Protein AF-0000000080247618 (afdb_homodimer)

Sequence (1074 aa):
MTSATQLSESRRTISHMIGTVIYETLLRSTESRSMDLCKKSHCYRQLSYLQNKFSLHCNLNENREISAQKNTPHRDFYNIRKVDTHVHASSCMNQKHLLRFIKKTMKTSPGDLVHIDPFTSQPMTLDQVFKSLNLTTYELSVDTLDVHADRNAFHRFDKFNAKYNPIGQSLLRDIFVRSDNYIHGRYFAQILKEVMFDLEESKYQNAELRLSIFGCNMEEWDRLAEWATKYKVYSDNVRWLIQLPRLYDIYKAKGKLDNFGEILENFFRPLFEVTKAPPTHPELHGFLQHVVGFDSVDDESKPEHIGFYVDAPPPQNWTMTENPSYSYYLYYMYANMVTLNAFRKERGLNTFVLRPHCGEAGHVQHLIAGFLLADSIAHGLLLRKVPALQYLYYLSQIGISMSPLSNNSLFLSYHRQPLPDYFARGLNVSLSTDDPLHFHFTKEPLVEEYSIAAPIWKLSSTDLCELAKNSVLQSGFSHELKCSWLGPNYLEEGVPGNDISRNNVPDIRVAYRHETLLDELTTLLAALPSWRRTSANMTSATQLSESRRTISHMIGTVIYETLLRSTESRSMDLCKKSHCYRQLSYLQNKFSLHCNLNENREISAQKNTPHRDFYNIRKVDTHVHASSCMNQKHLLRFIKKTMKTSPGDLVHIDPFTSQPMTLDQVFKSLNLTTYELSVDTLDVHADRNAFHRFDKFNAKYNPIGQSLLRDIFVRSDNYIHGRYFAQILKEVMFDLEESKYQNAELRLSIFGCNMEEWDRLAEWATKYKVYSDNVRWLIQLPRLYDIYKAKGKLDNFGEILENFFRPLFEVTKAPPTHPELHGFLQHVVGFDSVDDESKPEHIGFYVDAPPPQNWTMTENPSYSYYLYYMYANMVTLNAFRKERGLNTFVLRPHCGEAGHVQHLIAGFLLADSIAHGLLLRKVPALQYLYYLSQIGISMSPLSNNSLFLSYHRQPLPDYFARGLNVSLSTDDPLHFHFTKEPLVEEYSIAAPIWKLSSTDLCELAKNSVLQSGFSHELKCSWLGPNYLEEGVPGNDISRNNVPDIRVAYRHETLLDELTTLLAALPSWRRTSAN

Nearest PDB structures (foldseek):
  8hu6-assembly1_B  TM=9.946E-01  e=3.160E-61  Homo sapiens
  8hu6-assembly1_A  TM=9.931E-01  e=6.459E-61  Homo sapiens
  8hu6-assembly1_C  TM=9.924E-01  e=1.091E-60  Homo sapiens
  8hu6-assembly1_D  TM=9.936E-01  e=2.028E-60  Homo sapiens
  8hub-assembly1_C  TM=9.433E-01  e=2.272E-48  Homo sapiens

Structure (mmCIF, N/CA/C/O backbone):
data_AF-0000000080247618-model_v1
#
loop_
_entity.id
_entity.type
_entity.pdbx_description
1 polymer 'AMP deaminase 2'
#
loop_
_atom_site.group_PDB
_atom_site.id
_atom_site.type_symbol
_atom_site.label_atom_id
_atom_site.label_alt_id
_atom_site.label_comp_id
_atom_site.label_asym_id
_atom_site.label_entity_id
_atom_site.label_seq_id
_atom_site.pdbx_PDB_ins_code
_atom_site.Cartn_x
_atom_site.Cartn_y
_atom_site.Cartn_z
_atom_site.occupancy
_atom_site.B_iso_or_equiv
_atom_site.auth_seq_id
_atom_site.auth_comp_id
_atom_site.auth_asym_id
_atom_site.auth_atom_id
_atom_site.pdbx_PDB_model_num
ATOM 1 N N . MET A 1 1 ? 26.016 33.062 1.984 1 23.61 1 MET A N 1
ATOM 2 C CA . MET A 1 1 ? 25.703 32.094 3.033 1 23.61 1 MET A CA 1
ATOM 3 C C . MET A 1 1 ? 24.672 32.656 4.004 1 23.61 1 MET A C 1
ATOM 5 O O . MET A 1 1 ? 23.891 31.922 4.586 1 23.61 1 MET A O 1
ATOM 9 N N . THR A 1 2 ? 24.797 33.969 4.25 1 28.12 2 THR A N 1
ATOM 10 C CA . THR A 1 2 ? 24.078 34.75 5.246 1 28.12 2 THR A CA 1
ATOM 11 C C . THR A 1 2 ? 22.656 35.031 4.797 1 28.12 2 THR A C 1
ATOM 13 O O . THR A 1 2 ? 21.75 35.125 5.629 1 28.12 2 THR A O 1
ATOM 16 N N . SER A 1 3 ? 22.5 35.125 3.475 1 27.25 3 SER A N 1
ATOM 17 C CA . SER A 1 3 ? 21.219 35.656 3.033 1 27.25 3 SER A CA 1
ATOM 18 C C . SER A 1 3 ? 20.141 34.594 3.006 1 27.25 3 SER A C 1
ATOM 20 O O . SER A 1 3 ? 18.953 34.875 3.184 1 27.25 3 SER A O 1
ATOM 22 N N . ALA A 1 4 ? 20.391 33.312 2.672 1 32.56 4 ALA A N 1
ATOM 23 C CA . ALA A 1 4 ? 19.359 32.281 2.623 1 32.56 4 ALA A CA 1
ATOM 24 C C . ALA A 1 4 ? 18.859 31.938 4.023 1 32.56 4 ALA A C 1
ATOM 26 O O . ALA A 1 4 ? 17.703 31.578 4.207 1 32.56 4 ALA A O 1
ATOM 27 N N . THR A 1 5 ? 19.875 31.875 4.926 1 31.25 5 THR A N 1
ATOM 28 C CA . THR A 1 5 ? 19.562 31.672 6.336 1 31.25 5 THR A CA 1
ATOM 29 C C . THR A 1 5 ? 18.688 32.781 6.871 1 31.25 5 THR A C 1
ATOM 31 O O . THR A 1 5 ? 17.812 32.562 7.715 1 31.25 5 THR A O 1
ATOM 34 N N . GLN A 1 6 ? 18.953 33.969 6.387 1 31.44 6 GLN A N 1
ATOM 35 C CA . GLN A 1 6 ? 18.188 35.125 6.84 1 31.44 6 GLN A CA 1
ATOM 36 C C . GLN A 1 6 ? 16.75 35.062 6.344 1 31.44 6 GLN A C 1
ATOM 38 O O . GLN A 1 6 ? 15.828 35.469 7.035 1 31.44 6 GLN A O 1
ATOM 43 N N . LEU A 1 7 ? 16.516 34.5 5.203 1 32.06 7 LEU A N 1
ATOM 44 C CA . LEU A 1 7 ? 15.148 34.406 4.703 1 32.06 7 LEU A CA 1
ATOM 45 C C . LEU A 1 7 ? 14.367 33.312 5.43 1 32.06 7 LEU A C 1
ATOM 47 O O . LEU A 1 7 ? 13.172 33.469 5.672 1 32.06 7 LEU A O 1
ATOM 51 N N . SER A 1 8 ? 14.969 32.156 5.652 1 33.97 8 SER A N 1
ATOM 52 C CA . SER A 1 8 ? 14.305 31.094 6.406 1 33.97 8 SER A CA 1
ATOM 53 C C . SER A 1 8 ? 14.055 31.516 7.848 1 33.97 8 SER A C 1
ATOM 55 O O . SER A 1 8 ? 12.992 31.234 8.406 1 33.97 8 SER A O 1
ATOM 57 N N . GLU A 1 9 ? 15.07 32.094 8.469 1 34.56 9 GLU A N 1
ATOM 58 C CA . GLU A 1 9 ? 14.883 32.688 9.797 1 34.56 9 GLU A CA 1
ATOM 59 C C . GLU A 1 9 ? 13.961 33.906 9.742 1 34.56 9 GLU A C 1
ATOM 61 O O . GLU A 1 9 ? 13.242 34.188 10.703 1 34.56 9 GLU A O 1
ATOM 66 N N . SER A 1 10 ? 14.039 34.688 8.617 1 32.88 10 SER A N 1
ATOM 67 C CA . SER A 1 10 ? 13.133 35.844 8.469 1 32.88 10 SER A CA 1
ATOM 68 C C . SER A 1 10 ? 11.703 35.375 8.242 1 32.88 10 SER A C 1
ATOM 70 O O . SER A 1 10 ? 10.758 36.125 8.461 1 32.88 10 SER A O 1
ATOM 72 N N . ARG A 1 11 ? 11.523 34.344 7.523 1 38.78 11 ARG A N 1
ATOM 73 C CA . ARG A 1 11 ? 10.148 33.875 7.422 1 38.78 11 ARG A CA 1
ATOM 74 C C . ARG A 1 11 ? 9.633 33.406 8.781 1 38.78 11 ARG A C 1
ATOM 76 O O . ARG A 1 11 ? 8.445 33.094 8.922 1 38.78 11 ARG A O 1
ATOM 83 N N . ARG A 1 12 ? 10.523 32.75 9.375 1 43.59 12 ARG A N 1
ATOM 84 C CA . ARG A 1 12 ? 10.102 32.125 10.633 1 43.59 12 ARG A CA 1
ATOM 85 C C . ARG A 1 12 ? 9.398 33.125 11.531 1 43.59 12 ARG A C 1
ATOM 87 O O . ARG A 1 12 ? 8.508 32.75 12.305 1 43.59 12 ARG A O 1
ATOM 94 N N . THR A 1 13 ? 10.219 34.125 11.805 1 39.28 13 THR A N 1
ATOM 95 C CA . THR A 1 13 ? 9.695 35.031 12.805 1 39.28 13 THR A CA 1
ATOM 96 C C . THR A 1 13 ? 8.961 36.219 12.141 1 39.28 13 THR A C 1
ATOM 98 O O . THR A 1 13 ? 9.578 37.219 11.789 1 39.28 13 THR A O 1
ATOM 101 N N . ILE A 1 14 ? 8.328 36.094 11.219 1 44.72 14 ILE A N 1
ATOM 102 C CA . ILE A 1 14 ? 7.57 37.281 10.836 1 44.72 14 ILE A CA 1
ATOM 103 C C . ILE A 1 14 ? 7.07 38 12.086 1 44.72 14 ILE A C 1
ATOM 105 O O . ILE A 1 14 ? 6.121 37.562 12.734 1 44.72 14 ILE A O 1
ATOM 109 N N . SER A 1 15 ? 7.914 38.375 12.82 1 48.72 15 SER A N 1
ATOM 110 C CA . SER A 1 15 ? 7.684 39.125 14.062 1 48.72 15 SER A CA 1
ATOM 111 C C . SER A 1 15 ? 6.734 40.281 13.852 1 48.72 15 SER A C 1
ATOM 113 O O . SER A 1 15 ? 6.176 40.812 14.812 1 48.72 15 SER A O 1
ATOM 115 N N . HIS A 1 16 ? 6.66 40.781 12.562 1 62.47 16 HIS A N 1
ATOM 116 C CA . HIS A 1 16 ? 5.832 42 12.562 1 62.47 16 HIS A CA 1
ATOM 117 C C . HIS A 1 16 ? 4.445 41.719 12.008 1 62.47 16 HIS A C 1
ATOM 119 O O . HIS A 1 16 ? 4.309 41.031 10.977 1 62.47 16 HIS A O 1
ATOM 125 N N . MET A 1 17 ? 3.406 41.875 12.781 1 75.94 17 MET A N 1
ATOM 126 C CA . MET A 1 17 ? 1.993 41.688 12.461 1 75.94 17 MET A CA 1
ATOM 127 C C . MET A 1 17 ? 1.638 42.406 11.164 1 75.94 17 MET A C 1
ATOM 129 O O . MET A 1 17 ? 1.992 43.562 10.969 1 75.94 17 MET A O 1
ATOM 133 N N . ILE A 1 18 ? 1.211 41.625 10.211 1 83.5 18 ILE A N 1
ATOM 134 C CA . ILE A 1 18 ? 0.675 42.219 8.984 1 83.5 18 ILE A CA 1
ATOM 135 C C . ILE A 1 18 ? -0.681 42.875 9.273 1 83.5 18 ILE A C 1
ATOM 137 O O . ILE A 1 18 ? -1.632 42.188 9.656 1 83.5 18 ILE A O 1
ATOM 141 N N . GLY A 1 19 ? -0.737 44.125 9.133 1 87.56 19 GLY A N 1
ATOM 142 C CA . GLY A 1 19 ? -2.01 44.781 9.336 1 87.56 19 GLY A CA 1
ATOM 143 C C . GLY A 1 19 ? -3.057 44.406 8.305 1 87.56 19 GLY A C 1
ATOM 144 O O . GLY A 1 19 ? -2.729 43.875 7.246 1 87.56 19 GLY A O 1
ATOM 145 N N . THR A 1 20 ? -4.305 44.688 8.555 1 88.75 20 THR A N 1
ATOM 146 C CA . THR A 1 20 ? -5.422 44.281 7.703 1 88.75 20 THR A CA 1
ATOM 147 C C . THR A 1 20 ? -5.312 44.938 6.328 1 88.75 20 THR A C 1
ATOM 149 O O . THR A 1 20 ? -5.582 44.281 5.309 1 88.75 20 THR A O 1
ATOM 152 N N . VAL A 1 21 ? -4.938 46.188 6.266 1 88.56 21 VAL A N 1
ATOM 153 C CA . VAL A 1 21 ? -4.855 46.906 5.012 1 88.56 21 VAL A CA 1
ATOM 154 C C . VAL A 1 21 ? -3.736 46.344 4.145 1 88.56 21 VAL A C 1
ATOM 156 O O . VAL A 1 21 ? -3.916 46.125 2.941 1 88.56 21 VAL A O 1
ATOM 159 N N . ILE A 1 22 ? -2.664 46.156 4.793 1 90.94 22 ILE A N 1
ATOM 160 C CA . ILE A 1 22 ? -1.524 45.594 4.074 1 90.94 22 ILE A CA 1
ATOM 161 C C . ILE A 1 22 ? -1.87 44.188 3.562 1 90.94 22 ILE A C 1
ATOM 163 O O . ILE A 1 22 ? -1.538 43.844 2.43 1 90.94 22 ILE A O 1
ATOM 167 N N . TYR A 1 23 ? -2.484 43.438 4.383 1 93.06 23 TYR A N 1
ATOM 168 C CA . TYR A 1 23 ? -2.877 42.094 4.004 1 93.06 23 TYR A CA 1
ATOM 169 C C . TYR A 1 23 ? -3.816 42.125 2.803 1 93.06 23 TYR A C 1
ATOM 171 O O . TYR A 1 23 ? -3.637 41.344 1.851 1 93.06 23 TYR A O 1
ATOM 179 N N . GLU A 1 24 ? -4.805 42.938 2.881 1 90.81 24 GLU A N 1
ATOM 180 C CA . GLU A 1 24 ? -5.754 43.031 1.776 1 90.81 24 GLU A CA 1
ATOM 181 C C . GLU A 1 24 ? -5.047 43.438 0.482 1 90.81 24 GLU A C 1
ATOM 183 O O . GLU A 1 24 ? -5.387 42.938 -0.593 1 90.81 24 GLU A O 1
ATOM 188 N N . THR A 1 25 ? -4.176 44.375 0.607 1 91.69 25 THR A N 1
ATOM 189 C CA . THR A 1 25 ? -3.428 44.812 -0.559 1 91.69 25 THR A CA 1
ATOM 190 C C . THR A 1 25 ? -2.6 43.688 -1.148 1 91.69 25 THR A C 1
ATOM 192 O O . THR A 1 25 ? -2.561 43.5 -2.367 1 91.69 25 THR A O 1
ATOM 195 N N . LEU A 1 26 ? -1.982 43 -0.257 1 93.19 26 LEU A N 1
ATOM 196 C CA . LEU A 1 26 ? -1.161 41.875 -0.707 1 93.19 26 LEU A CA 1
ATOM 197 C C . LEU A 1 26 ? -2.023 40.812 -1.351 1 93.19 26 LEU A C 1
ATOM 199 O O . LEU A 1 26 ? -1.623 40.188 -2.348 1 93.19 26 LEU A O 1
ATOM 203 N N . LEU A 1 27 ? -3.143 40.5 -0.754 1 93.06 27 LEU A N 1
ATOM 204 C CA . LEU A 1 27 ? -4.066 39.5 -1.291 1 93.06 27 LEU A CA 1
ATOM 205 C C . LEU A 1 27 ? -4.488 39.875 -2.711 1 93.06 27 LEU A C 1
ATOM 207 O O . LEU A 1 27 ? -4.414 39.031 -3.615 1 93.06 27 LEU A O 1
ATOM 211 N N . ARG A 1 28 ? -4.891 41.094 -2.879 1 90.88 28 ARG A N 1
ATOM 212 C CA . ARG A 1 28 ? -5.375 41.562 -4.176 1 90.88 28 ARG A CA 1
ATOM 213 C C . ARG A 1 28 ? -4.242 41.594 -5.195 1 90.88 28 ARG A C 1
ATOM 215 O O . ARG A 1 28 ? -4.43 41.219 -6.355 1 90.88 28 ARG A O 1
ATOM 222 N N . SER A 1 29 ? -3.158 42.094 -4.734 1 93.25 29 SER A N 1
ATOM 223 C CA . SER A 1 29 ? -2.02 42.219 -5.641 1 93.25 29 SER A CA 1
ATOM 224 C C . SER A 1 29 ? -1.558 40.844 -6.121 1 93.25 29 SER A C 1
ATOM 226 O O . SER A 1 29 ? -1.304 40.656 -7.312 1 93.25 29 SER A O 1
ATOM 228 N N . THR A 1 30 ? -1.436 39.906 -5.207 1 94 30 THR A N 1
ATOM 229 C CA . THR A 1 30 ? -0.99 38.562 -5.559 1 94 30 THR A CA 1
ATOM 230 C C . THR A 1 30 ? -2.006 37.875 -6.465 1 94 30 THR A C 1
ATOM 232 O O . THR A 1 30 ? -1.633 37.156 -7.383 1 94 30 THR A O 1
ATOM 235 N N . GLU A 1 31 ? -3.242 38.094 -6.184 1 91.88 31 GLU A N 1
ATOM 236 C CA . GLU A 1 31 ? -4.293 37.531 -7.023 1 91.88 31 GLU A CA 1
ATOM 237 C C . GLU A 1 31 ? -4.215 38.062 -8.453 1 91.88 31 GLU A C 1
ATOM 239 O O . GLU A 1 31 ? -4.273 37.312 -9.414 1 91.88 31 GLU A O 1
ATOM 244 N N . SER A 1 32 ? -4.09 39.406 -8.523 1 91.94 32 SER A N 1
ATOM 245 C CA . SER A 1 32 ? -4.012 40.031 -9.828 1 91.94 32 SER A CA 1
ATOM 246 C C . SER A 1 32 ? -2.791 39.562 -10.609 1 91.94 32 SER A C 1
ATOM 248 O O . SER A 1 32 ? -2.885 39.281 -11.805 1 91.94 32 SER A O 1
ATOM 250 N N . ARG A 1 33 ? -1.739 39.438 -9.945 1 91.06 33 ARG A N 1
ATOM 251 C CA . ARG A 1 33 ? -0.5 39 -10.594 1 91.06 33 ARG A CA 1
ATOM 252 C C . ARG A 1 33 ? -0.565 37.531 -11 1 91.06 33 ARG A C 1
ATOM 254 O O . ARG A 1 33 ? 0.008 37.156 -12.023 1 91.06 33 ARG A O 1
ATOM 261 N N . SER A 1 34 ? -1.18 36.719 -10.211 1 91.12 34 SER A N 1
ATOM 262 C CA . SER A 1 34 ? -1.268 35.281 -10.508 1 91.12 34 SER A CA 1
ATOM 263 C C . SER A 1 34 ? -2.184 35.031 -11.703 1 91.12 34 SER A C 1
ATOM 265 O O . SER A 1 34 ? -2.074 34 -12.352 1 91.12 34 SER A O 1
ATOM 267 N N . MET A 1 35 ? -3.033 35.969 -11.961 1 87.94 35 MET A N 1
ATOM 268 C CA . MET A 1 35 ? -3.986 35.812 -13.055 1 87.94 35 MET A CA 1
ATOM 269 C C . MET A 1 35 ? -3.48 36.5 -14.328 1 87.94 35 MET A C 1
ATOM 271 O O . MET A 1 35 ? -4.062 36.312 -15.398 1 87.94 35 MET A O 1
ATOM 275 N N . ASP A 1 36 ? -2.414 37.219 -14.156 1 90.44 36 ASP A N 1
ATOM 276 C CA . ASP A 1 36 ? -1.818 37.844 -15.32 1 90.44 36 ASP A CA 1
ATOM 277 C C . ASP A 1 36 ? -1.321 36.812 -16.328 1 90.44 36 ASP A C 1
ATOM 279 O O . ASP A 1 36 ? -0.535 35.938 -15.977 1 90.44 36 ASP A O 1
ATOM 283 N N . LEU A 1 37 ? -1.673 36.969 -17.547 1 87.12 37 LEU A N 1
ATOM 284 C CA . LEU A 1 37 ? -1.427 35.969 -18.562 1 87.12 37 LEU A CA 1
ATOM 285 C C . LEU A 1 37 ? 0.067 35.812 -18.844 1 87.12 37 LEU A C 1
ATOM 287 O O . LEU A 1 37 ? 0.558 34.719 -19.047 1 87.12 37 LEU A O 1
ATOM 291 N N . CYS A 1 38 ? 0.75 36.938 -18.906 1 88.75 38 CYS A N 1
ATOM 292 C CA . CYS A 1 38 ? 2.184 36.906 -19.172 1 88.75 38 CYS A CA 1
ATOM 293 C C . CYS A 1 38 ? 2.936 36.219 -18.031 1 88.75 38 CYS A C 1
ATOM 295 O O . CYS A 1 38 ? 3.838 35.406 -18.281 1 88.75 38 CYS A O 1
ATOM 297 N N . LYS A 1 39 ? 2.6 36.531 -16.859 1 92.12 39 LYS A N 1
ATOM 298 C CA . LYS A 1 39 ? 3.24 35.938 -15.695 1 92.12 39 LYS A CA 1
ATOM 299 C C . LYS A 1 39 ? 2.91 34.438 -15.602 1 92.12 39 LYS A C 1
ATOM 301 O O . LYS A 1 39 ? 3.766 33.625 -15.242 1 92.12 39 LYS A O 1
ATOM 306 N N . LYS A 1 40 ? 1.682 34.156 -15.891 1 92.88 40 LYS A N 1
ATOM 307 C CA . LYS A 1 40 ? 1.263 32.75 -15.891 1 92.88 40 LYS A CA 1
ATOM 308 C C . LYS A 1 40 ? 2.08 31.938 -16.891 1 92.88 40 LYS A C 1
ATOM 310 O O . LYS A 1 40 ? 2.547 30.844 -16.562 1 92.88 40 LYS A O 1
ATOM 315 N N . SER A 1 41 ? 2.246 32.5 -18.031 1 90.56 41 SER A N 1
ATOM 316 C CA . SER A 1 41 ? 3.004 31.812 -19.078 1 90.56 41 SER A CA 1
ATOM 317 C C . SER A 1 41 ? 4.473 31.672 -18.688 1 90.56 41 SER A C 1
ATOM 319 O O . SER A 1 41 ? 5.082 30.625 -18.938 1 90.56 41 SER A O 1
ATOM 321 N N . HIS A 1 42 ? 4.996 32.719 -18.141 1 92.62 42 HIS A N 1
ATOM 322 C CA . HIS A 1 42 ? 6.391 32.688 -17.719 1 92.62 42 HIS A CA 1
ATOM 323 C C . HIS A 1 42 ? 6.605 31.625 -16.625 1 92.62 42 HIS A C 1
ATOM 325 O O . HIS A 1 42 ? 7.547 30.828 -16.703 1 92.62 42 HIS A O 1
ATOM 331 N N . CYS A 1 43 ? 5.762 31.672 -15.648 1 95.75 43 CYS A N 1
ATOM 332 C CA . CYS A 1 43 ? 5.891 30.734 -14.539 1 95.75 43 CYS A CA 1
ATOM 333 C C . CYS A 1 43 ? 5.695 29.297 -15 1 95.75 43 CYS A C 1
ATOM 335 O O . CYS A 1 43 ? 6.367 28.391 -14.516 1 95.75 43 CYS A O 1
ATOM 337 N N . TYR A 1 44 ? 4.785 29.141 -15.906 1 94.31 44 TYR A N 1
ATOM 338 C CA . TYR A 1 44 ? 4.578 27.812 -16.469 1 94.31 44 TYR A CA 1
ATOM 339 C C . TYR A 1 44 ? 5.844 27.312 -17.156 1 94.31 44 TYR A C 1
ATOM 341 O O . TYR A 1 44 ? 6.23 26.141 -16.969 1 94.31 44 TYR A O 1
ATOM 349 N N . ARG A 1 45 ? 6.449 28.156 -17.891 1 92.12 45 ARG A N 1
ATOM 350 C CA . ARG A 1 45 ? 7.68 27.797 -18.594 1 92.12 45 ARG A CA 1
ATOM 351 C C . ARG A 1 45 ? 8.797 27.469 -17.594 1 92.12 45 ARG A C 1
ATOM 353 O O . ARG A 1 45 ? 9.555 26.516 -17.797 1 92.12 45 ARG A O 1
ATOM 360 N N . GLN A 1 46 ? 8.883 28.312 -16.578 1 94.5 46 GLN A N 1
ATOM 361 C CA . GLN A 1 46 ? 9.914 28.078 -15.57 1 94.5 46 GLN A CA 1
ATOM 362 C C . GLN A 1 46 ? 9.688 26.75 -14.844 1 94.5 46 GLN A C 1
ATOM 364 O O . GLN A 1 46 ? 10.641 26.031 -14.562 1 94.5 46 GLN A O 1
ATOM 369 N N . LEU A 1 47 ? 8.477 26.5 -14.523 1 97.38 47 LEU A N 1
ATOM 370 C CA . LEU A 1 47 ? 8.148 25.234 -13.859 1 97.38 47 LEU A CA 1
ATOM 371 C C . LEU A 1 47 ? 8.469 24.047 -14.766 1 97.38 47 LEU A C 1
ATOM 373 O O . LEU A 1 47 ? 8.961 23.031 -14.297 1 97.38 47 LEU A O 1
ATOM 377 N N . SER A 1 48 ? 8.148 24.188 -16.016 1 95.38 48 SER A N 1
ATOM 378 C CA . SER A 1 48 ? 8.477 23.141 -16.984 1 95.38 48 SER A CA 1
ATOM 379 C C . SER A 1 48 ? 9.984 22.938 -17.094 1 95.38 48 SER A C 1
ATOM 381 O O . SER A 1 48 ? 10.453 21.797 -17.188 1 95.38 48 SER A O 1
ATOM 383 N N . TYR A 1 49 ? 10.664 24.078 -17.094 1 94.88 49 TYR A N 1
ATOM 384 C CA . TYR A 1 49 ? 12.117 24.047 -17.109 1 94.88 49 TYR A CA 1
ATOM 385 C C . TYR A 1 49 ? 12.656 23.281 -15.906 1 94.88 49 TYR A C 1
ATOM 387 O O . TYR A 1 49 ? 13.531 22.422 -16.047 1 94.88 49 TYR A O 1
ATOM 395 N N . LEU A 1 50 ? 12.148 23.578 -14.773 1 97.56 50 LEU A N 1
ATOM 396 C CA . LEU A 1 50 ? 12.586 22.922 -13.547 1 97.56 50 LEU A CA 1
ATOM 397 C C . LEU A 1 50 ? 12.32 21.422 -13.602 1 97.56 50 LEU A C 1
ATOM 399 O O . LEU A 1 50 ? 13.148 20.625 -13.148 1 97.56 50 LEU A O 1
ATOM 403 N N . GLN A 1 51 ? 11.164 21.031 -14.078 1 97.12 51 GLN A N 1
ATOM 404 C CA . GLN A 1 51 ? 10.797 19.625 -14.219 1 97.12 51 GLN A CA 1
ATOM 405 C C . GLN A 1 51 ? 11.766 18.891 -15.141 1 97.12 51 GLN A C 1
ATOM 407 O O . GLN A 1 51 ? 12.219 17.781 -14.82 1 97.12 51 GLN A O 1
ATOM 412 N N . ASN A 1 52 ? 12.062 19.484 -16.297 1 93.81 52 ASN A N 1
ATOM 413 C CA . ASN A 1 52 ? 12.992 18.891 -17.25 1 93.81 52 ASN A CA 1
ATOM 414 C C . ASN A 1 52 ? 14.406 18.828 -16.703 1 93.81 52 ASN A C 1
ATOM 416 O O . ASN A 1 52 ? 15.133 17.859 -16.938 1 93.81 52 ASN A O 1
ATOM 420 N N . LYS A 1 53 ? 14.75 19.891 -16.031 1 95.94 53 LYS A N 1
ATOM 421 C CA . LYS A 1 53 ? 16.078 19.906 -15.414 1 95.94 53 LYS A CA 1
ATOM 422 C C . LYS A 1 53 ? 16.25 18.766 -14.422 1 95.94 53 LYS A C 1
ATOM 424 O O . LYS A 1 53 ? 17.328 18.172 -14.336 1 95.94 53 LYS A O 1
ATOM 429 N N . PHE A 1 54 ? 15.25 18.516 -13.695 1 97.88 54 PHE A N 1
ATOM 430 C CA . PHE A 1 54 ? 15.297 17.406 -12.734 1 97.88 54 PHE A CA 1
ATOM 431 C C . PHE A 1 54 ? 15.414 16.078 -13.461 1 97.88 54 PHE A C 1
ATOM 433 O O . PHE A 1 54 ? 16.156 15.188 -13.023 1 97.88 54 PHE A O 1
ATOM 440 N N . SER A 1 55 ? 14.617 15.891 -14.477 1 93.81 55 SER A N 1
ATOM 441 C CA . SER A 1 55 ? 14.695 14.664 -15.273 1 93.81 55 SER A CA 1
ATOM 442 C C . SER A 1 55 ? 16.109 14.43 -15.781 1 93.81 55 SER A C 1
ATOM 444 O O . SER A 1 55 ? 16.609 13.297 -15.766 1 93.81 55 SER A O 1
ATOM 446 N N . LEU A 1 56 ? 16.719 15.531 -16.219 1 91.94 56 LEU A N 1
ATOM 447 C CA . LEU A 1 56 ? 18.094 15.445 -16.703 1 91.94 56 LEU A CA 1
ATOM 448 C C . LEU A 1 56 ? 19.047 15.078 -15.562 1 91.94 56 LEU A C 1
ATOM 450 O O . LEU A 1 56 ? 19.938 14.258 -15.75 1 91.94 56 LEU A O 1
ATOM 454 N N . HIS A 1 57 ? 18.828 15.695 -14.414 1 96.06 57 HIS A N 1
ATOM 455 C CA . HIS A 1 57 ? 19.656 15.367 -13.258 1 96.06 57 HIS A CA 1
ATOM 456 C C . HIS A 1 57 ? 19.578 13.883 -12.922 1 96.06 57 HIS A C 1
ATOM 458 O O . HIS A 1 57 ? 20.594 13.242 -12.672 1 96.06 57 HIS A O 1
ATOM 464 N N . CYS A 1 58 ? 18.375 13.328 -12.875 1 93.88 58 CYS A N 1
ATOM 465 C CA . CYS A 1 58 ? 18.172 11.922 -12.539 1 93.88 58 CYS A CA 1
ATOM 466 C C . CYS A 1 58 ? 18.844 11.016 -13.555 1 93.88 58 CYS A C 1
ATOM 468 O O . CYS A 1 58 ? 19.484 10.031 -13.188 1 93.88 58 CYS A O 1
ATOM 470 N N . ASN A 1 59 ? 18.734 11.352 -14.812 1 87.5 59 ASN A N 1
ATOM 471 C CA . ASN A 1 59 ? 19.328 10.547 -15.875 1 87.5 59 ASN A CA 1
ATOM 472 C C . ASN A 1 59 ? 20.859 10.516 -15.766 1 87.5 59 ASN A C 1
ATOM 474 O O . ASN A 1 59 ? 21.484 9.484 -16.047 1 87.5 59 ASN A O 1
ATOM 478 N N . LEU A 1 60 ? 21.375 11.602 -15.273 1 90.75 60 LEU A N 1
ATOM 479 C CA . LEU A 1 60 ? 22.828 11.742 -15.273 1 90.75 60 LEU A CA 1
ATOM 480 C C . LEU A 1 60 ? 23.422 11.25 -13.953 1 90.75 60 LEU A C 1
ATOM 482 O O . LEU A 1 60 ? 24.562 10.773 -13.922 1 90.75 60 LEU A O 1
ATOM 486 N N . ASN A 1 61 ? 22.625 11.375 -12.891 1 93.81 61 ASN A N 1
ATOM 487 C CA . ASN A 1 61 ? 23.25 11.227 -11.586 1 93.81 61 ASN A CA 1
ATOM 488 C C . ASN A 1 61 ? 22.594 10.117 -10.773 1 93.81 61 ASN A C 1
ATOM 490 O O . ASN A 1 61 ? 23 9.859 -9.633 1 93.81 61 ASN A O 1
ATOM 494 N N . GLU A 1 62 ? 21.672 9.438 -11.266 1 90.56 62 GLU A N 1
ATOM 495 C CA . GLU A 1 62 ? 20.953 8.422 -10.508 1 90.56 62 GLU A CA 1
ATOM 496 C C . GLU A 1 62 ? 21.891 7.352 -9.977 1 90.56 62 GLU A C 1
ATOM 498 O O . GLU A 1 62 ? 21.781 6.93 -8.82 1 90.56 62 GLU A O 1
ATOM 503 N N . ASN A 1 63 ? 22.797 6.91 -10.797 1 89.12 63 ASN A N 1
ATOM 504 C CA . ASN A 1 63 ? 23.75 5.879 -10.383 1 89.12 63 ASN A CA 1
ATOM 505 C C . ASN A 1 63 ? 24.672 6.379 -9.273 1 89.12 63 ASN A C 1
ATOM 507 O O . ASN A 1 63 ? 25.031 5.621 -8.367 1 89.12 63 ASN A O 1
ATOM 511 N N . ARG A 1 64 ? 25.047 7.57 -9.422 1 93.56 64 ARG A N 1
ATOM 512 C CA . ARG A 1 64 ? 25.891 8.164 -8.391 1 93.56 64 ARG A CA 1
ATOM 513 C C . ARG A 1 64 ? 25.125 8.297 -7.074 1 93.56 64 ARG A C 1
ATOM 515 O O . ARG A 1 64 ? 25.703 8.086 -6.004 1 93.56 64 ARG A O 1
ATOM 522 N N . GLU A 1 65 ? 23.891 8.68 -7.16 1 94.88 65 GLU A N 1
ATOM 523 C CA . GLU A 1 65 ? 23.047 8.773 -5.965 1 94.88 65 GLU A CA 1
ATOM 524 C C . GLU A 1 65 ? 22.906 7.414 -5.289 1 94.88 65 GLU A C 1
ATOM 526 O O . GLU A 1 65 ? 23.047 7.301 -4.07 1 94.88 65 GLU A O 1
ATOM 531 N N . ILE A 1 66 ? 22.672 6.43 -6.094 1 90.12 66 ILE A N 1
ATOM 532 C CA . ILE A 1 66 ? 22.484 5.074 -5.582 1 90.12 66 ILE A CA 1
ATOM 533 C C . ILE A 1 66 ? 23.781 4.594 -4.938 1 90.12 66 ILE A C 1
ATOM 535 O O . ILE A 1 66 ? 23.766 3.984 -3.865 1 90.12 66 ILE A O 1
ATOM 539 N N . SER A 1 67 ? 24.875 4.895 -5.602 1 91.56 67 SER A N 1
ATOM 540 C CA . SER A 1 67 ? 26.172 4.508 -5.07 1 91.56 67 SER A CA 1
ATOM 541 C C . SER A 1 67 ? 26.438 5.172 -3.729 1 91.56 67 SER A C 1
ATOM 543 O O . SER A 1 67 ? 26.969 4.539 -2.811 1 91.56 67 SER A O 1
ATOM 545 N N . ALA A 1 68 ? 26.078 6.406 -3.615 1 94.56 68 ALA A N 1
ATOM 546 C CA . ALA A 1 68 ? 26.266 7.121 -2.357 1 94.56 68 ALA A CA 1
ATOM 547 C C . ALA A 1 68 ? 25.453 6.48 -1.236 1 94.56 68 ALA A C 1
ATOM 549 O O . ALA A 1 68 ? 25.922 6.367 -0.103 1 94.56 68 ALA A O 1
ATOM 550 N N . GLN A 1 69 ? 24.25 6.098 -1.524 1 92.81 69 GLN A N 1
ATOM 551 C CA . GLN A 1 69 ? 23.391 5.461 -0.534 1 92.81 69 GLN A CA 1
ATOM 552 C C . GLN A 1 69 ? 23.938 4.09 -0.139 1 92.81 69 GLN A C 1
ATOM 554 O O . GLN A 1 69 ? 23.891 3.711 1.034 1 92.81 69 GLN A O 1
ATOM 559 N N . LYS A 1 70 ? 24.438 3.359 -1.133 1 88.12 70 LYS A N 1
ATOM 560 C CA . LYS A 1 70 ? 25 2.033 -0.881 1 88.12 70 LYS A CA 1
ATOM 561 C C . LYS A 1 70 ? 26.234 2.115 0.015 1 88.12 70 LYS A C 1
ATOM 563 O O . LYS A 1 70 ? 26.516 1.191 0.781 1 88.12 70 LYS A O 1
ATOM 568 N N . ASN A 1 71 ? 26.891 3.273 -0.085 1 88.62 71 ASN A N 1
ATOM 569 C CA . ASN A 1 71 ? 28.125 3.455 0.669 1 88.62 71 ASN A CA 1
ATOM 570 C C . ASN A 1 71 ? 27.859 4.059 2.045 1 88.62 71 ASN A C 1
ATOM 572 O O . ASN A 1 71 ? 28.797 4.305 2.811 1 88.62 71 ASN A O 1
ATOM 576 N N . THR A 1 72 ? 26.609 4.371 2.33 1 89.69 72 THR A N 1
ATOM 577 C CA . THR A 1 72 ? 26.219 4.859 3.65 1 89.69 72 THR A CA 1
ATOM 578 C C . THR A 1 72 ? 25.828 3.701 4.562 1 89.69 72 THR A C 1
ATOM 580 O O . THR A 1 72 ? 24.812 3.039 4.332 1 89.69 72 THR A O 1
ATOM 583 N N . PRO A 1 73 ? 26.578 3.561 5.539 1 85.06 73 PRO A N 1
ATOM 584 C CA . PRO A 1 73 ? 26.312 2.393 6.383 1 85.06 73 PRO A CA 1
ATOM 585 C C . PRO A 1 73 ? 25.031 2.52 7.195 1 85.06 73 PRO A C 1
ATOM 587 O O . PRO A 1 73 ? 24.688 3.613 7.66 1 85.06 73 PRO A O 1
ATOM 590 N N . HIS A 1 74 ? 24.312 1.507 7.258 1 83.44 74 HIS A N 1
ATOM 591 C CA . HIS A 1 74 ? 23.266 1.255 8.242 1 83.44 74 HIS A CA 1
ATOM 592 C C . HIS A 1 74 ? 21.984 2.006 7.883 1 83.44 74 HIS A C 1
ATOM 594 O O . HIS A 1 74 ? 20.906 1.669 8.375 1 83.44 74 HIS A O 1
ATOM 600 N N . ARG A 1 75 ? 22.125 2.971 7.008 1 86.62 75 ARG A N 1
ATOM 601 C CA . ARG A 1 75 ? 20.953 3.822 6.812 1 86.62 75 ARG A CA 1
ATOM 602 C C . ARG A 1 75 ? 20.219 3.471 5.52 1 86.62 75 ARG A C 1
ATOM 604 O O . ARG A 1 75 ? 20.859 3.221 4.492 1 86.62 75 ARG A O 1
ATOM 611 N N . ASP A 1 76 ? 18.984 3.342 5.648 1 91.19 76 ASP A N 1
ATOM 612 C CA . ASP A 1 76 ? 18.094 3.119 4.512 1 91.19 76 ASP A CA 1
ATOM 613 C C . ASP A 1 76 ? 16.719 3.736 4.758 1 91.19 76 ASP A C 1
ATOM 615 O O . ASP A 1 76 ? 16.531 4.457 5.738 1 91.19 76 ASP A O 1
ATOM 619 N N . PHE A 1 77 ? 15.836 3.592 3.889 1 92.88 77 PHE A N 1
ATOM 620 C CA . PHE A 1 77 ? 14.516 4.211 3.955 1 92.88 77 PHE A CA 1
ATOM 621 C C . PHE A 1 77 ? 13.812 3.855 5.262 1 92.88 77 PHE A C 1
ATOM 623 O O . PHE A 1 77 ? 13.117 4.688 5.844 1 92.88 77 PHE A O 1
ATOM 630 N N . TYR A 1 78 ? 13.992 2.631 5.75 1 90.31 78 TYR A N 1
ATOM 631 C CA . TYR A 1 78 ? 13.266 2.164 6.922 1 90.31 78 TYR A CA 1
ATOM 632 C C . TYR A 1 78 ? 13.82 2.785 8.195 1 90.31 78 TYR A C 1
ATOM 634 O O . TYR A 1 78 ? 13.078 3.037 9.148 1 90.31 78 TYR A O 1
ATOM 642 N N . ASN A 1 79 ? 15.094 3.074 8.203 1 92.56 79 ASN A N 1
ATOM 643 C CA . ASN A 1 79 ? 15.711 3.516 9.453 1 92.56 79 ASN A CA 1
ATOM 644 C C . ASN A 1 79 ? 16.062 4.996 9.406 1 92.56 79 ASN A C 1
ATOM 646 O O . ASN A 1 79 ? 17.031 5.43 10.047 1 92.56 79 ASN A O 1
ATOM 650 N N . ILE A 1 80 ? 15.469 5.719 8.562 1 95.62 80 ILE A N 1
ATOM 651 C CA . ILE A 1 80 ? 15.539 7.176 8.633 1 95.62 80 ILE A CA 1
ATOM 652 C C . ILE A 1 80 ? 14.234 7.734 9.188 1 95.62 80 ILE A C 1
ATOM 654 O O . ILE A 1 80 ? 13.172 7.113 9.047 1 95.62 80 ILE A O 1
ATOM 658 N N . ARG A 1 81 ? 14.391 8.891 9.789 1 97.56 81 ARG A N 1
ATOM 659 C CA . ARG A 1 81 ? 13.227 9.477 10.445 1 97.56 81 ARG A CA 1
ATOM 660 C C . ARG A 1 81 ? 12.25 10.055 9.422 1 97.56 81 ARG A C 1
ATOM 662 O O . ARG A 1 81 ? 12.672 10.656 8.43 1 97.56 81 ARG A O 1
ATOM 669 N N . LYS A 1 82 ? 11.047 9.805 9.609 1 97.94 82 LYS A N 1
ATOM 670 C CA . LYS A 1 82 ? 9.945 10.359 8.828 1 97.94 82 LYS A CA 1
ATOM 671 C C . LYS A 1 82 ? 8.797 10.797 9.734 1 97.94 82 LYS A C 1
ATOM 673 O O . LYS A 1 82 ? 8.555 10.188 10.773 1 97.94 82 LYS A O 1
ATOM 678 N N . VAL A 1 83 ? 8.102 11.859 9.367 1 98.69 83 VAL A N 1
ATOM 679 C CA . VAL A 1 83 ? 7.043 12.414 10.203 1 98.69 83 VAL A CA 1
ATOM 680 C C . VAL A 1 83 ? 5.75 12.508 9.391 1 98.69 83 VAL A C 1
ATOM 682 O O . VAL A 1 83 ? 5.742 13.062 8.289 1 98.69 83 VAL A O 1
ATOM 685 N N . ASP A 1 84 ? 4.715 11.883 9.859 1 98.44 84 ASP A N 1
ATOM 686 C CA . ASP A 1 84 ? 3.381 12.18 9.352 1 98.44 84 ASP A CA 1
ATOM 687 C C . ASP A 1 84 ? 2.893 13.539 9.859 1 98.44 84 ASP A C 1
ATOM 689 O O . ASP A 1 84 ? 2.34 13.633 10.953 1 98.44 84 ASP A O 1
ATOM 693 N N . THR A 1 85 ? 3.006 14.57 9.086 1 98.06 85 THR A N 1
ATOM 694 C CA . THR A 1 85 ? 2.801 15.938 9.539 1 98.06 85 THR A CA 1
ATOM 695 C C . THR A 1 85 ? 1.324 16.312 9.469 1 98.06 85 THR A C 1
ATOM 697 O O . THR A 1 85 ? 0.936 17.406 9.898 1 98.06 85 THR A O 1
ATOM 700 N N . HIS A 1 86 ? 0.474 15.477 8.938 1 97.88 86 HIS A N 1
ATOM 701 C CA . HIS A 1 86 ? -0.939 15.789 8.758 1 97.88 86 HIS A CA 1
ATOM 702 C C . HIS A 1 86 ? -1.806 14.547 8.945 1 97.88 86 HIS A C 1
ATOM 704 O O . HIS A 1 86 ? -2.117 13.852 7.98 1 97.88 86 HIS A O 1
ATOM 710 N N . VAL A 1 87 ? -2.232 14.328 10.117 1 97.94 87 VAL A N 1
ATOM 711 C CA . VAL A 1 87 ? -3.049 13.156 10.438 1 97.94 87 VAL A CA 1
ATOM 712 C C . VAL A 1 87 ? -3.994 13.5 11.594 1 97.94 87 VAL A C 1
ATOM 714 O O . VAL A 1 87 ? -3.576 14.07 12.602 1 97.94 87 VAL A O 1
ATOM 717 N N . HIS A 1 88 ? -5.238 13.156 11.43 1 97.31 88 HIS A N 1
ATOM 718 C CA . HIS A 1 88 ? -6.258 13.422 12.438 1 97.31 88 HIS A CA 1
ATOM 719 C C . HIS A 1 88 ? -6.215 12.391 13.555 1 97.31 88 HIS A C 1
ATOM 721 O O . HIS A 1 88 ? -6.301 11.188 13.297 1 97.31 88 HIS A O 1
ATOM 727 N N . ALA A 1 89 ? -6.16 12.836 14.758 1 97.69 89 ALA A N 1
ATOM 728 C CA . ALA A 1 89 ? -6 11.938 15.898 1 97.69 89 ALA A CA 1
ATOM 729 C C . ALA A 1 89 ? -7.172 10.969 15.992 1 97.69 89 ALA A C 1
ATOM 731 O O . ALA A 1 89 ? -6.977 9.781 16.266 1 97.69 89 ALA A O 1
ATOM 732 N N . SER A 1 90 ? -8.375 11.422 15.75 1 95.44 90 SER A N 1
ATOM 733 C CA . SER A 1 90 ? -9.57 10.594 15.891 1 95.44 90 SER A CA 1
ATOM 734 C C . SER A 1 90 ? -9.656 9.547 14.781 1 95.44 90 SER A C 1
ATOM 736 O O . SER A 1 90 ? -10.484 8.641 14.844 1 95.44 90 SER A O 1
ATOM 738 N N . SER A 1 91 ? -8.82 9.656 13.82 1 95.19 91 SER A N 1
ATOM 739 C CA . SER A 1 91 ? -8.836 8.727 12.695 1 95.19 91 SER A CA 1
ATOM 740 C C . SER A 1 91 ? -7.426 8.258 12.352 1 95.19 91 SER A C 1
ATOM 742 O O . SER A 1 91 ? -7.129 7.98 11.188 1 95.19 91 SER A O 1
ATOM 744 N N . CYS A 1 92 ? -6.574 8.164 13.32 1 96 92 CYS A N 1
ATOM 745 C CA . CYS A 1 92 ? -5.172 7.883 13.039 1 96 92 CYS A CA 1
ATOM 746 C C . CYS A 1 92 ? -4.914 6.383 13.023 1 96 92 CYS A C 1
ATOM 748 O O . CYS A 1 92 ? -3.854 5.934 12.578 1 96 92 CYS A O 1
ATOM 750 N N . MET A 1 93 ? -5.895 5.586 13.5 1 93.12 93 MET A N 1
ATOM 751 C CA . MET A 1 93 ? -5.77 4.129 13.445 1 93.12 93 MET A CA 1
ATOM 752 C C . MET A 1 93 ? -6.48 3.568 12.219 1 93.12 93 MET A C 1
ATOM 754 O O . MET A 1 93 ? -7.324 4.242 11.625 1 93.12 93 MET A O 1
ATOM 758 N N . ASN A 1 94 ? -6.105 2.387 11.805 1 89.44 94 ASN A N 1
ATOM 759 C CA . ASN A 1 94 ? -6.867 1.785 10.711 1 89.44 94 ASN A CA 1
ATOM 760 C C . ASN A 1 94 ? -8.133 1.106 11.219 1 89.44 94 ASN A C 1
ATOM 762 O O . ASN A 1 94 ? -8.375 1.062 12.43 1 89.44 94 ASN A O 1
ATOM 766 N N . GLN A 1 95 ? -8.93 0.558 10.398 1 90.5 95 GLN A N 1
ATOM 767 C CA . GLN A 1 95 ? -10.25 0.02 10.727 1 90.5 95 GLN A CA 1
ATOM 768 C C . GLN A 1 95 ? -10.133 -1.229 11.594 1 90.5 95 GLN A C 1
ATOM 770 O O . GLN A 1 95 ? -10.883 -1.391 12.562 1 90.5 95 GLN A O 1
ATOM 775 N N . LYS A 1 96 ? -9.234 -2.027 11.219 1 90.5 96 LYS A N 1
ATOM 776 C CA . LYS A 1 96 ? -9.039 -3.258 11.977 1 90.5 96 LYS A CA 1
ATOM 777 C C . LYS A 1 96 ? -8.656 -2.957 13.43 1 90.5 96 LYS A C 1
ATOM 779 O O . LYS A 1 96 ? -9.117 -3.631 14.352 1 90.5 96 LYS A O 1
ATOM 784 N N . HIS A 1 97 ? -7.816 -1.96 13.609 1 92.62 97 HIS A N 1
ATOM 785 C CA . HIS A 1 97 ? -7.375 -1.569 14.945 1 92.62 97 HIS A CA 1
ATOM 786 C C . HIS A 1 97 ? -8.539 -1.052 15.781 1 92.62 97 HIS A C 1
ATOM 788 O O . HIS A 1 97 ? -8.703 -1.443 16.938 1 92.62 97 HIS A O 1
ATOM 794 N N . LEU A 1 98 ? -9.352 -0.173 15.234 1 93.88 98 LEU A N 1
ATOM 795 C CA . LEU A 1 98 ? -10.5 0.361 15.953 1 93.88 98 LEU A CA 1
ATOM 796 C C . LEU A 1 98 ? -11.477 -0.754 16.328 1 93.88 98 LEU A C 1
ATOM 798 O O . LEU A 1 98 ? -11.969 -0.801 17.453 1 93.88 98 LEU A O 1
ATOM 802 N N . LEU A 1 99 ? -11.695 -1.647 15.375 1 92.62 99 LEU A N 1
ATOM 803 C CA . LEU A 1 99 ? -12.602 -2.766 15.617 1 92.62 99 LEU A CA 1
ATOM 804 C C . LEU A 1 99 ? -12.094 -3.641 16.766 1 92.62 99 LEU A C 1
ATOM 806 O O . LEU A 1 99 ? -12.859 -3.998 17.656 1 92.62 99 LEU A O 1
ATOM 810 N N . ARG A 1 100 ? -10.859 -3.992 16.641 1 93.44 100 ARG A N 1
ATOM 811 C CA . ARG A 1 100 ? -10.258 -4.824 17.688 1 93.44 100 ARG A CA 1
ATOM 812 C C . ARG A 1 100 ? -10.352 -4.148 19.047 1 93.44 100 ARG A C 1
ATOM 814 O O . ARG A 1 100 ? -10.594 -4.809 20.062 1 93.44 100 ARG A O 1
ATOM 821 N N . PHE A 1 101 ? -10.172 -2.834 19.109 1 96.12 101 PHE A N 1
ATOM 822 C CA . PHE A 1 101 ? -10.234 -2.084 20.359 1 96.12 101 PHE A CA 1
ATOM 823 C C . PHE A 1 101 ? -11.648 -2.119 20.938 1 96.12 101 PHE A C 1
ATOM 825 O O . PHE A 1 101 ? -11.828 -2.348 22.141 1 96.12 101 PHE A O 1
ATOM 832 N N . ILE A 1 102 ? -12.578 -1.901 20.109 1 94.44 102 ILE A N 1
ATOM 833 C CA . ILE A 1 102 ? -13.969 -1.9 20.531 1 94.44 102 ILE A CA 1
ATOM 834 C C . ILE A 1 102 ? -14.336 -3.277 21.078 1 94.44 102 ILE A C 1
ATOM 836 O O . ILE A 1 102 ? -14.93 -3.385 22.156 1 94.44 102 ILE A O 1
ATOM 840 N N . LYS A 1 103 ? -13.977 -4.332 20.359 1 93.56 103 LYS A N 1
ATOM 841 C CA . LYS A 1 103 ? -14.273 -5.695 20.797 1 93.56 103 LYS A CA 1
ATOM 842 C C . LYS A 1 103 ? -13.578 -6.027 22.109 1 93.56 103 LYS A C 1
ATOM 844 O O . LYS A 1 103 ? -14.172 -6.641 23 1 93.56 103 LYS A O 1
ATOM 849 N N . LYS A 1 104 ? -12.383 -5.621 22.203 1 95.88 104 LYS A N 1
ATOM 850 C CA . LYS A 1 104 ? -11.625 -5.844 23.438 1 95.88 104 LYS A CA 1
ATOM 851 C C . LYS A 1 104 ? -12.258 -5.113 24.609 1 95.88 104 LYS A C 1
ATOM 853 O O . LYS A 1 104 ? -12.367 -5.668 25.703 1 95.88 104 LYS A O 1
ATOM 858 N N . THR A 1 105 ? -12.648 -3.859 24.391 1 96.12 105 THR A N 1
ATOM 859 C CA . THR A 1 105 ? -13.25 -3.053 25.438 1 96.12 105 THR A CA 1
ATOM 860 C C . THR A 1 105 ? -14.57 -3.664 25.906 1 96.12 105 THR A C 1
ATOM 862 O O . THR A 1 105 ? -14.875 -3.682 27.094 1 96.12 105 THR A O 1
ATOM 865 N N . MET A 1 106 ? -15.336 -4.199 24.984 1 94.38 106 MET A N 1
ATOM 866 C CA . MET A 1 106 ? -16.609 -4.844 25.297 1 94.38 106 MET A CA 1
ATOM 867 C C . MET A 1 106 ? -16.391 -6.105 26.125 1 94.38 106 MET A C 1
ATOM 869 O O . MET A 1 106 ? -17.219 -6.457 26.953 1 94.38 106 MET A O 1
ATOM 873 N N . LYS A 1 107 ? -15.336 -6.738 25.891 1 94.38 107 LYS A N 1
ATOM 874 C CA . LYS A 1 107 ? -15.016 -7.965 26.609 1 94.38 107 LYS A CA 1
ATOM 875 C C . LYS A 1 107 ? -14.477 -7.66 28 1 94.38 107 LYS A C 1
ATOM 877 O O . LYS A 1 107 ? -14.82 -8.344 28.969 1 94.38 107 LYS A O 1
ATOM 882 N N . THR A 1 108 ? -13.688 -6.641 28.109 1 95.75 108 THR A N 1
ATOM 883 C CA . THR A 1 108 ? -12.969 -6.391 29.344 1 95.75 108 THR A CA 1
ATOM 884 C C . THR A 1 108 ? -13.758 -5.449 30.25 1 95.75 108 THR A C 1
ATOM 886 O O . THR A 1 108 ? -13.633 -5.512 31.484 1 95.75 108 THR A O 1
ATOM 889 N N . SER A 1 109 ? -14.516 -4.504 29.641 1 96.06 109 SER A N 1
ATOM 890 C CA . SER A 1 109 ? -15.172 -3.477 30.438 1 96.06 109 SER A CA 1
ATOM 891 C C . SER A 1 109 ? -16.609 -3.246 29.984 1 96.06 109 SER A C 1
ATOM 893 O O . SER A 1 109 ? -17.016 -2.107 29.734 1 96.06 109 SER A O 1
ATOM 895 N N . PRO A 1 110 ? -17.375 -4.277 29.953 1 94.62 110 PRO A N 1
ATOM 896 C CA . PRO A 1 110 ? -18.766 -4.102 29.516 1 94.62 110 PRO A CA 1
ATOM 897 C C . PRO A 1 110 ? -19.594 -3.285 30.5 1 94.62 110 PRO A C 1
ATOM 899 O O . PRO A 1 110 ? -20.594 -2.656 30.094 1 94.62 110 PRO A O 1
ATOM 902 N N . GLY A 1 111 ? -19.203 -3.203 31.766 1 96.19 111 GLY A N 1
ATOM 903 C CA . GLY A 1 111 ? -19.969 -2.545 32.812 1 96.19 111 GLY A CA 1
ATOM 904 C C . GLY A 1 111 ? -19.609 -1.081 32.969 1 96.19 111 GLY A C 1
ATOM 905 O O . GLY A 1 111 ? -20.219 -0.378 33.781 1 96.19 111 GLY A O 1
ATOM 906 N N . ASP A 1 112 ? -18.688 -0.536 32.219 1 97.06 112 ASP A N 1
ATOM 907 C CA . ASP A 1 112 ? -18.328 0.874 32.312 1 97.06 112 ASP A CA 1
ATOM 908 C C . ASP A 1 112 ? -19.516 1.772 32 1 97.06 112 ASP A C 1
ATOM 910 O O . ASP A 1 112 ? -20.25 1.513 31.047 1 97.06 112 ASP A O 1
ATOM 914 N N . LEU A 1 113 ? -19.75 2.746 32.812 1 96.81 113 LEU A N 1
ATOM 915 C CA . LEU A 1 113 ? -20.734 3.773 32.469 1 96.81 113 LEU A CA 1
ATOM 916 C C . LEU A 1 113 ? -20.172 4.758 31.453 1 96.81 113 LEU A C 1
ATOM 918 O O . LEU A 1 113 ? -19.203 5.469 31.734 1 96.81 113 LEU A O 1
ATOM 922 N N . VAL A 1 114 ? -20.844 4.828 30.281 1 96.62 114 VAL A N 1
ATOM 923 C CA . VAL A 1 114 ? -20.156 5.523 29.203 1 96.62 114 VAL A CA 1
ATOM 924 C C . VAL A 1 114 ? -21.047 6.629 28.641 1 96.62 114 VAL A C 1
ATOM 926 O O . VAL A 1 114 ? -20.578 7.508 27.922 1 96.62 114 VAL A O 1
ATOM 929 N N . HIS A 1 115 ? -22.328 6.672 28.984 1 94.88 115 HIS A N 1
ATOM 930 C CA . HIS A 1 115 ? -23.266 7.609 28.391 1 94.88 115 HIS A CA 1
ATOM 931 C C . HIS A 1 115 ? -24.484 7.816 29.281 1 94.88 115 HIS A C 1
ATOM 933 O O . HIS A 1 115 ? -24.797 6.969 30.125 1 94.88 115 HIS A O 1
ATOM 939 N N . ILE A 1 116 ? -25.094 8.977 29.078 1 94.38 116 ILE A N 1
ATOM 940 C CA . ILE A 1 116 ? -26.359 9.25 29.766 1 94.38 116 ILE A CA 1
ATOM 941 C C . ILE A 1 116 ? -27.516 9.102 28.797 1 94.38 116 ILE A C 1
ATOM 943 O O . ILE A 1 116 ? -27.547 9.75 27.75 1 94.38 116 ILE A O 1
ATOM 947 N N . ASP A 1 117 ? -28.422 8.266 29.109 1 91.69 117 ASP A N 1
ATOM 948 C CA . ASP A 1 117 ? -29.609 8.102 28.281 1 91.69 117 ASP A CA 1
ATOM 949 C C . ASP A 1 117 ? -30.406 9.406 28.203 1 91.69 117 ASP A C 1
ATOM 951 O O . ASP A 1 117 ? -30.812 9.953 29.219 1 91.69 117 ASP A O 1
ATOM 955 N N . PRO A 1 118 ? -30.625 9.875 27.078 1 87.25 118 PRO A N 1
ATOM 956 C CA . PRO A 1 118 ? -31.297 11.164 26.938 1 87.25 118 PRO A CA 1
ATOM 957 C C . PRO A 1 118 ? -32.75 11.109 27.406 1 87.25 118 PRO A C 1
ATOM 959 O O . PRO A 1 118 ? -33.312 12.141 27.797 1 87.25 118 PRO A O 1
ATOM 962 N N . PHE A 1 119 ? -33.375 9.945 27.438 1 89.25 119 PHE A N 1
ATOM 963 C CA . PHE A 1 119 ? -34.781 9.805 27.781 1 89.25 119 PHE A CA 1
ATOM 964 C C . PHE A 1 119 ? -34.938 9.594 29.281 1 89.25 119 PHE A C 1
ATOM 966 O O . PHE A 1 119 ? -35.812 10.211 29.906 1 89.25 119 PHE A O 1
ATOM 973 N N . THR A 1 120 ? -34.156 8.789 29.859 1 91.31 120 THR A N 1
ATOM 974 C CA . THR A 1 120 ? -34.312 8.422 31.266 1 91.31 120 THR A CA 1
ATOM 975 C C . THR A 1 120 ? -33.344 9.195 32.156 1 91.31 120 THR A C 1
ATOM 977 O O . THR A 1 120 ? -33.469 9.211 33.375 1 91.31 120 THR A O 1
ATOM 980 N N . SER A 1 121 ? -32.375 9.844 31.562 1 91.81 121 SER A N 1
ATOM 981 C CA . SER A 1 121 ? -31.344 10.594 32.25 1 91.81 121 SER A CA 1
ATOM 982 C C . SER A 1 121 ? -30.562 9.688 33.188 1 91.81 121 SER A C 1
ATOM 984 O O . SER A 1 121 ? -30.047 10.141 34.219 1 91.81 121 SER A O 1
ATOM 986 N N . GLN A 1 122 ? -30.578 8.469 32.906 1 93.5 122 GLN A N 1
ATOM 987 C CA . GLN A 1 122 ? -29.797 7.504 33.688 1 93.5 122 GLN A CA 1
ATOM 988 C C . GLN A 1 122 ? -28.531 7.105 32.938 1 93.5 122 GLN A C 1
ATOM 990 O O . GLN A 1 122 ? -28.516 7.051 31.719 1 93.5 122 GLN A O 1
ATOM 995 N N . PRO A 1 123 ? -27.516 6.871 33.75 1 95.25 123 PRO A N 1
ATOM 996 C CA . PRO A 1 123 ? -26.281 6.41 33.125 1 95.25 123 PRO A CA 1
ATOM 997 C C . PRO A 1 123 ? -26.422 5.031 32.469 1 95.25 123 PRO A C 1
ATOM 999 O O . PRO A 1 123 ? -27.109 4.16 33.031 1 95.25 123 PRO A O 1
ATOM 1002 N N . MET A 1 124 ? -25.812 4.859 31.359 1 96.19 124 MET A N 1
ATOM 1003 C CA . MET A 1 124 ? -25.828 3.594 30.625 1 96.19 124 MET A CA 1
ATOM 1004 C C . MET A 1 124 ? -24.438 2.961 30.594 1 96.19 124 MET A C 1
ATOM 1006 O O . MET A 1 124 ? -23.438 3.66 30.422 1 96.19 124 MET A O 1
ATOM 1010 N N . THR A 1 125 ? -24.422 1.681 30.812 1 96.94 125 THR A N 1
ATOM 1011 C CA . THR A 1 125 ? -23.188 0.938 30.656 1 96.94 125 THR A CA 1
ATOM 1012 C C . THR A 1 125 ? -22.875 0.703 29.172 1 96.94 125 THR A C 1
ATOM 1014 O O . THR A 1 125 ? -23.75 0.886 28.328 1 96.94 125 THR A O 1
ATOM 1017 N N . LEU A 1 126 ? -21.609 0.382 28.906 1 96.31 126 LEU A N 1
ATOM 1018 C CA . LEU A 1 126 ? -21.234 0.074 27.531 1 96.31 126 LEU A CA 1
ATOM 1019 C C . LEU A 1 126 ? -22.094 -1.045 26.969 1 96.31 126 LEU A C 1
ATOM 1021 O O . LEU A 1 126 ? -22.531 -0.972 25.812 1 96.31 126 LEU A O 1
ATOM 1025 N N . ASP A 1 127 ? -22.344 -2.055 27.734 1 95.69 127 ASP A N 1
ATOM 1026 C CA . ASP A 1 127 ? -23.188 -3.18 27.328 1 95.69 127 ASP A CA 1
ATOM 1027 C C . ASP A 1 127 ? -24.609 -2.715 27 1 95.69 127 ASP A C 1
ATOM 1029 O O . ASP A 1 127 ? -25.203 -3.162 26.016 1 95.69 127 ASP A O 1
ATOM 1033 N N . GLN A 1 128 ? -25.156 -1.867 27.797 1 94.69 128 GLN A N 1
ATOM 1034 C CA . GLN A 1 128 ? -26.5 -1.342 27.578 1 94.69 128 GLN A CA 1
ATOM 1035 C C . GLN A 1 128 ? -26.578 -0.508 26.297 1 94.69 128 GLN A C 1
ATOM 1037 O O . GLN A 1 128 ? -27.578 -0.534 25.578 1 94.69 128 GLN A O 1
ATOM 1042 N N . VAL A 1 129 ? -25.531 0.261 26.078 1 94.25 129 VAL A N 1
ATOM 1043 C CA . VAL A 1 129 ? -25.469 1.058 24.859 1 94.25 129 VAL A CA 1
ATOM 1044 C C . VAL A 1 129 ? -25.531 0.141 23.641 1 94.25 129 VAL A C 1
ATOM 1046 O O . VAL A 1 129 ? -26.312 0.374 22.719 1 94.25 129 VAL A O 1
ATOM 1049 N N . PHE A 1 130 ? -24.719 -0.914 23.641 1 93.5 130 PHE A N 1
ATOM 1050 C CA . PHE A 1 130 ? -24.688 -1.834 22.516 1 93.5 130 PHE A CA 1
ATOM 1051 C C . PHE A 1 130 ? -26.016 -2.553 22.344 1 93.5 130 PHE A C 1
ATOM 1053 O O . PHE A 1 130 ? -26.5 -2.752 21.234 1 93.5 130 PHE A O 1
ATOM 1060 N N . LYS A 1 131 ? -26.656 -2.916 23.391 1 92.19 131 LYS A N 1
ATOM 1061 C CA . LYS A 1 131 ? -27.969 -3.549 23.344 1 92.19 131 LYS A CA 1
ATOM 1062 C C . LYS A 1 131 ? -29.016 -2.6 22.766 1 92.19 131 LYS A C 1
ATOM 1064 O O . LYS A 1 131 ? -29.875 -3.014 21.984 1 92.19 131 LYS A O 1
ATOM 1069 N N . SER A 1 132 ? -28.922 -1.342 23.219 1 90.75 132 SER A N 1
ATOM 1070 C CA . SER A 1 132 ? -29.859 -0.343 22.734 1 90.75 132 SER A CA 1
ATOM 1071 C C . SER A 1 132 ? -29.734 -0.143 21.234 1 90.75 132 SER A C 1
ATOM 1073 O O . SER A 1 132 ? -30.688 0.247 20.562 1 90.75 132 SER A O 1
ATOM 1075 N N . LEU A 1 133 ? -28.562 -0.384 20.766 1 88.62 133 LEU A N 1
ATOM 1076 C CA . LEU A 1 133 ? -28.297 -0.249 19.344 1 88.62 133 LEU A CA 1
ATOM 1077 C C . LEU A 1 133 ? -28.516 -1.578 18.625 1 88.62 133 LEU A C 1
ATOM 1079 O O . LEU A 1 133 ? -28.281 -1.684 17.422 1 88.62 133 LEU A O 1
ATOM 1083 N N . ASN A 1 134 ? -28.906 -2.654 19.266 1 87.94 134 ASN A N 1
ATOM 1084 C CA . ASN A 1 134 ? -29.109 -3.998 18.75 1 87.94 134 ASN A CA 1
ATOM 1085 C C . ASN A 1 134 ? -27.859 -4.551 18.094 1 87.94 134 ASN A C 1
ATOM 1087 O O . ASN A 1 134 ? -27.906 -5.086 16.984 1 87.94 134 ASN A O 1
ATOM 1091 N N . LEU A 1 135 ? -26.766 -4.285 18.812 1 87.31 135 LEU A N 1
ATOM 1092 C CA . LEU A 1 135 ? -25.469 -4.734 18.312 1 87.31 135 LEU A CA 1
ATOM 1093 C C . LEU A 1 135 ? -24.828 -5.715 19.281 1 87.31 135 LEU A C 1
ATOM 1095 O O . LEU A 1 135 ? -24.922 -5.547 20.5 1 87.31 135 LEU A O 1
ATOM 1099 N N . THR A 1 136 ? -24.281 -6.754 18.75 1 85.44 136 THR A N 1
ATOM 1100 C CA . THR A 1 136 ? -23.469 -7.676 19.547 1 85.44 136 THR A CA 1
ATOM 1101 C C . THR A 1 136 ? -22.016 -7.656 19.062 1 85.44 136 THR A C 1
ATOM 1103 O O . THR A 1 136 ? -21.734 -7.273 17.922 1 85.44 136 THR A O 1
ATOM 1106 N N . THR A 1 137 ? -21.141 -8 19.938 1 84.62 137 THR A N 1
ATOM 1107 C CA . THR A 1 137 ? -19.719 -8.047 19.594 1 84.62 137 THR A CA 1
ATOM 1108 C C . THR A 1 137 ? -19.469 -9.008 18.438 1 84.62 137 THR A C 1
ATOM 1110 O O . THR A 1 137 ? -18.562 -8.805 17.641 1 84.62 137 THR A O 1
ATOM 1113 N N . TYR A 1 138 ? -20.203 -9.984 18.391 1 83.31 138 TYR A N 1
ATOM 1114 C CA . TYR A 1 138 ? -20.047 -10.977 17.344 1 83.31 138 TYR A CA 1
ATOM 1115 C C . TYR A 1 138 ? -20.406 -10.398 15.977 1 83.31 138 TYR A C 1
ATOM 1117 O O . TYR A 1 138 ? -19.812 -10.758 14.961 1 83.31 138 TYR A O 1
ATOM 1125 N N . GLU A 1 139 ? -21.281 -9.5 15.992 1 83.12 139 GLU A N 1
ATOM 1126 C CA . GLU A 1 139 ? -21.797 -8.945 14.75 1 83.12 139 GLU A CA 1
ATOM 1127 C C . GLU A 1 139 ? -20.875 -7.848 14.211 1 83.12 139 GLU A C 1
ATOM 1129 O O . GLU A 1 139 ? -20.969 -7.473 13.039 1 83.12 139 GLU A O 1
ATOM 1134 N N . LEU A 1 140 ? -20 -7.473 15.055 1 86.44 140 LEU A N 1
ATOM 1135 C CA . LEU A 1 140 ? -19.172 -6.332 14.664 1 86.44 140 LEU A CA 1
ATOM 1136 C C . LEU A 1 140 ? -18.078 -6.758 13.688 1 86.44 140 LEU A C 1
ATOM 1138 O O . LEU A 1 140 ? -17.391 -7.754 13.914 1 86.44 140 LEU A O 1
ATOM 1142 N N . SER A 1 141 ? -18.016 -6.066 12.555 1 88.94 141 SER A N 1
ATOM 1143 C CA . SER A 1 141 ? -16.984 -6.223 11.523 1 88.94 141 SER A CA 1
ATOM 1144 C C . SER A 1 141 ? -16.625 -4.879 10.906 1 88.94 141 SER A C 1
ATOM 1146 O O . SER A 1 141 ? -17.219 -3.852 11.234 1 88.94 141 SER A O 1
ATOM 1148 N N . VAL A 1 142 ? -15.602 -4.879 10.148 1 87.88 142 VAL A N 1
ATOM 1149 C CA . VAL A 1 142 ? -15.188 -3.65 9.477 1 87.88 142 VAL A CA 1
ATOM 1150 C C . VAL A 1 142 ? -16.312 -3.146 8.57 1 87.88 142 VAL A C 1
ATOM 1152 O O . VAL A 1 142 ? -16.516 -1.938 8.438 1 87.88 142 VAL A O 1
ATOM 1155 N N . ASP A 1 143 ? -17.031 -4.07 8.047 1 86.31 143 ASP A N 1
ATOM 1156 C CA . ASP A 1 143 ? -18.141 -3.695 7.172 1 86.31 143 ASP A CA 1
ATOM 1157 C C . ASP A 1 143 ? -19.281 -3.076 7.973 1 86.31 143 ASP A C 1
ATOM 1159 O O . ASP A 1 143 ? -19.922 -2.123 7.52 1 86.31 143 ASP A O 1
ATOM 1163 N N . THR A 1 144 ? -19.484 -3.646 9.102 1 85.19 144 THR A N 1
ATOM 1164 C CA . THR A 1 144 ? -20.516 -3.105 9.969 1 85.19 144 THR A CA 1
ATOM 1165 C C . THR A 1 144 ? -20.141 -1.706 10.445 1 85.19 144 THR A C 1
ATOM 1167 O O . THR A 1 144 ? -21.016 -0.835 10.57 1 85.19 144 THR A O 1
ATOM 1170 N N . LEU A 1 145 ? -18.859 -1.546 10.82 1 84.75 145 LEU A N 1
ATOM 1171 C CA . LEU A 1 145 ? -18.391 -0.234 11.25 1 84.75 145 LEU A CA 1
ATOM 1172 C C . LEU A 1 145 ? -18.641 0.812 10.172 1 84.75 145 LEU A C 1
ATOM 1174 O O . LEU A 1 145 ? -19.016 1.946 10.469 1 84.75 145 LEU A O 1
ATOM 1178 N N . ASP A 1 146 ? -18.344 0.432 8.883 1 82.62 146 ASP A N 1
ATOM 1179 C CA . ASP A 1 146 ? -18.641 1.217 7.691 1 82.62 146 ASP A CA 1
ATOM 1180 C C . ASP A 1 146 ? -17.953 2.576 7.742 1 82.62 146 ASP A C 1
ATOM 1182 O O . ASP A 1 146 ? -18.578 3.609 7.496 1 82.62 146 ASP A O 1
ATOM 1186 N N . VAL A 1 147 ? -16.703 2.516 8.086 1 86.25 147 VAL A N 1
ATOM 1187 C CA . VAL A 1 147 ? -15.984 3.775 8.219 1 86.25 147 VAL A CA 1
ATOM 1188 C C . VAL A 1 147 ? -15.086 3.988 7.008 1 86.25 147 VAL A C 1
ATOM 1190 O O . VAL A 1 147 ? -14.555 5.082 6.805 1 86.25 147 VAL A O 1
ATOM 1193 N N . HIS A 1 148 ? -14.922 2.986 6.18 1 84.88 148 HIS A N 1
ATOM 1194 C CA . HIS A 1 148 ? -14.047 3.109 5.016 1 84.88 148 HIS A CA 1
ATOM 1195 C C . HIS A 1 148 ? -14.68 4 3.949 1 84.88 148 HIS A C 1
ATOM 1197 O O . HIS A 1 148 ? -15.883 3.91 3.688 1 84.88 148 HIS A O 1
ATOM 1203 N N . ALA A 1 149 ? -13.812 4.859 3.42 1 82.81 149 ALA A N 1
ATOM 1204 C CA . ALA A 1 149 ? -14.289 5.691 2.316 1 82.81 149 ALA A CA 1
ATOM 1205 C C . ALA A 1 149 ? -14.375 4.887 1.022 1 82.81 149 ALA A C 1
ATOM 1207 O O . ALA A 1 149 ? -13.398 4.254 0.61 1 82.81 149 ALA A O 1
ATOM 1208 N N . ASP A 1 150 ? -15.547 4.84 0.489 1 77.19 150 ASP A N 1
ATOM 1209 C CA . ASP A 1 150 ? -15.727 4.086 -0.747 1 77.19 150 ASP A CA 1
ATOM 1210 C C . ASP A 1 150 ? -15.914 5.02 -1.94 1 77.19 150 ASP A C 1
ATOM 1212 O O . ASP A 1 150 ? -15.688 6.227 -1.834 1 77.19 150 ASP A O 1
ATOM 1216 N N . ARG A 1 151 ? -16.203 4.469 -3 1 76.5 151 ARG A N 1
ATOM 1217 C CA . ARG A 1 151 ? -16.328 5.191 -4.262 1 76.5 151 ARG A CA 1
ATOM 1218 C C . ARG A 1 151 ? -17.375 6.297 -4.168 1 76.5 151 ARG A C 1
ATOM 1220 O O . ARG A 1 151 ? -17.297 7.297 -4.883 1 76.5 151 ARG A O 1
ATOM 1227 N N . ASN A 1 152 ? -18.234 6.16 -3.199 1 75.88 152 ASN A N 1
ATOM 1228 C CA . ASN A 1 152 ? -19.344 7.113 -3.1 1 75.88 152 ASN A CA 1
ATOM 1229 C C . ASN A 1 152 ? -18.906 8.406 -2.416 1 75.88 152 ASN A C 1
ATOM 1231 O O . ASN A 1 152 ? -19.641 9.391 -2.414 1 75.88 152 ASN A O 1
ATOM 1235 N N . ALA A 1 153 ? -17.734 8.391 -1.938 1 79.88 153 ALA A N 1
ATOM 1236 C CA . ALA A 1 153 ? -17.25 9.57 -1.222 1 79.88 153 ALA A CA 1
ATOM 1237 C C . ALA A 1 153 ? -16.625 10.57 -2.18 1 79.88 153 ALA A C 1
ATOM 1239 O O . ALA A 1 153 ? -16.391 11.727 -1.815 1 79.88 153 ALA A O 1
ATOM 1240 N N . PHE A 1 154 ? -16.438 10.18 -3.402 1 77.38 154 PHE A N 1
ATOM 1241 C CA . PHE A 1 154 ? -15.734 11.031 -4.359 1 77.38 154 PHE A CA 1
ATOM 1242 C C . PHE A 1 154 ? -16.547 12.289 -4.656 1 77.38 154 PHE A C 1
ATOM 1244 O O . PHE A 1 154 ? -17.641 12.219 -5.211 1 77.38 154 PHE A O 1
ATOM 1251 N N . HIS A 1 155 ? -16.031 13.398 -4.246 1 72.69 155 HIS A N 1
ATOM 1252 C CA . HIS A 1 155 ? -16.625 14.727 -4.398 1 72.69 155 HIS A CA 1
ATOM 1253 C C . HIS A 1 155 ? -17.875 14.875 -3.535 1 72.69 155 HIS A C 1
ATOM 1255 O O . HIS A 1 155 ? -18.75 15.688 -3.838 1 72.69 155 HIS A O 1
ATOM 1261 N N . ARG A 1 156 ? -17.984 13.969 -2.545 1 76.62 156 ARG A N 1
ATOM 1262 C CA . ARG A 1 156 ? -19.109 14.023 -1.615 1 76.62 156 ARG A CA 1
ATOM 1263 C C . ARG A 1 156 ? -18.625 14.062 -0.17 1 76.62 156 ARG A C 1
ATOM 1265 O O . ARG A 1 156 ? -18.688 13.055 0.541 1 76.62 156 ARG A O 1
ATOM 1272 N N . PHE A 1 157 ? -18.391 15.203 0.176 1 77.25 157 PHE A N 1
ATOM 1273 C CA . PHE A 1 157 ? -17.828 15.422 1.504 1 77.25 157 PHE A CA 1
ATOM 1274 C C . PHE A 1 157 ? -18.844 15.086 2.586 1 77.25 157 PHE A C 1
ATOM 1276 O O . PHE A 1 157 ? -18.484 14.664 3.684 1 77.25 157 PHE A O 1
ATOM 1283 N N . ASP A 1 158 ? -20.094 15.344 2.219 1 78.44 158 ASP A N 1
ATOM 1284 C CA . ASP A 1 158 ? -21.156 15.008 3.17 1 78.44 158 ASP A CA 1
ATOM 1285 C C . ASP A 1 158 ? -21.141 13.508 3.482 1 78.44 158 ASP A C 1
ATOM 1287 O O . ASP A 1 158 ? -21.266 13.117 4.645 1 78.44 158 ASP A O 1
ATOM 1291 N N . LYS A 1 159 ? -20.984 12.742 2.461 1 78.31 159 LYS A N 1
ATOM 1292 C CA . LYS A 1 159 ? -20.922 11.289 2.641 1 78.31 159 LYS A CA 1
ATOM 1293 C C . LYS A 1 159 ? -19.656 10.883 3.379 1 78.31 159 LYS A C 1
ATOM 1295 O O . LYS A 1 159 ? -19.672 9.953 4.188 1 78.31 159 LYS A O 1
ATOM 1300 N N . PHE A 1 160 ? -18.688 11.594 3.066 1 80.94 160 PHE A N 1
ATOM 1301 C CA . PHE A 1 160 ? -17.422 11.312 3.75 1 80.94 160 PHE A CA 1
ATOM 1302 C C . PHE A 1 160 ? -17.547 11.609 5.238 1 80.94 160 PHE A C 1
ATOM 1304 O O . PHE A 1 160 ? -17.109 10.812 6.074 1 80.94 160 PHE A O 1
ATOM 1311 N N . ASN A 1 161 ? -18.109 12.695 5.594 1 79.31 161 ASN A N 1
ATOM 1312 C CA . ASN A 1 161 ? -18.25 13.094 6.992 1 79.31 161 ASN A CA 1
ATOM 1313 C C . ASN A 1 161 ? -19.109 12.102 7.777 1 79.31 161 ASN A C 1
ATOM 1315 O O . ASN A 1 161 ? -18.875 11.875 8.969 1 79.31 161 ASN A O 1
ATOM 1319 N N . ALA A 1 162 ? -20.016 11.523 7.082 1 80.88 162 ALA A N 1
ATOM 1320 C CA . ALA A 1 162 ? -20.875 10.539 7.723 1 80.88 162 ALA A CA 1
ATOM 1321 C C . ALA A 1 162 ? -20.094 9.297 8.125 1 80.88 162 ALA A C 1
ATOM 1323 O O . ALA A 1 162 ? -20.469 8.594 9.07 1 80.88 162 ALA A O 1
ATOM 1324 N N . LYS A 1 163 ? -19.016 9.117 7.527 1 79.94 163 LYS A N 1
ATOM 1325 C CA . LYS A 1 163 ? -18.234 7.914 7.746 1 79.94 163 LYS A CA 1
ATOM 1326 C C . LYS A 1 163 ? -17.453 7.992 9.055 1 79.94 163 LYS A C 1
ATOM 1328 O O . LYS A 1 163 ? -16.938 6.984 9.539 1 79.94 163 LYS A O 1
ATOM 1333 N N . TYR A 1 164 ? -17.453 9.133 9.664 1 81.12 164 TYR A N 1
ATOM 1334 C CA . TYR A 1 164 ? -16.781 9.266 10.953 1 81.12 164 TYR A CA 1
ATOM 1335 C C . TYR A 1 164 ? -17.609 8.633 12.07 1 81.12 164 TYR A C 1
ATOM 1337 O O . TYR A 1 164 ? -17.141 8.492 13.195 1 81.12 164 TYR A O 1
ATOM 1345 N N . ASN A 1 165 ? -18.828 8.148 11.734 1 83.44 165 ASN A N 1
ATOM 1346 C CA . ASN A 1 165 ? -19.719 7.535 12.711 1 83.44 165 ASN A CA 1
ATOM 1347 C C . ASN A 1 165 ? -19.75 6.02 12.555 1 83.44 165 ASN A C 1
ATOM 1349 O O . ASN A 1 165 ? -20.453 5.5 11.68 1 83.44 165 ASN A O 1
ATOM 1353 N N . PRO A 1 166 ? -19.125 5.32 13.492 1 79.12 166 PRO A N 1
ATOM 1354 C CA . PRO A 1 166 ? -19.172 3.861 13.383 1 79.12 166 PRO A CA 1
ATOM 1355 C C . PRO A 1 166 ? -20.609 3.322 13.398 1 79.12 166 PRO A C 1
ATOM 1357 O O . PRO A 1 166 ? -21.422 3.738 14.234 1 79.12 166 PRO A O 1
ATOM 1360 N N . ILE A 1 167 ? -20.875 2.412 12.445 1 75.5 167 ILE A N 1
ATOM 1361 C CA . ILE A 1 167 ? -22.172 1.759 12.266 1 75.5 167 ILE A CA 1
ATOM 1362 C C . ILE A 1 167 ? -23.234 2.809 11.992 1 75.5 167 ILE A C 1
ATOM 1364 O O . ILE A 1 167 ? -24.438 2.549 12.172 1 75.5 167 ILE A O 1
ATOM 1368 N N . GLY A 1 168 ? -22.75 4.09 11.68 1 75.62 168 GLY A N 1
ATOM 1369 C CA . GLY A 1 168 ? -23.672 5.18 11.43 1 75.62 168 GLY A CA 1
ATOM 1370 C C . GLY A 1 168 ? -24.234 5.789 12.703 1 75.62 168 GLY A C 1
ATOM 1371 O O . GLY A 1 168 ? -25.25 6.488 12.664 1 75.62 168 GLY A O 1
ATOM 1372 N N . GLN A 1 169 ? -23.609 5.422 13.695 1 82.31 169 GLN A N 1
ATOM 1373 C CA . GLN A 1 169 ? -24.094 5.887 14.992 1 82.31 169 GLN A CA 1
ATOM 1374 C C . GLN A 1 169 ? -23.141 6.922 15.594 1 82.31 169 GLN A C 1
ATOM 1376 O O . GLN A 1 169 ? -22.031 6.586 16.016 1 82.31 169 GLN A O 1
ATOM 1381 N N . SER A 1 170 ? -23.562 8.047 15.742 1 86 170 SER A N 1
ATOM 1382 C CA . SER A 1 170 ? -22.75 9.133 16.281 1 86 170 SER A CA 1
ATOM 1383 C C . SER A 1 170 ? -22.375 8.859 17.734 1 86 170 SER A C 1
ATOM 1385 O O . SER A 1 170 ? -21.312 9.297 18.203 1 86 170 SER A O 1
ATOM 1387 N N . LEU A 1 171 ? -23.234 8.055 18.328 1 90.25 171 LEU A N 1
ATOM 1388 C CA . LEU A 1 171 ? -23.016 7.75 19.734 1 90.25 171 LEU A CA 1
ATOM 1389 C C . LEU A 1 171 ? -21.719 6.969 19.922 1 90.25 171 LEU A C 1
ATOM 1391 O O . LEU A 1 171 ? -20.984 7.203 20.891 1 90.25 171 LEU A O 1
ATOM 1395 N N . LEU A 1 172 ? -21.453 6.039 19.109 1 90.19 172 LEU A N 1
ATOM 1396 C CA . LEU A 1 172 ? -20.234 5.238 19.219 1 90.19 172 LEU A CA 1
ATOM 1397 C C . LEU A 1 172 ? -19 6.098 18.984 1 90.19 172 LEU A C 1
ATOM 1399 O O . LEU A 1 172 ? -17.969 5.902 19.641 1 90.19 172 LEU A O 1
ATOM 1403 N N . ARG A 1 173 ? -19.094 6.988 18.078 1 90.5 173 ARG A N 1
ATOM 1404 C CA . ARG A 1 173 ? -18 7.934 17.875 1 90.5 173 ARG A CA 1
ATOM 1405 C C . ARG A 1 173 ? -17.734 8.758 19.125 1 90.5 173 ARG A C 1
ATOM 1407 O O . ARG A 1 173 ? -16.594 8.93 19.531 1 90.5 173 ARG A O 1
ATOM 1414 N N . ASP A 1 174 ? -18.797 9.211 19.688 1 93.06 174 ASP A N 1
ATOM 1415 C CA . ASP A 1 174 ? -18.703 10.047 20.891 1 93.06 174 ASP A CA 1
ATOM 1416 C C . ASP A 1 174 ? -18.062 9.289 22.047 1 93.06 174 ASP A C 1
ATOM 1418 O O . ASP A 1 174 ? -17.281 9.859 22.812 1 93.06 174 ASP A O 1
ATOM 1422 N N . ILE A 1 175 ? -18.344 8.039 22.078 1 95 175 ILE A N 1
ATOM 1423 C CA . ILE A 1 175 ? -17.891 7.234 23.203 1 95 175 ILE A CA 1
ATOM 1424 C C . ILE A 1 175 ? -16.422 6.848 23 1 95 175 ILE A C 1
ATOM 1426 O O . ILE A 1 175 ? -15.617 6.938 23.922 1 95 175 ILE A O 1
ATOM 1430 N N . PHE A 1 176 ? -16.047 6.508 21.797 1 94.94 176 PHE A N 1
ATOM 1431 C CA . PHE A 1 176 ? -14.75 5.855 21.594 1 94.94 176 PHE A CA 1
ATOM 1432 C C . PHE A 1 176 ? -13.719 6.848 21.078 1 94.94 176 PHE A C 1
ATOM 1434 O O . PHE A 1 176 ? -12.516 6.652 21.281 1 94.94 176 PHE A O 1
ATOM 1441 N N . VAL A 1 177 ? -14.141 7.973 20.391 1 94.12 177 VAL A N 1
ATOM 1442 C CA . VAL A 1 177 ? -13.125 8.727 19.656 1 94.12 177 VAL A CA 1
ATOM 1443 C C . VAL A 1 177 ? -13.273 10.219 19.969 1 94.12 177 VAL A C 1
ATOM 1445 O O . VAL A 1 177 ? -13.047 11.062 19.109 1 94.12 177 VAL A O 1
ATOM 1448 N N . ARG A 1 178 ? -13.727 10.523 21.125 1 94.38 178 ARG A N 1
ATOM 1449 C CA . ARG A 1 178 ? -13.812 11.914 21.578 1 94.38 178 ARG A CA 1
ATOM 1450 C C . ARG A 1 178 ? -13.109 12.094 22.922 1 94.38 178 ARG A C 1
ATOM 1452 O O . ARG A 1 178 ? -13.195 11.234 23.797 1 94.38 178 ARG A O 1
ATOM 1459 N N . SER A 1 179 ? -12.484 13.18 23.047 1 94.81 179 SER A N 1
ATOM 1460 C CA . SER A 1 179 ? -11.742 13.461 24.266 1 94.81 179 SER A CA 1
ATOM 1461 C C . SER A 1 179 ? -12.656 14.039 25.344 1 94.81 179 SER A C 1
ATOM 1463 O O . SER A 1 179 ? -12.344 13.969 26.531 1 94.81 179 SER A O 1
ATOM 1465 N N . ASP A 1 180 ? -13.703 14.672 24.891 1 94.12 180 ASP A N 1
ATOM 1466 C CA . ASP A 1 180 ? -14.648 15.289 25.812 1 94.12 180 ASP A CA 1
ATOM 1467 C C . ASP A 1 180 ? -16 14.586 25.75 1 94.12 180 ASP A C 1
ATOM 1469 O O . ASP A 1 180 ? -16.844 14.906 24.906 1 94.12 180 ASP A O 1
ATOM 1473 N N . ASN A 1 181 ? -16.203 13.586 26.547 1 94.56 181 ASN A N 1
ATOM 1474 C CA . ASN A 1 181 ? -17.438 12.828 26.641 1 94.56 181 ASN A CA 1
ATOM 1475 C C . ASN A 1 181 ? -17.734 12.398 28.078 1 94.56 181 ASN A C 1
ATOM 1477 O O . ASN A 1 181 ? -17.094 12.883 29.016 1 94.56 181 ASN A O 1
ATOM 1481 N N . TYR A 1 182 ? -18.688 11.547 28.281 1 94.62 182 TYR A N 1
ATOM 1482 C CA . TYR A 1 182 ? -19.156 11.172 29.609 1 94.62 182 TYR A CA 1
ATOM 1483 C C . TYR A 1 182 ? -18.031 10.516 30.406 1 94.62 182 TYR A C 1
ATOM 1485 O O . TYR A 1 182 ? -17.938 10.711 31.625 1 94.62 182 TYR A O 1
ATOM 1493 N N . ILE A 1 183 ? -17.188 9.805 29.766 1 95.94 183 ILE A N 1
ATOM 1494 C CA . ILE A 1 183 ? -16.125 9.102 30.484 1 95.94 183 ILE A CA 1
ATOM 1495 C C . ILE A 1 183 ? -14.82 9.891 30.375 1 95.94 183 ILE A C 1
ATOM 1497 O O . ILE A 1 183 ? -13.734 9.32 30.5 1 95.94 183 ILE A O 1
ATOM 1501 N N . HIS A 1 184 ? -14.922 11.102 29.938 1 95.69 184 HIS A N 1
ATOM 1502 C CA . HIS A 1 184 ? -13.812 12.047 29.891 1 95.69 184 HIS A CA 1
ATOM 1503 C C . HIS A 1 184 ? -12.719 11.555 28.953 1 95.69 184 HIS A C 1
ATOM 1505 O O . HIS A 1 184 ? -11.531 11.648 29.281 1 95.69 184 HIS A O 1
ATOM 1511 N N . GLY A 1 185 ? -13.086 10.898 27.969 1 97.5 185 GLY A N 1
ATOM 1512 C CA . GLY A 1 185 ? -12.188 10.555 26.875 1 97.5 185 GLY A CA 1
ATOM 1513 C C . GLY A 1 185 ? -11.289 9.383 27.188 1 97.5 185 GLY A C 1
ATOM 1514 O O . GLY A 1 185 ? -10.258 9.18 26.531 1 97.5 185 GLY A O 1
ATOM 1515 N N . ARG A 1 186 ? -11.602 8.555 28.109 1 97.81 186 ARG A N 1
ATOM 1516 C CA . ARG A 1 186 ? -10.758 7.453 28.562 1 97.81 186 ARG A CA 1
ATOM 1517 C C . ARG A 1 186 ? -10.453 6.496 27.406 1 97.81 186 ARG A C 1
ATOM 1519 O O . ARG A 1 186 ? -9.297 6.121 27.203 1 97.81 186 ARG A O 1
ATOM 1526 N N . TYR A 1 187 ? -11.484 6.07 26.688 1 98 187 TYR A N 1
ATOM 1527 C CA . TYR A 1 187 ? -11.297 5.121 25.594 1 98 187 TYR A CA 1
ATOM 1528 C C . TYR A 1 187 ? -10.445 5.73 24.484 1 98 187 TYR A C 1
ATOM 1530 O O . TYR A 1 187 ? -9.578 5.059 23.922 1 98 187 TYR A O 1
ATOM 1538 N N . PHE A 1 188 ? -10.68 6.977 24.203 1 97.94 188 PHE A N 1
ATOM 1539 C CA . PHE A 1 188 ? -9.906 7.672 23.172 1 97.94 188 PHE A CA 1
ATOM 1540 C C . PHE A 1 188 ? -8.438 7.75 23.547 1 97.94 188 PHE A C 1
ATOM 1542 O O . PHE A 1 188 ? -7.559 7.527 22.719 1 97.94 188 PHE A O 1
ATOM 1549 N N . ALA A 1 189 ? -8.188 8 24.797 1 98.44 189 ALA A N 1
ATOM 1550 C CA . ALA A 1 189 ? -6.82 8.031 25.297 1 98.44 189 ALA A CA 1
ATOM 1551 C C . ALA A 1 189 ? -6.148 6.672 25.156 1 98.44 189 ALA A C 1
ATOM 1553 O O . ALA A 1 189 ? -4.984 6.586 24.766 1 98.44 189 ALA A O 1
ATOM 1554 N N . GLN A 1 190 ? -6.898 5.652 25.453 1 98 190 GLN A N 1
ATOM 1555 C CA . GLN A 1 190 ? -6.348 4.301 25.422 1 98 190 GLN A CA 1
ATOM 1556 C C . GLN A 1 190 ? -5.965 3.895 24 1 98 190 GLN A C 1
ATOM 1558 O O . GLN A 1 190 ? -4.891 3.336 23.781 1 98 190 GLN A O 1
ATOM 1563 N N . ILE A 1 191 ? -6.828 4.148 23.078 1 97.38 191 ILE A N 1
ATOM 1564 C CA . ILE A 1 191 ? -6.535 3.736 21.703 1 97.38 191 ILE A CA 1
ATOM 1565 C C . ILE A 1 191 ? -5.379 4.57 21.156 1 97.38 191 ILE A C 1
ATOM 1567 O O . ILE A 1 191 ? -4.562 4.07 20.375 1 97.38 191 ILE A O 1
ATOM 1571 N N . LEU A 1 192 ? -5.309 5.848 21.5 1 98.06 192 LEU A N 1
ATOM 1572 C CA . LEU A 1 192 ? -4.199 6.688 21.062 1 98.06 192 LEU A CA 1
ATOM 1573 C C . LEU A 1 192 ? -2.879 6.188 21.641 1 98.06 192 LEU A C 1
ATOM 1575 O O . LEU A 1 192 ? -1.849 6.227 20.969 1 98.06 192 LEU A O 1
ATOM 1579 N N . LYS A 1 193 ? -2.896 5.762 22.844 1 97.81 193 LYS A N 1
ATOM 1580 C CA . LYS A 1 193 ? -1.691 5.219 23.453 1 97.81 193 LYS A CA 1
ATOM 1581 C C . LYS A 1 193 ? -1.229 3.953 22.734 1 97.81 193 LYS A C 1
ATOM 1583 O O . LYS A 1 193 ? -0.028 3.691 22.641 1 97.81 193 LYS A O 1
ATOM 1588 N N . GLU A 1 194 ? -2.24 3.18 22.281 1 96.94 194 GLU A N 1
ATOM 1589 C CA . GLU A 1 194 ? -1.875 2.018 21.469 1 96.94 194 GLU A CA 1
ATOM 1590 C C . GLU A 1 194 ? -1.188 2.436 20.172 1 96.94 194 GLU A C 1
ATOM 1592 O O . GLU A 1 194 ? -0.21 1.814 19.75 1 96.94 194 GLU A O 1
ATOM 1597 N N . VAL A 1 195 ? -1.728 3.439 19.547 1 96.62 195 VAL A N 1
ATOM 1598 C CA . VAL A 1 195 ? -1.129 3.955 18.312 1 96.62 195 VAL A CA 1
ATOM 1599 C C . VAL A 1 195 ? 0.274 4.484 18.609 1 96.62 195 VAL A C 1
ATOM 1601 O O . VAL A 1 195 ? 1.208 4.238 17.844 1 96.62 195 VAL A O 1
ATOM 1604 N N . MET A 1 196 ? 0.443 5.195 19.75 1 97.56 196 MET A N 1
ATOM 1605 C CA . MET A 1 196 ? 1.736 5.738 20.141 1 97.56 196 MET A CA 1
ATOM 1606 C C . MET A 1 196 ? 2.738 4.621 20.406 1 97.56 196 MET A C 1
ATOM 1608 O O . MET A 1 196 ? 3.916 4.742 20.062 1 97.56 196 MET A O 1
ATOM 1612 N N . PHE A 1 197 ? 2.248 3.588 20.984 1 96.81 197 PHE A N 1
ATOM 1613 C CA . PHE A 1 197 ? 3.098 2.432 21.234 1 96.81 197 PHE A CA 1
ATOM 1614 C C . PHE A 1 197 ? 3.625 1.854 19.922 1 96.81 197 PHE A C 1
ATOM 1616 O O . PHE A 1 197 ? 4.801 1.494 19.828 1 96.81 197 PHE A O 1
ATOM 1623 N N . ASP A 1 198 ? 2.771 1.74 19 1 93.81 198 ASP A N 1
ATOM 1624 C CA . ASP A 1 198 ? 3.172 1.237 17.688 1 93.81 198 ASP A CA 1
ATOM 1625 C C . ASP A 1 198 ? 4.238 2.133 17.062 1 93.81 198 ASP A C 1
ATOM 1627 O O . ASP A 1 198 ? 5.188 1.641 16.453 1 93.81 198 ASP A O 1
ATOM 1631 N N . LEU A 1 199 ? 4.105 3.449 17.156 1 95.38 199 LEU A N 1
ATOM 1632 C CA . LEU A 1 199 ? 5.074 4.398 16.625 1 95.38 199 LEU A CA 1
ATOM 1633 C C . LEU A 1 199 ? 6.422 4.254 17.312 1 95.38 199 LEU A C 1
ATOM 1635 O O . LEU A 1 199 ? 7.473 4.309 16.672 1 95.38 199 LEU A O 1
ATOM 1639 N N . GLU A 1 200 ? 6.371 4.062 18.625 1 95.88 200 GLU A N 1
ATOM 1640 C CA . GLU A 1 200 ? 7.594 3.883 19.406 1 95.88 200 GLU A CA 1
ATOM 1641 C C . GLU A 1 200 ? 8.312 2.598 19.016 1 95.88 200 GLU A C 1
ATOM 1643 O O . GLU A 1 200 ? 9.547 2.576 18.906 1 95.88 200 GLU A O 1
ATOM 1648 N N . GLU A 1 201 ? 7.527 1.594 18.75 1 91.38 201 GLU A N 1
ATOM 1649 C CA . GLU A 1 201 ? 8.102 0.311 18.344 1 91.38 201 GLU A CA 1
ATOM 1650 C C . GLU A 1 201 ? 8.75 0.4 16.969 1 91.38 201 GLU A C 1
ATOM 1652 O O . GLU A 1 201 ? 9.758 -0.259 16.703 1 91.38 201 GLU A O 1
ATOM 1657 N N . SER A 1 202 ? 8.172 1.165 16.125 1 88.38 202 SER A N 1
ATOM 1658 C CA . SER A 1 202 ? 8.727 1.342 14.789 1 88.38 202 SER A CA 1
ATOM 1659 C C . SER A 1 202 ? 9.992 2.191 14.82 1 88.38 202 SER A C 1
ATOM 1661 O O . SER A 1 202 ? 10.812 2.133 13.898 1 88.38 202 SER A O 1
ATOM 1663 N N . LYS A 1 203 ? 10.219 3.047 15.836 1 89.31 203 LYS A N 1
ATOM 1664 C CA . LYS A 1 203 ? 11.391 3.846 16.188 1 89.31 203 LYS A CA 1
ATOM 1665 C C . LYS A 1 203 ? 11.547 5.031 15.234 1 89.31 203 LYS A C 1
ATOM 1667 O O . LYS A 1 203 ? 11.789 6.156 15.68 1 89.31 203 LYS A O 1
ATOM 1672 N N . TYR A 1 204 ? 11.406 4.828 13.922 1 95.06 204 TYR A N 1
ATOM 1673 C CA . TYR A 1 204 ? 11.812 5.852 12.969 1 95.06 204 TYR A CA 1
ATOM 1674 C C . TYR A 1 204 ? 10.594 6.535 12.352 1 95.06 204 TYR A C 1
ATOM 1676 O O . TYR A 1 204 ? 10.719 7.254 11.359 1 95.06 204 TYR A O 1
ATOM 1684 N N . GLN A 1 205 ? 9.438 6.258 12.82 1 96.06 205 GLN A N 1
ATOM 1685 C CA . GLN A 1 205 ? 8.211 6.898 12.375 1 96.06 205 GLN A CA 1
ATOM 1686 C C . GLN A 1 205 ? 7.641 7.812 13.4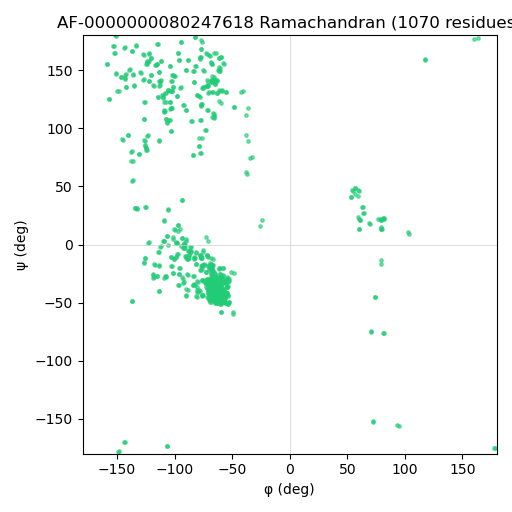61 1 96.06 205 GLN A C 1
ATOM 1688 O O . GLN A 1 205 ? 7.539 7.418 14.625 1 96.06 205 GLN A O 1
ATOM 1693 N N . ASN A 1 206 ? 7.352 9.031 13.133 1 98.25 206 ASN A N 1
ATOM 1694 C CA . ASN A 1 206 ? 6.777 10.031 14.023 1 98.25 206 ASN A CA 1
ATOM 1695 C C . ASN A 1 206 ? 5.512 10.656 13.438 1 98.25 206 ASN A C 1
ATOM 1697 O O . ASN A 1 206 ? 5.227 10.484 12.25 1 98.25 206 ASN A O 1
ATOM 1701 N N . ALA A 1 207 ? 4.738 11.312 14.297 1 98.44 207 ALA A N 1
ATOM 1702 C CA . ALA A 1 207 ? 3.484 11.875 13.805 1 98.44 207 ALA A CA 1
ATOM 1703 C C . ALA A 1 207 ? 3.143 13.172 14.523 1 98.44 207 ALA A C 1
ATOM 1705 O O . ALA A 1 207 ? 3.471 13.336 15.703 1 98.44 207 ALA A O 1
ATOM 1706 N N . GLU A 1 208 ? 2.596 14.07 13.836 1 98.56 208 GLU A N 1
ATOM 1707 C CA . GLU A 1 208 ? 1.898 15.227 14.406 1 98.56 208 GLU A CA 1
ATOM 1708 C C . GLU A 1 208 ? 0.385 15.047 14.32 1 98.56 208 GLU A C 1
ATOM 1710 O O . GLU A 1 208 ? -0.225 15.359 13.297 1 98.56 208 GLU A O 1
ATOM 1715 N N . LEU A 1 209 ? -0.202 14.617 15.383 1 98.38 209 LEU A N 1
ATOM 1716 C CA . LEU A 1 209 ? -1.627 14.305 15.422 1 98.38 209 LEU A CA 1
ATOM 1717 C C . LEU A 1 209 ? -2.451 15.57 15.656 1 98.38 209 LEU A C 1
ATOM 1719 O O . LEU A 1 209 ? -2.076 16.422 16.469 1 98.38 209 LEU A O 1
ATOM 1723 N N . ARG A 1 210 ? -3.541 15.68 14.984 1 98.12 210 ARG A N 1
ATOM 1724 C CA . ARG A 1 210 ? -4.395 16.859 15.094 1 98.12 210 ARG A CA 1
ATOM 1725 C C . ARG A 1 210 ? -5.555 16.609 16.047 1 98.12 210 ARG A C 1
ATOM 1727 O O . ARG A 1 210 ? -6.25 15.594 15.938 1 98.12 210 ARG A O 1
ATOM 1734 N N . LEU A 1 211 ? -5.723 17.469 16.984 1 98 211 LEU A N 1
ATOM 1735 C CA . LEU A 1 211 ? -6.883 17.484 17.875 1 98 211 LEU A CA 1
ATOM 1736 C C . LEU A 1 211 ? -7.746 18.719 17.609 1 98 211 LEU A C 1
ATOM 1738 O O . LEU A 1 211 ? -7.242 19.75 17.172 1 98 211 LEU A O 1
ATOM 1742 N N . SER A 1 212 ? -9.016 18.641 17.984 1 96.12 212 SER A N 1
ATOM 1743 C CA . SER A 1 212 ? -9.93 19.703 17.609 1 96.12 212 SER A CA 1
ATOM 1744 C C . SER A 1 212 ? -10.305 20.562 18.797 1 96.12 212 SER A C 1
ATOM 1746 O O . SER A 1 212 ? -10.586 20.047 19.891 1 96.12 212 SER A O 1
ATOM 1748 N N . ILE A 1 213 ? -10.203 21.812 18.656 1 97.25 213 ILE A N 1
ATOM 1749 C CA . ILE A 1 213 ? -10.859 22.844 19.469 1 97.25 213 ILE A CA 1
ATOM 1750 C C . ILE A 1 213 ? -11.852 23.609 18.609 1 97.25 213 ILE A C 1
ATOM 1752 O O . ILE A 1 213 ? -11.469 24.188 17.578 1 97.25 213 ILE A O 1
ATOM 1756 N N . PHE A 1 214 ? -13.07 23.734 18.984 1 94.88 214 PHE A N 1
ATOM 1757 C CA . PHE A 1 214 ? -14.141 24.203 18.125 1 94.88 214 PHE A CA 1
ATOM 1758 C C . PHE A 1 214 ? -14.375 25.688 18.297 1 94.88 214 PHE A C 1
ATOM 1760 O O . PHE A 1 214 ? -14.969 26.328 17.422 1 94.88 214 PHE A O 1
ATOM 1767 N N . GLY A 1 215 ? -13.938 26.266 19.422 1 94.62 215 GLY A N 1
ATOM 1768 C CA . GLY A 1 215 ? -14.07 27.703 19.641 1 94.62 215 GLY A CA 1
ATOM 1769 C C . GLY A 1 215 ? -15.453 28.109 20.125 1 94.62 215 GLY A C 1
ATOM 1770 O O . GLY A 1 215 ? -15.844 29.266 20 1 94.62 215 GLY A O 1
ATOM 1771 N N . CYS A 1 216 ? -16.188 27.172 20.703 1 93.94 216 CYS A N 1
ATOM 1772 C CA . CYS A 1 216 ? -17.547 27.469 21.172 1 93.94 216 CYS A CA 1
ATOM 1773 C C . CYS A 1 216 ? -17.531 27.812 22.656 1 93.94 216 CYS A C 1
ATOM 1775 O O . CYS A 1 216 ? -18.469 28.453 23.156 1 93.94 216 CYS A O 1
ATOM 1777 N N . ASN A 1 217 ? -16.531 27.297 23.266 1 93.06 217 ASN A N 1
ATOM 1778 C CA . ASN A 1 217 ? -16.422 27.484 24.703 1 93.06 217 ASN A CA 1
ATOM 1779 C C . ASN A 1 217 ? -14.984 27.688 25.141 1 93.06 217 ASN A C 1
ATOM 1781 O O . ASN A 1 217 ? -14.07 27.047 24.609 1 93.06 217 ASN A O 1
ATOM 1785 N N . MET A 1 218 ? -14.805 28.484 26.156 1 92.94 218 MET A N 1
ATOM 1786 C CA . MET A 1 218 ? -13.461 28.812 26.625 1 92.94 218 MET A CA 1
ATOM 1787 C C . MET A 1 218 ? -12.836 27.641 27.375 1 92.94 218 MET A C 1
ATOM 1789 O O . MET A 1 218 ? -11.609 27.578 27.5 1 92.94 218 MET A O 1
ATOM 1793 N N . GLU A 1 219 ? -13.633 26.75 27.766 1 95.94 219 GLU A N 1
ATOM 1794 C CA . GLU A 1 219 ? -13.156 25.656 28.625 1 95.94 219 GLU A CA 1
ATOM 1795 C C . GLU A 1 219 ? -12.586 24.516 27.781 1 95.94 219 GLU A C 1
ATOM 1797 O O . GLU A 1 219 ? -12.016 23.562 28.328 1 95.94 219 GLU A O 1
ATOM 1802 N N . GLU A 1 220 ? -12.727 24.609 26.5 1 97.19 220 GLU A N 1
ATOM 1803 C CA . GLU A 1 220 ? -12.32 23.516 25.641 1 97.19 220 GLU A CA 1
ATOM 1804 C C . GLU A 1 220 ? -10.836 23.203 25.812 1 97.19 220 GLU A C 1
ATOM 1806 O O . GLU A 1 220 ? -10.438 22.031 25.844 1 97.19 220 GLU A O 1
ATOM 1811 N N . TRP A 1 221 ? -9.977 24.219 25.938 1 98.19 221 TRP A N 1
ATOM 1812 C CA . TRP A 1 221 ? -8.539 24.047 26.094 1 98.19 221 TRP A CA 1
ATOM 1813 C C . TRP A 1 221 ? -8.227 23.312 27.406 1 98.19 221 TRP A C 1
ATOM 1815 O O . TRP A 1 221 ? -7.445 22.359 27.406 1 98.19 221 TRP A O 1
ATOM 1825 N N . ASP A 1 222 ? -8.836 23.766 28.438 1 97.75 222 ASP A N 1
ATOM 1826 C CA . ASP A 1 222 ? -8.586 23.172 29.75 1 97.75 222 ASP A CA 1
ATOM 1827 C C . ASP A 1 222 ? -9.055 21.719 29.781 1 97.75 222 ASP A C 1
ATOM 1829 O O . ASP A 1 222 ? -8.383 20.844 30.344 1 97.75 222 ASP A O 1
ATOM 1833 N N . ARG A 1 223 ? -10.203 21.5 29.219 1 97.62 223 ARG A N 1
ATOM 1834 C CA . ARG A 1 223 ? -10.719 20.141 29.156 1 97.62 223 ARG A CA 1
ATOM 1835 C C . ARG A 1 223 ? -9.789 19.219 28.375 1 97.62 223 ARG A C 1
ATOM 1837 O O . ARG A 1 223 ? -9.531 18.094 28.797 1 97.62 223 ARG A O 1
ATOM 1844 N N . LEU A 1 224 ? -9.32 19.688 27.266 1 98.12 224 LEU A N 1
ATOM 1845 C CA . LEU A 1 224 ? -8.406 18.922 26.438 1 98.12 224 LEU A CA 1
ATOM 1846 C C . LEU A 1 224 ? -7.102 18.641 27.188 1 98.12 224 LEU A C 1
ATOM 1848 O O . LEU A 1 224 ? -6.59 17.516 27.156 1 98.12 224 LEU A O 1
ATOM 1852 N N . ALA A 1 225 ? -6.562 19.672 27.844 1 98.19 225 ALA A N 1
ATOM 1853 C CA . ALA A 1 225 ? -5.312 19.547 28.594 1 98.19 225 ALA A CA 1
ATOM 1854 C C . ALA A 1 225 ? -5.477 18.578 29.75 1 98.19 225 ALA A C 1
ATOM 1856 O O . ALA A 1 225 ? -4.578 17.781 30.047 1 98.19 225 ALA A O 1
ATOM 1857 N N . GLU A 1 226 ? -6.57 18.703 30.391 1 97.75 226 GLU A N 1
ATOM 1858 C CA . GLU A 1 226 ? -6.855 17.781 31.5 1 97.75 226 GLU A CA 1
ATOM 1859 C C . GLU A 1 226 ? -6.93 16.344 31.016 1 97.75 226 GLU A C 1
ATOM 1861 O O . GLU A 1 226 ? -6.438 15.43 31.688 1 97.75 226 GLU A O 1
ATOM 1866 N N . TRP A 1 227 ? -7.594 16.125 29.891 1 98 227 TRP A N 1
ATOM 1867 C CA . TRP A 1 227 ? -7.672 14.805 29.281 1 98 227 TRP A CA 1
ATOM 1868 C C . TRP A 1 227 ? -6.281 14.258 29 1 98 227 TRP A C 1
ATOM 1870 O O . TRP A 1 227 ? -5.973 13.117 29.344 1 98 227 TRP A O 1
ATOM 1880 N N . ALA A 1 228 ? -5.418 15.039 28.438 1 97.88 228 ALA A N 1
ATOM 1881 C CA . ALA A 1 228 ? -4.082 14.609 28.031 1 97.88 228 ALA A CA 1
ATOM 1882 C C . ALA A 1 228 ? -3.223 14.289 29.266 1 97.88 228 ALA A C 1
ATOM 1884 O O . ALA A 1 228 ? -2.467 13.312 29.25 1 97.88 228 ALA A O 1
ATOM 1885 N N . THR A 1 229 ? -3.377 15.117 30.297 1 97 229 THR A N 1
ATOM 1886 C CA . THR A 1 229 ? -2.568 14.953 31.5 1 97 229 THR A CA 1
ATOM 1887 C C . THR A 1 229 ? -3.078 13.781 32.344 1 97 229 THR A C 1
ATOM 1889 O O . THR A 1 229 ? -2.289 12.969 32.844 1 97 229 THR A O 1
ATOM 1892 N N . LYS A 1 230 ? -4.348 13.734 32.469 1 96.88 230 LYS A N 1
ATOM 1893 C CA . LYS A 1 230 ? -4.965 12.695 33.281 1 96.88 230 LYS A CA 1
ATOM 1894 C C . LYS A 1 230 ? -4.617 11.305 32.75 1 96.88 230 LYS A C 1
ATOM 1896 O O . LYS A 1 230 ? -4.297 10.406 33.531 1 96.88 230 LYS A O 1
ATOM 1901 N N . TYR A 1 231 ? -4.707 11.148 31.516 1 97.5 231 TYR A N 1
ATOM 1902 C CA . TYR A 1 231 ? -4.504 9.828 30.938 1 97.5 231 TYR A CA 1
ATOM 1903 C C . TYR A 1 231 ? -3.092 9.68 30.375 1 97.5 231 TYR A C 1
ATOM 1905 O O . TYR A 1 231 ? -2.77 8.68 29.75 1 97.5 231 TYR A O 1
ATOM 1913 N N . LYS A 1 232 ? -2.258 10.664 30.5 1 96.69 232 LYS A N 1
ATOM 1914 C CA . LYS A 1 232 ? -0.859 10.648 30.078 1 96.69 232 LYS A CA 1
ATOM 1915 C C . LYS A 1 232 ? -0.731 10.312 28.594 1 96.69 232 LYS A C 1
ATOM 1917 O O . LYS A 1 232 ? 0.009 9.398 28.219 1 96.69 232 LYS A O 1
ATOM 1922 N N . VAL A 1 233 ? -1.518 11.016 27.844 1 96.88 233 VAL A N 1
ATOM 1923 C CA . VAL A 1 233 ? -1.488 10.805 26.406 1 96.88 233 VAL A CA 1
ATOM 1924 C C . VAL A 1 233 ? -0.274 11.508 25.812 1 96.88 233 VAL A C 1
ATOM 1926 O O . VAL A 1 233 ? -0.403 12.578 25.203 1 96.88 233 VAL A O 1
ATOM 1929 N N . TYR A 1 234 ? 0.872 10.867 25.953 1 94.06 234 TYR A N 1
ATOM 1930 C CA . TYR A 1 234 ? 2.148 11.453 25.547 1 94.06 234 TYR A CA 1
ATOM 1931 C C . TYR A 1 234 ? 3.068 10.391 24.953 1 94.06 234 TYR A C 1
ATOM 1933 O O . TYR A 1 234 ? 3.041 9.234 25.375 1 94.06 234 TYR A O 1
ATOM 1941 N N . SER A 1 235 ? 3.781 10.797 23.969 1 96.94 235 SER A N 1
ATOM 1942 C CA . SER A 1 235 ? 4.852 9.992 23.375 1 96.94 235 SER A CA 1
ATOM 1943 C C . SER A 1 235 ? 5.938 10.883 22.781 1 96.94 235 SER A C 1
ATOM 1945 O O . SER A 1 235 ? 5.641 11.945 22.234 1 96.94 235 SER A O 1
ATOM 1947 N N . ASP A 1 236 ? 7.207 10.414 22.828 1 95.81 236 ASP A N 1
ATOM 1948 C CA . ASP A 1 236 ? 8.305 11.133 22.203 1 95.81 236 ASP A CA 1
ATOM 1949 C C . ASP A 1 236 ? 8.156 11.141 20.672 1 95.81 236 ASP A C 1
ATOM 1951 O O . ASP A 1 236 ? 8.766 11.969 20 1 95.81 236 ASP A O 1
ATOM 1955 N N . ASN A 1 237 ? 7.344 10.25 20.188 1 97.75 237 ASN A N 1
ATOM 1956 C CA . ASN A 1 237 ? 7.176 10.125 18.75 1 97.75 237 ASN A CA 1
ATOM 1957 C C . ASN A 1 237 ? 5.992 10.945 18.25 1 97.75 237 ASN A C 1
ATOM 1959 O O . ASN A 1 237 ? 5.676 10.914 17.062 1 97.75 237 ASN A O 1
ATOM 1963 N N . VAL A 1 238 ? 5.371 11.742 19.172 1 98.31 238 VAL A N 1
ATOM 1964 C CA . VAL A 1 238 ? 4.152 12.422 18.75 1 98.31 238 VAL A CA 1
ATOM 1965 C C . VAL A 1 238 ? 4.184 13.875 19.219 1 98.31 238 VAL A C 1
ATOM 1967 O O . VAL A 1 238 ? 4.691 14.172 20.297 1 98.31 238 VAL A O 1
ATOM 1970 N N . ARG A 1 23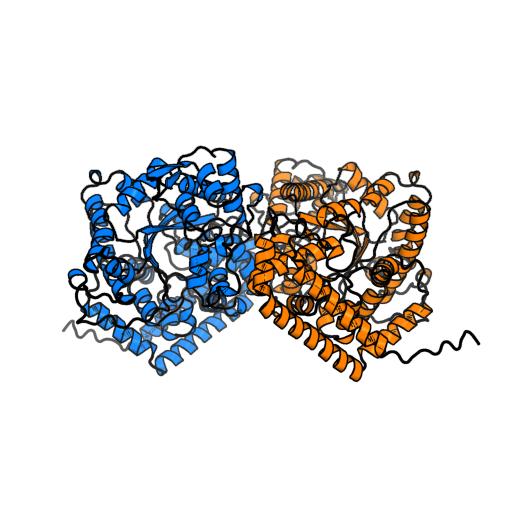9 ? 3.805 14.773 18.422 1 98.5 239 ARG A N 1
ATOM 1971 C CA . ARG A 1 239 ? 3.471 16.156 18.75 1 98.5 239 ARG A CA 1
ATOM 1972 C C . ARG A 1 239 ? 2.045 16.484 18.312 1 98.5 239 ARG A C 1
ATOM 1974 O O . ARG A 1 239 ? 1.427 15.734 17.562 1 98.5 239 ARG A O 1
ATOM 1981 N N . TRP A 1 240 ? 1.526 17.578 18.828 1 98.5 240 TRP A N 1
ATOM 1982 C CA . TRP A 1 240 ? 0.112 17.859 18.609 1 98.5 240 TRP A CA 1
ATOM 1983 C C . TRP A 1 240 ? -0.065 19.109 17.734 1 98.5 240 TRP A C 1
ATOM 1985 O O . TRP A 1 240 ? 0.685 20.078 17.875 1 98.5 240 TRP A O 1
ATOM 1995 N N . LEU A 1 241 ? -1 19.062 16.859 1 98.38 241 LEU A N 1
ATOM 1996 C CA . LEU A 1 241 ? -1.587 20.219 16.188 1 98.38 241 LEU A CA 1
ATOM 1997 C C . LEU A 1 241 ? -3.035 20.422 16.609 1 98.38 241 LEU A C 1
ATOM 1999 O O . LEU A 1 241 ? -3.768 19.453 16.828 1 98.38 241 LEU A O 1
ATOM 2003 N N . ILE A 1 242 ? -3.361 21.625 16.766 1 98.62 242 ILE A N 1
ATOM 2004 C CA . ILE A 1 242 ? -4.738 21.891 17.156 1 98.62 242 ILE A CA 1
ATOM 2005 C C . ILE A 1 242 ? -5.508 22.484 15.977 1 98.62 242 ILE A C 1
ATOM 2007 O O . ILE A 1 242 ? -5.102 23.5 15.406 1 98.62 242 ILE A O 1
ATOM 2011 N N . GLN A 1 243 ? -6.535 21.828 15.648 1 97.88 243 GLN A N 1
ATOM 2012 C CA . GLN A 1 243 ? -7.289 22.281 14.484 1 97.88 243 GLN A CA 1
ATOM 2013 C C . GLN A 1 243 ? -8.539 23.047 14.906 1 97.88 243 GLN A C 1
ATOM 2015 O O . GLN A 1 243 ? -9.195 22.688 15.891 1 97.88 243 GLN A O 1
ATOM 2020 N N . LEU A 1 244 ? -8.828 24.156 14.289 1 97.88 244 LEU A N 1
ATOM 2021 C CA . LEU A 1 244 ? -10.031 24.969 14.422 1 97.88 244 LEU A CA 1
ATOM 2022 C C . LEU A 1 244 ? -10.922 24.812 13.195 1 97.88 244 LEU A C 1
ATOM 2024 O O . LEU A 1 244 ? -10.625 25.375 12.133 1 97.88 244 LEU A O 1
ATOM 2028 N N . PRO A 1 245 ? -12.031 24.062 13.328 1 96.06 245 PRO A N 1
ATOM 2029 C CA . PRO A 1 245 ? -12.938 23.953 12.188 1 96.06 245 PRO A CA 1
ATOM 2030 C C . PRO A 1 245 ? -13.641 25.266 11.867 1 96.06 245 PRO A C 1
ATOM 2032 O O . PRO A 1 245 ? -14.023 26.016 12.773 1 96.06 245 PRO A O 1
ATOM 2035 N N . ARG A 1 246 ? -13.828 25.594 10.648 1 95.62 246 ARG A N 1
ATOM 2036 C CA . ARG A 1 246 ? -14.508 26.812 10.219 1 95.62 246 ARG A CA 1
ATOM 2037 C C . ARG A 1 246 ? -16.016 26.625 10.203 1 95.62 246 ARG A C 1
ATOM 2039 O O . ARG A 1 246 ? -16.641 26.562 9.141 1 95.62 246 ARG A O 1
ATOM 2046 N N . LEU A 1 247 ? -16.562 26.672 11.422 1 94.38 247 LEU A N 1
ATOM 2047 C CA . LEU A 1 247 ? -17.969 26.312 11.578 1 94.38 247 LEU A CA 1
ATOM 2048 C C . LEU A 1 247 ? -18.734 27.438 12.281 1 94.38 247 LEU A C 1
ATOM 2050 O O . LEU A 1 247 ? -19.656 27.172 13.047 1 94.38 247 LEU A O 1
ATOM 2054 N N . TYR A 1 248 ? -18.391 28.656 12.109 1 95.06 248 TYR A N 1
ATOM 2055 C CA . TYR A 1 248 ? -19.078 29.781 12.734 1 95.06 248 TYR A CA 1
ATOM 2056 C C . TYR A 1 248 ? -20.562 29.797 12.398 1 95.06 248 TYR A C 1
ATOM 2058 O O . TYR A 1 248 ? -21.406 29.969 13.281 1 95.06 248 TYR A O 1
ATOM 2066 N N . ASP A 1 249 ? -20.875 29.625 11.172 1 93.31 249 ASP A N 1
ATOM 2067 C CA . ASP A 1 249 ? -22.266 29.703 10.719 1 93.31 249 ASP A CA 1
ATOM 2068 C C . ASP A 1 249 ? -23.125 28.672 11.43 1 93.31 249 ASP A C 1
ATOM 2070 O O . ASP A 1 249 ? -24.266 28.953 11.797 1 93.31 249 ASP A O 1
ATOM 2074 N N . ILE A 1 250 ? -22.594 27.531 11.664 1 92.88 250 ILE A N 1
ATOM 2075 C CA . ILE A 1 250 ? -23.344 26.469 12.32 1 92.88 250 ILE A CA 1
ATOM 2076 C C . ILE A 1 250 ? -23.578 26.828 13.781 1 92.88 250 ILE A C 1
ATOM 2078 O O . ILE A 1 250 ? -24.703 26.672 14.281 1 92.88 250 ILE A O 1
ATOM 2082 N N . TYR A 1 251 ? -22.609 27.344 14.461 1 95 251 TYR A N 1
ATOM 2083 C CA . TYR A 1 251 ? -22.719 27.688 15.875 1 95 251 TYR A CA 1
ATOM 2084 C C . TYR A 1 251 ? -23.609 28.922 16.062 1 95 251 TYR A C 1
ATOM 2086 O O . TYR A 1 251 ? -24.344 29 17.047 1 95 251 TYR A O 1
ATOM 2094 N N . LYS A 1 252 ? -23.453 29.828 15.141 1 94.69 252 LYS A N 1
ATOM 2095 C CA . LYS A 1 252 ? -24.312 31 15.172 1 94.69 252 LYS A CA 1
ATOM 2096 C C . LYS A 1 252 ? -25.781 30.625 15 1 94.69 252 LYS A C 1
ATOM 2098 O O . LYS A 1 252 ? -26.656 31.125 15.719 1 94.69 252 LYS A O 1
ATOM 2103 N N . ALA A 1 253 ? -26.047 29.812 14.062 1 94.75 253 ALA A N 1
ATOM 2104 C CA . ALA A 1 253 ? -27.406 29.344 13.805 1 94.75 253 ALA A CA 1
ATOM 2105 C C . ALA A 1 253 ? -28 28.641 15.023 1 94.75 253 ALA A C 1
ATOM 2107 O O . ALA A 1 253 ? -29.203 28.734 15.281 1 94.75 253 ALA A O 1
ATOM 2108 N N . LYS A 1 254 ? -27.156 28.016 15.82 1 94.5 254 LYS A N 1
ATOM 2109 C CA . LYS A 1 254 ? -27.609 27.281 17 1 94.5 254 LYS A CA 1
ATOM 2110 C C . LYS A 1 254 ? -27.688 28.203 18.219 1 94.5 254 LYS A C 1
ATOM 2112 O O . LYS A 1 254 ? -28.016 27.766 19.312 1 94.5 254 LYS A O 1
ATOM 2117 N N . GLY A 1 255 ? -27.25 29.406 18.062 1 93.19 255 GLY A N 1
ATOM 2118 C CA . GLY A 1 255 ? -27.344 30.406 19.125 1 93.19 255 GLY A CA 1
ATOM 2119 C C . GLY A 1 255 ? -26.234 30.281 20.156 1 93.19 255 GLY A C 1
ATOM 2120 O O . GLY A 1 255 ? -26.344 30.812 21.266 1 93.19 255 GLY A O 1
ATOM 2121 N N . LYS A 1 256 ? -25.188 29.703 19.766 1 93.88 256 LYS A N 1
ATOM 2122 C CA . LYS A 1 256 ? -24.078 29.484 20.688 1 93.88 256 LYS A CA 1
ATOM 2123 C C . LYS A 1 256 ? -23.125 30.672 20.703 1 93.88 256 LYS A C 1
ATOM 2125 O O . LYS A 1 256 ? -22.391 30.875 21.672 1 93.88 256 LYS A O 1
ATOM 2130 N N . LEU A 1 257 ? -23.125 31.391 19.562 1 95.25 257 LEU A N 1
ATOM 2131 C CA . LEU A 1 257 ? -22.219 32.531 19.422 1 95.25 257 LEU A CA 1
ATOM 2132 C C . LEU A 1 257 ? -22.969 33.75 18.953 1 95.25 257 LEU A C 1
ATOM 2134 O O . LEU A 1 257 ? -23.906 33.656 18.156 1 95.25 257 LEU A O 1
ATOM 2138 N N . ASP A 1 258 ? -22.5 34.844 19.375 1 94.69 258 ASP A N 1
ATOM 2139 C CA . ASP A 1 258 ? -23.125 36.094 18.969 1 94.69 258 ASP A CA 1
ATOM 2140 C C . ASP A 1 258 ? -22.391 36.719 17.781 1 94.69 258 ASP A C 1
ATOM 2142 O O . ASP A 1 258 ? -23 37.406 16.969 1 94.69 258 ASP A O 1
ATOM 2146 N N . ASN A 1 259 ? -21.188 36.562 17.766 1 96 259 ASN A N 1
ATOM 2147 C CA . ASN A 1 259 ? -20.344 37.094 16.703 1 96 259 ASN A CA 1
ATOM 2148 C C . ASN A 1 259 ? -19.078 36.25 16.516 1 96 259 ASN A C 1
ATOM 2150 O O . ASN A 1 259 ? -18.797 35.344 17.297 1 96 259 ASN A O 1
ATOM 2154 N N . PHE A 1 260 ? -18.328 36.531 15.453 1 96.56 260 PHE A N 1
ATOM 2155 C CA . PHE A 1 260 ? -17.141 35.75 15.117 1 96.56 260 PHE A CA 1
ATOM 2156 C C . PHE A 1 260 ? -16.031 36 16.141 1 96.56 260 PHE A C 1
ATOM 2158 O O . PHE A 1 260 ? -15.195 35.125 16.375 1 96.56 260 PHE A O 1
ATOM 2165 N N . GLY A 1 261 ? -15.93 37.156 16.703 1 97.06 261 GLY A N 1
ATOM 2166 C CA . GLY A 1 261 ? -14.93 37.469 17.703 1 97.06 261 GLY A CA 1
ATOM 2167 C C . GLY A 1 261 ? -14.922 36.5 18.875 1 97.06 261 GLY A C 1
ATOM 2168 O O . GLY A 1 261 ? -13.883 36.25 19.484 1 97.06 261 GLY A O 1
ATOM 2169 N N . GLU A 1 262 ? -16.047 35.938 19.156 1 97.12 262 GLU A N 1
ATOM 2170 C CA . GLU A 1 262 ? -16.172 35 20.266 1 97.12 262 GLU A CA 1
ATOM 2171 C C . GLU A 1 262 ? -15.406 33.719 20 1 97.12 262 GLU A C 1
ATOM 2173 O O . GLU A 1 262 ? -14.844 33.125 20.922 1 97.12 262 GLU A O 1
ATOM 2178 N N . ILE A 1 263 ? -15.43 33.281 18.781 1 97.06 263 ILE A N 1
ATOM 2179 C CA . ILE A 1 263 ? -14.656 32.094 18.422 1 97.06 263 ILE A CA 1
ATOM 2180 C C . ILE A 1 263 ? -13.18 32.344 18.688 1 97.06 263 ILE A C 1
ATOM 2182 O O . ILE A 1 263 ? -12.492 31.484 19.25 1 97.06 263 ILE A O 1
ATOM 2186 N N . LEU A 1 264 ? -12.68 33.5 18.266 1 97.5 264 LEU A N 1
ATOM 2187 C CA . LEU A 1 264 ? -11.273 33.844 18.438 1 97.5 264 LEU A CA 1
ATOM 2188 C C . LEU A 1 264 ? -10.922 34 19.922 1 97.5 264 LEU A C 1
ATOM 2190 O O . LEU A 1 264 ? -9.859 33.562 20.359 1 97.5 264 LEU A O 1
ATOM 2194 N N . GLU A 1 265 ? -11.82 34.594 20.594 1 97.38 265 GLU A N 1
ATOM 2195 C CA . GLU A 1 265 ? -11.602 34.75 22.031 1 97.38 265 GLU A CA 1
ATOM 2196 C C . GLU A 1 265 ? -11.539 33.406 22.75 1 97.38 265 GLU A C 1
ATOM 2198 O O . GLU A 1 265 ? -10.648 33.188 23.562 1 97.38 265 GLU A O 1
ATOM 2203 N N . ASN A 1 266 ? -12.531 32.625 22.438 1 97.62 266 ASN A N 1
ATOM 2204 C CA . ASN A 1 266 ? -12.57 31.297 23.062 1 97.62 266 ASN A CA 1
ATOM 2205 C C . ASN A 1 266 ? -11.328 30.484 22.719 1 97.62 266 ASN A C 1
ATOM 2207 O O . ASN A 1 266 ? -10.859 29.688 23.531 1 97.62 266 ASN A O 1
ATOM 2211 N N . PHE A 1 267 ? -10.82 30.656 21.547 1 98.06 267 PHE A N 1
ATOM 2212 C CA . PHE A 1 267 ? -9.68 29.891 21.094 1 98.06 267 PHE A CA 1
ATOM 2213 C C . PHE A 1 267 ? -8.375 30.453 21.641 1 98.06 267 PHE A C 1
ATOM 2215 O O . PHE A 1 267 ? -7.504 29.703 22.078 1 98.06 267 PHE A O 1
ATOM 2222 N N . PHE A 1 268 ? -8.188 31.781 21.781 1 98.38 268 PHE A N 1
ATOM 2223 C CA . PHE A 1 268 ? -6.863 32.344 22.031 1 98.38 268 PHE A CA 1
ATOM 2224 C C . PHE A 1 268 ? -6.762 32.875 23.453 1 98.38 268 PHE A C 1
ATOM 2226 O O . PHE A 1 268 ? -5.676 32.906 24.031 1 98.38 268 PHE A O 1
ATOM 2233 N N . ARG A 1 269 ? -7.844 33.312 24.062 1 97.94 269 ARG A N 1
ATOM 2234 C CA . ARG A 1 269 ? -7.785 33.906 25.391 1 97.94 269 ARG A CA 1
ATOM 2235 C C . ARG A 1 269 ? -7.148 32.969 26.406 1 97.94 269 ARG A C 1
ATOM 2237 O O . ARG A 1 269 ? -6.266 33.375 27.156 1 97.94 269 ARG A O 1
ATOM 2244 N N . PRO A 1 270 ? -7.621 31.719 26.453 1 98.19 270 PRO A N 1
ATOM 2245 C CA . PRO A 1 270 ? -6.965 30.812 27.406 1 98.19 270 PRO A CA 1
ATOM 2246 C C . PRO A 1 270 ? -5.457 30.703 27.172 1 98.19 270 PRO A C 1
ATOM 2248 O O . PRO A 1 270 ? -4.695 30.547 28.141 1 98.19 270 PRO A O 1
ATOM 2251 N N . LEU A 1 271 ? -4.992 30.781 25.969 1 98.56 271 LEU A N 1
ATOM 2252 C CA . LEU A 1 271 ? -3.574 30.703 25.641 1 98.56 271 LEU A CA 1
ATOM 2253 C C . LEU A 1 271 ? -2.828 31.938 26.141 1 98.56 271 LEU A C 1
ATOM 2255 O O . LEU A 1 271 ? -1.695 31.844 26.609 1 98.56 271 LEU A O 1
ATOM 2259 N N . PHE A 1 272 ? -3.453 33.094 26 1 98.25 272 PHE A N 1
ATOM 2260 C CA . PHE A 1 272 ? -2.861 34.344 26.531 1 98.25 272 PHE A CA 1
ATOM 2261 C C . PHE A 1 272 ? -2.793 34.281 28.047 1 98.25 272 PHE A C 1
ATOM 2263 O O . PHE A 1 272 ? -1.793 34.688 28.641 1 98.25 272 PHE A O 1
ATOM 2270 N N . GLU A 1 273 ? -3.887 33.781 28.641 1 98.19 273 GLU A N 1
ATOM 2271 C CA . GLU A 1 273 ? -3.953 33.719 30.094 1 98.19 273 GLU A CA 1
ATOM 2272 C C . GLU A 1 273 ? -2.854 32.812 30.656 1 98.19 273 GLU A C 1
ATOM 2274 O O . GLU A 1 273 ? -2.172 33.188 31.609 1 98.19 273 GLU A O 1
ATOM 2279 N N . VAL A 1 274 ? -2.719 31.656 30.047 1 98.19 274 VAL A N 1
ATOM 2280 C CA . VAL A 1 274 ? -1.742 30.703 30.562 1 98.19 274 VAL A CA 1
ATOM 2281 C C . VAL A 1 274 ? -0.329 31.219 30.297 1 98.19 274 VAL A C 1
ATOM 2283 O O . VAL A 1 274 ? 0.595 30.922 31.062 1 98.19 274 VAL A O 1
ATOM 2286 N N . THR A 1 275 ? -0.1 31.938 29.188 1 98.12 275 THR A N 1
ATOM 2287 C CA . THR A 1 275 ? 1.194 32.562 28.891 1 98.12 275 THR A CA 1
ATOM 2288 C C . THR A 1 275 ? 1.543 33.594 29.938 1 98.12 275 THR A C 1
ATOM 2290 O O . THR A 1 275 ? 2.691 33.688 30.375 1 98.12 275 THR A O 1
ATOM 2293 N N . LYS A 1 276 ? 0.519 34.375 30.344 1 97.38 276 LYS A N 1
ATOM 2294 C CA . LYS A 1 276 ? 0.706 35.406 31.359 1 97.38 276 LYS A CA 1
ATOM 2295 C C . LYS A 1 276 ? 0.988 34.812 32.719 1 97.38 276 LYS A C 1
ATOM 2297 O O . LYS A 1 276 ? 1.897 35.25 33.438 1 97.38 276 LYS A O 1
ATOM 2302 N N . ALA A 1 277 ? 0.095 33.844 33.062 1 97.44 277 ALA A N 1
ATOM 2303 C CA . ALA A 1 277 ? 0.192 33.219 34.375 1 97.44 277 ALA A CA 1
ATOM 2304 C C . ALA A 1 277 ? -0.086 31.719 34.281 1 97.44 277 ALA A C 1
ATOM 2306 O O . ALA A 1 277 ? -1.225 31.266 34.469 1 97.44 277 ALA A O 1
ATOM 2307 N N . PRO A 1 278 ? 0.976 30.906 34.156 1 96 278 PRO A N 1
ATOM 2308 C CA . PRO A 1 278 ? 0.844 29.469 33.969 1 96 278 PRO A CA 1
ATOM 2309 C C . PRO A 1 278 ? 0.008 28.797 35.062 1 96 278 PRO A C 1
ATOM 2311 O O . PRO A 1 278 ? -0.738 27.859 34.781 1 96 278 PRO A O 1
ATOM 2314 N N . PRO A 1 279 ? -0.008 29.281 36.312 1 96.25 279 PRO A N 1
ATOM 2315 C CA . PRO A 1 279 ? -0.791 28.625 37.344 1 96.25 279 PRO A CA 1
ATOM 2316 C C . PRO A 1 279 ? -2.297 28.734 37.125 1 96.25 279 PRO A C 1
ATOM 2318 O O . PRO A 1 279 ? -3.076 28.016 37.75 1 96.25 279 PRO A O 1
ATOM 2321 N N . THR A 1 280 ? -2.709 29.672 36.312 1 95.94 280 THR A N 1
ATOM 2322 C CA . THR A 1 280 ? -4.133 29.812 36 1 95.94 280 THR A CA 1
ATOM 2323 C C . THR A 1 280 ? -4.664 28.578 35.281 1 95.94 280 THR A C 1
ATOM 2325 O O . THR A 1 280 ? -5.852 28.266 35.406 1 95.94 280 THR A O 1
ATOM 2328 N N . HIS A 1 281 ? -3.803 27.969 34.469 1 96.94 281 HIS A N 1
ATOM 2329 C CA . HIS A 1 281 ? -4.109 26.75 33.719 1 96.94 281 HIS A CA 1
ATOM 2330 C C . HIS A 1 281 ? -2.943 25.766 33.75 1 96.94 281 HIS A C 1
ATOM 2332 O O . HIS A 1 281 ? -2.311 25.5 32.719 1 96.94 281 HIS A O 1
ATOM 2338 N N . PRO A 1 282 ? -2.664 25.141 34.812 1 96.62 282 PRO A N 1
ATOM 2339 C CA . PRO A 1 282 ? -1.443 24.344 34.969 1 96.62 282 PRO A CA 1
ATOM 2340 C C . PRO A 1 282 ? -1.359 23.203 33.969 1 96.62 282 PRO A C 1
ATOM 2342 O O . PRO A 1 282 ? -0.304 22.969 33.375 1 96.62 282 PRO A O 1
ATOM 2345 N N . GLU A 1 283 ? -2.475 22.438 33.812 1 97.5 283 GLU A N 1
ATOM 2346 C CA . GLU A 1 283 ? -2.467 21.328 32.875 1 97.5 283 GLU A CA 1
ATOM 2347 C C . GLU A 1 283 ? -2.277 21.812 31.438 1 97.5 283 GLU A C 1
ATOM 2349 O O . GLU A 1 283 ? -1.592 21.172 30.641 1 97.5 283 GLU A O 1
ATOM 2354 N N . LEU A 1 284 ? -2.9 22.938 31.141 1 98.06 284 LEU A N 1
ATOM 2355 C CA . LEU A 1 284 ? -2.768 23.516 29.812 1 98.06 284 LEU A CA 1
ATOM 2356 C C . LEU A 1 284 ? -1.328 23.938 29.547 1 98.06 284 LEU A C 1
ATOM 2358 O O . LEU A 1 284 ? -0.826 23.766 28.438 1 98.06 284 LEU A O 1
ATOM 2362 N N . HIS A 1 285 ? -0.702 24.516 30.562 1 97.81 285 HIS A N 1
ATOM 2363 C CA . HIS A 1 285 ? 0.699 24.906 30.422 1 97.81 285 HIS A CA 1
ATOM 2364 C C . HIS A 1 285 ? 1.564 23.703 30.047 1 97.81 285 HIS A C 1
ATOM 2366 O O . HIS A 1 285 ? 2.412 23.812 29.156 1 97.81 285 HIS A O 1
ATOM 2372 N N . GLY A 1 286 ? 1.337 22.609 30.75 1 97.06 286 GLY A N 1
ATOM 2373 C CA . GLY A 1 286 ? 2.076 21.391 30.438 1 97.06 286 GLY A CA 1
ATOM 2374 C C . GLY A 1 286 ? 1.772 20.859 29.047 1 97.06 286 GLY A C 1
ATOM 2375 O O . GLY A 1 286 ? 2.68 20.438 28.328 1 97.06 286 GLY A O 1
ATOM 2376 N N . PHE A 1 287 ? 0.539 20.859 28.688 1 97.94 287 PHE A N 1
ATOM 2377 C CA . PHE A 1 287 ? 0.085 20.312 27.406 1 97.94 287 PHE A CA 1
ATOM 2378 C C . PHE A 1 287 ? 0.665 21.109 26.25 1 97.94 287 PHE A C 1
ATOM 2380 O O . PHE A 1 287 ? 1.077 20.547 25.234 1 97.94 287 PHE A O 1
ATOM 2387 N N . LEU A 1 288 ? 0.769 22.422 26.391 1 97.88 288 LEU A N 1
ATOM 2388 C CA . LEU A 1 288 ? 1.187 23.328 25.312 1 97.88 288 LEU A CA 1
ATOM 2389 C C . LEU A 1 288 ? 2.656 23.109 24.969 1 97.88 288 LEU A C 1
ATOM 2391 O O . LEU A 1 288 ? 3.111 23.516 23.906 1 97.88 288 LEU A O 1
ATOM 2395 N N . GLN A 1 289 ? 3.373 22.484 25.828 1 95.69 289 GLN A N 1
ATOM 2396 C CA . GLN A 1 289 ? 4.77 22.188 25.547 1 95.69 289 GLN A CA 1
ATOM 2397 C C . GLN A 1 289 ? 4.895 21.172 24.422 1 95.69 289 GLN A C 1
ATOM 2399 O O . GLN A 1 289 ? 5.949 21.047 23.781 1 95.69 289 GLN A O 1
ATOM 2404 N N . HIS A 1 290 ? 3.795 20.484 24.156 1 97.19 290 HIS A N 1
ATOM 2405 C CA . HIS A 1 290 ? 3.807 19.438 23.156 1 97.19 290 HIS A CA 1
ATOM 2406 C C . HIS A 1 290 ? 3.008 19.844 21.922 1 97.19 290 HIS A C 1
ATOM 2408 O O . HIS A 1 290 ? 2.84 19.062 20.984 1 97.19 290 HIS A O 1
ATOM 2414 N N . VAL A 1 291 ? 2.506 21.047 21.906 1 98.25 291 VAL A N 1
ATOM 2415 C CA . VAL A 1 291 ? 1.739 21.578 20.781 1 98.25 291 VAL A CA 1
ATOM 2416 C C . VAL A 1 291 ? 2.656 22.375 19.859 1 98.25 291 VAL A C 1
ATOM 2418 O O . VAL A 1 291 ? 3.422 23.219 20.312 1 98.25 291 VAL A O 1
ATOM 2421 N N . VAL A 1 292 ? 2.49 22.125 18.562 1 97.94 292 VAL A N 1
ATOM 2422 C CA . VAL A 1 292 ? 3.477 22.734 17.672 1 97.94 292 VAL A CA 1
ATOM 2423 C C . VAL A 1 292 ? 2.805 23.781 16.797 1 97.94 292 VAL A C 1
ATOM 2425 O O . VAL A 1 292 ? 3.48 24.625 16.203 1 97.94 292 VAL A O 1
ATOM 2428 N N . GLY A 1 293 ? 1.562 23.719 16.703 1 98.19 293 GLY A N 1
ATOM 2429 C CA . GLY A 1 293 ? 0.941 24.703 15.836 1 98.19 293 GLY A CA 1
ATOM 2430 C C . GLY A 1 293 ? -0.563 24.547 15.734 1 98.19 293 GLY A C 1
ATOM 2431 O O . GLY A 1 293 ? -1.169 23.797 16.5 1 98.19 293 GLY A O 1
ATOM 2432 N N . PHE A 1 294 ? -1.176 25.375 14.852 1 98.56 294 PHE A N 1
ATOM 2433 C CA . PHE A 1 294 ? -2.619 25.422 14.656 1 98.56 294 PHE A CA 1
ATOM 2434 C C . PHE A 1 294 ? -2.977 25.094 13.211 1 98.56 294 PHE A C 1
ATOM 2436 O O . PHE A 1 294 ? -2.201 25.375 12.297 1 98.56 294 PHE A O 1
ATOM 2443 N N . ASP A 1 295 ? -4.086 24.453 13.078 1 97.88 295 ASP A N 1
ATOM 2444 C CA . ASP A 1 295 ? -4.648 24.094 11.781 1 97.88 295 ASP A CA 1
ATOM 2445 C C . ASP A 1 295 ? -6.055 24.672 11.617 1 97.88 295 ASP A C 1
ATOM 2447 O O . ASP A 1 295 ? -6.777 24.844 12.594 1 97.88 295 ASP A O 1
ATOM 2451 N N . SER A 1 296 ? -6.387 25.141 10.477 1 97.19 296 SER A N 1
ATOM 2452 C CA . SER A 1 296 ? -7.734 25.547 10.086 1 97.19 296 SER A CA 1
ATOM 2453 C C . SER A 1 296 ? -8.32 24.578 9.055 1 97.19 296 SER A C 1
ATOM 2455 O O . SER A 1 296 ? -7.719 24.344 8.016 1 97.19 296 SER A O 1
ATOM 2457 N N . VAL A 1 297 ? -9.523 24.062 9.375 1 92.94 297 VAL A N 1
ATOM 2458 C CA . VAL A 1 297 ? -10 22.984 8.516 1 92.94 297 VAL A CA 1
ATOM 2459 C C . VAL A 1 297 ? -11.492 23.156 8.242 1 92.94 297 VAL A C 1
ATOM 2461 O O . VAL A 1 297 ? -12.203 23.781 9.031 1 92.94 297 VAL A O 1
ATOM 2464 N N . ASP A 1 298 ? -12.008 22.703 7.121 1 88 298 ASP A N 1
ATOM 2465 C CA . ASP A 1 298 ? -13.391 22.547 6.684 1 88 298 ASP A CA 1
ATOM 2466 C C . ASP A 1 298 ? -13.477 22.438 5.164 1 88 298 ASP A C 1
ATOM 2468 O O . ASP A 1 298 ? -12.453 22.453 4.477 1 88 298 ASP A O 1
ATOM 2472 N N . ASP A 1 299 ? -14.68 22.234 4.738 1 85.31 299 ASP A N 1
ATOM 2473 C CA . ASP A 1 299 ? -14.93 22.062 3.311 1 85.31 299 ASP A CA 1
ATOM 2474 C C . ASP A 1 299 ? -14.633 23.344 2.545 1 85.31 299 ASP A C 1
ATOM 2476 O O . ASP A 1 299 ? -15.359 24.344 2.666 1 85.31 299 ASP A O 1
ATOM 2480 N N . GLU A 1 300 ? -13.609 23.312 1.784 1 89.62 300 GLU A N 1
ATOM 2481 C CA . GLU A 1 300 ? -13.156 24.484 1.043 1 89.62 300 GLU A CA 1
ATOM 2482 C C . GLU A 1 300 ? -14.023 24.734 -0.186 1 89.62 300 GLU A C 1
ATOM 2484 O O . GLU A 1 300 ? -13.938 25.797 -0.811 1 89.62 300 GLU A O 1
ATOM 2489 N N . SER A 1 301 ? -14.836 23.781 -0.463 1 85.88 301 SER A N 1
ATOM 2490 C CA . SER A 1 301 ? -15.641 23.906 -1.671 1 85.88 301 SER A CA 1
ATOM 2491 C C . SER A 1 301 ? -16.875 24.75 -1.425 1 85.88 301 SER A C 1
ATOM 2493 O O . SER A 1 301 ? -17.547 25.188 -2.371 1 85.88 301 SER A O 1
ATOM 2495 N N . LYS A 1 302 ? -17.125 25.016 -0.218 1 86.06 302 LYS A N 1
ATOM 2496 C CA . LYS A 1 302 ? -18.297 25.828 0.114 1 86.06 302 LYS A CA 1
ATOM 2497 C C . LYS A 1 302 ? -18.156 27.25 -0.446 1 86.06 302 LYS A C 1
ATOM 2499 O O . LYS A 1 302 ? -17.062 27.828 -0.422 1 86.06 302 LYS A O 1
ATOM 2504 N N . PRO A 1 303 ? -19.203 27.734 -0.972 1 84.38 303 PRO A N 1
ATOM 2505 C CA . PRO A 1 303 ? -19.125 29.094 -1.523 1 84.38 303 PRO A CA 1
ATOM 2506 C C . PRO A 1 303 ? -18.875 30.141 -0.452 1 84.38 303 PRO A C 1
ATOM 2508 O O . PRO A 1 303 ? -19.406 30.047 0.656 1 84.38 303 PRO A O 1
ATOM 2511 N N . GLU A 1 304 ? -18.047 31.094 -0.817 1 86.62 304 GLU A N 1
ATOM 2512 C CA . GLU A 1 304 ? -17.781 32.25 0.031 1 86.62 304 GLU A CA 1
ATOM 2513 C C . GLU A 1 304 ? -18.391 33.5 -0.549 1 86.62 304 GLU A C 1
ATOM 2515 O O . GLU A 1 304 ? -18.094 33.906 -1.68 1 86.62 304 GLU A O 1
ATOM 2520 N N . HIS A 1 305 ? -19.328 34.062 0.08 1 78.06 305 HIS A N 1
ATOM 2521 C CA . HIS A 1 305 ? -20.062 35.188 -0.467 1 78.06 305 HIS A CA 1
ATOM 2522 C C . HIS A 1 305 ? -19.391 36.531 -0.118 1 78.06 305 HIS A C 1
ATOM 2524 O O . HIS A 1 305 ? -19.422 37.469 -0.912 1 78.06 305 HIS A O 1
ATOM 2530 N N . ILE A 1 306 ? -18.906 36.594 1.053 1 73.44 306 ILE A N 1
ATOM 2531 C CA . ILE A 1 306 ? -18.234 37.812 1.488 1 73.44 306 ILE A CA 1
ATOM 2532 C C . ILE A 1 306 ? -16.734 37.594 1.568 1 73.44 306 ILE A C 1
ATOM 2534 O O . ILE A 1 306 ? -16.266 36.781 2.383 1 73.44 306 ILE A O 1
ATOM 2538 N N . GLY A 1 307 ? -16.016 38.156 0.678 1 75.44 307 GLY A N 1
ATOM 2539 C CA . GLY A 1 307 ? -14.57 38.062 0.698 1 75.44 307 GLY A CA 1
ATOM 2540 C C . GLY A 1 307 ? -13.922 38.969 1.731 1 75.44 307 GLY A C 1
ATOM 2541 O O . GLY A 1 307 ? -14.617 39.656 2.498 1 75.44 307 GLY A O 1
ATOM 2542 N N . PHE A 1 308 ? -12.648 38.844 1.835 1 77.62 308 PHE A N 1
ATOM 2543 C CA . PHE A 1 308 ? -11.914 39.719 2.727 1 77.62 308 PHE A CA 1
ATOM 2544 C C . PHE A 1 308 ? -11.727 41.094 2.084 1 77.62 308 PHE A C 1
ATOM 2546 O O . PHE A 1 308 ? -11.086 41.219 1.037 1 77.62 308 PHE A O 1
ATOM 2553 N N . TYR A 1 309 ? -12.438 42.062 2.578 1 75.25 309 TYR A N 1
ATOM 2554 C CA . TYR A 1 309 ? -12.297 43.438 2.105 1 75.25 309 TYR A CA 1
ATOM 2555 C C . TYR A 1 309 ? -12 44.406 3.26 1 75.25 309 TYR A C 1
ATOM 2557 O O . TYR A 1 309 ? -12.25 44.062 4.422 1 75.25 309 TYR A O 1
ATOM 2565 N N . VAL A 1 310 ? -11.391 45.438 2.82 1 71.69 310 VAL A N 1
ATOM 2566 C CA . VAL A 1 310 ? -10.992 46.469 3.801 1 71.69 310 VAL A CA 1
ATOM 2567 C C . VAL A 1 310 ? -12.195 46.875 4.641 1 71.69 310 VAL A C 1
ATOM 2569 O O . VAL A 1 310 ? -12.07 47.125 5.84 1 71.69 310 VAL A O 1
ATOM 2572 N N . ASP A 1 311 ? -13.258 46.781 4.07 1 77.31 311 ASP A N 1
ATOM 2573 C CA . ASP A 1 311 ? -14.43 47.281 4.797 1 77.31 311 ASP A CA 1
ATOM 2574 C C . ASP A 1 311 ? -15.156 46.156 5.5 1 77.31 311 ASP A C 1
ATOM 2576 O O . ASP A 1 311 ? -16.281 46.344 5.98 1 77.31 311 ASP A O 1
ATOM 2580 N N . ALA A 1 312 ? -14.492 45.094 5.508 1 84.12 312 ALA A N 1
ATOM 2581 C CA . ALA A 1 312 ? -15.109 44 6.27 1 84.12 312 ALA A CA 1
ATOM 2582 C C . ALA A 1 312 ? -15.109 44.312 7.762 1 84.12 312 ALA A C 1
ATOM 2584 O O . ALA A 1 312 ? -14.156 44.875 8.281 1 84.12 312 ALA A O 1
ATOM 2585 N N . PRO A 1 313 ? -16.188 43.938 8.414 1 89.06 313 PRO A N 1
ATOM 2586 C CA . PRO A 1 313 ? -16.25 44.25 9.852 1 89.06 313 PRO A CA 1
ATOM 2587 C C . PRO A 1 313 ? -15.227 43.469 10.656 1 89.06 313 PRO A C 1
ATOM 2589 O O . PRO A 1 313 ? -14.875 42.344 10.297 1 89.06 313 PRO A O 1
ATOM 2592 N N . PRO A 1 314 ? -14.734 44.125 11.656 1 91.94 314 PRO A N 1
ATOM 2593 C CA . PRO A 1 314 ? -13.883 43.344 12.562 1 91.94 314 PRO A CA 1
ATOM 2594 C C . PRO A 1 314 ? -14.609 42.156 13.195 1 91.94 314 PRO A C 1
ATOM 2596 O O . PRO A 1 314 ? -15.844 42.125 13.203 1 91.94 314 PRO A O 1
ATOM 2599 N N . PRO A 1 315 ? -13.891 41.25 13.688 1 95.25 315 PRO A N 1
ATOM 2600 C CA . PRO A 1 315 ? -14.484 40 14.18 1 95.25 315 PRO A CA 1
ATOM 2601 C C . PRO A 1 315 ? -15.578 40.219 15.211 1 95.25 315 PRO A C 1
ATOM 2603 O O . PRO A 1 315 ? -16.594 39.531 15.211 1 95.25 315 PRO A O 1
ATOM 2606 N N . GLN A 1 316 ? -15.453 41.219 16.094 1 95.06 316 GLN A N 1
ATOM 2607 C CA . GLN A 1 316 ? -16.422 41.5 17.141 1 95.06 316 GLN A CA 1
ATOM 2608 C C . GLN A 1 316 ? -17.734 42.031 16.547 1 95.06 316 GLN A C 1
ATOM 2610 O O . GLN A 1 316 ? -18.797 41.906 17.188 1 95.06 316 GLN A O 1
ATOM 2615 N N . ASN A 1 317 ? -17.609 42.469 15.344 1 94.88 317 ASN A N 1
ATOM 2616 C CA . ASN A 1 317 ? -18.797 43.031 14.688 1 94.88 317 ASN A CA 1
ATOM 2617 C C . ASN A 1 317 ? -19.312 42.125 13.594 1 94.88 317 ASN A C 1
ATOM 2619 O O . ASN A 1 317 ? -20.25 42.469 12.867 1 94.88 317 ASN A O 1
ATOM 2623 N N . TRP A 1 318 ? -18.688 40.969 13.414 1 95.44 318 TRP A N 1
ATOM 2624 C CA . TRP A 1 318 ? -19.234 40 12.492 1 95.44 318 TRP A CA 1
ATOM 2625 C C . TRP A 1 318 ? -20.406 39.25 13.133 1 95.44 318 TRP A C 1
ATOM 2627 O O . TRP A 1 318 ? -20.219 38.156 13.672 1 95.44 318 TRP A O 1
ATOM 2637 N N . THR A 1 319 ? -21.562 39.719 12.961 1 94.19 319 THR A N 1
ATOM 2638 C CA . THR A 1 319 ? -22.734 39.156 13.641 1 94.19 319 THR A CA 1
ATOM 2639 C C . THR A 1 319 ? -23.672 38.469 12.648 1 94.19 319 THR A C 1
ATOM 2641 O O . THR A 1 319 ? -24.672 37.875 13.039 1 94.19 319 THR A O 1
ATOM 2644 N N . MET A 1 320 ? -23.297 38.531 11.422 1 91.19 320 MET A N 1
ATOM 2645 C CA . MET A 1 320 ? -24.141 37.906 10.398 1 91.19 320 MET A CA 1
ATOM 2646 C C . MET A 1 320 ? -24.062 36.375 10.484 1 91.19 320 MET A C 1
ATOM 2648 O O . MET A 1 320 ? -23.125 35.844 11.078 1 91.19 320 MET A O 1
ATOM 2652 N N . THR A 1 321 ? -25.031 35.781 9.836 1 91.5 321 THR A N 1
ATOM 2653 C CA . THR A 1 321 ? -25.125 34.312 9.883 1 91.5 321 THR A CA 1
ATOM 2654 C C . THR A 1 321 ? -24.172 33.688 8.883 1 91.5 321 THR A C 1
ATOM 2656 O O . THR A 1 321 ? -23.812 32.5 9.016 1 91.5 321 THR A O 1
ATOM 2659 N N . GLU A 1 322 ? -23.75 34.438 8.031 1 91.44 322 GLU A N 1
ATOM 2660 C CA . GLU A 1 322 ? -22.859 33.906 7 1 91.44 322 GLU A CA 1
ATOM 2661 C C . GLU A 1 322 ? -21.484 33.594 7.582 1 91.44 322 GLU A C 1
ATOM 2663 O O . GLU A 1 322 ? -20.969 34.312 8.422 1 91.44 322 GLU A O 1
ATOM 2668 N N . ASN A 1 323 ? -20.938 32.531 7.129 1 93.88 323 ASN A N 1
ATOM 2669 C CA . ASN A 1 323 ? -19.594 32.125 7.547 1 93.88 323 ASN A CA 1
ATOM 2670 C C . ASN A 1 323 ? -18.531 33.062 6.965 1 93.88 323 ASN A C 1
ATOM 2672 O O . ASN A 1 323 ? -18.578 33.406 5.781 1 93.88 323 ASN A O 1
ATOM 2676 N N . PRO A 1 324 ? -17.625 33.562 7.797 1 94.19 324 PRO A N 1
ATOM 2677 C CA . PRO A 1 324 ? -16.531 34.344 7.219 1 94.19 324 PRO A CA 1
ATOM 2678 C C . PRO A 1 324 ? -15.734 33.531 6.18 1 94.19 324 PRO A C 1
ATOM 2680 O O . PRO A 1 324 ? -15.719 32.312 6.211 1 94.19 324 PRO A O 1
ATOM 2683 N N . SER A 1 325 ? -15.117 34.219 5.32 1 93.38 325 SER A N 1
ATOM 2684 C CA . SER A 1 325 ? -14.352 33.562 4.254 1 93.38 325 SER A CA 1
ATOM 2685 C C . SER A 1 325 ? -13.109 32.875 4.805 1 93.38 325 SER A C 1
ATOM 2687 O O . SER A 1 325 ? -12.68 33.156 5.922 1 93.38 325 SER A O 1
ATOM 2689 N N . TYR A 1 326 ? -12.547 31.984 4.023 1 95.5 326 TYR A N 1
ATOM 2690 C CA . TYR A 1 326 ? -11.32 31.281 4.355 1 95.5 326 TYR A CA 1
ATOM 2691 C C . TYR A 1 326 ? -10.211 32.281 4.73 1 95.5 326 TYR A C 1
ATOM 2693 O O . TYR A 1 326 ? -9.547 32.094 5.758 1 95.5 326 TYR A O 1
ATOM 2701 N N . SER A 1 327 ? -10 33.281 3.916 1 94.38 327 SER A N 1
ATOM 2702 C CA . SER A 1 327 ? -8.938 34.281 4.121 1 94.38 327 SER A CA 1
ATOM 2703 C C . SER A 1 327 ? -9.148 35.062 5.41 1 94.38 327 SER A C 1
ATOM 2705 O O . SER A 1 327 ? -8.188 35.438 6.082 1 94.38 327 SER A O 1
ATOM 2707 N N . TYR A 1 328 ? -10.43 35.312 5.668 1 94.44 328 TYR A N 1
ATOM 2708 C CA . TYR A 1 328 ? -10.781 36.031 6.891 1 94.44 328 TYR A CA 1
ATOM 2709 C C . TYR A 1 328 ? -10.422 35.219 8.125 1 94.44 328 TYR A C 1
ATOM 2711 O O . TYR A 1 328 ? -9.773 35.719 9.047 1 94.44 328 TYR A O 1
ATOM 2719 N N . TYR A 1 329 ? -10.828 33.938 8.148 1 95.62 329 TYR A N 1
ATOM 2720 C CA . TYR A 1 329 ? -10.484 33.031 9.234 1 95.62 329 TYR A CA 1
ATOM 2721 C C . TYR A 1 329 ? -8.977 33 9.453 1 95.62 329 TYR A C 1
ATOM 2723 O O . TYR A 1 329 ? -8.508 33.156 10.586 1 95.62 329 TYR A O 1
ATOM 2731 N N . LEU A 1 330 ? -8.258 32.781 8.398 1 96.81 330 LEU A N 1
ATOM 2732 C CA . LEU A 1 330 ? -6.824 32.562 8.484 1 96.81 330 LEU A CA 1
ATOM 2733 C C . LEU A 1 330 ? -6.105 33.812 8.992 1 96.81 330 LEU A C 1
ATOM 2735 O O . LEU A 1 330 ? -5.148 33.719 9.766 1 96.81 330 LEU A O 1
ATOM 2739 N N . TYR A 1 331 ? -6.52 34.938 8.477 1 95.75 331 TYR A N 1
ATOM 2740 C CA . TYR A 1 331 ? -5.855 36.156 8.883 1 95.75 331 TYR A CA 1
ATOM 2741 C C . TYR A 1 331 ? -5.977 36.406 10.383 1 95.75 331 TYR A C 1
ATOM 2743 O O . TYR A 1 331 ? -4.988 36.688 11.055 1 95.75 331 TYR A O 1
ATOM 2751 N N . TYR A 1 332 ? -7.16 36.312 10.875 1 96 332 TYR A N 1
ATOM 2752 C CA . TYR A 1 332 ? -7.355 36.625 12.289 1 96 332 TYR A CA 1
ATOM 2753 C C . TYR A 1 332 ? -6.77 35.562 13.188 1 96 332 TYR A C 1
ATOM 2755 O O . TYR A 1 332 ? -6.348 35.844 14.312 1 96 332 TYR A O 1
ATOM 2763 N N . MET A 1 333 ? -6.738 34.281 12.719 1 97.38 333 MET A N 1
ATOM 2764 C CA . MET A 1 333 ? -5.969 33.25 13.445 1 97.38 333 MET A CA 1
ATOM 2765 C C . MET A 1 333 ? -4.488 33.625 13.469 1 97.38 333 MET A C 1
ATOM 2767 O O . MET A 1 333 ? -3.846 33.531 14.516 1 97.38 333 MET A O 1
ATOM 2771 N N . TYR A 1 334 ? -4.012 33.969 12.344 1 97.19 334 TYR A N 1
ATOM 2772 C CA . TYR A 1 334 ? -2.613 34.344 12.203 1 97.19 334 TYR A CA 1
ATOM 2773 C C . TYR A 1 334 ? -2.283 35.562 13.094 1 97.19 334 TYR A C 1
ATOM 2775 O O . TYR A 1 334 ? -1.281 35.531 13.812 1 97.19 334 TYR A O 1
ATOM 2783 N N . ALA A 1 335 ? -3.104 36.594 13.031 1 95.81 335 ALA A N 1
ATOM 2784 C CA . ALA A 1 335 ? -2.865 37.812 13.797 1 95.81 335 ALA A CA 1
ATOM 2785 C C . ALA A 1 335 ? -2.791 37.531 15.289 1 95.81 335 ALA A C 1
ATOM 2787 O O . ALA A 1 335 ? -1.918 38.031 15.984 1 95.81 335 ALA A O 1
ATOM 2788 N N . ASN A 1 336 ? -3.734 36.75 15.758 1 97.25 336 ASN A N 1
ATOM 2789 C CA . ASN A 1 336 ? -3.732 36.406 17.172 1 97.25 336 ASN A CA 1
ATOM 2790 C C . ASN A 1 336 ? -2.535 35.5 17.516 1 97.25 336 ASN A C 1
ATOM 2792 O O . ASN A 1 336 ? -1.924 35.688 18.578 1 97.25 336 ASN A O 1
ATOM 2796 N N . MET A 1 337 ? -2.172 34.594 16.672 1 97.81 337 MET A N 1
ATOM 2797 C CA . MET A 1 337 ? -1.062 33.688 16.922 1 97.81 337 MET A CA 1
ATOM 2798 C C . MET A 1 337 ? 0.259 34.438 17 1 97.81 337 MET A C 1
ATOM 2800 O O . MET A 1 337 ? 1.079 34.156 17.891 1 97.81 337 MET A O 1
ATOM 2804 N N . VAL A 1 338 ? 0.485 35.344 16.078 1 97.12 338 VAL A N 1
ATOM 2805 C CA . VAL A 1 338 ? 1.734 36.094 16.047 1 97.12 338 VAL A CA 1
ATOM 2806 C C . VAL A 1 338 ? 1.878 36.938 17.328 1 97.12 338 VAL A C 1
ATOM 2808 O O . VAL A 1 338 ? 2.969 37.031 17.891 1 97.12 338 VAL A O 1
ATOM 2811 N N . THR A 1 339 ? 0.749 37.562 17.703 1 96.75 339 THR A N 1
ATOM 2812 C CA . THR A 1 339 ? 0.743 38.312 18.953 1 96.75 339 THR A CA 1
ATOM 2813 C C . THR A 1 339 ? 1.034 37.406 20.141 1 96.75 339 THR A C 1
ATOM 2815 O O . THR A 1 339 ? 1.824 37.75 21.016 1 96.75 339 THR A O 1
ATOM 2818 N N . LEU A 1 340 ? 0.385 36.312 20.156 1 97.81 340 LEU A N 1
ATOM 2819 C CA . LEU A 1 340 ? 0.61 35.344 21.219 1 97.81 340 LEU A CA 1
ATOM 2820 C C . LEU A 1 340 ? 2.064 34.875 21.219 1 97.81 340 LEU A C 1
ATOM 2822 O O . LEU A 1 340 ? 2.674 34.781 22.297 1 97.81 340 LEU A O 1
ATOM 2826 N N . ASN A 1 341 ? 2.619 34.562 20.109 1 98 341 ASN A N 1
ATOM 2827 C CA . ASN A 1 341 ? 3.994 34.062 19.984 1 98 341 ASN A CA 1
ATOM 2828 C C . ASN A 1 341 ? 4.992 35.094 20.516 1 98 341 ASN A C 1
ATOM 2830 O O . ASN A 1 341 ? 5.984 34.75 21.156 1 98 341 ASN A O 1
ATOM 2834 N N . ALA A 1 342 ? 4.738 36.406 20.172 1 96.56 342 ALA A N 1
ATOM 2835 C CA . ALA A 1 342 ? 5.598 37.469 20.703 1 96.56 342 ALA A CA 1
ATOM 2836 C C . ALA A 1 342 ? 5.609 37.438 22.219 1 96.56 342 ALA A C 1
ATOM 2838 O O . ALA A 1 342 ? 6.664 37.594 22.844 1 96.56 342 ALA A O 1
ATOM 2839 N N . PHE A 1 343 ? 4.426 37.344 22.734 1 96.94 343 PHE A N 1
ATOM 2840 C CA . PHE A 1 343 ? 4.277 37.281 24.188 1 96.94 343 PHE A CA 1
ATOM 2841 C C . PHE A 1 343 ? 4.973 36.062 24.766 1 96.94 343 PHE A C 1
ATOM 2843 O O . PHE A 1 343 ? 5.68 36.156 25.766 1 96.94 343 PHE A O 1
ATOM 2850 N N . ARG A 1 344 ? 4.809 34.938 24.172 1 97.56 344 ARG A N 1
ATOM 2851 C CA . ARG A 1 344 ? 5.41 33.688 24.641 1 97.56 344 ARG A CA 1
ATOM 2852 C C . ARG A 1 344 ? 6.93 33.75 24.547 1 97.56 344 ARG A C 1
ATOM 2854 O O . ARG A 1 344 ? 7.629 33.25 25.438 1 97.56 344 ARG A O 1
ATOM 2861 N N . LYS A 1 345 ? 7.375 34.312 23.469 1 96.19 345 LYS A N 1
ATOM 2862 C CA . LYS A 1 345 ? 8.82 34.469 23.312 1 96.19 345 LYS A CA 1
ATOM 2863 C C . LYS A 1 345 ? 9.391 35.312 24.453 1 96.19 345 LYS A C 1
ATOM 2865 O O . LYS A 1 345 ? 10.461 35 24.984 1 96.19 345 LYS A O 1
ATOM 2870 N N . GLU A 1 346 ? 8.734 36.312 24.75 1 96.44 346 GLU A N 1
ATOM 2871 C CA . GLU A 1 346 ? 9.156 37.188 25.844 1 96.44 346 GLU A CA 1
ATOM 2872 C C . GLU A 1 346 ? 9.242 36.406 27.156 1 96.44 346 GLU A C 1
ATOM 2874 O O . GLU A 1 346 ? 10.078 36.719 28.016 1 96.44 346 GLU A O 1
ATOM 2879 N N . ARG A 1 347 ? 8.43 35.469 27.266 1 96.31 347 ARG A N 1
ATOM 2880 C CA . ARG A 1 347 ? 8.367 34.688 28.5 1 96.31 347 ARG A CA 1
ATOM 2881 C C . ARG A 1 347 ? 9.266 33.438 28.406 1 96.31 347 ARG A C 1
ATOM 2883 O O . ARG A 1 347 ? 9.312 32.625 29.344 1 96.31 347 ARG A O 1
ATOM 2890 N N . GLY A 1 348 ? 9.891 33.219 27.25 1 95.06 348 GLY A N 1
ATOM 2891 C CA . GLY A 1 348 ? 10.781 32.094 27.062 1 95.06 348 GLY A CA 1
ATOM 2892 C C . GLY A 1 348 ? 10.047 30.781 26.828 1 95.06 348 GLY A C 1
ATOM 2893 O O . GLY A 1 348 ? 10.562 29.703 27.125 1 95.06 348 GLY A O 1
ATOM 2894 N N . LEU A 1 349 ? 8.844 30.828 26.391 1 96.38 349 LEU A N 1
ATOM 2895 C CA . LEU A 1 349 ? 8.023 29.656 26.125 1 96.38 349 LEU A CA 1
ATOM 2896 C C . LEU A 1 349 ? 8.062 29.281 24.641 1 96.38 349 LEU A C 1
ATOM 2898 O O . LEU A 1 349 ? 8.531 30.078 23.812 1 96.38 349 LEU A O 1
ATOM 2902 N N . ASN A 1 350 ? 7.633 28.094 24.312 1 95.94 350 ASN A N 1
ATOM 2903 C CA . ASN A 1 350 ? 7.598 27.672 22.906 1 95.94 350 ASN A CA 1
ATOM 2904 C C . ASN A 1 350 ? 6.551 28.453 22.109 1 95.94 350 ASN A C 1
ATOM 2906 O O . ASN A 1 350 ? 5.605 28.984 22.688 1 95.94 350 ASN A O 1
ATOM 2910 N N . THR A 1 351 ? 6.699 28.531 20.844 1 97.25 351 THR A N 1
ATOM 2911 C CA . THR A 1 351 ? 5.793 29.25 19.953 1 97.25 351 THR A CA 1
ATOM 2912 C C . THR A 1 351 ? 5.094 28.297 19 1 97.25 351 THR A C 1
ATOM 2914 O O . THR A 1 351 ? 5.391 27.094 18.984 1 97.25 351 THR A O 1
ATOM 2917 N N . PHE A 1 352 ? 4.16 28.812 18.266 1 97.94 352 PHE A N 1
ATOM 2918 C CA . PHE A 1 352 ? 3.311 28 17.406 1 97.94 352 PHE A CA 1
ATOM 2919 C C . PHE A 1 352 ? 3.404 28.469 15.961 1 97.94 352 PHE A C 1
ATOM 2921 O O . PHE A 1 352 ? 3.811 29.609 15.695 1 97.94 352 PHE A O 1
ATOM 2928 N N . VAL A 1 353 ? 3.068 27.547 15.062 1 97.75 353 VAL A N 1
ATOM 2929 C CA . VAL A 1 353 ? 3.002 27.891 13.648 1 97.75 353 VAL A CA 1
ATOM 2930 C C . VAL A 1 353 ? 1.593 27.625 13.117 1 97.75 353 VAL A C 1
ATOM 2932 O O . VAL A 1 353 ? 0.789 26.953 13.773 1 97.75 353 VAL A O 1
ATOM 2935 N N . LEU A 1 354 ? 1.277 28.25 11.977 1 98.12 354 LEU A N 1
ATOM 2936 C CA . LEU A 1 354 ? -0.002 28.047 11.305 1 98.12 354 LEU A CA 1
ATOM 2937 C C . LEU A 1 354 ? 0.156 27.125 10.102 1 98.12 354 LEU A C 1
ATOM 2939 O O . LEU A 1 354 ? 0.901 27.422 9.172 1 98.12 354 LEU A O 1
ATOM 2943 N N . ARG A 1 355 ? -0.497 25.969 10.125 1 98.38 355 ARG A N 1
ATOM 2944 C CA . ARG A 1 355 ? -0.431 24.969 9.062 1 98.38 355 ARG A CA 1
ATOM 2945 C C . ARG A 1 355 ? -1.827 24.5 8.656 1 98.38 355 ARG A C 1
ATOM 2947 O O . ARG A 1 355 ? -2.207 23.359 8.898 1 98.38 355 ARG A O 1
ATOM 2954 N N . PRO A 1 356 ? -2.523 25.281 7.895 1 98.31 356 PRO A N 1
ATOM 2955 C CA . PRO A 1 356 ? -3.932 25.031 7.57 1 98.31 356 PRO A CA 1
ATOM 2956 C C . PRO A 1 356 ? -4.109 24.031 6.441 1 98.31 356 PRO A C 1
ATOM 2958 O O . PRO A 1 356 ? -3.201 23.828 5.633 1 98.31 356 PRO A O 1
ATOM 2961 N N . HIS A 1 357 ? -5.25 23.344 6.43 1 97.25 357 HIS A N 1
ATOM 2962 C CA . HIS A 1 357 ? -5.734 22.781 5.172 1 97.25 357 HIS A CA 1
ATOM 2963 C C . HIS A 1 357 ? -5.859 23.859 4.105 1 97.25 357 HIS A C 1
ATOM 2965 O O . HIS A 1 357 ? -6.379 24.953 4.375 1 97.25 357 HIS A O 1
ATOM 2971 N N . CYS A 1 358 ? -5.352 23.594 2.994 1 97.56 358 CYS A N 1
ATOM 2972 C CA . CYS A 1 358 ? -5.309 24.656 2 1 97.56 358 CYS A CA 1
ATOM 2973 C C . CYS A 1 358 ? -5.211 24.094 0.59 1 97.56 358 CYS A C 1
ATOM 2975 O O . CYS A 1 358 ? -4.316 23.297 0.298 1 97.56 358 CYS A O 1
ATOM 2977 N N . GLY A 1 359 ? -6.086 24.453 -0.253 1 94.81 359 GLY A N 1
ATOM 2978 C CA . GLY A 1 359 ? -5.988 24.141 -1.673 1 94.81 359 GLY A CA 1
ATOM 2979 C C . GLY A 1 359 ? -6.402 22.734 -2.014 1 94.81 359 GLY A C 1
ATOM 2980 O O . GLY A 1 359 ? -5.973 22.172 -3.029 1 94.81 359 GLY A O 1
ATOM 2981 N N . GLU A 1 360 ? -7.051 22.078 -1.129 1 90.75 360 GLU A N 1
ATOM 2982 C CA . GLU A 1 360 ? -7.66 20.797 -1.475 1 90.75 360 GLU A CA 1
ATOM 2983 C C . GLU A 1 360 ? -8.766 20.969 -2.506 1 90.75 360 GLU A C 1
ATOM 2985 O O . GLU A 1 360 ? -8.922 20.141 -3.406 1 90.75 360 GLU A O 1
ATOM 2990 N N . ALA A 1 361 ? -9.547 21.984 -2.256 1 88.25 361 ALA A N 1
ATOM 2991 C CA . ALA A 1 361 ? -10.641 22.438 -3.115 1 88.25 361 ALA A CA 1
ATOM 2992 C C . ALA A 1 361 ? -10.883 23.938 -2.949 1 88.25 361 ALA A C 1
ATOM 2994 O O . ALA A 1 361 ? -10.062 24.641 -2.352 1 88.25 361 ALA A O 1
ATOM 2995 N N . GLY A 1 362 ? -11.773 24.438 -3.617 1 86.69 362 GLY A N 1
ATOM 2996 C CA . GLY A 1 362 ? -12.188 25.828 -3.41 1 86.69 362 GLY A CA 1
ATOM 2997 C C . GLY A 1 362 ? -11.469 26.797 -4.32 1 86.69 362 GLY A C 1
ATOM 2998 O O . GLY A 1 362 ? -11 26.422 -5.398 1 86.69 362 GLY A O 1
ATOM 2999 N N . HIS A 1 363 ? -11.422 27.969 -3.842 1 88.5 363 HIS A N 1
ATOM 3000 C CA . HIS A 1 363 ? -10.93 29.078 -4.66 1 88.5 363 HIS A CA 1
ATOM 3001 C C . HIS A 1 363 ? -9.422 29.234 -4.527 1 88.5 363 HIS A C 1
ATOM 3003 O O . HIS A 1 363 ? -8.852 28.922 -3.482 1 88.5 363 HIS A O 1
ATOM 3009 N N . VAL A 1 364 ? -8.797 29.844 -5.438 1 88.88 364 VAL A N 1
ATOM 3010 C CA . VAL A 1 364 ? -7.352 30.031 -5.512 1 88.88 364 VAL A CA 1
ATOM 3011 C C . VAL A 1 364 ? -6.895 30.969 -4.395 1 88.88 364 VAL A C 1
ATOM 3013 O O . VAL A 1 364 ? -5.75 30.891 -3.934 1 88.88 364 VAL A O 1
ATOM 3016 N N . GLN A 1 365 ? -7.812 31.797 -3.967 1 91.62 365 GLN A N 1
ATOM 3017 C CA . GLN A 1 365 ? -7.492 32.75 -2.926 1 91.62 365 GLN A CA 1
ATOM 3018 C C . GLN A 1 365 ? -7.059 32.062 -1.64 1 91.62 365 GLN A C 1
ATOM 3020 O O . GLN A 1 365 ? -6.316 32.625 -0.838 1 91.62 365 GLN A O 1
ATOM 3025 N N . HIS A 1 366 ? -7.547 30.875 -1.453 1 96 366 HIS A N 1
ATOM 3026 C CA . HIS A 1 366 ? -7.121 30.109 -0.282 1 96 366 HIS A CA 1
ATOM 3027 C C . HIS A 1 366 ? -5.609 29.906 -0.28 1 96 366 HIS A C 1
ATOM 3029 O O . HIS A 1 366 ? -4.961 30.047 0.759 1 96 366 HIS A O 1
ATOM 3035 N N . LEU A 1 367 ? -5.102 29.625 -1.469 1 97.12 367 LEU A N 1
ATOM 3036 C CA . LEU A 1 367 ? -3.676 29.359 -1.616 1 97.12 367 LEU A CA 1
ATOM 3037 C C . LEU A 1 367 ? -2.859 30.625 -1.435 1 97.12 367 LEU A C 1
ATOM 3039 O O . LEU A 1 367 ? -1.73 30.578 -0.941 1 97.12 367 LEU A O 1
ATOM 3043 N N . ILE A 1 368 ? -3.432 31.766 -1.787 1 96.25 368 ILE A N 1
ATOM 3044 C CA . ILE A 1 368 ? -2.76 33.031 -1.588 1 96.25 368 ILE A CA 1
ATOM 3045 C C . ILE A 1 368 ? -2.674 33.344 -0.095 1 96.25 368 ILE A C 1
ATOM 3047 O O . ILE A 1 368 ? -1.625 33.781 0.4 1 96.25 368 ILE A O 1
ATOM 3051 N N . ALA A 1 369 ? -3.809 33.188 0.594 1 96.44 369 ALA A N 1
ATOM 3052 C CA . ALA A 1 369 ? -3.807 33.375 2.041 1 96.44 369 ALA A CA 1
ATOM 3053 C C . ALA A 1 369 ? -2.783 32.469 2.717 1 96.44 369 ALA A C 1
ATOM 3055 O O . ALA A 1 369 ? -2.053 32.906 3.611 1 96.44 369 ALA A O 1
ATOM 3056 N N . GLY A 1 370 ? -2.748 31.188 2.314 1 97.25 370 GLY A N 1
ATOM 3057 C CA . GLY A 1 370 ? -1.757 30.266 2.842 1 97.25 370 GLY A CA 1
ATOM 3058 C C . GLY A 1 370 ? -0.329 30.703 2.586 1 97.25 370 GLY A C 1
ATOM 3059 O O . GLY A 1 370 ? 0.524 30.609 3.469 1 97.25 370 GLY A O 1
ATOM 3060 N N . PHE A 1 371 ? -0.097 31.172 1.428 1 97.31 371 PHE A N 1
ATOM 3061 C CA . PHE A 1 371 ? 1.232 31.641 1.044 1 97.31 371 PHE A CA 1
ATOM 3062 C C . PHE A 1 371 ? 1.683 32.781 1.935 1 97.31 371 PHE A C 1
ATOM 3064 O O . PHE A 1 371 ? 2.84 32.844 2.357 1 97.31 371 PHE A O 1
ATOM 3071 N N . LEU A 1 372 ? 0.792 33.688 2.236 1 96.19 372 LEU A N 1
ATOM 3072 C CA . LEU A 1 372 ? 1.131 34.906 2.947 1 96.19 372 LEU A CA 1
ATOM 3073 C C . LEU A 1 372 ? 1.254 34.656 4.445 1 96.19 372 LEU A C 1
ATOM 3075 O O . LEU A 1 372 ? 2.049 35.312 5.129 1 96.19 372 LEU A O 1
ATOM 3079 N N . LEU A 1 373 ? 0.469 33.719 4.926 1 96.81 373 LEU A N 1
ATOM 3080 C CA . LEU A 1 373 ? 0.297 33.688 6.371 1 96.81 373 LEU A CA 1
ATOM 3081 C C . LEU A 1 373 ? 0.816 32.375 6.969 1 96.81 373 LEU A C 1
ATOM 3083 O O . LEU A 1 373 ? 1.188 32.344 8.141 1 96.81 373 LEU A O 1
ATOM 3087 N N . ALA A 1 374 ? 0.818 31.281 6.27 1 97.56 374 ALA A N 1
ATOM 3088 C CA . ALA A 1 374 ? 1.039 29.953 6.836 1 97.56 374 ALA A CA 1
ATOM 3089 C C . ALA A 1 374 ? 2.521 29.594 6.824 1 97.56 374 ALA A C 1
ATOM 3091 O O . ALA A 1 374 ? 3.287 30.094 6.004 1 97.56 374 ALA A O 1
ATOM 3092 N N . ASP A 1 375 ? 2.904 28.797 7.785 1 97.38 375 ASP A N 1
ATOM 3093 C CA . ASP A 1 375 ? 4.23 28.188 7.785 1 97.38 375 ASP A CA 1
ATOM 3094 C C . ASP A 1 375 ? 4.344 27.125 6.703 1 97.38 375 ASP A C 1
ATOM 3096 O O . ASP A 1 375 ? 5.367 27.016 6.023 1 97.38 375 ASP A O 1
ATOM 3100 N N . SER A 1 376 ? 3.414 26.312 6.605 1 98.25 376 SER A N 1
ATOM 3101 C CA . SER A 1 376 ? 3.207 25.281 5.598 1 98.25 376 SER A CA 1
ATOM 3102 C C . SER A 1 376 ? 1.724 24.969 5.41 1 98.25 376 SER A C 1
ATOM 3104 O O . SER A 1 376 ? 0.886 25.453 6.172 1 98.25 376 SER A O 1
ATOM 3106 N N . ILE A 1 377 ? 1.402 24.297 4.34 1 98.38 377 ILE A N 1
ATOM 3107 C CA . ILE A 1 377 ? 0.001 23.984 4.086 1 98.38 377 ILE A CA 1
ATOM 3108 C C . ILE A 1 377 ? -0.17 22.484 3.92 1 98.38 377 ILE A C 1
ATOM 3110 O O . ILE A 1 377 ? 0.797 21.766 3.646 1 98.38 377 ILE A O 1
ATOM 3114 N N . ALA A 1 378 ? -1.363 22.016 4.133 1 98 378 ALA A N 1
ATOM 3115 C CA . ALA A 1 378 ? -1.702 20.609 3.887 1 98 378 ALA A CA 1
ATOM 3116 C C . ALA A 1 378 ? -2.496 20.453 2.592 1 98 378 ALA A C 1
ATOM 3118 O O . ALA A 1 378 ? -3.33 21.297 2.264 1 98 378 ALA A O 1
ATOM 3119 N N . HIS A 1 379 ? -2.254 19.406 1.767 1 96.75 379 HIS A N 1
ATOM 3120 C CA . HIS A 1 379 ? -2.879 19.031 0.507 1 96.75 379 HIS A CA 1
ATOM 3121 C C . HIS A 1 379 ? -2.307 19.812 -0.66 1 96.75 379 HIS A C 1
ATOM 3123 O O . HIS A 1 379 ? -1.41 19.344 -1.36 1 96.75 379 HIS A O 1
ATOM 3129 N N . GLY A 1 380 ? -2.695 21.109 -0.828 1 97.19 380 GLY A N 1
ATOM 3130 C CA . GLY A 1 380 ? -2.135 21.969 -1.863 1 97.19 380 GLY A CA 1
ATOM 3131 C C . GLY A 1 380 ? -2.445 21.484 -3.268 1 97.19 380 GLY A C 1
ATOM 3132 O O . GLY A 1 380 ? -1.705 21.781 -4.207 1 97.19 380 GLY A O 1
ATOM 3133 N N . LEU A 1 381 ? -3.514 20.766 -3.547 1 95.69 381 LEU A N 1
ATOM 3134 C CA . LEU A 1 381 ? -3.859 20.141 -4.82 1 95.69 381 LEU A CA 1
ATOM 3135 C C . LEU A 1 381 ? -4.066 21.188 -5.906 1 95.69 381 LEU A C 1
ATOM 3137 O O . LEU A 1 381 ? -3.629 21 -7.043 1 95.69 381 LEU A O 1
ATOM 3141 N N . LEU A 1 382 ? -4.656 22.266 -5.578 1 95.44 382 LEU A N 1
ATOM 3142 C CA . LEU A 1 382 ? -5.102 23.25 -6.562 1 95.44 382 LEU A CA 1
ATOM 3143 C C . LEU A 1 382 ? -3.926 24.062 -7.086 1 95.44 382 LEU A C 1
ATOM 3145 O O . LEU A 1 382 ? -4.051 24.766 -8.094 1 95.44 382 LEU A O 1
ATOM 3149 N N . LEU A 1 383 ? -2.807 23.938 -6.453 1 96.81 383 LEU A N 1
ATOM 3150 C CA . LEU A 1 383 ? -1.628 24.625 -6.969 1 96.81 383 LEU A CA 1
ATOM 3151 C C . LEU A 1 383 ? -1.335 24.188 -8.398 1 96.81 383 LEU A C 1
ATOM 3153 O O . LEU A 1 383 ? -0.73 24.953 -9.164 1 96.81 383 LEU A O 1
ATOM 3157 N N . ARG A 1 384 ? -1.759 22.969 -8.742 1 95.31 384 ARG A N 1
ATOM 3158 C CA . ARG A 1 384 ? -1.507 22.422 -10.07 1 95.31 384 ARG A CA 1
ATOM 3159 C C . ARG A 1 384 ? -2.166 23.297 -11.148 1 95.31 384 ARG A C 1
ATOM 3161 O O . ARG A 1 384 ? -1.74 23.281 -12.305 1 95.31 384 ARG A O 1
ATOM 3168 N N . LYS A 1 385 ? -3.152 24.109 -10.766 1 93.44 385 LYS A N 1
ATOM 3169 C CA . LYS A 1 385 ? -3.924 24.891 -11.727 1 93.44 385 LYS A CA 1
ATOM 3170 C C . LYS A 1 385 ? -3.418 26.328 -11.797 1 93.44 385 LYS A C 1
ATOM 3172 O O . LYS A 1 385 ? -3.818 27.094 -12.68 1 93.44 385 LYS A O 1
ATOM 3177 N N . VAL A 1 386 ? -2.588 26.703 -10.906 1 94.81 386 VAL A N 1
ATOM 3178 C CA . VAL A 1 386 ? -2.135 28.078 -10.828 1 94.81 386 VAL A CA 1
ATOM 3179 C C . VAL A 1 386 ? -0.61 28.125 -10.859 1 94.81 386 VAL A C 1
ATOM 3181 O O . VAL A 1 386 ? 0.034 28.312 -9.828 1 94.81 386 VAL A O 1
ATOM 3184 N N . PRO A 1 387 ? -0.042 28.203 -12 1 95.56 387 PRO A N 1
ATOM 3185 C CA . PRO A 1 387 ? 1.413 28.125 -12.148 1 95.56 387 PRO A CA 1
ATOM 3186 C C . PRO A 1 387 ? 2.146 29.219 -11.383 1 95.56 387 PRO A C 1
ATOM 3188 O O . PRO A 1 387 ? 3.195 28.969 -10.781 1 95.56 387 PRO A O 1
ATOM 3191 N N . ALA A 1 388 ? 1.617 30.406 -11.414 1 95.88 388 ALA A N 1
ATOM 3192 C CA . ALA A 1 388 ? 2.281 31.516 -10.742 1 95.88 388 ALA A CA 1
ATOM 3193 C C . ALA A 1 388 ? 2.408 31.266 -9.242 1 95.88 388 ALA A C 1
ATOM 3195 O O . ALA A 1 388 ? 3.463 31.516 -8.656 1 95.88 388 ALA A O 1
ATOM 3196 N N . LEU A 1 389 ? 1.361 30.812 -8.648 1 97 389 LEU A N 1
ATOM 3197 C CA . LEU A 1 389 ? 1.398 30.516 -7.223 1 97 389 LEU A CA 1
ATOM 3198 C C . LEU A 1 389 ? 2.293 29.312 -6.945 1 97 389 LEU A C 1
ATOM 3200 O O . LEU A 1 389 ? 3.002 29.281 -5.938 1 97 389 LEU A O 1
ATOM 3204 N N . GLN A 1 390 ? 2.164 28.312 -7.781 1 97.94 390 GLN A N 1
ATOM 3205 C CA . GLN A 1 390 ? 3.033 27.141 -7.625 1 97.94 390 GLN A CA 1
ATOM 3206 C C . GLN A 1 390 ? 4.504 27.562 -7.617 1 97.94 390 GLN A C 1
ATOM 3208 O O . GLN A 1 390 ? 5.289 27.062 -6.809 1 97.94 390 GLN A O 1
ATOM 3213 N N . TYR A 1 391 ? 4.863 28.484 -8.516 1 97.75 391 TYR A N 1
ATOM 3214 C CA . TYR A 1 391 ? 6.234 28.984 -8.609 1 97.75 391 TYR A CA 1
ATOM 3215 C C . TYR A 1 391 ? 6.625 29.75 -7.352 1 97.75 391 TYR A C 1
ATOM 3217 O O . TYR A 1 391 ? 7.75 29.609 -6.863 1 97.75 391 TYR A O 1
ATOM 3225 N N . LEU A 1 392 ? 5.707 30.531 -6.816 1 96.94 392 LEU A N 1
ATOM 3226 C CA . LEU A 1 392 ? 5.973 31.266 -5.582 1 96.94 392 LEU A CA 1
ATOM 3227 C C . LEU A 1 392 ? 6.23 30.312 -4.426 1 96.94 392 LEU A C 1
ATOM 3229 O O . LEU A 1 392 ? 7.137 30.531 -3.619 1 96.94 392 LEU A O 1
ATOM 3233 N N . TYR A 1 393 ? 5.379 29.25 -4.344 1 98.31 393 TYR A N 1
ATOM 3234 C CA . TYR A 1 393 ? 5.57 28.25 -3.307 1 98.31 393 TYR A CA 1
ATOM 3235 C C . TYR A 1 393 ? 6.934 27.578 -3.445 1 98.31 393 TYR A C 1
ATOM 3237 O O . TYR A 1 393 ? 7.582 27.266 -2.443 1 98.31 393 TYR A O 1
ATOM 3245 N N . TYR A 1 394 ? 7.348 27.359 -4.672 1 98.38 394 TYR A N 1
ATOM 3246 C CA . TYR A 1 394 ? 8.664 26.781 -4.934 1 98.38 394 TYR A CA 1
ATOM 3247 C C . TYR A 1 394 ? 9.766 27.734 -4.473 1 98.38 394 TYR A C 1
ATOM 3249 O O . TYR A 1 394 ? 10.656 27.328 -3.719 1 98.38 394 TYR A O 1
ATOM 3257 N N . LEU A 1 395 ? 9.68 28.969 -4.879 1 97.06 395 LEU A N 1
ATOM 3258 C CA . LEU A 1 395 ? 10.719 29.938 -4.574 1 97.06 395 LEU A CA 1
ATOM 3259 C C . LEU A 1 395 ? 10.859 30.141 -3.07 1 97.06 395 LEU A C 1
ATOM 3261 O O . LEU A 1 395 ? 11.969 30.312 -2.562 1 97.06 395 LEU A O 1
ATOM 3265 N N . SER A 1 396 ? 9.734 30.094 -2.396 1 97.19 396 SER A N 1
ATOM 3266 C CA . SER A 1 396 ? 9.727 30.344 -0.959 1 97.19 396 SER A CA 1
ATOM 3267 C C . SER A 1 396 ? 9.914 29.047 -0.174 1 97.19 396 SER A C 1
ATOM 3269 O O . SER A 1 396 ? 10.055 29.078 1.05 1 97.19 396 SER A O 1
ATOM 3271 N N . GLN A 1 397 ? 9.852 27.906 -0.861 1 97.69 397 GLN A N 1
ATOM 3272 C CA . GLN A 1 397 ? 10.008 26.578 -0.279 1 97.69 397 GLN A CA 1
ATOM 3273 C C . GLN A 1 397 ? 9.047 26.375 0.889 1 97.69 397 GLN A C 1
ATOM 3275 O O . GLN A 1 397 ? 9.438 25.875 1.942 1 97.69 397 GLN A O 1
ATOM 3280 N N . ILE A 1 398 ? 7.832 26.844 0.716 1 98.06 398 ILE A N 1
ATOM 3281 C CA . ILE A 1 398 ? 6.777 26.578 1.685 1 98.06 398 ILE A CA 1
ATOM 3282 C C . ILE A 1 398 ? 6.426 25.094 1.671 1 98.06 398 ILE A C 1
ATOM 3284 O O . ILE A 1 398 ? 6.238 24.5 0.604 1 98.06 398 ILE A O 1
ATOM 3288 N N . GLY A 1 399 ? 6.379 24.516 2.84 1 98.44 399 GLY A N 1
ATOM 3289 C CA . GLY A 1 399 ? 6.078 23.094 2.926 1 98.44 399 GLY A CA 1
ATOM 3290 C C . GLY A 1 399 ? 4.656 22.766 2.514 1 98.44 399 GLY A C 1
ATOM 3291 O O . GLY A 1 399 ? 3.725 23.5 2.816 1 98.44 399 GLY A O 1
ATOM 3292 N N . ILE A 1 400 ? 4.488 21.703 1.812 1 98.75 400 ILE A N 1
ATOM 3293 C CA . ILE A 1 400 ? 3.193 21.156 1.412 1 98.75 400 ILE A CA 1
ATOM 3294 C C . ILE A 1 400 ? 3.092 19.688 1.828 1 98.75 400 ILE A C 1
ATOM 3296 O O . ILE A 1 400 ? 3.748 18.828 1.245 1 98.75 400 ILE A O 1
ATOM 3300 N N . SER A 1 401 ? 2.309 19.422 2.811 1 98.38 401 SER A N 1
ATOM 3301 C CA . SER A 1 401 ? 2.055 18.047 3.227 1 98.38 401 SER A CA 1
ATOM 3302 C C . SER A 1 401 ? 0.931 17.422 2.406 1 98.38 401 SER A C 1
ATOM 3304 O O . SER A 1 401 ? -0.246 17.703 2.637 1 98.38 401 SER A O 1
ATOM 3306 N N . MET A 1 402 ? 1.284 16.562 1.545 1 98.06 402 MET A N 1
ATOM 3307 C CA . MET A 1 402 ? 0.294 16 0.625 1 98.06 402 MET A CA 1
ATOM 3308 C C . MET A 1 402 ? -0.174 14.625 1.092 1 98.06 402 MET A C 1
ATOM 3310 O O . MET A 1 402 ? 0.594 13.875 1.695 1 98.06 402 MET A O 1
ATOM 3314 N N . SER A 1 403 ? -1.405 14.32 0.87 1 97.12 403 SER A N 1
ATOM 3315 C CA . SER A 1 403 ? -2.035 13.055 1.224 1 97.12 403 SER A CA 1
ATOM 3316 C C . SER A 1 403 ? -2.686 12.398 0.009 1 97.12 403 SER A C 1
ATOM 3318 O O . SER A 1 403 ? -3.91 12.414 -0.13 1 97.12 403 SER A O 1
ATOM 3320 N N . PRO A 1 404 ? -1.928 11.695 -0.785 1 96.25 404 PRO A N 1
ATOM 3321 C CA . PRO A 1 404 ? -2.414 11.211 -2.078 1 96.25 404 PRO A CA 1
ATOM 3322 C C . PRO A 1 404 ? -3.586 10.242 -1.939 1 96.25 404 PRO A C 1
ATOM 3324 O O . PRO A 1 404 ? -4.531 10.297 -2.73 1 96.25 404 PRO A O 1
ATOM 3327 N N . LEU A 1 405 ? -3.584 9.359 -1.038 1 94.5 405 LEU A N 1
ATOM 3328 C CA . LEU A 1 405 ? -4.668 8.391 -0.903 1 94.5 405 LEU A CA 1
ATOM 3329 C C . LEU A 1 405 ? -5.965 9.086 -0.498 1 94.5 405 LEU A C 1
ATOM 3331 O O . LEU A 1 405 ? -7.035 8.758 -1.017 1 94.5 405 LEU A O 1
ATOM 3335 N N . SER A 1 406 ? -5.867 10 0.459 1 93.88 406 SER A N 1
ATOM 3336 C CA . SER A 1 406 ? -7.035 10.789 0.85 1 93.88 406 SER A CA 1
ATOM 3337 C C . SER A 1 406 ? -7.594 11.57 -0.332 1 93.88 406 SER A C 1
ATOM 3339 O O . SER A 1 406 ? -8.797 11.531 -0.598 1 93.88 406 SER A O 1
ATOM 3341 N N . ASN A 1 407 ? -6.684 12.234 -1.065 1 93.44 407 ASN A N 1
ATOM 3342 C CA . ASN A 1 407 ? -7.102 13.047 -2.197 1 93.44 407 ASN A CA 1
ATOM 3343 C C . ASN A 1 407 ? -7.652 12.195 -3.334 1 93.44 407 ASN A C 1
ATOM 3345 O O . ASN A 1 407 ? -8.523 12.641 -4.082 1 93.44 407 ASN A O 1
ATOM 3349 N N . ASN A 1 408 ? -7.121 10.992 -3.439 1 92.5 408 ASN A N 1
ATOM 3350 C CA . ASN A 1 408 ? -7.621 10.055 -4.438 1 92.5 408 ASN A CA 1
ATOM 3351 C C . ASN A 1 408 ? -9.07 9.672 -4.168 1 92.5 408 ASN A C 1
ATOM 3353 O O . ASN A 1 408 ? -9.867 9.531 -5.098 1 92.5 408 ASN A O 1
ATOM 3357 N N . SER A 1 409 ? -9.438 9.508 -2.979 1 89.56 409 SER A N 1
ATOM 3358 C CA . SER A 1 409 ? -10.766 9.055 -2.58 1 89.56 409 SER A CA 1
ATOM 3359 C C . SER A 1 409 ? -11.781 10.195 -2.662 1 89.56 409 SER A C 1
ATOM 3361 O O . SER A 1 409 ? -12.969 9.953 -2.887 1 89.56 409 SER A O 1
ATOM 3363 N N . LEU A 1 410 ? -11.281 11.445 -2.615 1 86.75 410 LEU A N 1
ATOM 3364 C CA . LEU A 1 410 ? -12.234 12.531 -2.404 1 86.75 410 LEU A CA 1
ATOM 3365 C C . LEU A 1 410 ? -12.227 13.492 -3.588 1 86.75 410 LEU A C 1
ATOM 3367 O O . LEU A 1 410 ? -13.234 14.156 -3.857 1 86.75 410 LEU A O 1
ATOM 3371 N N . PHE A 1 411 ? -11.062 13.531 -4.312 1 85.31 411 PHE A N 1
ATOM 3372 C CA . PHE A 1 411 ? -10.992 14.68 -5.207 1 85.31 411 PHE A CA 1
ATOM 3373 C C . PHE A 1 411 ? -10.453 14.281 -6.57 1 85.31 411 PHE A C 1
ATOM 3375 O O . PHE A 1 411 ? -10.977 14.703 -7.602 1 85.31 411 PHE A O 1
ATOM 3382 N N . LEU A 1 412 ? -9.305 13.516 -6.48 1 88.75 412 LEU A N 1
ATOM 3383 C CA . LEU A 1 412 ? -8.555 13.281 -7.711 1 88.75 412 LEU A CA 1
ATOM 3384 C C . LEU A 1 412 ? -7.996 11.867 -7.746 1 88.75 412 LEU A C 1
ATOM 3386 O O . LEU A 1 412 ? -7.438 11.391 -6.754 1 88.75 412 LEU A O 1
ATOM 3390 N N . SER A 1 413 ? -8.141 11.25 -8.891 1 90.06 413 SER A N 1
ATOM 3391 C CA . SER A 1 413 ? -7.609 9.898 -9.023 1 90.06 413 SER A CA 1
ATOM 3392 C C . SER A 1 413 ? -6.102 9.867 -8.805 1 90.06 413 SER A C 1
ATOM 3394 O O . SER A 1 413 ? -5.414 10.859 -9.062 1 90.06 413 SER A O 1
ATOM 3396 N N . TYR A 1 414 ? -5.613 8.797 -8.367 1 92 414 TYR A N 1
ATOM 3397 C CA . TYR A 1 414 ? -4.23 8.68 -7.914 1 92 414 TYR A CA 1
ATOM 3398 C C . TYR A 1 414 ? -3.262 9.016 -9.039 1 92 414 TYR A C 1
ATOM 3400 O O . TYR A 1 414 ? -2.236 9.664 -8.805 1 92 414 TYR A O 1
ATOM 3408 N N . HIS A 1 415 ? -3.531 8.609 -10.289 1 88.31 415 HIS A N 1
ATOM 3409 C CA . HIS A 1 415 ? -2.613 8.812 -11.398 1 88.31 415 HIS A CA 1
ATOM 3410 C C . HIS A 1 415 ? -2.543 10.281 -11.789 1 88.31 415 HIS A C 1
ATOM 3412 O O . HIS A 1 415 ? -1.585 10.711 -12.438 1 88.31 415 HIS A O 1
ATOM 3418 N N . ARG A 1 416 ? -3.516 11.008 -11.375 1 91.06 416 ARG A N 1
ATOM 3419 C CA . ARG A 1 416 ? -3.578 12.422 -11.742 1 91.06 416 ARG A CA 1
ATOM 3420 C C . ARG A 1 416 ? -3.025 13.297 -10.625 1 91.06 416 ARG A C 1
ATOM 3422 O O . ARG A 1 416 ? -2.975 14.523 -10.766 1 91.06 416 ARG A O 1
ATOM 3429 N N . GLN A 1 417 ? -2.576 12.758 -9.594 1 94.44 417 GLN A N 1
ATOM 3430 C CA . GLN A 1 417 ? -2.074 13.523 -8.453 1 94.44 417 GLN A CA 1
ATOM 3431 C C . GLN A 1 417 ? -0.848 14.344 -8.844 1 94.44 417 GLN A C 1
ATOM 3433 O O . GLN A 1 417 ? 0.016 13.867 -9.586 1 94.44 417 GLN A O 1
ATOM 3438 N N . PRO A 1 418 ? -0.742 15.531 -8.352 1 96.69 418 PRO A N 1
ATOM 3439 C CA . PRO A 1 418 ? 0.325 16.438 -8.789 1 96.69 418 PRO A CA 1
ATOM 3440 C C . PRO A 1 418 ? 1.625 16.234 -8.016 1 96.69 418 PRO A C 1
ATOM 3442 O O . PRO A 1 418 ? 2.637 16.859 -8.328 1 96.69 418 PRO A O 1
ATOM 3445 N N . LEU A 1 419 ? 1.696 15.344 -7.039 1 97.75 419 LEU A N 1
ATOM 3446 C CA . LEU A 1 419 ? 2.859 15.219 -6.164 1 97.75 419 LEU A CA 1
ATOM 3447 C C . LEU A 1 419 ? 4.121 14.938 -6.977 1 97.75 419 LEU A C 1
ATOM 3449 O O . LEU A 1 419 ? 5.148 15.586 -6.777 1 97.75 419 LEU A O 1
ATOM 3453 N N . PRO A 1 420 ? 4.09 13.977 -7.957 1 96.56 420 PRO A N 1
ATOM 3454 C CA . PRO A 1 420 ? 5.328 13.711 -8.695 1 96.56 420 PRO A CA 1
ATOM 3455 C C . PRO A 1 420 ? 5.836 14.938 -9.453 1 96.56 420 PRO A C 1
ATOM 3457 O O . PRO A 1 420 ? 7.047 15.172 -9.523 1 96.56 420 PRO A O 1
ATOM 3460 N N . ASP A 1 421 ? 4.945 15.734 -9.969 1 97.38 421 ASP A N 1
ATOM 3461 C CA . ASP A 1 421 ? 5.34 16.953 -10.664 1 97.38 421 ASP A CA 1
ATOM 3462 C C . ASP A 1 421 ? 5.895 17.984 -9.68 1 97.38 421 ASP A C 1
ATOM 3464 O O . ASP A 1 421 ? 6.922 18.625 -9.953 1 97.38 421 ASP A O 1
ATOM 3468 N N . TYR A 1 422 ? 5.141 18.203 -8.547 1 98.75 422 TYR A N 1
ATOM 3469 C CA . TYR A 1 422 ? 5.621 19.125 -7.531 1 98.75 422 TYR A CA 1
ATOM 3470 C C . TYR A 1 422 ? 7.031 18.766 -7.082 1 98.75 422 TYR A C 1
ATOM 3472 O O . TYR A 1 422 ? 7.895 19.641 -6.961 1 98.75 422 TYR A O 1
ATOM 3480 N N . PHE A 1 423 ? 7.211 17.469 -6.895 1 98.62 423 PHE A N 1
ATOM 3481 C CA . PHE A 1 423 ? 8.492 16.953 -6.418 1 98.62 423 PHE A CA 1
ATOM 3482 C C . PHE A 1 423 ? 9.586 17.203 -7.449 1 98.62 423 PHE A C 1
ATOM 3484 O O . PHE A 1 423 ? 10.672 17.672 -7.109 1 98.62 423 PHE A O 1
ATOM 3491 N N . ALA A 1 424 ? 9.305 16.859 -8.672 1 98.12 424 ALA A N 1
ATOM 3492 C CA . ALA A 1 424 ? 10.266 17.047 -9.758 1 98.12 424 ALA A CA 1
ATOM 3493 C C . ALA A 1 424 ? 10.648 18.516 -9.906 1 98.12 424 ALA A C 1
ATOM 3495 O O . ALA A 1 424 ? 11.82 18.844 -10.117 1 98.12 424 ALA A O 1
ATOM 3496 N N . ARG A 1 425 ? 9.727 19.391 -9.742 1 98.31 425 ARG A N 1
ATOM 3497 C CA . ARG A 1 425 ? 9.93 20.828 -9.922 1 98.31 425 ARG A CA 1
ATOM 3498 C C . ARG A 1 425 ? 10.68 21.422 -8.734 1 98.31 425 ARG A C 1
ATOM 3500 O O . ARG A 1 425 ? 11.18 22.547 -8.812 1 98.31 425 ARG A O 1
ATOM 3507 N N . GLY A 1 426 ? 10.688 20.672 -7.648 1 98.56 426 GLY A N 1
ATOM 3508 C CA . GLY A 1 426 ? 11.516 21.078 -6.531 1 98.56 426 GLY A CA 1
ATOM 3509 C C . GLY A 1 426 ? 10.719 21.719 -5.402 1 98.56 426 GLY A C 1
ATOM 3510 O O . GLY A 1 426 ? 11.289 22.312 -4.492 1 98.56 426 GLY A O 1
ATOM 3511 N N . LEU A 1 427 ? 9.391 21.656 -5.426 1 98.69 427 LEU A N 1
ATOM 3512 C CA . LEU A 1 427 ? 8.594 22.125 -4.297 1 98.69 427 LEU A CA 1
ATOM 3513 C C . LEU A 1 427 ? 8.898 21.312 -3.041 1 98.69 427 LEU A C 1
ATOM 3515 O O . LEU A 1 427 ? 9.32 20.156 -3.131 1 98.69 427 LEU A O 1
ATOM 3519 N N . ASN A 1 428 ? 8.766 21.938 -1.895 1 98.5 428 ASN A N 1
ATOM 3520 C CA . ASN A 1 428 ? 8.953 21.266 -0.609 1 98.5 428 ASN A CA 1
ATOM 3521 C C . ASN A 1 428 ? 7.73 20.438 -0.219 1 98.5 428 ASN A C 1
ATOM 3523 O O . ASN A 1 428 ? 6.883 20.906 0.548 1 98.5 428 ASN A O 1
ATOM 3527 N N . VAL A 1 429 ? 7.688 19.172 -0.739 1 98.69 429 VAL A N 1
ATOM 3528 C CA . VAL A 1 429 ? 6.508 18.344 -0.531 1 98.69 429 VAL A CA 1
ATOM 3529 C C . VAL A 1 429 ? 6.863 17.141 0.348 1 98.69 429 VAL A C 1
ATOM 3531 O O . VAL A 1 429 ? 8.016 16.703 0.365 1 98.69 429 VAL A O 1
ATOM 3534 N N . SER A 1 430 ? 5.98 16.688 1.103 1 98.5 430 SER A N 1
ATOM 3535 C CA . SER A 1 430 ? 6.082 15.477 1.911 1 98.5 430 SER A CA 1
ATOM 3536 C C . SER A 1 430 ? 4.801 14.656 1.836 1 98.5 430 SER A C 1
ATOM 3538 O O . SER A 1 430 ? 3.795 15.109 1.287 1 98.5 430 SER A O 1
ATOM 3540 N N . LEU A 1 431 ? 4.871 13.398 2.307 1 98.31 431 LEU A N 1
ATOM 3541 C CA . LEU A 1 431 ? 3.723 12.5 2.303 1 98.31 431 LEU A CA 1
ATOM 3542 C C . LEU A 1 431 ? 3.104 12.406 3.693 1 98.31 431 LEU A C 1
ATOM 3544 O O . LEU A 1 431 ? 3.82 12.305 4.691 1 98.31 431 LEU A O 1
ATOM 3548 N N . SER A 1 432 ? 1.842 12.539 3.752 1 98.19 432 SER A N 1
ATOM 3549 C CA . SER A 1 432 ? 1.071 12.375 4.98 1 98.19 432 SER A CA 1
ATOM 3550 C C . SER A 1 432 ? -0.153 11.5 4.75 1 98.19 432 SER A C 1
ATOM 3552 O O . SER A 1 432 ? -0.474 11.156 3.611 1 98.19 432 SER A O 1
ATOM 3554 N N . THR A 1 433 ? -0.881 11.094 5.805 1 97.5 433 THR A N 1
ATOM 3555 C CA . THR A 1 433 ? -1.929 10.086 5.676 1 97.5 433 THR A CA 1
ATOM 3556 C C . THR A 1 433 ? -3.311 10.727 5.801 1 97.5 433 THR A C 1
ATOM 3558 O O . THR A 1 433 ? -4.297 10.18 5.301 1 97.5 433 THR A O 1
ATOM 3561 N N . ASP A 1 434 ? -3.51 11.867 6.512 1 96.38 434 ASP A N 1
ATOM 3562 C CA . ASP A 1 434 ? -4.742 12.625 6.723 1 96.38 434 ASP A CA 1
ATOM 3563 C C . ASP A 1 434 ? -5.707 11.859 7.629 1 96.38 434 ASP A C 1
ATOM 3565 O O . ASP A 1 434 ? -5.723 12.078 8.844 1 96.38 434 ASP A O 1
ATOM 3569 N N . ASP A 1 435 ? -6.406 10.773 7.164 1 95.81 435 ASP A N 1
ATOM 3570 C CA . ASP A 1 435 ? -7.367 9.984 7.93 1 95.81 435 ASP A CA 1
ATOM 3571 C C . ASP A 1 435 ? -7.184 8.492 7.668 1 95.81 435 ASP A C 1
ATOM 3573 O O . ASP A 1 435 ? -8.023 7.863 7.02 1 95.81 435 ASP A O 1
ATOM 3577 N N . PRO A 1 436 ? -6.211 7.871 8.297 1 95.88 436 PRO A N 1
ATOM 3578 C CA . PRO A 1 436 ? -5.918 6.457 8.055 1 95.88 436 PRO A CA 1
ATOM 3579 C C . PRO A 1 436 ? -7.129 5.555 8.273 1 95.88 436 PRO A C 1
ATOM 3581 O O . PRO A 1 436 ? -7.273 4.531 7.605 1 95.88 436 PRO A O 1
ATOM 3584 N N . LEU A 1 437 ? -7.988 5.871 9.18 1 94.25 437 LEU A N 1
ATOM 3585 C CA . LEU A 1 437 ? -9.18 5.082 9.484 1 94.25 437 LEU A CA 1
ATOM 3586 C C . LEU A 1 437 ? -10.023 4.863 8.234 1 94.25 437 LEU A C 1
ATOM 3588 O O . LEU A 1 437 ? -10.641 3.811 8.07 1 94.25 437 LEU A O 1
ATOM 3592 N N . HIS A 1 438 ? -9.961 5.793 7.348 1 93.19 438 HIS A N 1
ATOM 3593 C CA . HIS A 1 438 ? -10.859 5.77 6.199 1 93.19 438 HIS A CA 1
ATOM 3594 C C . HIS A 1 438 ? -10.141 5.285 4.941 1 93.19 438 HIS A C 1
ATOM 3596 O O . HIS A 1 438 ? -10.781 4.82 3.996 1 93.19 438 HIS A O 1
ATOM 3602 N N . PHE A 1 439 ? -8.812 5.332 4.953 1 92.94 439 PHE A N 1
ATOM 3603 C CA . PHE A 1 439 ? -8.172 5.203 3.65 1 92.94 439 PHE A CA 1
ATOM 3604 C C . PHE A 1 439 ? -7.133 4.086 3.666 1 92.94 439 PHE A C 1
ATOM 3606 O O . PHE A 1 439 ? -6.676 3.643 2.611 1 92.94 439 PHE A O 1
ATOM 3613 N N . HIS A 1 440 ? -6.723 3.611 4.77 1 92.94 440 HIS A N 1
ATOM 3614 C CA . HIS A 1 440 ? -5.574 2.713 4.832 1 92.94 440 HIS A CA 1
ATOM 3615 C C . HIS A 1 440 ? -5.98 1.339 5.359 1 92.94 440 HIS A C 1
ATOM 3617 O O . HIS A 1 440 ? -6.98 1.211 6.066 1 92.94 440 HIS A O 1
ATOM 3623 N N . PHE A 1 441 ? -5.18 0.289 4.973 1 89.75 441 PHE A N 1
ATOM 3624 C CA . PHE A 1 441 ? -5.527 -1.092 5.289 1 89.75 441 PHE A CA 1
ATOM 3625 C C . PHE A 1 441 ? -4.496 -1.711 6.223 1 89.75 441 PHE A C 1
ATOM 3627 O O . PHE A 1 441 ? -4.809 -2.631 6.98 1 89.75 441 PHE A O 1
ATOM 3634 N N . THR A 1 442 ? -3.264 -1.166 6.121 1 88.31 442 THR A N 1
ATOM 3635 C CA . THR A 1 442 ? -2.189 -1.824 6.855 1 88.31 442 THR A CA 1
ATOM 3636 C C . THR A 1 442 ? -1.993 -1.173 8.219 1 88.31 442 THR A C 1
ATOM 3638 O O . THR A 1 442 ? -2.531 -0.095 8.484 1 88.31 442 THR A O 1
ATOM 3641 N N . LYS A 1 443 ? -1.139 -1.723 9.055 1 86.56 443 LYS A N 1
ATOM 3642 C CA . LYS A 1 443 ? -0.842 -1.232 10.398 1 86.56 443 LYS A CA 1
ATOM 3643 C C . LYS A 1 443 ? 0.078 -0.016 10.352 1 86.56 443 LYS A C 1
ATOM 3645 O O . LYS A 1 443 ? 0.251 0.679 11.352 1 86.56 443 LYS A O 1
ATOM 3650 N N . GLU A 1 444 ? 0.629 0.237 9.227 1 90.38 444 GLU A N 1
ATOM 3651 C CA . GLU A 1 444 ? 1.57 1.338 9.047 1 90.38 444 GLU A CA 1
ATOM 3652 C C . GLU A 1 444 ? 1.115 2.273 7.93 1 90.38 444 GLU A C 1
ATOM 3654 O O . GLU A 1 444 ? 1.719 2.303 6.855 1 90.38 444 GLU A O 1
ATOM 3659 N N . PRO A 1 445 ? 0.215 3.125 8.305 1 94 445 PRO A N 1
ATOM 3660 C CA . PRO A 1 445 ? -0.406 3.932 7.254 1 94 445 PRO A CA 1
ATOM 3661 C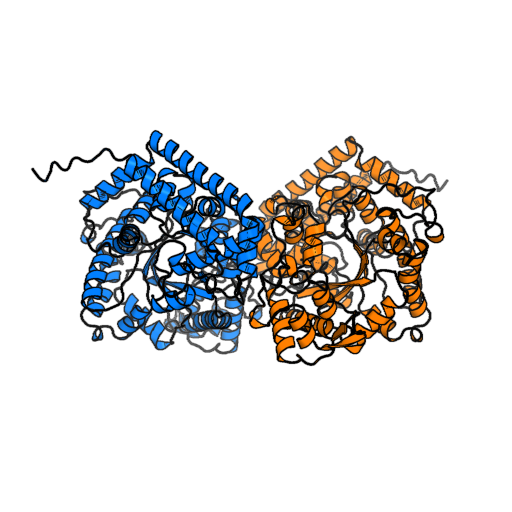 C . PRO A 1 445 ? 0.598 4.812 6.516 1 94 445 PRO A C 1
ATOM 3663 O O . PRO A 1 445 ? 0.5 4.977 5.297 1 94 445 PRO A O 1
ATOM 3666 N N . LEU A 1 446 ? 1.547 5.43 7.223 1 96.62 446 LEU A N 1
ATOM 3667 C CA . LEU A 1 446 ? 2.502 6.297 6.547 1 96.62 446 LEU A CA 1
ATOM 3668 C C . LEU A 1 446 ? 3.367 5.504 5.574 1 96.62 446 LEU A C 1
ATOM 3670 O O . LEU A 1 446 ? 3.594 5.938 4.441 1 96.62 446 LEU A O 1
ATOM 3674 N N . VAL A 1 447 ? 3.881 4.309 5.969 1 94.31 447 VAL A N 1
ATOM 3675 C CA . VAL A 1 447 ? 4.684 3.455 5.098 1 94.31 447 VAL A CA 1
ATOM 3676 C C . VAL A 1 447 ? 3.84 2.982 3.916 1 94.31 447 VAL A C 1
ATOM 3678 O O . VAL A 1 447 ? 4.348 2.832 2.803 1 94.31 447 VAL A O 1
ATOM 3681 N N . GLU A 1 448 ? 2.562 2.727 4.195 1 94.06 448 GLU A N 1
ATOM 3682 C CA . GLU A 1 448 ? 1.645 2.363 3.121 1 94.06 448 GLU A CA 1
ATOM 3683 C C . GLU A 1 448 ? 1.589 3.451 2.051 1 94.06 448 GLU A C 1
ATOM 3685 O O . GLU A 1 448 ? 1.572 3.152 0.855 1 94.06 448 GLU A O 1
ATOM 3690 N N . GLU A 1 449 ? 1.553 4.746 2.512 1 96.44 449 GLU A N 1
ATOM 3691 C CA . GLU A 1 449 ? 1.588 5.852 1.558 1 96.44 449 GLU A CA 1
ATOM 3692 C C . GLU A 1 449 ? 2.834 5.781 0.679 1 96.44 449 GLU A C 1
ATOM 3694 O O . GLU A 1 449 ? 2.752 5.961 -0.538 1 96.44 449 GLU A O 1
ATOM 3699 N N . TYR A 1 450 ? 3.98 5.512 1.268 1 96.69 450 TYR A N 1
ATOM 3700 C CA . TYR A 1 450 ? 5.238 5.438 0.536 1 96.69 450 TYR A CA 1
ATOM 3701 C C . TYR A 1 450 ? 5.254 4.23 -0.396 1 96.69 450 TYR A C 1
ATOM 3703 O O . TYR A 1 450 ? 5.766 4.309 -1.517 1 96.69 450 TYR A O 1
ATOM 3711 N N . SER A 1 451 ? 4.688 3.084 0.05 1 93.44 451 SER A N 1
ATOM 3712 C CA . SER A 1 451 ? 4.723 1.841 -0.715 1 93.44 451 SER A CA 1
ATOM 3713 C C . SER A 1 451 ? 3.871 1.944 -1.976 1 93.44 451 SER A C 1
ATOM 3715 O O . SER A 1 451 ? 4.137 1.263 -2.969 1 93.44 451 SER A O 1
ATOM 3717 N N . ILE A 1 452 ? 2.869 2.729 -1.928 1 94.62 452 ILE A N 1
ATOM 3718 C CA . ILE A 1 452 ? 2.018 2.947 -3.092 1 94.62 452 ILE A CA 1
ATOM 3719 C C . ILE A 1 452 ? 2.678 3.955 -4.031 1 94.62 452 ILE A C 1
ATOM 3721 O O . ILE A 1 452 ? 2.738 3.734 -5.242 1 94.62 452 ILE A O 1
ATOM 3725 N N . ALA A 1 453 ? 3.189 5.027 -3.439 1 95.62 453 ALA A N 1
ATOM 3726 C CA . ALA A 1 453 ? 3.777 6.113 -4.219 1 95.62 453 ALA A CA 1
ATOM 3727 C C . ALA A 1 453 ? 5.012 5.637 -4.984 1 95.62 453 ALA A C 1
ATOM 3729 O O . ALA A 1 453 ? 5.203 5.992 -6.148 1 95.62 453 ALA A O 1
ATOM 3730 N N . ALA A 1 454 ? 5.824 4.832 -4.414 1 93.88 454 ALA A N 1
ATOM 3731 C CA . ALA A 1 454 ? 7.109 4.414 -4.965 1 93.88 454 ALA A CA 1
ATOM 3732 C C . ALA A 1 454 ? 6.934 3.709 -6.305 1 93.88 454 ALA A C 1
ATOM 3734 O O . ALA A 1 454 ? 7.469 4.152 -7.324 1 93.88 454 ALA A O 1
ATOM 3735 N N . PRO A 1 455 ? 6.16 2.625 -6.32 1 90.25 455 PRO A N 1
ATOM 3736 C CA . PRO A 1 455 ? 6.051 1.926 -7.602 1 90.25 455 PRO A CA 1
ATOM 3737 C C . PRO A 1 455 ? 5.195 2.682 -8.617 1 90.25 455 PRO A C 1
ATOM 3739 O O . PRO A 1 455 ? 5.48 2.652 -9.82 1 90.25 455 PRO A O 1
ATOM 3742 N N . ILE A 1 456 ? 4.172 3.377 -8.18 1 91.31 456 ILE A N 1
ATOM 3743 C CA . ILE A 1 456 ? 3.242 4.016 -9.109 1 91.31 456 ILE A CA 1
ATOM 3744 C C . ILE A 1 456 ? 3.928 5.195 -9.789 1 91.31 456 ILE A C 1
ATOM 3746 O O . ILE A 1 456 ? 3.77 5.398 -11 1 91.31 456 ILE A O 1
ATOM 3750 N N . TRP A 1 457 ? 4.672 5.93 -9.008 1 93.19 457 TRP A N 1
ATOM 3751 C CA . TRP A 1 457 ? 5.324 7.113 -9.555 1 93.19 457 TRP A CA 1
ATOM 3752 C C . TRP A 1 457 ? 6.797 6.836 -9.844 1 93.19 457 TRP A C 1
ATOM 3754 O O . TRP A 1 457 ? 7.555 7.75 -10.172 1 93.19 457 TRP A O 1
ATOM 3764 N N . LYS A 1 458 ? 7.246 5.547 -9.664 1 90.25 458 LYS A N 1
ATOM 3765 C CA . LYS A 1 458 ? 8.602 5.098 -9.953 1 90.25 458 LYS A CA 1
ATOM 3766 C C . LYS A 1 458 ? 9.633 5.949 -9.211 1 90.25 458 LYS A C 1
ATOM 3768 O O . LYS A 1 458 ? 10.602 6.418 -9.812 1 90.25 458 LYS A O 1
ATOM 3773 N N . LEU A 1 459 ? 9.375 6.176 -7.965 1 93.94 459 LEU A N 1
ATOM 3774 C CA . LEU A 1 459 ? 10.289 6.938 -7.121 1 93.94 459 LEU A CA 1
ATOM 3775 C C . LEU A 1 459 ? 11.5 6.098 -6.73 1 93.94 459 LEU A C 1
ATOM 3777 O O . LEU A 1 459 ? 11.359 4.91 -6.418 1 93.94 459 LEU A O 1
ATOM 3781 N N . SER A 1 460 ? 12.664 6.68 -6.836 1 92.56 460 SER A N 1
ATOM 3782 C CA . SER A 1 460 ? 13.891 6.008 -6.406 1 92.56 460 SER A CA 1
ATOM 3783 C C . SER A 1 460 ? 14.031 6.035 -4.891 1 92.56 460 SER A C 1
ATOM 3785 O O . SER A 1 460 ? 13.281 6.723 -4.203 1 92.56 460 SER A O 1
ATOM 3787 N N . SER A 1 461 ? 14.969 5.246 -4.371 1 93.44 461 SER A N 1
ATOM 3788 C CA . SER A 1 461 ? 15.273 5.277 -2.943 1 93.44 461 SER A CA 1
ATOM 3789 C C . SER A 1 461 ? 15.648 6.68 -2.488 1 93.44 461 SER A C 1
ATOM 3791 O O . SER A 1 461 ? 15.258 7.117 -1.406 1 93.44 461 SER A O 1
ATOM 3793 N N . THR A 1 462 ? 16.438 7.348 -3.33 1 96.38 462 THR A N 1
ATOM 3794 C CA . THR A 1 462 ? 16.828 8.719 -3.021 1 96.38 462 THR A CA 1
ATOM 3795 C C . THR A 1 462 ? 15.602 9.625 -2.91 1 96.38 462 THR A C 1
ATOM 3797 O O . THR A 1 462 ? 15.516 10.453 -2.004 1 96.38 462 THR A O 1
ATOM 3800 N N . ASP A 1 463 ? 14.68 9.461 -3.854 1 97.31 463 ASP A N 1
ATOM 3801 C CA . ASP A 1 463 ? 13.445 10.242 -3.826 1 97.31 463 ASP A CA 1
ATOM 3802 C C . ASP A 1 463 ? 12.68 10.016 -2.523 1 97.31 463 ASP A C 1
ATOM 3804 O O . ASP A 1 463 ? 12.188 10.969 -1.916 1 97.31 463 ASP A O 1
ATOM 3808 N N . LEU A 1 464 ? 12.586 8.797 -2.107 1 97.25 464 LEU A N 1
ATOM 3809 C CA . LEU A 1 464 ? 11.859 8.445 -0.89 1 97.25 464 LEU A CA 1
ATOM 3810 C C . LEU A 1 464 ? 12.508 9.094 0.331 1 97.25 464 LEU A C 1
ATOM 3812 O O . LEU A 1 464 ? 11.812 9.633 1.197 1 97.25 464 LEU A O 1
ATOM 3816 N N . CYS A 1 465 ? 13.789 9.039 0.374 1 97.94 465 CYS A N 1
ATOM 3817 C CA . CYS A 1 465 ? 14.516 9.609 1.499 1 97.94 465 CYS A CA 1
ATOM 3818 C C . CYS A 1 465 ? 14.383 11.133 1.512 1 97.94 465 CYS A C 1
ATOM 3820 O O . CYS A 1 465 ? 14.305 11.742 2.578 1 97.94 465 CYS A O 1
ATOM 3822 N N . GLU A 1 466 ? 14.398 11.719 0.344 1 98.38 466 GLU A N 1
ATOM 3823 C CA . GLU A 1 466 ? 14.203 13.164 0.255 1 98.38 466 GLU A CA 1
ATOM 3824 C C . GLU A 1 466 ? 12.828 13.57 0.768 1 98.38 466 GLU A C 1
ATOM 3826 O O . GLU A 1 466 ? 12.695 14.547 1.503 1 98.38 466 GLU A O 1
ATOM 3831 N N . LEU A 1 467 ? 11.828 12.82 0.378 1 98.62 467 LEU A N 1
ATOM 3832 C CA . LEU A 1 467 ? 10.477 13.086 0.859 1 98.62 467 LEU A CA 1
ATOM 3833 C C . LEU A 1 467 ? 10.406 12.961 2.377 1 98.62 467 LEU A C 1
ATOM 3835 O O . LEU A 1 467 ? 9.75 13.773 3.041 1 98.62 467 LEU A O 1
ATOM 3839 N N . ALA A 1 468 ? 11.023 11.938 2.883 1 98.5 468 ALA A N 1
ATOM 3840 C CA . ALA A 1 468 ? 11.062 11.734 4.328 1 98.5 468 ALA A CA 1
ATOM 3841 C C . ALA A 1 468 ? 11.781 12.891 5.027 1 98.5 468 ALA A C 1
ATOM 3843 O O . ALA A 1 468 ? 11.312 13.383 6.055 1 98.5 468 ALA A O 1
ATOM 3844 N N . LYS A 1 469 ? 12.898 13.289 4.473 1 98.5 469 LYS A N 1
ATOM 3845 C CA . LYS A 1 469 ? 13.641 14.422 5.023 1 98.5 469 LYS A CA 1
ATOM 3846 C C . LYS A 1 469 ? 12.773 15.672 5.066 1 98.5 469 LYS A C 1
ATOM 3848 O O . LYS A 1 469 ? 12.773 16.406 6.055 1 98.5 469 LYS A O 1
ATOM 3853 N N . ASN A 1 470 ? 12.055 15.922 3.984 1 98.56 470 ASN A N 1
ATOM 3854 C CA . ASN A 1 470 ? 11.164 17.062 3.928 1 98.56 470 ASN A CA 1
ATOM 3855 C C . ASN A 1 470 ? 10.117 17.016 5.035 1 98.56 470 ASN A C 1
ATOM 3857 O O . ASN A 1 470 ? 9.742 18.047 5.594 1 98.56 470 ASN A O 1
ATOM 3861 N N . SER A 1 471 ? 9.609 15.812 5.316 1 98.69 471 SER A N 1
ATOM 3862 C CA . SER A 1 471 ? 8.609 15.68 6.375 1 98.69 471 SER A CA 1
ATOM 3863 C C . SER A 1 471 ? 9.18 16.094 7.727 1 98.69 471 SER A C 1
ATOM 3865 O O . SER A 1 471 ? 8.477 16.703 8.539 1 98.69 471 SER A O 1
ATOM 3867 N N . VAL A 1 472 ? 10.422 15.797 7.98 1 98.56 472 VAL A N 1
ATOM 3868 C CA . VAL A 1 472 ? 11.078 16.172 9.227 1 98.56 472 VAL A CA 1
ATOM 3869 C C . VAL A 1 472 ? 11.266 17.688 9.266 1 98.56 472 VAL A C 1
ATOM 3871 O O . VAL A 1 472 ? 10.984 18.328 10.289 1 98.56 472 VAL A O 1
ATOM 3874 N N . LEU A 1 473 ? 11.68 18.234 8.148 1 97.81 473 LEU A N 1
ATOM 3875 C CA . LEU A 1 473 ? 11.914 19.672 8.078 1 97.81 473 LEU A CA 1
ATOM 3876 C C . LEU A 1 473 ? 10.617 20.453 8.289 1 97.81 473 LEU A C 1
ATOM 3878 O O . LEU A 1 473 ? 10.617 21.516 8.906 1 97.81 473 LEU A O 1
ATOM 3882 N N . GLN A 1 474 ? 9.539 19.922 7.816 1 97.75 474 GLN A N 1
ATOM 3883 C CA . GLN A 1 474 ? 8.234 20.562 7.922 1 97.75 474 GLN A CA 1
ATOM 3884 C C . GLN A 1 474 ? 7.66 20.422 9.328 1 97.75 474 GLN A C 1
ATOM 3886 O O . GLN A 1 474 ? 6.742 21.156 9.703 1 97.75 474 GLN A O 1
ATOM 3891 N N . SER A 1 475 ? 8.18 19.5 10.07 1 98.12 475 SER A N 1
ATOM 3892 C CA . SER A 1 475 ? 7.578 19.141 11.352 1 98.12 475 SER A CA 1
ATOM 3893 C C . SER A 1 475 ? 7.934 20.172 12.43 1 98.12 475 SER A C 1
ATOM 3895 O O . SER A 1 475 ? 8.859 20.969 12.258 1 98.12 475 SER A O 1
ATOM 3897 N N . GLY A 1 476 ? 7.145 20.188 13.477 1 97.19 476 GLY A N 1
ATOM 3898 C CA . GLY A 1 476 ? 7.371 21.094 14.594 1 97.19 476 GLY A CA 1
ATOM 3899 C C . GLY A 1 476 ? 8.125 20.453 15.742 1 97.19 476 GLY A C 1
ATOM 3900 O O . GLY A 1 476 ? 8.062 20.922 16.875 1 97.19 476 GLY A O 1
ATOM 3901 N N . PHE A 1 477 ? 8.781 19.297 15.484 1 97.5 477 PHE A N 1
ATOM 3902 C CA . PHE A 1 477 ? 9.625 18.703 16.516 1 97.5 477 PHE A CA 1
ATOM 3903 C C . PHE A 1 477 ? 10.766 19.641 16.891 1 97.5 477 PHE A C 1
ATOM 3905 O O . PHE A 1 477 ? 11.125 20.516 16.109 1 97.5 477 PHE A O 1
ATOM 3912 N N . SER A 1 478 ? 11.367 19.469 18.016 1 96.06 478 SER A N 1
ATOM 3913 C CA . SER A 1 478 ? 12.336 20.406 18.562 1 96.06 478 SER A CA 1
ATOM 3914 C C . SER A 1 478 ? 13.609 20.438 17.719 1 96.06 478 SER A C 1
ATOM 3916 O O . SER A 1 478 ? 13.898 19.5 16.984 1 96.06 478 SER A O 1
ATOM 3918 N N . HIS A 1 479 ? 14.234 21.516 17.828 1 95.25 479 HIS A N 1
ATOM 3919 C CA . HIS A 1 479 ? 15.516 21.688 17.156 1 95.25 479 HIS A CA 1
ATOM 3920 C C . HIS A 1 479 ? 16.5 20.578 17.547 1 95.25 479 HIS A C 1
ATOM 3922 O O . HIS A 1 479 ? 17.219 20.047 16.703 1 95.25 479 HIS A O 1
ATOM 3928 N N . GLU A 1 480 ? 16.531 20.219 18.75 1 95.56 480 GLU A N 1
ATOM 3929 C CA . GLU A 1 480 ? 17.453 19.188 19.234 1 95.56 480 GLU A CA 1
ATOM 3930 C C . GLU A 1 480 ? 17.172 17.844 18.578 1 95.56 480 GLU A C 1
ATOM 3932 O O . GLU A 1 480 ? 18.094 17.141 18.172 1 95.56 480 GLU A O 1
ATOM 3937 N N . LEU A 1 481 ? 15.875 17.547 18.531 1 96.44 481 LEU A N 1
ATOM 3938 C CA . LEU A 1 481 ? 15.5 16.281 17.906 1 96.44 481 LEU A CA 1
ATOM 3939 C C . LEU A 1 481 ? 15.836 16.297 16.406 1 96.44 481 LEU A C 1
ATOM 3941 O O . LEU A 1 481 ? 16.359 15.312 15.875 1 96.44 481 LEU A O 1
ATOM 3945 N N . LYS A 1 482 ? 15.555 17.406 15.781 1 97.31 482 LYS A N 1
ATOM 3946 C CA . LYS A 1 482 ? 15.844 17.5 14.359 1 97.31 482 LYS A CA 1
ATOM 3947 C C . LYS A 1 482 ? 17.344 17.438 14.094 1 97.31 482 LYS A C 1
ATOM 3949 O O . LYS A 1 482 ? 17.781 16.891 13.078 1 97.31 482 LYS A O 1
ATOM 3954 N N . CYS A 1 483 ? 18.156 17.984 15.016 1 96.88 483 CYS A N 1
ATOM 3955 C CA . CYS A 1 483 ? 19.609 17.859 14.93 1 96.88 483 CYS A CA 1
ATOM 3956 C C . CYS A 1 483 ? 20.031 16.391 14.977 1 96.88 483 CYS A C 1
ATOM 3958 O O . CYS A 1 483 ? 20.922 15.969 14.234 1 96.88 483 CYS A O 1
ATOM 3960 N N . SER A 1 484 ? 19.344 15.719 15.812 1 96.12 484 SER A N 1
ATOM 3961 C CA . SER A 1 484 ? 19.672 14.305 15.945 1 96.12 484 SER A CA 1
ATOM 3962 C C . SER A 1 484 ? 19.219 13.516 14.719 1 96.12 484 SER A C 1
ATOM 3964 O O . SER A 1 484 ? 19.859 12.531 14.336 1 96.12 484 SER A O 1
ATOM 3966 N N . TRP A 1 485 ? 18.141 13.922 14.109 1 97.19 485 TRP A N 1
ATOM 3967 C CA . TRP A 1 485 ? 17.516 13.18 13.023 1 97.19 485 TRP A CA 1
ATOM 3968 C C . TRP A 1 485 ? 18.188 13.516 11.688 1 97.19 485 TRP A C 1
ATOM 3970 O O . TRP A 1 485 ? 18.312 12.648 10.82 1 97.19 485 TRP A O 1
ATOM 3980 N N . LEU A 1 486 ? 18.641 14.805 11.5 1 97.44 486 LEU A N 1
ATOM 3981 C CA . LEU A 1 486 ? 19.109 15.281 10.203 1 97.44 486 LEU A CA 1
ATOM 3982 C C . LEU A 1 486 ? 20.578 15.68 10.266 1 97.44 486 LEU A C 1
ATOM 3984 O O . LEU A 1 486 ? 21.219 15.852 9.227 1 97.44 486 LEU A O 1
ATOM 3988 N N . GLY A 1 487 ? 21.094 15.867 11.453 1 95.81 487 GLY A N 1
ATOM 3989 C CA . GLY A 1 487 ? 22.453 16.328 11.641 1 95.81 487 GLY A CA 1
ATOM 3990 C C . GLY A 1 487 ? 22.547 17.672 12.336 1 95.81 487 GLY A C 1
ATOM 3991 O O . GLY A 1 487 ? 21.594 18.453 12.305 1 95.81 487 GLY A O 1
ATOM 3992 N N . PRO A 1 488 ? 23.625 17.969 12.891 1 95.06 488 PRO A N 1
ATOM 3993 C CA . PRO A 1 488 ? 23.781 19.188 13.695 1 95.06 488 PRO A CA 1
ATOM 3994 C C . PRO A 1 488 ? 23.688 20.469 12.867 1 95.06 488 PRO A C 1
ATOM 3996 O O . PRO A 1 488 ? 23.281 21.516 13.375 1 95.06 488 PRO A O 1
ATOM 3999 N N . ASN A 1 489 ? 24.047 20.375 11.594 1 95.44 489 ASN A N 1
ATOM 4000 C CA . ASN A 1 489 ? 24.062 21.562 10.75 1 95.44 489 ASN A CA 1
ATOM 4001 C C . ASN A 1 489 ? 22.891 21.594 9.781 1 95.44 489 ASN A C 1
ATOM 4003 O O . ASN A 1 489 ? 23 22.141 8.688 1 95.44 489 ASN A O 1
ATOM 4007 N N . TYR A 1 490 ? 21.766 20.984 10.203 1 96.25 490 TYR A N 1
ATOM 4008 C CA . TYR A 1 490 ? 20.688 20.781 9.234 1 96.25 490 TYR A CA 1
ATOM 4009 C C . TYR A 1 490 ? 20.078 22.109 8.789 1 96.25 490 TYR A C 1
ATOM 4011 O O . TYR A 1 490 ? 19.391 22.172 7.766 1 96.25 490 TYR A O 1
ATOM 4019 N N . LEU A 1 491 ? 20.391 23.25 9.484 1 94 491 LEU A N 1
ATOM 4020 C CA . LEU A 1 491 ? 19.844 24.562 9.141 1 94 491 LEU A CA 1
ATOM 4021 C C . LEU A 1 491 ? 20.703 25.266 8.094 1 94 491 LEU A C 1
ATOM 4023 O O . LEU A 1 491 ? 20.266 26.234 7.488 1 94 491 LEU A O 1
ATOM 4027 N N . GLU A 1 492 ? 21.844 24.719 7.871 1 94.56 492 GLU A N 1
ATOM 4028 C CA . GLU A 1 492 ? 22.688 25.281 6.82 1 94.56 492 GLU A CA 1
ATOM 4029 C C . GLU A 1 492 ? 22.172 24.906 5.438 1 94.56 492 GLU A C 1
ATOM 4031 O O . GLU A 1 492 ? 21.594 23.828 5.258 1 94.56 492 GLU A O 1
ATOM 4036 N N . GLU A 1 493 ? 22.406 25.75 4.504 1 92.69 493 GLU A N 1
ATOM 4037 C CA . GLU A 1 493 ? 21.922 25.516 3.15 1 92.69 493 GLU A CA 1
ATOM 4038 C C . GLU A 1 493 ? 22.875 24.625 2.361 1 92.69 493 GLU A C 1
ATOM 4040 O O . GLU A 1 493 ? 24.078 24.625 2.602 1 92.69 493 GLU A O 1
ATOM 4045 N N . GLY A 1 494 ? 22.281 23.938 1.531 1 94.31 494 GLY A N 1
ATOM 4046 C CA . GLY A 1 494 ? 23.094 23.141 0.618 1 94.31 494 GLY A CA 1
ATOM 4047 C C . GLY A 1 494 ? 23.75 21.953 1.288 1 94.31 494 GLY A C 1
ATOM 4048 O O . GLY A 1 494 ? 23.234 21.406 2.256 1 94.31 494 GLY A O 1
ATOM 4049 N N . VAL A 1 495 ? 24.859 21.531 0.777 1 96.5 495 VAL A N 1
ATOM 4050 C CA . VAL A 1 495 ? 25.547 20.312 1.152 1 96.5 495 VAL A CA 1
ATOM 4051 C C . VAL A 1 495 ? 26.078 20.438 2.58 1 96.5 495 VAL A C 1
ATOM 4053 O O . VAL A 1 495 ? 26.047 19.469 3.346 1 96.5 495 VAL A O 1
ATOM 4056 N N . PRO A 1 496 ? 26.5 21.625 2.998 1 95.94 496 PRO A N 1
ATOM 4057 C CA . PRO A 1 496 ? 26.969 21.75 4.379 1 95.94 496 PRO A CA 1
ATOM 4058 C C . PRO A 1 496 ? 25.906 21.391 5.406 1 95.94 496 PRO A C 1
ATOM 4060 O O . PRO A 1 496 ? 26.219 20.953 6.508 1 95.94 496 PRO A O 1
ATOM 4063 N N . GLY A 1 497 ? 24.688 21.578 5.062 1 96.56 497 GLY A N 1
ATOM 4064 C CA . GLY A 1 497 ? 23.594 21.281 5.98 1 96.56 497 GLY A CA 1
ATOM 4065 C C . GLY A 1 497 ? 23.094 19.859 5.863 1 96.56 497 GLY A C 1
ATOM 4066 O O . GLY A 1 497 ? 22.125 19.484 6.531 1 96.56 497 GLY A O 1
ATOM 4067 N N . ASN A 1 498 ? 23.734 19.031 5.004 1 97.44 498 ASN A N 1
ATOM 4068 C CA . ASN A 1 498 ? 23.266 17.672 4.754 1 97.44 498 ASN A CA 1
ATOM 4069 C C . ASN A 1 498 ? 24.156 16.641 5.43 1 97.44 498 ASN A C 1
ATOM 4071 O O . ASN A 1 498 ? 25.375 16.797 5.453 1 97.44 498 ASN A O 1
ATOM 4075 N N . ASP A 1 499 ? 23.562 15.711 6.102 1 97.44 499 ASP A N 1
ATOM 4076 C CA . ASP A 1 499 ? 24.25 14.562 6.672 1 97.44 499 ASP A CA 1
ATOM 4077 C C . ASP A 1 499 ? 23.656 13.25 6.172 1 97.44 499 ASP A C 1
ATOM 4079 O O . ASP A 1 499 ? 22.719 12.727 6.777 1 97.44 499 ASP A O 1
ATOM 4083 N N . ILE A 1 500 ? 24.203 12.672 5.145 1 96.31 500 ILE A N 1
ATOM 4084 C CA . ILE A 1 500 ? 23.672 11.477 4.488 1 96.31 500 ILE A CA 1
ATOM 4085 C C . ILE A 1 500 ? 23.625 10.312 5.477 1 96.31 500 ILE A C 1
ATOM 4087 O O . ILE A 1 500 ? 22.797 9.422 5.359 1 96.31 500 ILE A O 1
ATOM 4091 N N . SER A 1 501 ? 24.453 10.328 6.492 1 94.88 501 SER A N 1
ATOM 4092 C CA . SER A 1 501 ? 24.5 9.242 7.473 1 94.88 501 SER A CA 1
ATOM 4093 C C . SER A 1 501 ? 23.266 9.258 8.367 1 94.88 501 SER A C 1
ATOM 4095 O O . SER A 1 501 ? 23 8.289 9.07 1 94.88 501 SER A O 1
ATOM 4097 N N . ARG A 1 502 ? 22.484 10.312 8.258 1 96.06 502 ARG A N 1
ATOM 4098 C CA . ARG A 1 502 ? 21.297 10.422 9.094 1 96.06 502 ARG A CA 1
ATOM 4099 C C . ARG A 1 502 ? 20.031 10.344 8.25 1 96.06 502 ARG A C 1
ATOM 4101 O O . ARG A 1 502 ? 19.031 9.734 8.672 1 96.06 502 ARG A O 1
ATOM 4108 N N . ASN A 1 503 ? 20.078 10.984 7.102 1 96.38 503 ASN A N 1
ATOM 4109 C CA . ASN A 1 503 ? 18.844 11.078 6.328 1 96.38 503 ASN A CA 1
ATOM 4110 C C . ASN A 1 503 ? 18.938 10.305 5.016 1 96.38 503 ASN A C 1
ATOM 4112 O O . ASN A 1 503 ? 17.953 10.156 4.301 1 96.38 503 ASN A O 1
ATOM 4116 N N . ASN A 1 504 ? 20.109 9.773 4.676 1 96.81 504 ASN A N 1
ATOM 4117 C CA . ASN A 1 504 ? 20.391 8.906 3.531 1 96.81 504 ASN A CA 1
ATOM 4118 C C . ASN A 1 504 ? 20.094 9.617 2.211 1 96.81 504 ASN A C 1
ATOM 4120 O O . ASN A 1 504 ? 19.828 8.961 1.197 1 96.81 504 ASN A O 1
ATOM 4124 N N . VAL A 1 505 ? 20.047 11.016 2.131 1 98 505 VAL A N 1
ATOM 4125 C CA . VAL A 1 505 ? 19.938 11.781 0.894 1 98 505 VAL A CA 1
ATOM 4126 C C . VAL A 1 505 ? 21.344 12.156 0.406 1 98 505 VAL A C 1
ATOM 4128 O O . VAL A 1 505 ? 22.078 12.852 1.104 1 98 505 VAL A O 1
ATOM 4131 N N . PRO A 1 506 ? 21.688 11.734 -0.749 1 97.94 506 PRO A N 1
ATOM 4132 C CA . PRO A 1 506 ? 23.031 12.016 -1.261 1 97.94 506 PRO A CA 1
ATOM 4133 C C . PRO A 1 506 ? 23.312 13.516 -1.401 1 97.94 506 PRO A C 1
ATOM 4135 O O . PRO A 1 506 ? 22.406 14.273 -1.772 1 97.94 506 PRO A O 1
ATOM 4138 N N . ASP A 1 507 ? 24.531 13.883 -1.239 1 97.88 507 ASP A N 1
ATOM 4139 C CA . ASP A 1 507 ? 24.953 15.273 -1.353 1 97.88 507 ASP A CA 1
ATOM 4140 C C . ASP A 1 507 ? 24.688 15.812 -2.758 1 97.88 507 ASP A C 1
ATOM 4142 O O . ASP A 1 507 ? 24.375 16.984 -2.93 1 97.88 507 ASP A O 1
ATOM 4146 N N . ILE A 1 508 ? 24.875 14.984 -3.707 1 97.56 508 ILE A N 1
ATOM 4147 C CA . ILE A 1 508 ? 24.688 15.406 -5.094 1 97.56 508 ILE A CA 1
ATOM 4148 C C . ILE A 1 508 ? 23.266 15.914 -5.293 1 97.56 508 ILE A C 1
ATOM 4150 O O . ILE A 1 508 ? 23.047 16.891 -6.016 1 97.56 508 ILE A O 1
ATOM 4154 N N . ARG A 1 509 ? 22.25 15.219 -4.723 1 98.25 509 ARG A N 1
ATOM 4155 C CA . ARG A 1 509 ? 20.844 15.633 -4.797 1 98.25 509 ARG A CA 1
ATOM 4156 C C . ARG A 1 509 ? 20.641 16.969 -4.094 1 98.25 509 ARG A C 1
ATOM 4158 O O . ARG A 1 509 ? 19.969 17.859 -4.621 1 98.25 509 ARG A O 1
ATOM 4165 N N . VAL A 1 510 ? 21.203 17.109 -2.91 1 98.25 510 VAL A N 1
ATOM 4166 C CA . VAL A 1 510 ? 21.047 18.328 -2.119 1 98.25 510 VAL A CA 1
ATOM 4167 C C . VAL A 1 510 ? 21.688 19.516 -2.848 1 98.25 510 VAL A C 1
ATOM 4169 O O . VAL A 1 510 ? 21.125 20.609 -2.881 1 98.25 510 VAL A O 1
ATOM 4172 N N . ALA A 1 511 ? 22.875 19.25 -3.443 1 97.69 511 ALA A N 1
ATOM 4173 C CA . ALA A 1 511 ? 23.562 20.297 -4.215 1 97.69 511 ALA A CA 1
ATOM 4174 C C . ALA A 1 511 ? 22.719 20.734 -5.41 1 97.69 511 ALA A C 1
ATOM 4176 O O . ALA A 1 511 ? 22.594 21.922 -5.676 1 97.69 511 ALA A O 1
ATOM 4177 N N . TYR A 1 512 ? 22.234 19.797 -6.145 1 97.94 512 TYR A N 1
ATOM 4178 C CA . TYR A 1 512 ? 21.406 20.094 -7.301 1 97.94 512 TYR A CA 1
ATOM 4179 C C . TYR A 1 512 ? 20.219 20.969 -6.91 1 97.94 512 TYR A C 1
ATOM 4181 O O . TYR A 1 512 ? 19.953 21.984 -7.566 1 97.94 512 TYR A O 1
ATOM 4189 N N . ARG A 1 513 ? 19.438 20.516 -5.793 1 98.56 513 ARG A N 1
ATOM 4190 C CA . ARG A 1 513 ? 18.266 21.25 -5.348 1 98.56 513 ARG A CA 1
ATOM 4191 C C . ARG A 1 513 ? 18.625 22.688 -4.957 1 98.56 513 ARG A C 1
ATOM 4193 O O . ARG A 1 513 ? 17.953 23.641 -5.344 1 98.56 513 ARG A O 1
ATOM 4200 N N . HIS A 1 514 ? 19.688 22.859 -4.203 1 97.62 514 HIS A N 1
ATOM 4201 C CA . HIS A 1 514 ? 20.109 24.156 -3.697 1 97.62 514 HIS A CA 1
ATOM 4202 C C . HIS A 1 514 ? 20.578 25.062 -4.832 1 97.62 514 HIS A C 1
ATOM 4204 O O . HIS A 1 514 ? 20.172 26.219 -4.898 1 97.62 514 HIS A O 1
ATOM 4210 N N . GLU A 1 515 ? 21.375 24.531 -5.711 1 96.88 515 GLU A N 1
ATOM 4211 C CA . GLU A 1 515 ? 21.906 25.328 -6.816 1 96.88 515 GLU A CA 1
ATOM 4212 C C . GLU A 1 515 ? 20.797 25.766 -7.766 1 96.88 515 GLU A C 1
ATOM 4214 O O . GLU A 1 515 ? 20.812 26.891 -8.266 1 96.88 515 GLU A O 1
ATOM 4219 N N . THR A 1 516 ? 19.938 24.844 -8.016 1 97.44 516 THR A N 1
ATOM 4220 C CA . THR A 1 516 ? 18.844 25.172 -8.914 1 97.44 516 THR A CA 1
ATOM 4221 C C . THR A 1 516 ? 17.984 26.297 -8.328 1 97.44 516 THR A C 1
ATOM 4223 O O . THR A 1 516 ? 17.594 27.219 -9.039 1 97.44 516 THR A O 1
ATOM 4226 N N . LEU A 1 517 ? 17.672 26.203 -7.066 1 97.31 517 LEU A N 1
ATOM 4227 C CA . LEU A 1 517 ? 16.875 27.234 -6.402 1 97.31 517 LEU A CA 1
ATOM 4228 C C . LEU A 1 517 ? 17.609 28.578 -6.395 1 97.31 517 LEU A C 1
ATOM 4230 O O . LEU A 1 517 ? 17.016 29.625 -6.66 1 97.31 517 LEU A O 1
ATOM 4234 N N . LEU A 1 518 ? 18.875 28.531 -6.102 1 95.88 518 LEU A N 1
ATOM 4235 C CA . LEU A 1 518 ? 19.688 29.734 -6.066 1 95.88 518 LEU A CA 1
ATOM 4236 C C . LEU A 1 518 ? 19.734 30.406 -7.441 1 95.88 518 LEU A C 1
ATOM 4238 O O . LEU A 1 518 ? 19.703 31.625 -7.543 1 95.88 518 LEU A O 1
ATOM 4242 N N . ASP A 1 519 ? 19.875 29.594 -8.43 1 94.44 519 ASP A N 1
ATOM 4243 C CA . ASP A 1 519 ? 19.891 30.109 -9.789 1 94.44 519 ASP A CA 1
ATOM 4244 C C . ASP A 1 519 ? 18.594 30.828 -10.125 1 94.44 519 ASP A C 1
ATOM 4246 O O . ASP A 1 519 ? 18.594 31.891 -10.75 1 94.44 519 ASP A O 1
ATOM 4250 N N . GLU A 1 520 ? 17.5 30.219 -9.758 1 94.75 520 GLU A N 1
ATOM 4251 C CA . GLU A 1 520 ? 16.203 30.828 -10 1 94.75 520 GLU A CA 1
ATOM 4252 C C . GLU A 1 520 ? 16.078 32.156 -9.266 1 94.75 520 GLU A C 1
ATOM 4254 O O . GLU A 1 520 ? 15.586 33.125 -9.828 1 94.75 520 GLU A O 1
ATOM 4259 N N . LEU A 1 521 ? 16.484 32.219 -8.039 1 94.62 521 LEU A N 1
ATOM 4260 C CA . LEU A 1 521 ? 16.391 33.438 -7.227 1 94.62 521 LEU A CA 1
ATOM 4261 C C . LEU A 1 521 ? 17.297 34.531 -7.773 1 94.62 521 LEU A C 1
ATOM 4263 O O . LEU A 1 521 ? 16.906 35.688 -7.824 1 94.62 521 LEU A O 1
ATOM 4267 N N . THR A 1 522 ? 18.438 34.125 -8.172 1 92.88 522 THR A N 1
ATOM 4268 C CA . THR A 1 522 ? 19.375 35.094 -8.727 1 92.88 522 THR A CA 1
ATOM 4269 C C . THR A 1 522 ? 18.859 35.688 -10.031 1 92.88 522 THR A C 1
ATOM 4271 O O . THR A 1 522 ? 19 36.875 -10.273 1 92.88 522 THR A O 1
ATOM 4274 N N . THR A 1 523 ? 18.297 34.812 -10.805 1 88.88 523 THR A N 1
ATOM 4275 C CA . THR A 1 523 ? 17.734 35.281 -12.07 1 88.88 523 THR A CA 1
ATOM 4276 C C . THR A 1 523 ? 16.609 36.281 -11.828 1 88.88 523 THR A C 1
ATOM 4278 O O . THR A 1 523 ? 16.5 37.281 -12.539 1 88.88 523 THR A O 1
ATOM 4281 N N . LEU A 1 524 ? 15.773 36.062 -10.867 1 89.56 524 LEU A N 1
ATOM 4282 C CA . LEU A 1 524 ? 14.656 36.969 -10.555 1 89.56 524 LEU A CA 1
ATOM 4283 C C . LEU A 1 524 ? 15.164 38.281 -9.977 1 89.56 524 LEU A C 1
ATOM 4285 O O . LEU A 1 524 ? 14.617 39.344 -10.273 1 89.56 524 LEU A O 1
ATOM 4289 N N . LEU A 1 525 ? 16.188 38.219 -9.188 1 88.12 525 LEU A N 1
ATOM 4290 C CA . LEU A 1 525 ? 16.75 39.438 -8.578 1 88.12 525 LEU A CA 1
ATOM 4291 C C . LEU A 1 525 ? 17.453 40.281 -9.625 1 88.12 525 LEU A C 1
ATOM 4293 O O . LEU A 1 525 ? 17.438 41.5 -9.539 1 88.12 525 LEU A O 1
ATOM 4297 N N . ALA A 1 526 ? 18.047 39.656 -10.562 1 84.06 526 ALA A N 1
ATOM 4298 C CA . ALA A 1 526 ? 18.734 40.375 -11.625 1 84.06 526 ALA A CA 1
ATOM 4299 C C . ALA A 1 526 ? 17.75 41.094 -12.523 1 84.06 526 ALA A C 1
ATOM 4301 O O . ALA A 1 526 ? 18.094 42.125 -13.125 1 84.06 526 ALA A O 1
ATOM 4302 N N . ALA A 1 527 ? 16.625 40.562 -12.609 1 75.38 527 ALA A N 1
ATOM 4303 C CA . ALA A 1 527 ? 15.602 41.156 -13.461 1 75.38 527 ALA A CA 1
ATOM 4304 C C . ALA A 1 527 ? 14.992 42.406 -12.781 1 75.38 527 ALA A C 1
ATOM 4306 O O . ALA A 1 527 ? 14.32 43.188 -13.43 1 75.38 527 ALA A O 1
ATOM 4307 N N . LEU A 1 528 ? 15.102 42.531 -11.492 1 68.75 528 LEU A N 1
ATOM 4308 C CA . LEU A 1 528 ? 14.586 43.688 -10.789 1 68.75 528 LEU A CA 1
ATOM 4309 C C . LEU A 1 528 ? 15.352 44.938 -11.188 1 68.75 528 LEU A C 1
ATOM 4311 O O . LEU A 1 528 ? 16.578 44.938 -11.242 1 68.75 528 LEU A O 1
ATOM 4315 N N . PRO A 1 529 ? 14.711 45.875 -11.977 1 58.41 529 PRO A N 1
ATOM 4316 C CA . PRO A 1 529 ? 15.43 47.125 -12.289 1 58.41 529 PRO A CA 1
ATOM 4317 C C . PRO A 1 529 ? 16.203 47.688 -11.094 1 58.41 529 PRO A C 1
ATOM 4319 O O . PRO A 1 529 ? 15.812 47.438 -9.945 1 58.41 529 PRO A O 1
ATOM 4322 N N . SER A 1 530 ? 17.422 48.062 -11.211 1 47.53 530 SER A N 1
ATOM 4323 C CA . SER A 1 530 ? 18.203 48.75 -10.188 1 47.53 530 SER A CA 1
ATOM 4324 C C . SER A 1 530 ? 17.344 49.688 -9.367 1 47.53 530 SER A C 1
ATOM 4326 O O . SER A 1 530 ? 16.797 50.656 -9.898 1 47.53 530 SER A O 1
ATOM 4328 N N . TRP A 1 531 ? 16.547 49.406 -8.523 1 41.25 531 TRP A N 1
ATOM 4329 C CA . TRP A 1 531 ? 16.047 50.344 -7.539 1 41.25 531 TRP A CA 1
ATOM 4330 C C . TRP A 1 531 ? 17.141 51.312 -7.109 1 41.25 531 TRP A C 1
ATOM 4332 O O . TRP A 1 531 ? 18.172 50.875 -6.57 1 41.25 531 TRP A O 1
ATOM 4342 N N . ARG A 1 532 ? 17.406 52.438 -7.684 1 39.72 532 ARG A N 1
ATOM 4343 C CA . ARG A 1 532 ? 18.234 53.625 -7.371 1 39.72 532 ARG A CA 1
ATOM 4344 C C . ARG A 1 532 ? 18.203 53.906 -5.875 1 39.72 532 ARG A C 1
ATOM 4346 O O . ARG A 1 532 ? 17.141 53.875 -5.25 1 39.72 532 ARG A O 1
ATOM 4353 N N . ARG A 1 533 ? 19.375 53.844 -5.09 1 39.91 533 ARG A N 1
ATOM 4354 C CA . ARG A 1 533 ? 19.906 54.562 -3.93 1 39.91 533 ARG A CA 1
ATOM 4355 C C . ARG A 1 533 ? 19.328 55.969 -3.852 1 39.91 533 ARG A C 1
ATOM 4357 O O . ARG A 1 533 ? 20.047 56.969 -4.094 1 39.91 533 ARG A O 1
ATOM 4364 N N . THR A 1 534 ? 18.266 56.281 -4.539 1 33.91 534 THR A N 1
ATOM 4365 C CA . THR A 1 534 ? 17.906 57.688 -4.344 1 33.91 534 THR A CA 1
ATOM 4366 C C . THR A 1 534 ? 17.625 57.969 -2.871 1 33.91 534 THR A C 1
ATOM 4368 O O . THR A 1 534 ? 17.375 59.125 -2.494 1 33.91 534 THR A O 1
ATOM 4371 N N . SER A 1 535 ? 17.188 57 -2.074 1 32.03 535 SER A N 1
ATOM 4372 C CA . SER A 1 535 ? 16.75 57.688 -0.867 1 32.03 535 SER A CA 1
ATOM 4373 C C . SER A 1 535 ? 17.922 58.281 -0.115 1 32.03 535 SER A C 1
ATOM 4375 O O . SER A 1 535 ? 17.766 58.844 0.968 1 32.03 535 SER A O 1
ATOM 4377 N N . ALA A 1 536 ? 19.219 57.75 -0.259 1 31.39 536 ALA A N 1
ATOM 4378 C CA . ALA A 1 536 ? 20.078 58.531 0.651 1 31.39 536 ALA A CA 1
ATOM 4379 C C . ALA A 1 536 ? 20.281 59.938 0.148 1 31.39 536 ALA A C 1
ATOM 4381 O O . ALA A 1 536 ? 21.047 60.719 0.748 1 31.39 536 ALA A O 1
ATOM 4382 N N . ASN A 1 537 ? 19.672 60.469 -1.022 1 23.31 537 ASN A N 1
ATOM 4383 C CA . ASN A 1 537 ? 19.703 61.938 -0.931 1 23.31 537 ASN A CA 1
ATOM 4384 C C . ASN A 1 537 ? 18.484 62.469 -0.206 1 23.31 537 ASN A C 1
ATOM 4386 O O . ASN A 1 537 ? 17.359 62.031 -0.447 1 23.31 537 ASN A O 1
ATOM 4390 N N . MET B 1 1 ? -28.062 -28.391 -13.188 1 23.72 1 MET B N 1
ATOM 4391 C CA . MET B 1 1 ? -27.266 -28.422 -11.969 1 23.72 1 MET B CA 1
ATOM 4392 C C . MET B 1 1 ? -26.062 -29.359 -12.133 1 23.72 1 MET B C 1
ATOM 4394 O O . MET B 1 1 ? -25.016 -29.141 -11.523 1 23.72 1 MET B O 1
ATOM 4398 N N . THR B 1 2 ? -26.312 -30.422 -12.875 1 27.92 2 THR B N 1
ATOM 4399 C CA . THR B 1 2 ? -25.438 -31.578 -13.086 1 27.92 2 THR B CA 1
ATOM 4400 C C . THR B 1 2 ? -24.312 -31.234 -14.062 1 27.92 2 THR B C 1
ATOM 4402 O O . THR B 1 2 ? -23.203 -31.75 -13.953 1 27.92 2 THR B O 1
ATOM 4405 N N . SER B 1 3 ? -24.688 -30.297 -14.977 1 26.53 3 SER B N 1
ATOM 4406 C CA . SER B 1 3 ? -23.75 -30.156 -16.094 1 26.53 3 SER B CA 1
ATOM 4407 C C . SER B 1 3 ? -22.594 -29.234 -15.734 1 26.53 3 SER B C 1
ATOM 4409 O O . SER B 1 3 ? -21.484 -29.359 -16.266 1 26.53 3 SER B O 1
ATOM 4411 N N . ALA B 1 4 ? -22.75 -28.172 -14.922 1 32.84 4 ALA B N 1
ATOM 4412 C CA . ALA B 1 4 ? -21.641 -27.281 -14.602 1 32.84 4 ALA B CA 1
ATOM 4413 C C . ALA B 1 4 ? -20.625 -27.984 -13.711 1 32.84 4 ALA B C 1
ATOM 4415 O O . ALA B 1 4 ? -19.422 -27.672 -13.758 1 32.84 4 ALA B O 1
ATOM 4416 N N . THR B 1 5 ? -21.188 -28.75 -12.781 1 30.86 5 THR B N 1
ATOM 4417 C CA . THR B 1 5 ? -20.359 -29.578 -11.898 1 30.86 5 THR B CA 1
ATOM 4418 C C . THR B 1 5 ? -19.562 -30.594 -12.711 1 30.86 5 THR B C 1
ATOM 4420 O O . THR B 1 5 ? -18.422 -30.922 -12.352 1 30.86 5 THR B O 1
ATOM 4423 N N . GLN B 1 6 ? -20.188 -31.078 -13.719 1 31.48 6 GLN B N 1
ATOM 4424 C CA . GLN B 1 6 ? -19.516 -32.062 -14.547 1 31.48 6 GLN B CA 1
ATOM 4425 C C . GLN B 1 6 ? -18.359 -31.453 -15.336 1 31.48 6 GLN B C 1
ATOM 4427 O O . GLN B 1 6 ? -17.328 -32.094 -15.539 1 31.48 6 GLN B O 1
ATOM 4432 N N . LEU B 1 7 ? -18.484 -30.219 -15.703 1 31.47 7 LEU B N 1
ATOM 4433 C CA . LEU B 1 7 ? -17.406 -29.594 -16.453 1 31.47 7 LEU B CA 1
ATOM 4434 C C . LEU B 1 7 ? -16.234 -29.25 -15.531 1 31.47 7 LEU B C 1
ATOM 4436 O O . LEU B 1 7 ? -15.078 -29.328 -15.93 1 31.47 7 LEU B O 1
ATOM 4440 N N . SER B 1 8 ? -16.5 -28.703 -14.344 1 33.91 8 SER B N 1
ATOM 4441 C CA . SER B 1 8 ? -15.438 -28.391 -13.398 1 33.91 8 SER B CA 1
ATOM 4442 C C . SER B 1 8 ? -14.75 -29.672 -12.914 1 33.91 8 SER B C 1
ATOM 4444 O O . SER B 1 8 ? -13.523 -29.703 -12.781 1 33.91 8 SER B O 1
ATOM 4446 N N . GLU B 1 9 ? -15.539 -30.672 -12.586 1 34.91 9 GLU B N 1
ATOM 4447 C CA . GLU B 1 9 ? -14.984 -31.984 -12.266 1 34.91 9 GLU B CA 1
ATOM 4448 C C . GLU B 1 9 ? -14.375 -32.656 -13.5 1 34.91 9 GLU B C 1
ATOM 4450 O O . GLU B 1 9 ? -13.406 -33.406 -13.391 1 34.91 9 GLU B O 1
ATOM 4455 N N . SER B 1 10 ? -14.969 -32.438 -14.688 1 33.06 10 SER B N 1
ATOM 4456 C CA . SER B 1 10 ? -14.406 -32.969 -15.914 1 33.06 10 SER B CA 1
ATOM 4457 C C . SER B 1 10 ? -13.102 -32.281 -16.281 1 33.06 10 SER B C 1
ATOM 4459 O O . SER B 1 10 ? -12.289 -32.844 -17.031 1 33.06 10 SER B O 1
ATOM 4461 N N . ARG B 1 11 ? -13 -31.016 -16.078 1 38.53 11 ARG B N 1
ATOM 4462 C CA . ARG B 1 11 ? -11.688 -30.438 -16.344 1 38.53 11 ARG B CA 1
ATOM 4463 C C . ARG B 1 11 ? -10.633 -31 -15.383 1 38.53 11 ARG B C 1
ATOM 4465 O O . ARG B 1 11 ? -9.445 -30.719 -15.539 1 38.53 11 ARG B O 1
ATOM 4472 N N . ARG B 1 12 ? -11.117 -31.094 -14.234 1 44.41 12 ARG B N 1
ATOM 4473 C CA . ARG B 1 12 ? -10.172 -31.5 -13.203 1 44.41 12 ARG B CA 1
ATOM 4474 C C . ARG B 1 12 ? -9.383 -32.719 -13.633 1 44.41 12 ARG B C 1
ATOM 4476 O O . ARG B 1 12 ? -8.219 -32.906 -13.258 1 44.41 12 ARG B O 1
ATOM 4483 N N . THR B 1 13 ? -10.219 -33.688 -13.898 1 39.91 13 THR B N 1
ATOM 4484 C CA . THR B 1 13 ? -9.539 -34.969 -14.156 1 39.91 13 THR B CA 1
ATOM 4485 C C . THR B 1 13 ? -9.312 -35.156 -15.648 1 39.91 13 THR B C 1
ATOM 4487 O O . THR B 1 13 ? -10.18 -35.719 -16.344 1 39.91 13 THR B O 1
ATOM 4490 N N . ILE B 1 14 ? -9.023 -34.344 -16.359 1 45.16 14 ILE B N 1
ATOM 4491 C CA . ILE B 1 14 ? -8.672 -34.75 -17.719 1 45.16 14 ILE B CA 1
ATOM 4492 C C . ILE B 1 14 ? -7.898 -36.062 -17.672 1 45.16 14 ILE B C 1
ATOM 4494 O O . ILE B 1 14 ? -6.723 -36.094 -17.312 1 45.16 14 ILE B O 1
ATOM 4498 N N . SER B 1 15 ? -8.484 -36.969 -17.234 1 49.22 15 SER B N 1
ATOM 4499 C CA . SER B 1 15 ? -7.957 -38.312 -17.094 1 49.22 15 SER B CA 1
ATOM 4500 C C . SER B 1 15 ? -7.355 -38.812 -18.406 1 49.22 15 SER B C 1
ATOM 4502 O O . SER B 1 15 ? -6.617 -39.781 -18.422 1 49.22 15 SER B O 1
ATOM 4504 N N . HIS B 1 16 ? -7.812 -38.219 -19.562 1 62.97 16 HIS B N 1
ATOM 4505 C CA . HIS B 1 16 ? -7.262 -38.906 -20.734 1 62.97 16 HIS B CA 1
ATOM 4506 C C . HIS B 1 16 ? -6.137 -38.094 -21.375 1 62.97 16 HIS B C 1
ATOM 4508 O O . HIS B 1 16 ? -6.27 -36.875 -21.562 1 62.97 16 HIS B O 1
ATOM 4514 N N . MET B 1 17 ? -4.934 -38.594 -21.406 1 76.06 17 MET B N 1
ATOM 4515 C CA . MET B 1 17 ? -3.727 -38.031 -21.984 1 76.06 17 MET B CA 1
ATOM 4516 C C . MET B 1 17 ? -3.992 -37.531 -23.406 1 76.06 17 MET B C 1
ATOM 4518 O O . MET B 1 17 ? -4.594 -38.25 -24.219 1 76.06 17 MET B O 1
ATOM 4522 N N . ILE B 1 18 ? -3.818 -36.25 -23.594 1 83.44 18 ILE B N 1
ATOM 4523 C CA . ILE B 1 18 ? -3.871 -35.719 -24.938 1 83.44 18 ILE B CA 1
ATOM 4524 C C . ILE B 1 18 ? -2.627 -36.125 -25.719 1 83.44 18 ILE B C 1
ATOM 4526 O O . ILE B 1 18 ? -1.505 -35.781 -25.344 1 83.44 18 ILE B O 1
ATOM 4530 N N . GLY B 1 19 ? -2.822 -36.875 -26.703 1 87.5 19 GLY B N 1
ATOM 4531 C CA . GLY B 1 19 ? -1.689 -37.25 -27.531 1 87.5 19 GLY B CA 1
ATOM 4532 C C . GLY B 1 19 ? -1.041 -36.094 -28.25 1 87.5 19 GLY B C 1
ATOM 4533 O O . GLY B 1 19 ? -1.637 -35.031 -28.375 1 87.5 19 GLY B O 1
ATOM 4534 N N . THR B 1 20 ? 0.143 -36.25 -28.766 1 88.69 20 THR B N 1
ATOM 4535 C CA . THR B 1 20 ? 0.922 -35.188 -29.391 1 88.69 20 THR B CA 1
ATOM 4536 C C . THR B 1 20 ? 0.217 -34.656 -30.641 1 88.69 20 THR B C 1
ATOM 4538 O O . THR B 1 20 ? 0.196 -33.469 -30.875 1 88.69 20 THR B O 1
ATOM 4541 N N . VAL B 1 21 ? -0.357 -35.531 -31.422 1 88.56 21 VAL B N 1
ATOM 4542 C CA . VAL B 1 21 ? -1.009 -35.125 -32.688 1 88.56 21 VAL B CA 1
ATOM 4543 C C . VAL B 1 21 ? -2.256 -34.312 -32.375 1 88.56 21 VAL B C 1
ATOM 4545 O O . VAL B 1 21 ? -2.492 -33.281 -33 1 88.56 21 VAL B O 1
ATOM 4548 N N . ILE B 1 22 ? -2.965 -34.812 -31.453 1 91 22 ILE B N 1
ATOM 4549 C CA . ILE B 1 22 ? -4.18 -34.094 -31.078 1 91 22 ILE B CA 1
ATOM 4550 C C . ILE B 1 22 ? -3.82 -32.75 -30.5 1 91 22 ILE B C 1
ATOM 4552 O O . ILE B 1 22 ? -4.477 -31.734 -30.797 1 91 22 ILE B O 1
ATOM 4556 N N . TYR B 1 23 ? -2.84 -32.719 -29.703 1 93 23 TYR B N 1
ATOM 4557 C CA . TYR B 1 23 ? -2.395 -31.469 -29.109 1 93 23 TYR B CA 1
ATOM 4558 C C . TYR B 1 23 ? -1.97 -30.469 -30.172 1 93 23 TYR B C 1
ATOM 4560 O O . TYR B 1 23 ? -2.355 -29.297 -30.125 1 93 23 TYR B O 1
ATOM 4568 N N . GLU B 1 24 ? -1.173 -30.922 -31.062 1 90.75 24 GLU B N 1
ATOM 4569 C CA . GLU B 1 24 ? -0.72 -30.047 -32.156 1 90.75 24 GLU B CA 1
ATOM 4570 C C . GLU B 1 24 ? -1.898 -29.5 -32.938 1 90.75 24 GLU B C 1
ATOM 4572 O O . GLU B 1 24 ? -1.898 -28.344 -33.344 1 90.75 24 GLU B O 1
ATOM 4577 N N . THR B 1 25 ? -2.807 -30.375 -33.219 1 91.62 25 THR B N 1
ATOM 4578 C CA . THR B 1 25 ? -3.99 -29.969 -33.969 1 91.62 25 THR B CA 1
ATOM 4579 C C . THR B 1 25 ? -4.777 -28.906 -33.219 1 91.62 25 THR B C 1
ATOM 4581 O O . THR B 1 25 ? -5.227 -27.922 -33.812 1 91.62 25 THR B O 1
ATOM 4584 N N . LEU B 1 26 ? -4.898 -29.188 -31.969 1 93.25 26 LEU B N 1
ATOM 4585 C CA . LEU B 1 26 ? -5.629 -28.234 -31.141 1 93.25 26 LEU B CA 1
ATOM 4586 C C . LEU B 1 26 ? -4.895 -26.906 -31.062 1 93.25 26 LEU B C 1
ATOM 4588 O O . LEU B 1 26 ? -5.523 -25.844 -31.078 1 93.25 26 LEU B O 1
ATOM 4592 N N . LEU B 1 27 ? -3.6 -26.938 -30.906 1 93.12 27 LEU B N 1
ATOM 4593 C CA . LEU B 1 27 ? -2.785 -25.719 -30.844 1 93.12 27 LEU B CA 1
ATOM 4594 C C . LEU B 1 27 ? -2.975 -24.891 -32.094 1 93.12 27 LEU B C 1
ATOM 4596 O O . LEU B 1 27 ? -3.229 -23.688 -32.031 1 93.12 27 LEU B O 1
ATOM 4600 N N . ARG B 1 28 ? -2.861 -25.531 -33.219 1 90.94 28 ARG B N 1
ATOM 4601 C CA . ARG B 1 28 ? -2.963 -24.844 -34.5 1 90.94 28 ARG B CA 1
ATOM 4602 C C . ARG B 1 28 ? -4.379 -24.328 -34.75 1 90.94 28 ARG B C 1
ATOM 4604 O O . ARG B 1 28 ? -4.562 -23.203 -35.219 1 90.94 28 ARG B O 1
ATOM 4611 N N . SER B 1 29 ? -5.285 -25.156 -34.406 1 93.31 29 SER B N 1
ATOM 4612 C CA . SER B 1 29 ? -6.676 -24.766 -34.625 1 93.31 29 SER B CA 1
ATOM 4613 C C . SER B 1 29 ? -7.043 -23.562 -33.75 1 93.31 29 SER B C 1
ATOM 4615 O O . SER B 1 29 ? -7.672 -22.625 -34.25 1 93.31 29 SER B O 1
ATOM 4617 N N . THR B 1 30 ? -6.668 -23.609 -32.531 1 94.06 30 THR B N 1
ATOM 4618 C CA . THR B 1 30 ? -6.98 -22.516 -31.609 1 94.06 30 THR B CA 1
ATOM 4619 C C . THR B 1 30 ? -6.262 -21.25 -32.031 1 94.06 30 THR B C 1
ATOM 4621 O O . THR B 1 30 ? -6.812 -20.141 -31.922 1 94.06 30 THR B O 1
ATOM 4624 N N . GLU B 1 31 ? -5.066 -21.406 -32.469 1 91.94 31 GLU B N 1
ATOM 4625 C CA . GLU B 1 31 ? -4.312 -20.25 -32.938 1 91.94 31 GLU B CA 1
ATOM 4626 C C . GLU B 1 31 ? -4.988 -19.609 -34.156 1 91.94 31 GLU B C 1
ATOM 4628 O O . GLU B 1 31 ? -5.156 -18.391 -34.188 1 91.94 31 GLU B O 1
ATOM 4633 N N . SER B 1 32 ? -5.344 -20.469 -35.094 1 91.94 32 SER B N 1
ATOM 4634 C CA . SER B 1 32 ? -5.996 -19.984 -36.281 1 91.94 32 SER B CA 1
ATOM 4635 C C . SER B 1 32 ? -7.316 -19.297 -35.969 1 91.94 32 SER B C 1
ATOM 4637 O O . SER B 1 32 ? -7.613 -18.234 -36.531 1 91.94 32 SER B O 1
ATOM 4639 N N . ARG B 1 33 ? -8.016 -19.859 -35.094 1 91 33 ARG B N 1
ATOM 4640 C CA . ARG B 1 33 ? -9.32 -19.312 -34.75 1 91 33 ARG B CA 1
ATOM 4641 C C . ARG B 1 33 ? -9.164 -18 -33.969 1 91 33 ARG B C 1
ATOM 4643 O O . ARG B 1 33 ? -9.992 -17.094 -34.094 1 91 33 ARG B O 1
ATOM 4650 N N . SER B 1 34 ? -8.18 -17.906 -33.125 1 91.06 34 SER B N 1
ATOM 4651 C CA . SER B 1 34 ? -7.973 -16.703 -32.312 1 91.06 34 SER B CA 1
ATOM 4652 C C . SER B 1 34 ? -7.516 -15.531 -33.188 1 91.06 34 SER B C 1
ATOM 4654 O O . SER B 1 34 ? -7.676 -14.375 -32.781 1 91.06 34 SER B O 1
ATOM 4656 N N . MET B 1 35 ? -6.996 -15.867 -34.344 1 87.88 35 MET B N 1
ATOM 4657 C CA . MET B 1 35 ? -6.484 -14.812 -35.219 1 87.88 35 MET B CA 1
ATOM 4658 C C . MET B 1 35 ? -7.516 -14.445 -36.281 1 87.88 35 MET B C 1
ATOM 4660 O O . MET B 1 35 ? -7.336 -13.469 -37 1 87.88 35 MET B O 1
ATOM 4664 N N . ASP B 1 36 ? -8.547 -15.234 -36.312 1 90.44 36 ASP B N 1
ATOM 4665 C CA . ASP B 1 36 ? -9.617 -14.922 -37.25 1 90.44 36 ASP B CA 1
ATOM 4666 C C . ASP B 1 36 ? -10.266 -13.578 -36.938 1 90.44 36 ASP B C 1
ATOM 4668 O O . ASP B 1 36 ? -10.711 -13.352 -35.812 1 90.44 36 ASP B O 1
ATOM 4672 N N . LEU B 1 37 ? -10.398 -12.766 -37.906 1 87.31 37 LEU B N 1
ATOM 4673 C CA . LEU B 1 37 ? -10.828 -11.383 -37.719 1 87.31 37 LEU B CA 1
ATOM 4674 C C . LEU B 1 37 ? -12.273 -11.328 -37.219 1 87.31 37 LEU B C 1
ATOM 4676 O O . LEU B 1 37 ? -12.617 -10.492 -36.375 1 87.31 37 LEU B O 1
ATOM 4680 N N . CYS B 1 38 ? -13.109 -12.156 -37.812 1 88.88 38 CYS B N 1
ATOM 4681 C CA . CYS B 1 38 ? -14.516 -12.164 -37.406 1 88.88 38 CYS B CA 1
ATOM 4682 C C . CYS B 1 38 ? -14.688 -12.625 -35.969 1 88.88 38 CYS B C 1
ATOM 4684 O O . CYS B 1 38 ? -15.469 -12.047 -35.219 1 88.88 38 CYS B O 1
ATOM 4686 N N . LYS B 1 39 ? -14.008 -13.633 -35.625 1 92.12 39 LYS B N 1
ATOM 4687 C CA . LYS B 1 39 ? -14.078 -14.156 -34.25 1 92.12 39 LYS B CA 1
ATOM 4688 C C . LYS B 1 39 ? -13.492 -13.164 -33.25 1 92.12 39 LYS B C 1
ATOM 4690 O O . LYS B 1 39 ? -14.016 -13.008 -32.156 1 92.12 39 LYS B O 1
ATOM 4695 N N . LYS B 1 40 ? -12.43 -12.562 -33.688 1 92.94 40 LYS B N 1
ATOM 4696 C CA . LYS B 1 40 ? -11.812 -11.547 -32.844 1 92.94 40 LYS B CA 1
ATOM 4697 C C . LYS B 1 40 ? -12.789 -10.406 -32.562 1 92.94 40 LYS B C 1
ATOM 4699 O O . LYS B 1 40 ? -12.922 -9.977 -31.406 1 92.94 40 LYS B O 1
ATOM 4704 N N . SER B 1 41 ? -13.445 -9.984 -33.562 1 90.69 41 SER B N 1
ATOM 4705 C CA . SER B 1 41 ? -14.406 -8.891 -33.438 1 90.69 41 SER B CA 1
ATOM 4706 C C . SER B 1 41 ? -15.594 -9.305 -32.562 1 90.69 41 SER B C 1
ATOM 4708 O O . SER B 1 41 ? -16.078 -8.523 -31.734 1 90.69 41 SER B O 1
ATOM 4710 N N . HIS B 1 42 ? -16.047 -10.5 -32.781 1 92.69 42 HIS B N 1
ATOM 4711 C CA . HIS B 1 42 ? -17.156 -11 -32 1 92.69 42 HIS B CA 1
ATOM 4712 C C . HIS B 1 42 ? -16.797 -11.102 -30.531 1 92.69 42 HIS B C 1
ATOM 4714 O O . HIS B 1 42 ? -17.562 -10.664 -29.656 1 92.69 42 HIS B O 1
ATOM 4720 N N . CYS B 1 43 ? -15.68 -11.695 -30.281 1 95.69 43 CYS B N 1
ATOM 4721 C CA . CYS B 1 43 ? -15.242 -11.883 -28.891 1 95.69 43 CYS B CA 1
ATOM 4722 C C . CYS B 1 43 ? -14.992 -10.539 -28.219 1 95.69 43 CYS B C 1
ATOM 4724 O O . CYS B 1 43 ? -15.289 -10.375 -27.031 1 95.69 43 CYS B O 1
ATOM 4726 N N . TYR B 1 44 ? -14.461 -9.641 -28.969 1 94.38 44 TYR B N 1
ATOM 4727 C CA . TYR B 1 44 ? -14.258 -8.297 -28.422 1 94.38 44 TYR B CA 1
ATOM 4728 C C . TYR B 1 44 ? -15.586 -7.672 -28.016 1 94.38 44 TYR B C 1
ATOM 4730 O O . TYR B 1 44 ? -15.688 -7.074 -26.938 1 94.38 44 TYR B O 1
ATOM 4738 N N . ARG B 1 45 ? -16.547 -7.812 -28.844 1 92.19 45 ARG B N 1
ATOM 4739 C CA . ARG B 1 45 ? -17.859 -7.266 -28.547 1 92.19 45 ARG B CA 1
ATOM 4740 C C . ARG B 1 45 ? -18.484 -7.938 -27.328 1 92.19 45 ARG B C 1
ATOM 4742 O O . ARG B 1 45 ? -19.094 -7.27 -26.484 1 92.19 45 ARG B O 1
ATOM 4749 N N . GLN B 1 46 ? -18.328 -9.258 -27.297 1 94.56 46 GLN B N 1
ATOM 4750 C CA . GLN B 1 46 ? -18.875 -9.992 -26.156 1 94.56 46 GLN B CA 1
ATOM 4751 C C . GLN B 1 46 ? -18.188 -9.578 -24.859 1 94.56 46 GLN B C 1
ATOM 4753 O O . GLN B 1 46 ? -18.844 -9.438 -23.812 1 94.56 46 GLN B O 1
ATOM 4758 N N . LEU B 1 47 ? -16.922 -9.422 -24.906 1 97.38 47 LEU B N 1
ATOM 4759 C CA . LEU B 1 47 ? -16.172 -8.992 -23.734 1 97.38 47 LEU B CA 1
ATOM 4760 C C . LEU B 1 47 ? -16.594 -7.59 -23.312 1 97.38 47 LEU B C 1
ATOM 4762 O O . LEU B 1 47 ? -16.719 -7.309 -22.109 1 97.38 47 LEU B O 1
ATOM 4766 N N . SER B 1 48 ? -16.766 -6.73 -24.266 1 95.31 48 SER B N 1
ATOM 4767 C CA . SER B 1 48 ? -17.25 -5.383 -23.984 1 95.31 48 SER B CA 1
ATOM 4768 C C . SER B 1 48 ? -18.641 -5.41 -23.344 1 95.31 48 SER B C 1
ATOM 4770 O O . SER B 1 48 ? -18.922 -4.645 -22.422 1 95.31 48 SER B O 1
ATOM 4772 N N . TYR B 1 49 ? -19.453 -6.297 -23.938 1 94.88 49 TYR B N 1
ATOM 4773 C CA . TYR B 1 49 ? -20.797 -6.492 -23.391 1 94.88 49 TYR B CA 1
ATOM 4774 C C . TYR B 1 49 ? -20.719 -6.926 -21.922 1 94.88 49 TYR B C 1
ATOM 4776 O O . TYR B 1 49 ? -21.438 -6.387 -21.078 1 94.88 49 TYR B O 1
ATOM 4784 N N . LEU B 1 50 ? -19.906 -7.855 -21.641 1 97.62 50 LEU B N 1
ATOM 4785 C CA . LEU B 1 50 ? -19.75 -8.367 -20.297 1 97.62 50 LEU B CA 1
ATOM 4786 C C . LEU B 1 50 ? -19.281 -7.266 -19.344 1 97.62 50 LEU B C 1
ATOM 4788 O O . LEU B 1 50 ? -19.75 -7.18 -18.203 1 97.62 50 LEU B O 1
ATOM 4792 N N . GLN B 1 51 ? -18.344 -6.469 -19.766 1 97.06 51 GLN B N 1
ATOM 4793 C CA . GLN B 1 51 ? -17.828 -5.359 -18.969 1 97.06 51 GLN B CA 1
ATOM 4794 C C . GLN B 1 51 ? -18.922 -4.355 -18.641 1 97.06 51 GLN B C 1
ATOM 4796 O O . GLN B 1 51 ? -19.047 -3.908 -17.5 1 97.06 51 GLN B O 1
ATOM 4801 N N . ASN B 1 52 ? -19.719 -3.986 -19.656 1 93.88 52 ASN B N 1
ATOM 4802 C CA . ASN B 1 52 ? -20.812 -3.047 -19.469 1 93.88 52 ASN B CA 1
ATOM 4803 C C . ASN B 1 52 ? -21.906 -3.627 -18.578 1 93.88 52 ASN B C 1
ATOM 4805 O O . ASN B 1 52 ? -22.5 -2.91 -17.766 1 93.88 52 ASN B O 1
ATOM 4809 N N . LYS B 1 53 ? -22.141 -4.875 -18.812 1 95.88 53 LYS B N 1
ATOM 4810 C CA . LYS B 1 53 ? -23.141 -5.547 -17.984 1 95.88 53 LYS B CA 1
ATOM 4811 C C . LYS B 1 53 ? -22.75 -5.508 -16.516 1 95.88 53 LYS B C 1
ATOM 4813 O O . LYS B 1 53 ? -23.609 -5.34 -15.641 1 95.88 53 LYS B O 1
ATOM 4818 N N . PHE B 1 54 ? -21.531 -5.695 -16.25 1 97.81 54 PHE B N 1
ATOM 4819 C CA . PHE B 1 54 ? -21.062 -5.641 -14.875 1 97.81 54 PHE B CA 1
ATOM 4820 C C . PHE B 1 54 ? -21.203 -4.234 -14.305 1 97.81 54 PHE B C 1
ATOM 4822 O O . PHE B 1 54 ? -21.594 -4.066 -13.148 1 97.81 54 PHE B O 1
ATOM 4829 N N . SER B 1 55 ? -20.812 -3.256 -15.062 1 93.75 55 SER B N 1
ATOM 4830 C CA . SER B 1 55 ? -20.969 -1.87 -14.641 1 93.75 55 SER B CA 1
ATOM 4831 C C . SER B 1 55 ? -22.422 -1.569 -14.266 1 93.75 55 SER B C 1
ATOM 4833 O O . SER B 1 55 ? -22.688 -0.896 -13.266 1 93.75 55 SER B O 1
ATOM 4835 N N . LEU B 1 56 ? -23.312 -2.1 -15.094 1 91.75 56 LEU B N 1
ATOM 4836 C CA . LEU B 1 56 ? -24.734 -1.922 -14.828 1 91.75 56 LEU B CA 1
ATOM 4837 C C . LEU B 1 56 ? -25.141 -2.637 -13.539 1 91.75 56 LEU B C 1
ATOM 4839 O O . LEU B 1 56 ? -25.906 -2.096 -12.734 1 91.75 56 LEU B O 1
ATOM 4843 N N . HIS B 1 57 ? -24.625 -3.842 -13.367 1 96.06 57 HIS B N 1
ATOM 4844 C CA . HIS B 1 57 ? -24.922 -4.59 -12.148 1 96.06 57 HIS B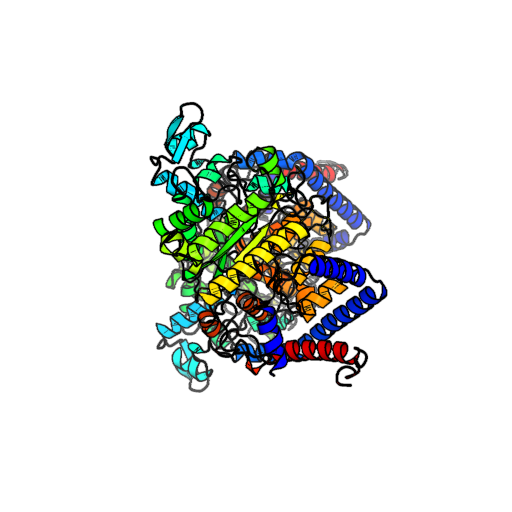 CA 1
ATOM 4845 C C . HIS B 1 57 ? -24.484 -3.807 -10.914 1 96.06 57 HIS B C 1
ATOM 4847 O O . HIS B 1 57 ? -25.219 -3.719 -9.938 1 96.06 57 HIS B O 1
ATOM 4853 N N . CYS B 1 58 ? -23.266 -3.264 -10.922 1 93.81 58 CYS B N 1
ATOM 4854 C CA . CYS B 1 58 ? -22.734 -2.521 -9.789 1 93.81 58 CYS B CA 1
ATOM 4855 C C . CYS B 1 58 ? -23.578 -1.282 -9.5 1 93.81 58 CYS B C 1
ATOM 4857 O O . CYS B 1 58 ? -23.875 -0.982 -8.344 1 93.81 58 CYS B O 1
ATOM 4859 N N . ASN B 1 59 ? -23.984 -0.592 -10.531 1 87.44 59 ASN B N 1
ATOM 4860 C CA . ASN B 1 59 ? -24.781 0.616 -10.375 1 87.44 59 ASN B CA 1
ATOM 4861 C C . ASN B 1 59 ? -26.141 0.312 -9.727 1 87.44 59 ASN B C 1
ATOM 4863 O O . ASN B 1 59 ? -26.641 1.107 -8.938 1 87.44 59 ASN B O 1
ATOM 4867 N N . LEU B 1 60 ? -26.609 -0.877 -10.023 1 90.62 60 LEU B N 1
ATOM 4868 C CA . LEU B 1 60 ? -27.969 -1.201 -9.602 1 90.62 60 LEU B CA 1
ATOM 4869 C C . LEU B 1 60 ? -27.969 -1.911 -8.258 1 90.62 60 LEU B C 1
ATOM 4871 O O . LEU B 1 60 ? -28.922 -1.793 -7.484 1 90.62 60 LEU B O 1
ATOM 4875 N N . ASN B 1 61 ? -26.859 -2.615 -7.996 1 93.75 61 ASN B N 1
ATOM 4876 C CA . ASN B 1 61 ? -26.938 -3.555 -6.883 1 93.75 61 ASN B CA 1
ATOM 4877 C C . ASN B 1 61 ? -25.875 -3.279 -5.832 1 93.75 61 ASN B C 1
ATOM 4879 O O . ASN B 1 61 ? -25.781 -3.986 -4.828 1 93.75 61 ASN B O 1
ATOM 4883 N N . GLU B 1 62 ? -25.094 -2.322 -5.984 1 90.56 62 GLU B N 1
ATOM 4884 C CA . GLU B 1 62 ? -23.984 -2.059 -5.066 1 90.56 62 GLU B CA 1
ATOM 4885 C C . GLU B 1 62 ? -24.484 -1.859 -3.641 1 90.56 62 GLU B C 1
ATOM 4887 O O . GLU B 1 62 ? -23.891 -2.377 -2.689 1 90.56 62 GLU B O 1
ATOM 4892 N N . ASN B 1 63 ? -25.547 -1.116 -3.482 1 89.12 63 ASN B N 1
ATOM 4893 C CA . ASN B 1 63 ? -26.094 -0.863 -2.154 1 89.12 63 ASN B CA 1
ATOM 4894 C C . ASN B 1 63 ? -26.625 -2.143 -1.515 1 89.12 63 ASN B C 1
ATOM 4896 O O . ASN B 1 63 ? -26.5 -2.336 -0.304 1 89.12 63 ASN B O 1
ATOM 4900 N N . ARG B 1 64 ? -27.203 -2.904 -2.326 1 93.5 64 ARG B N 1
ATOM 4901 C CA . ARG B 1 64 ? -27.703 -4.184 -1.832 1 93.5 64 ARG B CA 1
ATOM 4902 C C . ARG B 1 64 ? -26.562 -5.094 -1.413 1 93.5 64 ARG B C 1
ATOM 4904 O O . ARG B 1 64 ? -26.656 -5.809 -0.414 1 93.5 64 ARG B O 1
ATOM 4911 N N . GLU B 1 65 ? -25.516 -5.098 -2.186 1 94.88 65 GLU B N 1
ATOM 4912 C CA . GLU B 1 65 ? -24.328 -5.883 -1.843 1 94.88 65 GLU B CA 1
ATOM 4913 C C . GLU B 1 65 ? -23.719 -5.418 -0.52 1 94.88 65 GLU B C 1
ATOM 4915 O O . GLU B 1 65 ? -23.406 -6.238 0.341 1 94.88 65 GLU B O 1
ATOM 4920 N N . ILE B 1 66 ? -23.641 -4.133 -0.382 1 90.12 66 ILE B N 1
ATOM 4921 C CA . ILE B 1 66 ? -23.062 -3.551 0.83 1 90.12 66 ILE B CA 1
ATOM 4922 C C . ILE B 1 66 ? -23.953 -3.895 2.029 1 90.12 66 ILE B C 1
ATOM 4924 O O . ILE B 1 66 ? -23.438 -4.246 3.098 1 90.12 66 ILE B O 1
ATOM 4928 N N . SER B 1 67 ? -25.234 -3.801 1.809 1 91.5 67 SER B N 1
ATOM 4929 C CA . SER B 1 67 ? -26.172 -4.121 2.875 1 91.5 67 SER B CA 1
ATOM 4930 C C . SER B 1 67 ? -26.062 -5.582 3.299 1 91.5 67 SER B C 1
ATOM 4932 O O . SER B 1 67 ? -26.109 -5.895 4.492 1 91.5 67 SER B O 1
ATOM 4934 N N . ALA B 1 68 ? -25.875 -6.438 2.357 1 94.56 68 ALA B N 1
ATOM 4935 C CA . ALA B 1 68 ? -25.703 -7.855 2.662 1 94.56 68 ALA B CA 1
ATOM 4936 C C . ALA B 1 68 ? -24.453 -8.094 3.5 1 94.56 68 ALA B C 1
ATOM 4938 O O . ALA B 1 68 ? -24.469 -8.898 4.43 1 94.56 68 ALA B O 1
ATOM 4939 N N . GLN B 1 69 ? -23.391 -7.434 3.166 1 92.81 69 GLN B N 1
ATOM 4940 C CA . GLN B 1 69 ? -22.141 -7.57 3.906 1 92.81 69 GLN B CA 1
ATOM 4941 C C . GLN B 1 69 ? -22.281 -7.012 5.316 1 92.81 69 GLN B C 1
ATOM 4943 O O . GLN B 1 69 ? -21.75 -7.586 6.273 1 92.81 69 GLN B O 1
ATOM 4948 N N . LYS B 1 70 ? -22.984 -5.883 5.426 1 88.19 70 LYS B N 1
ATOM 4949 C CA . LYS B 1 70 ? -23.188 -5.25 6.727 1 88.19 70 LYS B CA 1
ATOM 4950 C C . LYS B 1 70 ? -24 -6.145 7.652 1 88.19 70 LYS B C 1
ATOM 4952 O O . LYS B 1 70 ? -23.828 -6.109 8.875 1 88.19 70 LYS B O 1
ATOM 4957 N N . ASN B 1 71 ? -24.828 -6.977 7.004 1 88.5 71 ASN B N 1
ATOM 4958 C CA . ASN B 1 71 ? -25.719 -7.84 7.773 1 88.5 71 ASN B CA 1
ATOM 4959 C C . ASN B 1 71 ? -25.078 -9.195 8.055 1 88.5 71 ASN B C 1
ATOM 4961 O O . ASN B 1 71 ? -25.719 -10.07 8.648 1 88.5 71 ASN B O 1
ATOM 4965 N N . THR B 1 72 ? -23.891 -9.422 7.551 1 89.75 72 THR B N 1
ATOM 4966 C CA . THR B 1 72 ? -23.141 -10.641 7.848 1 89.75 72 THR B CA 1
ATOM 4967 C C . THR B 1 72 ? -22.266 -10.453 9.086 1 89.75 72 THR B C 1
ATOM 4969 O O . THR B 1 72 ? -21.297 -9.68 9.055 1 89.75 72 THR B O 1
ATOM 4972 N N . PRO B 1 73 ? -22.578 -11.172 10.023 1 85.06 73 PRO B N 1
ATOM 4973 C CA . PRO B 1 73 ? -21.844 -10.945 11.273 1 85.06 73 PRO B CA 1
ATOM 4974 C C . PRO B 1 73 ? -20.391 -11.406 11.211 1 85.06 73 PRO B C 1
ATOM 4976 O O . PRO B 1 73 ? -20.094 -12.43 10.586 1 85.06 73 PRO B O 1
ATOM 4979 N N . HIS B 1 74 ? -19.547 -10.641 11.703 1 83.38 74 HIS B N 1
ATOM 4980 C CA . HIS B 1 74 ? -18.188 -11 12.102 1 83.38 74 HIS B CA 1
ATOM 4981 C C . HIS B 1 74 ? -17.266 -11.07 10.883 1 83.38 74 HIS B C 1
ATOM 4983 O O . HIS B 1 74 ? -16.031 -11.055 11.031 1 83.38 74 HIS B O 1
ATOM 4989 N N . ARG B 1 75 ? -17.859 -11.086 9.719 1 86.81 75 ARG B N 1
ATOM 4990 C CA . ARG B 1 75 ? -17 -11.344 8.57 1 86.81 75 ARG B CA 1
ATOM 4991 C C . ARG B 1 75 ? -16.734 -10.055 7.789 1 86.81 75 ARG B C 1
ATOM 4993 O O . ARG B 1 75 ? -17.641 -9.25 7.59 1 86.81 75 ARG B O 1
ATOM 5000 N N . ASP B 1 76 ? -15.539 -9.867 7.508 1 91.12 76 ASP B N 1
ATOM 5001 C CA . ASP B 1 76 ? -15.094 -8.75 6.672 1 91.12 76 ASP B CA 1
ATOM 5002 C C . ASP B 1 76 ? -13.844 -9.125 5.883 1 91.12 76 ASP B C 1
ATOM 5004 O O . ASP B 1 76 ? -13.422 -10.281 5.883 1 91.12 76 ASP B O 1
ATOM 5008 N N . PHE B 1 77 ? -13.32 -8.266 5.141 1 92.94 77 PHE B N 1
ATOM 5009 C CA . PHE B 1 77 ? -12.188 -8.516 4.266 1 92.94 77 PHE B CA 1
ATOM 5010 C C . PHE B 1 77 ? -11.016 -9.094 5.047 1 92.94 77 PHE B C 1
ATOM 5012 O O . PHE B 1 77 ? -10.297 -9.969 4.551 1 92.94 77 PHE B O 1
ATOM 5019 N N . TYR B 1 78 ? -10.805 -8.648 6.273 1 90.5 78 TYR B N 1
ATOM 5020 C CA . TYR B 1 78 ? -9.633 -9.047 7.043 1 90.5 78 TYR B CA 1
ATOM 5021 C C . TYR B 1 78 ? -9.781 -10.477 7.559 1 90.5 78 TYR B C 1
ATOM 5023 O O . TYR B 1 78 ? -8.789 -11.203 7.688 1 90.5 78 TYR B O 1
ATOM 5031 N N . ASN B 1 79 ? -11 -10.875 7.82 1 92.62 79 ASN B N 1
ATOM 5032 C CA . ASN B 1 79 ? -11.18 -12.172 8.469 1 92.62 79 ASN B CA 1
ATOM 5033 C C . ASN B 1 79 ? -11.773 -13.203 7.508 1 92.62 79 ASN B C 1
ATOM 5035 O O . ASN B 1 79 ? -12.492 -14.109 7.934 1 92.62 79 ASN B O 1
ATOM 5039 N N . ILE B 1 80 ? -11.648 -12.992 6.273 1 95.62 80 ILE B N 1
ATOM 5040 C CA . ILE B 1 80 ? -11.93 -14.039 5.297 1 95.62 80 ILE B CA 1
ATOM 5041 C C . ILE B 1 80 ? -10.617 -14.617 4.762 1 95.62 80 ILE B C 1
ATOM 5043 O O . ILE B 1 80 ? -9.594 -13.93 4.746 1 95.62 80 ILE B O 1
ATOM 5047 N N . ARG B 1 81 ? -10.734 -15.859 4.332 1 97.62 81 ARG B N 1
ATOM 5048 C CA . ARG B 1 81 ? -9.523 -16.547 3.889 1 97.62 81 ARG B CA 1
ATOM 5049 C C . ARG B 1 81 ? -9.094 -16.047 2.512 1 97.62 81 ARG B C 1
ATOM 5051 O O . ARG B 1 81 ? -9.93 -15.812 1.639 1 97.62 81 ARG B O 1
ATOM 5058 N N . LYS B 1 82 ? -7.879 -15.82 2.375 1 97.94 82 LYS B N 1
ATOM 5059 C CA . LYS B 1 82 ? -7.238 -15.453 1.112 1 97.94 82 LYS B CA 1
ATOM 5060 C C . LYS B 1 82 ? -5.926 -16.219 0.925 1 97.94 82 LYS B C 1
ATOM 5062 O O . LYS B 1 82 ? -5.23 -16.516 1.899 1 97.94 82 LYS B O 1
ATOM 5067 N N . VAL B 1 83 ? -5.586 -16.547 -0.297 1 98.69 83 VAL B N 1
ATOM 5068 C CA . VAL B 1 83 ? -4.395 -17.344 -0.577 1 98.69 83 VAL B CA 1
ATOM 5069 C C . VAL B 1 83 ? -3.518 -16.625 -1.598 1 98.69 83 VAL B C 1
ATOM 5071 O O . VAL B 1 83 ? -3.998 -16.203 -2.652 1 98.69 83 VAL B O 1
ATOM 5074 N N . ASP B 1 84 ? -2.305 -16.375 -1.245 1 98.44 84 ASP B N 1
ATOM 5075 C CA . ASP B 1 84 ? -1.312 -15.992 -2.246 1 98.44 84 ASP B CA 1
ATOM 5076 C C . ASP B 1 84 ? -0.899 -17.188 -3.09 1 98.44 84 ASP B C 1
ATOM 5078 O O . ASP B 1 84 ? -0.008 -17.953 -2.703 1 98.44 84 ASP B O 1
ATOM 5082 N N . THR B 1 85 ? -1.442 -17.344 -4.25 1 98.06 85 THR B N 1
ATOM 5083 C CA . THR B 1 85 ? -1.314 -18.578 -5.031 1 98.06 85 THR B CA 1
ATOM 5084 C C . THR B 1 85 ? -0.043 -18.547 -5.871 1 98.06 85 THR B C 1
ATOM 5086 O O . THR B 1 85 ? 0.289 -19.531 -6.535 1 98.06 85 THR B O 1
ATOM 5089 N N . HIS B 1 86 ? 0.682 -17.469 -5.906 1 97.81 86 HIS B N 1
ATOM 5090 C CA . HIS B 1 86 ? 1.86 -17.328 -6.75 1 97.81 86 HIS B CA 1
ATOM 5091 C C . HIS B 1 86 ? 2.93 -16.484 -6.066 1 97.81 86 HIS B C 1
ATOM 5093 O O . HIS B 1 86 ? 2.988 -15.266 -6.262 1 97.81 86 HIS B O 1
ATOM 5099 N N . VAL B 1 87 ? 3.77 -17.094 -5.344 1 97.94 87 VAL B N 1
ATOM 5100 C CA . VAL B 1 87 ? 4.828 -16.406 -4.617 1 97.94 87 VAL B CA 1
ATOM 5101 C C . VAL B 1 87 ? 6.059 -17.312 -4.512 1 97.94 87 VAL B C 1
ATOM 5103 O O . VAL B 1 87 ? 5.945 -18.484 -4.164 1 97.94 87 VAL B O 1
ATOM 5106 N N . HIS B 1 88 ? 7.203 -16.75 -4.82 1 97.31 88 HIS B N 1
ATOM 5107 C CA . HIS B 1 88 ? 8.461 -17.5 -4.777 1 97.31 88 HIS B CA 1
ATOM 5108 C C . HIS B 1 88 ? 8.992 -17.609 -3.354 1 97.31 88 HIS B C 1
ATOM 5110 O O . HIS B 1 88 ? 9.164 -16.594 -2.674 1 97.31 88 HIS B O 1
ATOM 5116 N N . ALA B 1 89 ? 9.305 -18.781 -2.939 1 97.69 89 ALA B N 1
ATOM 5117 C CA . ALA B 1 89 ? 9.719 -19.016 -1.558 1 97.69 89 ALA B CA 1
ATOM 5118 C C . ALA B 1 89 ? 10.984 -18.234 -1.222 1 97.69 89 ALA B C 1
ATOM 5120 O O . ALA B 1 89 ? 11.094 -17.656 -0.136 1 97.69 89 ALA B O 1
ATOM 5121 N N . SER B 1 90 ? 11.922 -18.172 -2.133 1 95.5 90 SER B N 1
ATOM 5122 C CA . SER B 1 90 ? 13.203 -17.531 -1.887 1 95.5 90 SER B CA 1
ATOM 5123 C C . SER B 1 90 ? 13.055 -16.016 -1.822 1 95.5 90 SER B C 1
ATOM 5125 O O . SER B 1 90 ? 13.984 -15.305 -1.429 1 95.5 90 SER B O 1
ATOM 5127 N N . SER B 1 91 ? 11.922 -15.523 -2.18 1 95.25 91 SER B N 1
ATOM 5128 C CA . SER B 1 91 ? 11.688 -14.086 -2.189 1 95.25 91 SER B CA 1
ATOM 5129 C C . SER B 1 91 ? 10.344 -13.742 -1.553 1 95.25 91 SER B C 1
ATOM 5131 O O . SER B 1 91 ? 9.703 -12.766 -1.941 1 95.25 91 SER B O 1
ATOM 5133 N N . CYS B 1 92 ? 9.93 -14.523 -0.601 1 96.06 92 CYS B N 1
ATOM 5134 C CA . CYS B 1 92 ? 8.586 -14.352 -0.059 1 96.06 92 CYS B CA 1
ATOM 5135 C C . CYS B 1 92 ? 8.586 -13.359 1.098 1 96.06 92 CYS B C 1
ATOM 5137 O O . CYS B 1 92 ? 7.527 -12.898 1.528 1 96.06 92 CYS B O 1
ATOM 5139 N N . MET B 1 93 ? 9.789 -13.008 1.606 1 93.12 93 MET B N 1
ATOM 5140 C CA . MET B 1 93 ? 9.891 -12 2.658 1 93.12 93 MET B CA 1
ATOM 5141 C C . MET B 1 93 ? 10.195 -10.625 2.068 1 93.12 93 MET B C 1
ATOM 5143 O O . MET B 1 93 ? 10.641 -10.523 0.923 1 93.12 93 MET B O 1
ATOM 5147 N N . ASN B 1 94 ? 9.906 -9.586 2.799 1 89.38 94 ASN B N 1
ATOM 5148 C CA . ASN B 1 94 ? 10.312 -8.273 2.303 1 89.38 94 ASN B CA 1
ATOM 5149 C C . ASN B 1 94 ? 11.773 -7.977 2.635 1 89.38 94 ASN B C 1
ATOM 5151 O O . ASN B 1 94 ? 12.438 -8.773 3.301 1 89.38 94 ASN B O 1
ATOM 5155 N N . GLN B 1 95 ? 12.297 -6.887 2.256 1 90.69 95 GLN B N 1
ATOM 5156 C CA . GLN B 1 95 ? 13.711 -6.543 2.363 1 90.69 95 GLN B CA 1
ATOM 5157 C C . GLN B 1 95 ? 14.117 -6.34 3.818 1 90.69 95 GLN B C 1
ATOM 5159 O O . GLN B 1 95 ? 15.188 -6.797 4.238 1 90.69 95 GLN B O 1
ATOM 5164 N N . LYS B 1 96 ? 13.289 -5.672 4.484 1 90.5 96 LYS B N 1
ATOM 5165 C CA . LYS B 1 96 ? 13.578 -5.414 5.895 1 90.5 96 LYS B CA 1
ATOM 5166 C C . LYS B 1 96 ? 13.703 -6.719 6.676 1 90.5 96 LYS B C 1
ATOM 5168 O O . LYS B 1 96 ? 14.57 -6.848 7.543 1 90.5 96 LYS B O 1
ATOM 5173 N N . HIS B 1 97 ? 12.828 -7.66 6.375 1 92.62 97 HIS B N 1
ATOM 5174 C CA . HIS B 1 97 ? 12.844 -8.953 7.047 1 92.62 97 HIS B CA 1
ATOM 5175 C C . HIS B 1 97 ? 14.133 -9.719 6.754 1 92.62 97 HIS B C 1
ATOM 5177 O O . HIS B 1 97 ? 14.758 -10.258 7.668 1 92.62 97 HIS B O 1
ATOM 5183 N N . LEU B 1 98 ? 14.531 -9.797 5.516 1 94 98 LEU B N 1
ATOM 5184 C CA . LEU B 1 98 ? 15.766 -10.484 5.145 1 94 98 LEU B CA 1
ATOM 5185 C C . LEU B 1 98 ? 16.969 -9.844 5.812 1 94 98 LEU B C 1
ATOM 5187 O O . LEU B 1 98 ? 17.844 -10.539 6.34 1 94 98 LEU B O 1
ATOM 5191 N N . LEU B 1 99 ? 16.984 -8.516 5.805 1 92.69 99 LEU B N 1
ATOM 5192 C CA . LEU B 1 99 ? 18.078 -7.781 6.422 1 92.69 99 LEU B CA 1
ATOM 5193 C C . LEU B 1 99 ? 18.172 -8.094 7.91 1 92.69 99 LEU B C 1
ATOM 5195 O O . LEU B 1 99 ? 19.25 -8.367 8.43 1 92.69 99 LEU B O 1
ATOM 5199 N N . ARG B 1 100 ? 17.047 -7.969 8.539 1 93.44 100 ARG B N 1
ATOM 5200 C CA . ARG B 1 100 ? 17 -8.25 9.977 1 93.44 100 ARG B CA 1
ATOM 5201 C C . ARG B 1 100 ? 17.469 -9.672 10.273 1 93.44 100 ARG B C 1
ATOM 5203 O O . ARG B 1 100 ? 18.172 -9.906 11.258 1 93.44 100 ARG B O 1
ATOM 5210 N N . PHE B 1 101 ? 17.125 -10.633 9.438 1 96.12 101 PHE B N 1
ATOM 5211 C CA . PHE B 1 101 ? 17.516 -12.031 9.617 1 96.12 101 PHE B CA 1
ATOM 5212 C C . PHE B 1 101 ? 19.016 -12.188 9.477 1 96.12 101 PHE B C 1
ATOM 5214 O O . PHE B 1 101 ? 19.656 -12.867 10.289 1 96.12 101 PHE B O 1
ATOM 5221 N N . ILE B 1 102 ? 19.531 -11.586 8.484 1 94.5 102 ILE B N 1
ATOM 5222 C CA . ILE B 1 102 ? 20.969 -11.68 8.234 1 94.5 102 ILE B CA 1
ATOM 5223 C C . ILE B 1 102 ? 21.734 -11.078 9.414 1 94.5 102 ILE B C 1
ATOM 5225 O O . ILE B 1 102 ? 22.672 -11.68 9.922 1 94.5 102 ILE B O 1
ATOM 5229 N N . LYS B 1 103 ? 21.312 -9.914 9.875 1 93.62 103 LYS B N 1
ATOM 5230 C CA . LYS B 1 103 ? 21.969 -9.242 11 1 93.62 103 LYS B CA 1
ATOM 5231 C C . LYS B 1 103 ? 21.859 -10.078 12.273 1 93.62 103 LYS B C 1
ATOM 5233 O O . LYS B 1 103 ? 22.812 -10.203 13.023 1 93.62 103 LYS B O 1
ATOM 5238 N N . LYS B 1 104 ? 20.719 -10.602 12.477 1 95.81 104 LYS B N 1
ATOM 5239 C CA . LYS B 1 104 ? 20.5 -11.453 13.641 1 95.81 104 LYS B CA 1
ATOM 5240 C C . LYS B 1 104 ? 21.391 -12.695 13.594 1 95.81 104 LYS B C 1
ATOM 5242 O O . LYS B 1 104 ? 21.984 -13.086 14.602 1 95.81 104 LYS B O 1
ATOM 5247 N N . THR B 1 105 ? 21.469 -13.32 12.422 1 96.19 105 THR B N 1
ATOM 5248 C CA . THR B 1 105 ? 22.266 -14.531 12.25 1 96.19 105 THR B CA 1
ATOM 5249 C C . THR B 1 105 ? 23.75 -14.227 12.484 1 96.19 105 THR B C 1
ATOM 5251 O O . THR B 1 105 ? 24.453 -15.023 13.102 1 96.19 105 THR B O 1
ATOM 5254 N N . MET B 1 106 ? 24.203 -13.094 12.031 1 94.5 106 MET B N 1
ATOM 5255 C CA . MET B 1 106 ? 25.594 -12.68 12.219 1 94.5 106 MET B CA 1
ATOM 5256 C C . MET B 1 106 ? 25.891 -12.445 13.695 1 94.5 106 MET B C 1
ATOM 5258 O O . MET B 1 106 ? 27.016 -12.672 14.141 1 94.5 106 MET B O 1
ATOM 5262 N N . LYS B 1 107 ? 24.953 -12.031 14.391 1 94.44 107 LYS B N 1
ATOM 5263 C CA . LYS B 1 107 ? 25.109 -11.773 15.82 1 94.44 107 LYS B CA 1
ATOM 5264 C C . LYS B 1 107 ? 25.078 -13.07 16.625 1 94.44 107 LYS B C 1
ATOM 5266 O O . LYS B 1 107 ? 25.844 -13.242 17.562 1 94.44 107 LYS B O 1
ATOM 5271 N N . THR B 1 108 ? 24.219 -13.953 16.25 1 95.75 108 THR B N 1
ATOM 5272 C CA . THR B 1 108 ? 23.953 -15.133 17.062 1 95.75 108 THR B CA 1
ATOM 5273 C C . THR B 1 108 ? 24.844 -16.297 16.641 1 95.75 108 THR B C 1
ATOM 5275 O O . THR B 1 108 ? 25.188 -17.141 17.469 1 95.75 108 THR B O 1
ATOM 5278 N N . SER B 1 109 ? 25.172 -16.359 15.328 1 96 109 SER B N 1
ATOM 5279 C CA . SER B 1 109 ? 25.891 -17.531 14.828 1 96 109 SER B CA 1
ATOM 5280 C C . SER B 1 109 ? 27.016 -17.125 13.875 1 96 109 SER B C 1
ATOM 5282 O O . SER B 1 109 ? 27.109 -17.656 12.766 1 96 109 SER B O 1
ATOM 5284 N N . PRO B 1 110 ? 27.875 -16.281 14.32 1 94.62 110 PRO B N 1
ATOM 5285 C CA . PRO B 1 110 ? 28.953 -15.859 13.43 1 94.62 110 PRO B CA 1
ATOM 5286 C C . PRO B 1 110 ? 29.953 -16.984 13.125 1 94.62 110 PRO B C 1
ATOM 5288 O O . PRO B 1 110 ? 30.609 -16.969 12.086 1 94.62 110 PRO B O 1
ATOM 5291 N N . GLY B 1 111 ? 30.031 -18.016 13.961 1 96.12 111 GLY B N 1
ATOM 5292 C CA . GLY B 1 111 ? 31 -19.078 13.836 1 96.12 111 GLY B CA 1
ATOM 5293 C C . GLY B 1 111 ? 30.5 -20.25 13.016 1 96.12 111 GLY B C 1
ATOM 5294 O O . GLY B 1 111 ? 31.234 -21.203 12.766 1 96.12 111 GLY B O 1
ATOM 5295 N N . ASP B 1 112 ? 29.297 -20.25 12.508 1 97 112 ASP B N 1
ATOM 5296 C CA . ASP B 1 112 ? 28.766 -21.328 11.688 1 97 112 ASP B CA 1
ATOM 5297 C C . ASP B 1 112 ? 29.594 -21.5 10.414 1 97 112 ASP B C 1
ATOM 5299 O O . ASP B 1 112 ? 29.969 -20.531 9.766 1 97 112 ASP B O 1
ATOM 5303 N N . LEU B 1 113 ? 29.938 -22.703 10.117 1 96.81 113 LEU B N 1
ATOM 5304 C CA . LEU B 1 113 ? 30.562 -23 8.828 1 96.81 113 LEU B CA 1
ATOM 5305 C C . LEU B 1 113 ? 29.516 -23.031 7.719 1 96.81 113 LEU B C 1
ATOM 5307 O O . LEU B 1 113 ? 28.625 -23.875 7.723 1 96.81 113 LEU B O 1
ATOM 5311 N N . VAL B 1 114 ? 29.703 -22.125 6.727 1 96.56 114 VAL B N 1
ATOM 5312 C CA . VAL B 1 114 ? 28.562 -21.938 5.84 1 96.56 114 VAL B CA 1
ATOM 5313 C C . VAL B 1 114 ? 29 -22.141 4.387 1 96.56 114 VAL B C 1
ATOM 5315 O O . VAL B 1 114 ? 28.156 -22.281 3.494 1 96.56 114 VAL B O 1
ATOM 5318 N N . HIS B 1 115 ? 30.297 -22.203 4.102 1 94.81 115 HIS B N 1
ATOM 5319 C CA . HIS B 1 115 ? 30.781 -22.25 2.732 1 94.81 115 HIS B CA 1
ATOM 5320 C C . HIS B 1 115 ? 32.188 -22.828 2.676 1 94.81 115 HIS B C 1
ATOM 5322 O O . HIS B 1 115 ? 32.906 -22.812 3.672 1 94.81 115 HIS B O 1
ATOM 5328 N N . ILE B 1 116 ? 32.5 -23.375 1.503 1 94.38 116 ILE B N 1
ATOM 5329 C CA . ILE B 1 116 ? 33.844 -23.859 1.261 1 94.38 116 ILE B CA 1
ATOM 5330 C C . ILE B 1 116 ? 34.594 -22.875 0.361 1 94.38 116 ILE B C 1
ATOM 5332 O O . ILE B 1 116 ? 34.125 -22.562 -0.739 1 94.38 116 ILE B O 1
ATOM 5336 N N . ASP B 1 117 ? 35.656 -22.406 0.822 1 91.56 117 ASP B N 1
ATOM 5337 C CA . ASP B 1 117 ? 36.5 -21.516 0.013 1 91.56 117 ASP B CA 1
ATOM 5338 C C . ASP B 1 117 ? 36.969 -22.203 -1.256 1 91.56 117 ASP B C 1
ATOM 5340 O O . ASP B 1 117 ? 37.625 -23.25 -1.187 1 91.56 117 ASP B O 1
ATOM 5344 N N . PRO B 1 118 ? 36.688 -21.688 -2.332 1 87.19 118 PRO B N 1
ATOM 5345 C CA . PRO B 1 118 ? 37.062 -22.344 -3.584 1 87.19 118 PRO B CA 1
ATOM 5346 C C . PRO B 1 118 ? 38.562 -22.422 -3.797 1 87.19 118 PRO B C 1
ATOM 5348 O O . PRO B 1 118 ? 39.031 -23.312 -4.508 1 87.19 118 PRO B O 1
ATOM 5351 N N . PHE B 1 119 ? 39.344 -21.547 -3.166 1 89.19 119 PHE B N 1
ATOM 5352 C CA . PHE B 1 119 ? 40.781 -21.484 -3.371 1 89.19 119 PHE B CA 1
ATOM 5353 C C . PHE B 1 119 ? 41.5 -22.391 -2.385 1 89.19 119 PHE B C 1
ATOM 5355 O O . PHE B 1 119 ? 42.406 -23.109 -2.764 1 89.19 119 PHE B O 1
ATOM 5362 N N . THR B 1 120 ? 41.094 -22.375 -1.179 1 91.25 120 THR B N 1
ATOM 5363 C CA . THR B 1 120 ? 41.812 -23.109 -0.138 1 91.25 120 THR B CA 1
ATOM 5364 C C . THR B 1 120 ? 41.125 -24.422 0.177 1 91.25 120 THR B C 1
ATOM 5366 O O . THR B 1 120 ? 41.688 -25.281 0.854 1 91.25 120 THR B O 1
ATOM 5369 N N . SER B 1 121 ? 39.938 -24.594 -0.287 1 91.75 121 SER B N 1
ATOM 5370 C CA . SER B 1 121 ? 39.125 -25.781 -0.027 1 91.75 121 SER B CA 1
ATOM 5371 C C . SER B 1 121 ? 38.875 -25.969 1.467 1 91.75 121 SER B C 1
ATOM 5373 O O . SER B 1 121 ? 38.688 -27.094 1.937 1 91.75 121 SER B O 1
ATOM 5375 N N . GLN B 1 122 ? 39 -24.922 2.16 1 93.5 122 GLN B N 1
ATOM 5376 C CA . GLN B 1 122 ? 38.719 -24.938 3.592 1 93.5 122 GLN B CA 1
ATOM 5377 C C . GLN B 1 122 ? 37.344 -24.344 3.895 1 93.5 122 GLN B C 1
ATOM 5379 O O . GLN B 1 122 ? 36.875 -23.422 3.207 1 93.5 122 GLN B O 1
ATOM 5384 N N . PRO B 1 123 ? 36.75 -24.938 4.918 1 95.19 123 PRO B N 1
ATOM 5385 C CA . PRO B 1 123 ? 35.469 -24.359 5.312 1 95.19 123 PRO B CA 1
ATOM 5386 C C . PRO B 1 123 ? 35.594 -22.938 5.871 1 95.19 123 PRO B C 1
ATOM 5388 O O . PRO B 1 123 ? 36.562 -22.641 6.574 1 95.19 123 PRO B O 1
ATOM 5391 N N . MET B 1 124 ? 34.656 -22.125 5.559 1 96.12 124 MET B N 1
ATOM 5392 C CA . MET B 1 124 ? 34.594 -20.734 6.023 1 96.12 124 MET B CA 1
ATOM 5393 C C . MET B 1 124 ? 33.438 -20.516 6.957 1 96.12 124 MET B C 1
ATOM 5395 O O . MET B 1 124 ? 32.344 -21.016 6.719 1 96.12 124 MET B O 1
ATOM 5399 N N . THR B 1 125 ? 33.719 -19.797 8 1 96.94 125 THR B N 1
ATOM 5400 C CA . THR B 1 125 ? 32.625 -19.375 8.891 1 96.94 125 THR B CA 1
ATOM 5401 C C . THR B 1 125 ? 31.859 -18.203 8.289 1 96.94 125 THR B C 1
ATOM 5403 O O . THR B 1 125 ? 32.312 -17.578 7.332 1 96.94 125 THR B O 1
ATOM 5406 N N . LEU B 1 126 ? 30.641 -18 8.812 1 96.31 126 LEU B N 1
ATOM 5407 C CA . LEU B 1 126 ? 29.828 -16.875 8.352 1 96.31 126 LEU B CA 1
ATOM 5408 C C . LEU B 1 126 ? 30.609 -15.562 8.508 1 96.31 126 LEU B C 1
ATOM 5410 O O . LEU B 1 126 ? 30.578 -14.719 7.609 1 96.31 126 LEU B O 1
ATOM 5414 N N . ASP B 1 127 ? 31.281 -15.391 9.602 1 95.69 127 ASP B N 1
ATOM 5415 C CA . ASP B 1 127 ? 32.094 -14.203 9.867 1 95.69 127 ASP B CA 1
ATOM 5416 C C . ASP B 1 127 ? 33.188 -14.047 8.82 1 95.69 127 ASP B C 1
ATOM 5418 O O . ASP B 1 127 ? 33.438 -12.945 8.344 1 95.69 127 ASP B O 1
ATOM 5422 N N . GLN B 1 128 ? 33.844 -15.109 8.484 1 94.62 128 GLN B N 1
ATOM 5423 C CA . GLN B 1 128 ? 34.938 -15.086 7.492 1 94.62 128 GLN B CA 1
ATOM 5424 C C . GLN B 1 128 ? 34.375 -14.727 6.109 1 94.62 128 GLN B C 1
ATOM 5426 O O . GLN B 1 128 ? 35.062 -14.039 5.336 1 94.62 128 GLN B O 1
ATOM 5431 N N . VAL B 1 129 ? 33.25 -15.258 5.805 1 94.25 129 VAL B N 1
ATOM 5432 C CA . VAL B 1 129 ? 32.625 -14.938 4.527 1 94.25 129 VAL B CA 1
ATOM 5433 C C . VAL B 1 129 ? 32.375 -13.43 4.438 1 94.25 129 VAL B C 1
ATOM 5435 O O . VAL B 1 129 ? 32.719 -12.797 3.436 1 94.25 129 VAL B O 1
ATOM 5438 N N . PHE B 1 130 ? 31.797 -12.844 5.484 1 93.5 130 PHE B N 1
ATOM 5439 C CA . PHE B 1 130 ? 31.516 -11.414 5.484 1 93.5 130 PHE B CA 1
ATOM 5440 C C . PHE B 1 130 ? 32.812 -10.602 5.426 1 93.5 130 PHE B C 1
ATOM 5442 O O . PHE B 1 130 ? 32.875 -9.586 4.727 1 93.5 130 PHE B O 1
ATOM 5449 N N . LYS B 1 131 ? 33.812 -10.992 6.074 1 92.19 131 LYS B N 1
ATOM 5450 C CA . LYS B 1 131 ? 35.094 -10.32 6.023 1 92.19 131 LYS B CA 1
ATOM 5451 C C . LYS B 1 131 ? 35.719 -10.383 4.621 1 92.19 131 LYS B C 1
ATOM 5453 O O . LYS B 1 131 ? 36.281 -9.406 4.137 1 92.19 131 LYS B O 1
ATOM 5458 N N . SER B 1 132 ? 35.562 -11.578 4.023 1 90.75 132 SER B N 1
ATOM 5459 C CA . SER B 1 132 ? 36.094 -11.75 2.676 1 90.75 132 SER B CA 1
ATOM 5460 C C . SER B 1 132 ? 35.406 -10.828 1.684 1 90.75 132 SER B C 1
ATOM 5462 O O . SER B 1 132 ? 35.969 -10.453 0.66 1 90.75 132 SER B O 1
ATOM 5464 N N . LEU B 1 133 ? 34.188 -10.523 2.012 1 88.69 133 LEU B N 1
ATOM 5465 C CA . LEU B 1 133 ? 33.438 -9.633 1.154 1 88.69 133 LEU B CA 1
ATOM 5466 C C . LEU B 1 133 ? 33.594 -8.18 1.6 1 88.69 133 LEU B C 1
ATOM 5468 O O . LEU B 1 133 ? 32.938 -7.285 1.042 1 88.69 133 LEU B O 1
ATOM 5472 N N . ASN B 1 134 ? 34.344 -7.863 2.617 1 88.06 134 ASN B N 1
ATOM 5473 C CA . ASN B 1 134 ? 34.562 -6.539 3.189 1 88.06 134 ASN B CA 1
ATOM 5474 C C . ASN B 1 134 ? 33.281 -5.898 3.656 1 88.06 134 ASN B C 1
ATOM 5476 O O . ASN B 1 134 ? 33 -4.734 3.357 1 88.06 134 ASN B O 1
ATOM 5480 N N . LEU B 1 135 ? 32.5 -6.773 4.285 1 87.44 135 LEU B N 1
ATOM 5481 C CA . LEU B 1 135 ? 31.203 -6.312 4.777 1 87.44 135 LEU B CA 1
ATOM 5482 C C . LEU B 1 135 ? 31.109 -6.445 6.293 1 87.44 135 LEU B C 1
ATOM 5484 O O . LEU B 1 135 ? 31.609 -7.418 6.867 1 87.44 135 LEU B O 1
ATOM 5488 N N . THR B 1 136 ? 30.578 -5.445 6.922 1 85.56 136 THR B N 1
ATOM 5489 C CA . THR B 1 136 ? 30.281 -5.516 8.344 1 85.56 136 THR B CA 1
ATOM 5490 C C . THR B 1 136 ? 28.766 -5.418 8.57 1 85.56 136 THR B C 1
ATOM 5492 O O . THR B 1 136 ? 28.031 -4.906 7.723 1 85.56 136 THR B O 1
ATOM 5495 N N . THR B 1 137 ? 28.344 -5.961 9.672 1 84.81 137 THR B N 1
ATOM 5496 C CA . THR B 1 137 ? 26.922 -5.918 10.008 1 84.81 137 THR B CA 1
ATOM 5497 C C . THR B 1 137 ? 26.438 -4.473 10.109 1 84.81 137 THR B C 1
ATOM 5499 O O . THR B 1 137 ? 25.266 -4.184 9.812 1 84.81 137 THR B O 1
ATOM 5502 N N . TYR B 1 138 ? 27.25 -3.656 10.508 1 83.25 138 TYR B N 1
ATOM 5503 C CA . TYR B 1 138 ? 26.875 -2.25 10.656 1 83.25 138 TYR B CA 1
ATOM 5504 C C . TYR B 1 138 ? 26.625 -1.605 9.297 1 83.25 138 TYR B C 1
ATOM 5506 O O . TYR B 1 138 ? 25.766 -0.731 9.164 1 83.25 138 TYR B O 1
ATOM 5514 N N . GLU B 1 139 ? 27.281 -2.082 8.352 1 83.31 139 GLU B N 1
ATOM 5515 C CA . GLU B 1 139 ? 27.219 -1.478 7.023 1 83.31 139 GLU B CA 1
ATOM 5516 C C . GLU B 1 139 ? 26 -1.979 6.246 1 83.31 139 GLU B C 1
ATOM 5518 O O . GLU B 1 139 ? 25.609 -1.38 5.246 1 83.31 139 GLU B O 1
ATOM 5523 N N . LEU B 1 140 ? 25.422 -2.979 6.801 1 86.56 140 LEU B N 1
ATOM 5524 C CA . LEU B 1 140 ? 24.344 -3.605 6.051 1 86.56 140 LEU B CA 1
ATOM 5525 C C . LEU B 1 140 ? 23.062 -2.791 6.168 1 86.56 140 LEU B C 1
ATOM 5527 O O . LEU B 1 140 ? 22.672 -2.389 7.266 1 86.56 140 LEU B O 1
ATOM 5531 N N . SER B 1 141 ? 22.469 -2.465 5.031 1 88.94 141 SER B N 1
ATOM 5532 C CA . SER B 1 141 ? 21.188 -1.782 4.898 1 88.94 141 SER B CA 1
ATOM 5533 C C . SER B 1 141 ? 20.406 -2.309 3.699 1 88.94 141 SER B C 1
ATOM 5535 O O . SER B 1 141 ? 20.906 -3.135 2.936 1 88.94 141 SER B O 1
ATOM 5537 N N . VAL B 1 142 ? 19.188 -1.934 3.619 1 88.06 142 VAL B N 1
ATOM 5538 C CA . VAL B 1 142 ? 18.359 -2.348 2.49 1 88.06 142 VAL B CA 1
ATOM 5539 C C . VAL B 1 142 ? 18.984 -1.855 1.186 1 88.06 142 VAL B C 1
ATOM 5541 O O . VAL B 1 142 ? 18.922 -2.541 0.163 1 88.06 142 VAL B O 1
ATOM 5544 N N . ASP B 1 143 ? 19.609 -0.731 1.274 1 86.62 143 ASP B N 1
ATOM 5545 C CA . ASP B 1 143 ? 20.25 -0.176 0.087 1 86.62 143 ASP B CA 1
ATOM 5546 C C . ASP B 1 143 ? 21.484 -0.988 -0.302 1 86.62 143 ASP B C 1
ATOM 5548 O O . ASP B 1 143 ? 21.734 -1.206 -1.488 1 86.62 143 ASP B O 1
ATOM 5552 N N . THR B 1 144 ? 22.172 -1.378 0.71 1 85.38 144 THR B N 1
ATOM 5553 C CA . THR B 1 144 ? 23.344 -2.197 0.457 1 85.38 144 THR B CA 1
ATOM 5554 C C . THR B 1 144 ? 22.953 -3.551 -0.127 1 85.38 144 THR B C 1
ATOM 5556 O O . THR B 1 144 ? 23.641 -4.082 -0.997 1 85.38 144 THR B O 1
ATOM 5559 N N . LEU B 1 145 ? 21.875 -4.125 0.439 1 85.12 145 LEU B N 1
ATOM 5560 C CA . LEU B 1 145 ? 21.391 -5.398 -0.078 1 85.12 145 LEU B CA 1
ATOM 5561 C C . LEU B 1 145 ? 21.047 -5.289 -1.562 1 85.12 145 LEU B C 1
ATOM 5563 O O . LEU B 1 145 ? 21.312 -6.215 -2.332 1 85.12 145 LEU B O 1
ATOM 5567 N N . ASP B 1 146 ? 20.375 -4.16 -1.943 1 83.06 146 ASP B N 1
ATOM 5568 C CA . ASP B 1 146 ? 20.094 -3.787 -3.324 1 83.06 146 ASP B CA 1
ATOM 5569 C C . ASP B 1 146 ? 19.25 -4.859 -4.02 1 83.06 146 ASP B C 1
ATOM 5571 O O . ASP B 1 146 ? 19.578 -5.277 -5.133 1 83.06 146 ASP B O 1
ATOM 5575 N N . VAL B 1 147 ? 18.25 -5.27 -3.326 1 86.69 147 VAL B N 1
ATOM 5576 C CA . VAL B 1 147 ? 17.438 -6.34 -3.885 1 86.69 147 VAL B CA 1
ATOM 5577 C C . VAL B 1 147 ? 16.125 -5.758 -4.438 1 86.69 147 VAL B C 1
ATOM 5579 O O . VAL B 1 147 ? 15.398 -6.438 -5.16 1 86.69 147 VAL B O 1
ATOM 5582 N N . HIS B 1 148 ? 15.844 -4.527 -4.152 1 84.94 148 HIS B N 1
ATOM 5583 C CA . HIS B 1 148 ? 14.609 -3.918 -4.625 1 84.94 148 HIS B CA 1
ATOM 5584 C C . HIS B 1 148 ? 14.656 -3.658 -6.125 1 84.94 148 HIS B C 1
ATOM 5586 O O . HIS B 1 148 ? 15.68 -3.217 -6.648 1 84.94 148 HIS B O 1
ATOM 5592 N N . ALA B 1 149 ? 13.531 -3.992 -6.738 1 82.94 149 ALA B N 1
ATOM 5593 C CA . ALA B 1 149 ? 13.438 -3.695 -8.164 1 82.94 149 ALA B CA 1
ATOM 5594 C C . ALA B 1 149 ? 13.172 -2.211 -8.398 1 82.94 149 ALA B C 1
ATOM 5596 O O . ALA B 1 149 ? 12.203 -1.654 -7.875 1 82.94 149 ALA B O 1
ATOM 5597 N N . ASP B 1 150 ? 14.062 -1.595 -9.094 1 77.06 150 ASP B N 1
ATOM 5598 C CA . ASP B 1 150 ? 13.898 -0.168 -9.359 1 77.06 150 ASP B CA 1
ATOM 5599 C C . ASP B 1 150 ? 13.5 0.083 -10.805 1 77.06 150 ASP B C 1
ATOM 5601 O O . ASP B 1 150 ? 13.133 -0.85 -11.523 1 77.06 150 ASP B O 1
ATOM 5605 N N . ARG B 1 151 ? 13.469 1.262 -11.148 1 76.31 151 ARG B N 1
ATOM 5606 C CA . ARG B 1 151 ? 13.008 1.7 -12.461 1 76.31 151 ARG B CA 1
ATOM 5607 C C . ARG B 1 151 ? 13.828 1.054 -13.578 1 76.31 151 ARG B C 1
ATOM 5609 O O . ARG B 1 151 ? 13.336 0.872 -14.688 1 76.31 151 ARG B O 1
ATOM 5616 N N . ASN B 1 152 ? 15 0.595 -13.211 1 75.69 152 ASN B N 1
ATOM 5617 C CA . ASN B 1 152 ? 15.898 0.058 -14.227 1 75.69 152 ASN B CA 1
ATOM 5618 C C . ASN B 1 152 ? 15.539 -1.379 -14.594 1 75.69 152 ASN B C 1
ATOM 5620 O O . ASN B 1 152 ? 16.062 -1.926 -15.562 1 75.69 152 ASN B O 1
ATOM 5624 N N . ALA B 1 153 ? 14.641 -1.906 -13.883 1 79.38 153 ALA B N 1
ATOM 5625 C CA . ALA B 1 153 ? 14.266 -3.297 -14.133 1 79.38 153 ALA B CA 1
ATOM 5626 C C . ALA B 1 153 ? 13.18 -3.393 -15.195 1 79.38 153 ALA B C 1
ATOM 5628 O O . ALA B 1 153 ? 12.914 -4.473 -15.727 1 79.38 153 ALA B O 1
ATOM 5629 N N . PHE B 1 154 ? 12.633 -2.273 -15.57 1 77.62 154 PHE B N 1
ATOM 5630 C CA . PHE B 1 154 ? 11.508 -2.275 -16.5 1 77.62 154 PHE B CA 1
ATOM 5631 C C . PHE B 1 154 ? 11.938 -2.787 -17.875 1 77.62 154 PHE B C 1
ATOM 5633 O O . PHE B 1 154 ? 12.758 -2.16 -18.547 1 77.62 154 PHE B O 1
ATOM 5640 N N . HIS B 1 155 ? 11.438 -3.926 -18.234 1 72.25 155 HIS B N 1
ATOM 5641 C CA . HIS B 1 155 ? 11.711 -4.617 -19.5 1 72.25 155 HIS B CA 1
ATOM 5642 C C . HIS B 1 155 ? 13.141 -5.137 -19.547 1 72.25 155 HIS B C 1
ATOM 5644 O O . HIS B 1 155 ? 13.703 -5.328 -20.625 1 72.25 155 HIS B O 1
ATOM 5650 N N . ARG B 1 156 ? 13.75 -5.215 -18.344 1 76.81 156 ARG B N 1
ATOM 5651 C CA . ARG B 1 156 ? 15.109 -5.73 -18.234 1 76.81 156 ARG B CA 1
ATOM 5652 C C . ARG B 1 156 ? 15.18 -6.875 -17.219 1 76.81 156 ARG B C 1
ATOM 5654 O O . ARG B 1 156 ? 15.664 -6.695 -16.094 1 76.81 156 ARG B O 1
ATOM 5661 N N . PHE B 1 157 ? 14.883 -7.938 -17.75 1 77.5 157 PHE B N 1
ATOM 5662 C CA . PHE B 1 157 ? 14.812 -9.125 -16.906 1 77.5 157 PHE B CA 1
ATOM 5663 C C . PHE B 1 157 ? 16.188 -9.516 -16.391 1 77.5 157 PHE B C 1
ATOM 5665 O O . PHE B 1 157 ? 16.312 -10.078 -15.305 1 77.5 157 PHE B O 1
ATOM 5672 N N . ASP B 1 158 ? 17.156 -9.227 -17.25 1 78.44 158 ASP B N 1
ATOM 5673 C CA . ASP B 1 158 ? 18.531 -9.508 -16.812 1 78.44 158 ASP B CA 1
ATOM 5674 C C . ASP B 1 158 ? 18.891 -8.727 -15.562 1 78.44 158 ASP B C 1
ATOM 5676 O O . ASP B 1 158 ? 19.469 -9.273 -14.625 1 78.44 158 ASP B O 1
ATOM 5680 N N . LYS B 1 159 ? 18.484 -7.492 -15.555 1 78.5 159 LYS B N 1
ATOM 5681 C CA . LYS B 1 159 ? 18.734 -6.648 -14.383 1 78.5 159 LYS B CA 1
ATOM 5682 C C . LYS B 1 159 ? 17.906 -7.109 -13.195 1 78.5 159 LYS B C 1
ATOM 5684 O O . LYS B 1 159 ? 18.359 -7.059 -12.047 1 78.5 159 LYS B O 1
ATOM 5689 N N . PHE B 1 160 ? 16.781 -7.531 -13.539 1 80.69 160 PHE B N 1
ATOM 5690 C CA . PHE B 1 160 ? 15.914 -8.039 -12.477 1 80.69 160 PHE B CA 1
ATOM 5691 C C . PHE B 1 160 ? 16.516 -9.289 -11.844 1 80.69 160 PHE B C 1
ATOM 5693 O O . PHE B 1 160 ? 16.531 -9.43 -10.625 1 80.69 160 PHE B O 1
ATOM 5700 N N . ASN B 1 161 ? 17 -10.18 -12.617 1 79.69 161 ASN B N 1
ATOM 5701 C CA . ASN B 1 161 ? 17.562 -11.43 -12.117 1 79.69 161 ASN B CA 1
ATOM 5702 C C . ASN B 1 161 ? 18.781 -11.18 -11.25 1 79.69 161 ASN B C 1
ATOM 5704 O O . ASN B 1 161 ? 19.031 -11.922 -10.297 1 79.69 161 ASN B O 1
ATOM 5708 N N . ALA B 1 162 ? 19.453 -10.156 -11.57 1 81.31 162 ALA B N 1
ATOM 5709 C CA . ALA B 1 162 ? 20.641 -9.805 -10.789 1 81.31 162 ALA B CA 1
ATOM 5710 C C . ALA B 1 162 ? 20.266 -9.375 -9.375 1 81.31 162 ALA B C 1
ATOM 5712 O O . ALA B 1 162 ? 21.062 -9.516 -8.445 1 81.31 162 ALA B O 1
ATOM 5713 N N . LYS B 1 163 ? 19.094 -9 -9.227 1 80.44 163 LYS B N 1
ATOM 5714 C CA . LYS B 1 163 ? 18.641 -8.461 -7.945 1 80.44 163 LYS B CA 1
ATOM 5715 C C . LYS B 1 163 ? 18.391 -9.578 -6.938 1 80.44 163 LYS B C 1
ATOM 5717 O O . LYS B 1 163 ? 18.266 -9.32 -5.738 1 80.44 163 LYS B O 1
ATOM 5722 N N . TYR B 1 164 ? 18.438 -10.781 -7.395 1 81.69 164 TYR B N 1
ATOM 5723 C CA . TYR B 1 164 ? 18.266 -11.906 -6.477 1 81.69 164 TYR B CA 1
ATOM 5724 C C . TYR B 1 164 ? 19.516 -12.125 -5.645 1 81.69 164 TYR B C 1
ATOM 5726 O O . TYR B 1 164 ? 19.516 -12.906 -4.688 1 81.69 164 TYR B O 1
ATOM 5734 N N . ASN B 1 165 ? 20.594 -11.367 -5.957 1 83.62 165 ASN B N 1
ATOM 5735 C CA . ASN B 1 165 ? 21.859 -11.5 -5.25 1 83.62 165 ASN B CA 1
ATOM 5736 C C . ASN B 1 165 ? 22.078 -10.352 -4.273 1 83.62 165 ASN B C 1
ATOM 5738 O O . ASN B 1 165 ? 22.484 -9.258 -4.672 1 83.62 165 ASN B O 1
ATOM 5742 N N . PRO B 1 166 ? 21.953 -10.648 -2.988 1 79.31 166 PRO B N 1
ATOM 5743 C CA . PRO B 1 166 ? 22.203 -9.578 -2.023 1 79.31 166 PRO B CA 1
ATOM 5744 C C . PRO B 1 166 ? 23.609 -8.984 -2.139 1 79.31 166 PRO B C 1
ATOM 5746 O O . PRO B 1 166 ? 24.594 -9.727 -2.221 1 79.31 166 PRO B O 1
ATOM 5749 N N . ILE B 1 167 ? 23.656 -7.633 -2.172 1 75.38 167 ILE B N 1
ATOM 5750 C CA . ILE B 1 167 ? 24.875 -6.855 -2.281 1 75.38 167 ILE B CA 1
ATOM 5751 C C . ILE B 1 167 ? 25.594 -7.203 -3.584 1 75.38 167 ILE B C 1
ATOM 5753 O O . ILE B 1 167 ? 26.797 -6.969 -3.719 1 75.38 167 ILE B O 1
ATOM 5757 N N . GLY B 1 168 ? 24.828 -7.938 -4.504 1 75.94 168 GLY B N 1
ATOM 5758 C CA . GLY B 1 168 ? 25.406 -8.352 -5.766 1 75.94 168 GLY B CA 1
ATOM 5759 C C . GLY B 1 168 ? 26.281 -9.586 -5.645 1 75.94 168 GLY B C 1
ATOM 5760 O O . GLY B 1 168 ? 27.094 -9.875 -6.535 1 75.94 168 GLY B O 1
ATOM 5761 N N . GLN B 1 169 ? 26.141 -10.164 -4.562 1 82.62 169 GLN B N 1
ATOM 5762 C CA . GLN B 1 169 ? 26.969 -11.328 -4.297 1 82.62 169 GLN B CA 1
ATOM 5763 C C . GLN B 1 169 ? 26.156 -12.609 -4.344 1 82.62 169 GLN B C 1
ATOM 5765 O O . GLN B 1 169 ? 25.344 -12.867 -3.451 1 82.62 169 GLN B O 1
ATOM 5770 N N . SER B 1 170 ? 26.406 -13.422 -5.219 1 86.12 170 SER B N 1
ATOM 5771 C CA . SER B 1 170 ? 25.688 -14.688 -5.383 1 86.12 170 SER B CA 1
ATOM 5772 C C . SER B 1 170 ? 25.906 -15.609 -4.188 1 86.12 170 SER B C 1
ATOM 5774 O O . SER B 1 170 ? 25.031 -16.406 -3.844 1 86.12 170 SER B O 1
ATOM 5776 N N . LEU B 1 171 ? 27.047 -15.336 -3.57 1 90.25 171 LEU B N 1
ATOM 5777 C CA . LEU B 1 171 ? 27.391 -16.188 -2.434 1 90.25 171 LEU B CA 1
ATOM 5778 C C . LEU B 1 171 ? 26.406 -15.992 -1.289 1 90.25 171 LEU B C 1
ATOM 5780 O O . LEU B 1 171 ? 26.031 -16.969 -0.621 1 90.25 171 LEU B O 1
ATOM 5784 N N . LEU B 1 172 ? 26.016 -14.82 -1.021 1 90.31 172 LEU B N 1
ATOM 5785 C CA . LEU B 1 172 ? 25.078 -14.555 0.06 1 90.31 172 LEU B CA 1
ATOM 5786 C C . LEU B 1 172 ? 23.703 -15.172 -0.245 1 90.31 172 LEU B C 1
ATOM 5788 O O . LEU B 1 172 ? 23.031 -15.672 0.657 1 90.31 172 LEU B O 1
ATOM 5792 N N . ARG B 1 173 ? 23.312 -15.102 -1.46 1 90.62 173 ARG B N 1
ATOM 5793 C CA . ARG B 1 173 ? 22.094 -15.773 -1.87 1 90.62 173 ARG B CA 1
ATOM 5794 C C . ARG B 1 173 ? 22.172 -17.266 -1.619 1 90.62 173 ARG B C 1
ATOM 5796 O O . ARG B 1 173 ? 21.234 -17.859 -1.078 1 90.62 173 ARG B O 1
ATOM 5803 N N . ASP B 1 174 ? 23.266 -17.812 -1.982 1 93.06 174 ASP B N 1
ATOM 5804 C CA . ASP B 1 174 ? 23.484 -19.25 -1.836 1 93.06 174 ASP B CA 1
ATOM 5805 C C . ASP B 1 174 ? 23.422 -19.672 -0.367 1 93.06 174 ASP B C 1
ATOM 5807 O O . ASP B 1 174 ? 22.906 -20.734 -0.037 1 93.06 174 ASP B O 1
ATOM 5811 N N . ILE B 1 175 ? 23.906 -18.812 0.445 1 94.94 175 ILE B N 1
ATOM 5812 C CA . ILE B 1 175 ? 24.031 -19.141 1.859 1 94.94 175 ILE B CA 1
ATOM 5813 C C . ILE B 1 175 ? 22.672 -18.984 2.549 1 94.94 175 ILE B C 1
ATOM 5815 O O . ILE B 1 175 ? 22.25 -19.828 3.332 1 94.94 175 ILE B O 1
ATOM 5819 N N . PHE B 1 176 ? 21.953 -17.953 2.211 1 95 176 PHE B N 1
ATOM 5820 C CA . PHE B 1 176 ? 20.797 -17.578 3.031 1 95 176 PHE B CA 1
ATOM 5821 C C . PHE B 1 176 ? 19.5 -18.047 2.391 1 95 176 PHE B C 1
ATOM 5823 O O . PHE B 1 176 ? 18.5 -18.266 3.082 1 95 176 PHE B O 1
ATOM 5830 N N . VAL B 1 177 ? 19.453 -18.25 1.021 1 94.06 177 VAL B N 1
ATOM 5831 C CA . VAL B 1 177 ? 18.141 -18.406 0.409 1 94.06 177 VAL B CA 1
ATOM 5832 C C . VAL B 1 177 ? 18.156 -19.609 -0.531 1 94.06 177 VAL B C 1
ATOM 5834 O O . VAL B 1 177 ? 17.5 -19.594 -1.577 1 94.06 177 VAL B O 1
ATOM 5837 N N . ARG B 1 178 ? 18.922 -20.562 -0.214 1 94.44 178 ARG B N 1
ATOM 5838 C CA . ARG B 1 178 ? 18.938 -21.812 -0.971 1 94.44 178 ARG B CA 1
ATOM 5839 C C . ARG B 1 178 ? 18.75 -23.016 -0.05 1 94.44 178 ARG B C 1
ATOM 5841 O O . ARG B 1 178 ? 19.281 -23.047 1.06 1 94.44 178 ARG B O 1
ATOM 5848 N N . SER B 1 179 ? 18.031 -23.938 -0.533 1 94.75 179 SER B N 1
ATOM 5849 C CA . SER B 1 179 ? 17.75 -25.125 0.266 1 94.75 179 SER B CA 1
ATOM 5850 C C . SER B 1 179 ? 18.891 -26.141 0.161 1 94.75 179 SER B C 1
ATOM 5852 O O . SER B 1 179 ? 19.031 -27 1.032 1 94.75 179 SER B O 1
ATOM 5854 N N . ASP B 1 180 ? 19.578 -26.078 -0.939 1 94.06 180 ASP B N 1
ATOM 5855 C CA . ASP B 1 180 ? 20.672 -27 -1.176 1 94.06 180 ASP B CA 1
ATOM 5856 C C . ASP B 1 180 ? 22.016 -26.266 -1.196 1 94.06 180 ASP B C 1
ATOM 5858 O O . ASP B 1 180 ? 22.422 -25.75 -2.236 1 94.06 180 ASP B O 1
ATOM 5862 N N . ASN B 1 181 ? 22.641 -26.125 -0.076 1 94.56 181 ASN B N 1
ATOM 5863 C CA . ASN B 1 181 ? 23.938 -25.484 0.076 1 94.56 181 ASN B CA 1
ATOM 5864 C C . ASN B 1 181 ? 24.797 -26.172 1.133 1 94.56 181 ASN B C 1
ATOM 5866 O O . ASN B 1 181 ? 24.469 -27.281 1.573 1 94.56 181 ASN B O 1
ATOM 5870 N N . TYR B 1 182 ? 25.891 -25.578 1.511 1 94.56 182 TYR B N 1
ATOM 5871 C CA . TYR B 1 182 ? 26.859 -26.203 2.402 1 94.56 182 TYR B CA 1
ATOM 5872 C C . TYR B 1 182 ? 26.234 -26.516 3.756 1 94.56 182 TYR B C 1
ATOM 5874 O O . TYR B 1 182 ? 26.547 -27.547 4.371 1 94.56 182 TYR B O 1
ATOM 5882 N N . ILE B 1 183 ? 25.344 -25.719 4.191 1 95.88 183 ILE B N 1
ATOM 5883 C CA . ILE B 1 183 ? 24.734 -25.922 5.504 1 95.88 183 ILE B CA 1
ATOM 5884 C C . ILE B 1 183 ? 23.375 -26.594 5.348 1 95.88 183 ILE B C 1
ATOM 5886 O O . ILE B 1 183 ? 22.516 -26.469 6.219 1 95.88 183 ILE B O 1
ATOM 5890 N N . HIS B 1 184 ? 23.109 -27.078 4.188 1 95.62 184 HIS B N 1
ATOM 5891 C CA . HIS B 1 184 ? 21.906 -27.859 3.885 1 95.62 184 HIS B CA 1
ATOM 5892 C C . HIS B 1 184 ? 20.641 -27.031 4.07 1 95.62 184 HIS B C 1
ATOM 5894 O O . HIS B 1 184 ? 19.656 -27.516 4.629 1 95.62 184 HIS B O 1
ATOM 5900 N N . GLY B 1 185 ? 20.734 -25.812 3.82 1 97.5 185 GLY B N 1
ATOM 5901 C CA . GLY B 1 185 ? 19.578 -24.953 3.744 1 97.5 185 GLY B CA 1
ATOM 5902 C C . GLY B 1 185 ? 19.047 -24.531 5.105 1 97.5 185 GLY B C 1
ATOM 5903 O O . GLY B 1 185 ? 17.906 -24.094 5.23 1 97.5 185 GLY B O 1
ATOM 5904 N N . ARG B 1 186 ? 19.812 -24.578 6.129 1 97.81 186 ARG B N 1
ATOM 5905 C CA . ARG B 1 186 ? 19.375 -24.281 7.492 1 97.81 186 ARG B CA 1
ATOM 5906 C C . ARG B 1 186 ? 18.844 -22.859 7.605 1 97.81 186 ARG B C 1
ATOM 5908 O O . ARG B 1 186 ? 17.766 -22.641 8.164 1 97.81 186 ARG B O 1
ATOM 5915 N N . TYR B 1 187 ? 19.594 -21.891 7.113 1 98 187 TYR B N 1
ATOM 5916 C CA . TYR B 1 187 ? 19.188 -20.5 7.211 1 98 187 TYR B CA 1
ATOM 5917 C C . TYR B 1 187 ? 17.906 -20.25 6.426 1 98 187 TYR B C 1
ATOM 5919 O O . TYR B 1 187 ? 17.016 -19.531 6.887 1 98 187 TYR B O 1
ATOM 5927 N N . PHE B 1 188 ? 17.797 -20.844 5.266 1 98 188 PHE B N 1
ATOM 5928 C CA . PHE B 1 188 ? 16.609 -20.703 4.434 1 98 188 PHE B CA 1
ATOM 5929 C C . PHE B 1 188 ? 15.383 -21.266 5.145 1 98 188 PHE B C 1
ATOM 5931 O O . PHE B 1 188 ? 14.312 -20.656 5.121 1 98 188 PHE B O 1
ATOM 5938 N N . ALA B 1 189 ? 15.578 -22.375 5.789 1 98.38 189 ALA B N 1
ATOM 5939 C CA . ALA B 1 189 ? 14.492 -22.984 6.566 1 98.38 189 ALA B CA 1
ATOM 5940 C C . ALA B 1 189 ? 14.047 -22.062 7.695 1 98.38 189 ALA B C 1
ATOM 5942 O O . ALA B 1 189 ? 12.852 -21.906 7.941 1 98.38 189 ALA B O 1
ATOM 5943 N N . GLN B 1 190 ? 15.008 -21.469 8.328 1 98 190 GLN B N 1
ATOM 5944 C CA . GLN B 1 190 ? 14.719 -20.609 9.477 1 98 190 GLN B CA 1
ATOM 5945 C C . GLN B 1 190 ? 13.922 -19.375 9.055 1 98 190 GLN B C 1
ATOM 5947 O O . GLN B 1 190 ? 12.945 -19.016 9.719 1 98 190 GLN B O 1
ATOM 5952 N N . ILE B 1 191 ? 14.344 -18.75 8.008 1 97.44 191 ILE B N 1
ATOM 5953 C CA . ILE B 1 191 ? 13.648 -17.547 7.598 1 97.44 191 ILE B CA 1
ATOM 5954 C C . ILE B 1 191 ? 12.25 -17.891 7.086 1 97.44 191 ILE B C 1
ATOM 5956 O O . ILE B 1 191 ? 11.305 -17.125 7.277 1 97.44 191 ILE B O 1
ATOM 5960 N N . LEU B 1 192 ? 12.094 -19.016 6.41 1 98.06 192 LEU B N 1
ATOM 5961 C CA . LEU B 1 192 ? 10.781 -19.453 5.945 1 98.06 192 LEU B CA 1
ATOM 5962 C C . LEU B 1 192 ? 9.859 -19.734 7.125 1 98.06 192 LEU B C 1
ATOM 5964 O O . LEU B 1 192 ? 8.664 -19.438 7.07 1 98.06 192 LEU B O 1
ATOM 5968 N N . LYS B 1 193 ? 10.375 -20.297 8.133 1 97.88 193 LYS B N 1
ATOM 5969 C CA . LYS B 1 193 ? 9.586 -20.578 9.328 1 97.88 193 LYS B CA 1
ATOM 5970 C C . LYS B 1 193 ? 9.109 -19.281 9.977 1 97.88 193 LYS B C 1
ATOM 5972 O O . LYS B 1 193 ? 8.008 -19.219 10.539 1 97.88 193 LYS B O 1
ATOM 5977 N N . GLU B 1 194 ? 9.984 -18.25 9.891 1 96.94 194 GLU B N 1
ATOM 5978 C CA . GLU B 1 194 ? 9.547 -16.953 10.375 1 96.94 194 GLU B CA 1
ATOM 5979 C C . GLU B 1 194 ? 8.383 -16.422 9.547 1 96.94 194 GLU B C 1
ATOM 5981 O O . GLU B 1 194 ? 7.434 -15.852 10.094 1 96.94 194 GLU B O 1
ATOM 5986 N N . VAL B 1 195 ? 8.484 -16.562 8.258 1 96.62 195 VAL B N 1
ATOM 5987 C CA . VAL B 1 195 ? 7.41 -16.125 7.371 1 96.62 195 VAL B CA 1
ATOM 5988 C C . VAL B 1 195 ? 6.141 -16.922 7.672 1 96.62 195 VAL B C 1
ATOM 5990 O O . VAL B 1 195 ? 5.047 -16.359 7.727 1 96.62 195 VAL B O 1
ATOM 5993 N N . MET B 1 196 ? 6.281 -18.234 7.91 1 97.56 196 MET B N 1
ATOM 5994 C CA . MET B 1 196 ? 5.148 -19.109 8.227 1 97.56 196 MET B CA 1
ATOM 5995 C C . MET B 1 196 ? 4.504 -18.703 9.547 1 97.56 196 MET B C 1
ATOM 5997 O O . MET B 1 196 ? 3.279 -18.719 9.68 1 97.56 196 MET B O 1
ATOM 6001 N N . PHE B 1 197 ? 5.332 -18.328 10.453 1 96.81 197 PHE B N 1
ATOM 6002 C CA . PHE B 1 197 ? 4.828 -17.859 11.742 1 96.81 197 PHE B CA 1
ATOM 6003 C C . PHE B 1 197 ? 3.967 -16.625 11.562 1 96.81 197 PHE B C 1
ATOM 6005 O O . PHE B 1 197 ? 2.91 -16.5 12.18 1 96.81 197 PHE B O 1
ATOM 6012 N N . ASP B 1 198 ? 4.434 -15.742 10.773 1 93.81 198 ASP B N 1
ATOM 6013 C CA . ASP B 1 198 ? 3.674 -14.523 10.492 1 93.81 198 ASP B CA 1
ATOM 6014 C C . ASP B 1 198 ? 2.322 -14.852 9.859 1 93.81 198 ASP B C 1
ATOM 6016 O O . ASP B 1 198 ? 1.31 -14.234 10.188 1 93.81 198 ASP B O 1
ATOM 6020 N N . LEU B 1 199 ? 2.266 -15.781 8.93 1 95.38 199 LEU B N 1
ATOM 6021 C CA . LEU B 1 199 ? 1.027 -16.203 8.281 1 95.38 199 LEU B CA 1
ATOM 6022 C C . LEU B 1 199 ? 0.067 -16.812 9.289 1 95.38 199 LEU B C 1
ATOM 6024 O O . LEU B 1 199 ? -1.139 -16.562 9.242 1 95.38 199 LEU B O 1
ATOM 6028 N N . GLU B 1 200 ? 0.611 -17.625 10.188 1 95.88 200 GLU B N 1
ATOM 6029 C CA . GLU B 1 200 ? -0.203 -18.25 11.227 1 95.88 200 GLU B CA 1
ATOM 6030 C C . GLU B 1 200 ? -0.798 -17.203 12.172 1 95.88 200 GLU B C 1
ATOM 6032 O O . GLU B 1 200 ? -1.96 -17.312 12.562 1 95.88 200 GLU B O 1
ATOM 6037 N N . GLU B 1 201 ? -0.008 -16.219 12.445 1 91.38 201 GLU B N 1
ATOM 6038 C CA . GLU B 1 201 ? -0.467 -15.156 13.336 1 91.38 201 GLU B CA 1
ATOM 6039 C C . GLU B 1 201 ? -1.573 -14.328 12.68 1 91.38 201 GLU B C 1
ATOM 6041 O O . GLU B 1 201 ? -2.486 -13.859 13.359 1 91.38 201 GLU B O 1
ATOM 6046 N N . SER B 1 202 ? -1.481 -14.148 11.422 1 88.31 202 SER B N 1
ATOM 6047 C CA . SER B 1 202 ? -2.502 -13.398 10.703 1 88.31 202 SER B CA 1
ATOM 6048 C C . SER B 1 202 ? -3.791 -14.203 10.57 1 88.31 202 SER B C 1
ATOM 6050 O O . SER B 1 202 ? -4.863 -13.633 10.359 1 88.31 202 SER B O 1
ATOM 6052 N N . LYS B 1 203 ? -3.775 -15.539 10.641 1 89.19 203 LYS B N 1
ATOM 6053 C CA . LYS B 1 203 ? -4.855 -16.516 10.703 1 89.19 203 LYS B CA 1
ATOM 6054 C C . LYS B 1 203 ? -5.539 -16.672 9.344 1 89.19 203 LYS B C 1
ATOM 6056 O O . LYS B 1 203 ? -5.793 -17.797 8.891 1 89.19 203 LYS B O 1
ATOM 6061 N N . TYR B 1 204 ? -5.84 -15.57 8.656 1 95.06 204 TYR B N 1
ATOM 6062 C CA . TYR B 1 204 ? -6.723 -15.641 7.496 1 95.06 204 TYR B CA 1
ATOM 6063 C C . TYR B 1 204 ? -5.941 -15.469 6.199 1 95.06 204 TYR B C 1
ATOM 6065 O O . TYR B 1 204 ? -6.527 -15.273 5.133 1 95.06 204 TYR B O 1
ATOM 6073 N N . GLN B 1 205 ? -4.66 -15.438 6.254 1 96.06 205 GLN B N 1
ATOM 6074 C CA . GLN B 1 205 ? -3.791 -15.359 5.082 1 96.06 205 GLN B CA 1
ATOM 6075 C C . GLN B 1 205 ? -3.027 -16.656 4.875 1 96.06 205 GLN B C 1
ATOM 6077 O O . GLN B 1 205 ? -2.451 -17.203 5.816 1 96.06 205 GLN B O 1
ATOM 6082 N N . ASN B 1 206 ? -3.076 -17.188 3.697 1 98.25 206 ASN B N 1
ATOM 6083 C CA . ASN B 1 206 ? -2.389 -18.422 3.311 1 98.25 206 ASN B CA 1
ATOM 6084 C C . ASN B 1 206 ? -1.54 -18.219 2.059 1 98.25 206 ASN B C 1
ATOM 6086 O O . ASN B 1 206 ? -1.682 -17.203 1.364 1 98.25 206 ASN B O 1
ATOM 6090 N N . ALA B 1 207 ? -0.624 -19.172 1.826 1 98.44 207 ALA B N 1
ATOM 6091 C CA . ALA B 1 207 ? 0.26 -19 0.676 1 98.44 207 ALA B CA 1
ATOM 6092 C C . ALA B 1 207 ? 0.623 -20.344 0.055 1 98.44 207 ALA B C 1
ATOM 6094 O O . ALA B 1 207 ? 0.711 -21.344 0.755 1 98.44 207 ALA B O 1
ATOM 6095 N N . GLU B 1 208 ? 0.735 -20.359 -1.197 1 98.56 208 GLU B N 1
ATOM 6096 C CA . GLU B 1 208 ? 1.391 -21.422 -1.94 1 98.56 208 GLU B CA 1
ATOM 6097 C C . GLU B 1 208 ? 2.779 -21 -2.412 1 98.56 208 GLU B C 1
ATOM 6099 O O . GLU B 1 208 ? 2.918 -20.375 -3.463 1 98.56 208 GLU B O 1
ATOM 6104 N N . LEU B 1 209 ? 3.768 -21.391 -1.68 1 98.38 209 LEU B N 1
ATOM 6105 C CA . LEU B 1 209 ? 5.141 -20.984 -1.952 1 98.38 209 LEU B CA 1
ATOM 6106 C C . LEU B 1 209 ? 5.773 -21.875 -3.012 1 98.38 209 LEU B C 1
ATOM 6108 O O . LEU B 1 209 ? 5.586 -23.094 -2.996 1 98.38 209 LEU B O 1
ATOM 6112 N N . ARG B 1 210 ? 6.516 -21.297 -3.895 1 98.12 210 ARG B N 1
ATOM 6113 C CA . ARG B 1 210 ? 7.152 -22.031 -4.977 1 98.12 210 ARG B CA 1
ATOM 6114 C C . ARG B 1 210 ? 8.602 -22.359 -4.645 1 98.12 210 ARG B C 1
ATOM 6116 O O . ARG B 1 210 ? 9.367 -21.484 -4.246 1 98.12 210 ARG B O 1
ATOM 6123 N N . LEU B 1 211 ? 8.945 -23.594 -4.766 1 98 211 LEU B N 1
ATOM 6124 C CA . LEU B 1 211 ? 10.32 -24.062 -4.668 1 98 211 LEU B CA 1
ATOM 6125 C C . LEU B 1 211 ? 10.82 -24.562 -6.02 1 98 211 LEU B C 1
ATOM 6127 O O . LEU B 1 211 ? 10.031 -25.031 -6.84 1 98 211 LEU B O 1
ATOM 6131 N N . SER B 1 212 ? 12.133 -24.578 -6.188 1 96.06 212 SER B N 1
ATOM 6132 C CA . SER B 1 212 ? 12.656 -24.875 -7.516 1 96.06 212 SER B CA 1
ATOM 6133 C C . SER B 1 212 ? 13.297 -26.266 -7.559 1 96.06 212 SER B C 1
ATOM 6135 O O . SER B 1 212 ? 14.023 -26.641 -6.641 1 96.06 212 SER B O 1
ATOM 6137 N N . ILE B 1 213 ? 12.953 -27.016 -8.492 1 97.25 213 ILE B N 1
ATOM 6138 C CA . ILE B 1 213 ? 13.672 -28.188 -8.992 1 97.25 213 ILE B CA 1
ATOM 6139 C C . ILE B 1 213 ? 14.141 -27.938 -10.422 1 97.25 213 ILE B C 1
ATOM 6141 O O . ILE B 1 213 ? 13.328 -27.641 -11.305 1 97.25 213 ILE B O 1
ATOM 6145 N N . PHE B 1 214 ? 15.375 -28.109 -10.719 1 94.88 214 PHE B N 1
ATOM 6146 C CA . PHE B 1 214 ? 15.961 -27.625 -11.961 1 94.88 214 PHE B CA 1
ATOM 6147 C C . PHE B 1 214 ? 15.992 -28.719 -13.016 1 94.88 214 PHE B C 1
ATOM 6149 O O . PHE B 1 214 ? 16.125 -28.438 -14.211 1 94.88 214 PHE B O 1
ATOM 6156 N N . GLY B 1 215 ? 15.906 -29.984 -12.594 1 94.56 215 GLY B N 1
ATOM 6157 C CA . GLY B 1 215 ? 15.875 -31.094 -13.531 1 94.56 215 GLY B CA 1
ATOM 6158 C C . GLY B 1 215 ? 17.25 -31.5 -14.031 1 94.56 215 GLY B C 1
ATOM 6159 O O . GLY B 1 215 ? 17.375 -32.125 -15.094 1 94.56 215 GLY B O 1
ATOM 6160 N N . CYS B 1 216 ? 18.297 -31.172 -13.281 1 93.94 216 CYS B N 1
ATOM 6161 C CA . CYS B 1 216 ? 19.656 -31.484 -13.695 1 93.94 216 CYS B CA 1
ATOM 6162 C C . CYS B 1 216 ? 20.141 -32.781 -13.062 1 93.94 216 CYS B C 1
ATOM 6164 O O . CYS B 1 216 ? 21.062 -33.406 -13.562 1 93.94 216 CYS B O 1
ATOM 6166 N N . ASN B 1 217 ? 19.516 -33.031 -11.961 1 93 217 ASN B N 1
ATOM 6167 C CA . ASN B 1 217 ? 19.906 -34.188 -11.195 1 93 217 ASN B CA 1
ATOM 6168 C C . ASN B 1 217 ? 18.703 -34.875 -10.555 1 93 217 ASN B C 1
ATOM 6170 O O . ASN B 1 217 ? 17.781 -34.219 -10.102 1 93 217 ASN B O 1
ATOM 6174 N N . MET B 1 218 ? 18.781 -36.188 -10.453 1 93.06 218 MET B N 1
ATOM 6175 C CA . MET B 1 218 ? 17.672 -36.969 -9.93 1 93.06 218 MET B CA 1
ATOM 6176 C C . MET B 1 218 ? 17.547 -36.812 -8.422 1 93.06 218 MET B C 1
ATOM 6178 O O . MET B 1 218 ? 16.484 -37.062 -7.844 1 93.06 218 MET B O 1
ATOM 6182 N N . GLU B 1 219 ? 18.578 -36.344 -7.836 1 96 219 GLU B N 1
ATOM 6183 C CA . GLU B 1 219 ? 18.625 -36.312 -6.375 1 96 219 GLU B CA 1
ATOM 6184 C C . GLU B 1 219 ? 17.984 -35 -5.852 1 96 219 GLU B C 1
ATOM 6186 O O . GLU B 1 219 ? 17.812 -34.844 -4.641 1 96 219 GLU B O 1
ATOM 6191 N N . GLU B 1 220 ? 17.625 -34.125 -6.742 1 97.19 220 GLU B N 1
ATOM 6192 C CA . GLU B 1 220 ? 17.125 -32.844 -6.324 1 97.19 220 GLU B CA 1
ATOM 6193 C C . GLU B 1 220 ? 15.867 -33 -5.461 1 97.19 220 GLU B C 1
ATOM 6195 O O . GLU B 1 220 ? 15.711 -32.281 -4.461 1 97.19 220 GLU B O 1
ATOM 6200 N N . TRP B 1 221 ? 14.969 -33.906 -5.809 1 98.19 221 TRP B N 1
ATOM 6201 C CA . TRP B 1 221 ? 13.734 -34.125 -5.059 1 98.19 221 TRP B CA 1
ATOM 6202 C C . TRP B 1 221 ? 14.039 -34.625 -3.645 1 98.19 221 TRP B C 1
ATOM 6204 O O . TRP B 1 221 ? 13.484 -34.094 -2.672 1 98.19 221 TRP B O 1
ATOM 6214 N N . ASP B 1 222 ? 14.898 -35.562 -3.57 1 97.75 222 ASP B N 1
ATOM 6215 C CA . ASP B 1 222 ? 15.242 -36.125 -2.268 1 97.75 222 ASP B CA 1
ATOM 6216 C C . ASP B 1 222 ? 15.922 -35.094 -1.381 1 97.75 222 ASP B C 1
ATOM 6218 O O . ASP B 1 222 ? 15.648 -35.031 -0.181 1 97.75 222 ASP B O 1
ATOM 6222 N N . ARG B 1 223 ? 16.797 -34.375 -1.981 1 97.62 223 ARG B N 1
ATOM 6223 C CA . ARG B 1 223 ? 17.484 -33.344 -1.224 1 97.62 223 ARG B CA 1
ATOM 6224 C C . ARG B 1 223 ? 16.5 -32.312 -0.692 1 97.62 223 ARG B C 1
ATOM 6226 O O . ARG B 1 223 ? 16.609 -31.875 0.458 1 97.62 223 ARG B O 1
ATOM 6233 N N . LEU B 1 224 ? 15.594 -31.906 -1.526 1 98.12 224 LEU B N 1
ATOM 6234 C CA . LEU B 1 224 ? 14.586 -30.922 -1.128 1 98.12 224 LEU B CA 1
ATOM 6235 C C . LEU B 1 224 ? 13.703 -31.484 -0.016 1 98.12 224 LEU B C 1
ATOM 6237 O O . LEU B 1 224 ? 13.406 -30.781 0.955 1 98.12 224 LEU B O 1
ATOM 6241 N N . ALA B 1 225 ? 13.281 -32.75 -0.173 1 98.19 225 ALA B N 1
ATOM 6242 C CA . ALA B 1 225 ? 12.43 -33.375 0.823 1 98.19 225 ALA B CA 1
ATOM 6243 C C . ALA B 1 225 ? 13.156 -33.531 2.152 1 98.19 225 ALA B C 1
ATOM 6245 O O . ALA B 1 225 ? 12.562 -33.344 3.219 1 98.19 225 ALA B O 1
ATOM 6246 N N . GLU B 1 226 ? 14.359 -33.906 2.047 1 97.81 226 GLU B N 1
ATOM 6247 C CA . GLU B 1 226 ? 15.172 -34.031 3.256 1 97.81 226 GLU B CA 1
ATOM 6248 C C . GLU B 1 226 ? 15.305 -32.688 3.977 1 97.81 226 GLU B C 1
ATOM 6250 O O . GLU B 1 226 ? 15.234 -32.625 5.207 1 97.81 226 GLU B O 1
ATOM 6255 N N . TRP B 1 227 ? 15.539 -31.641 3.221 1 98 227 TRP B N 1
ATOM 6256 C CA . TRP B 1 227 ? 15.609 -30.297 3.775 1 98 227 TRP B CA 1
ATOM 6257 C C . TRP B 1 227 ? 14.312 -29.938 4.504 1 98 227 TRP B C 1
ATOM 6259 O O . TRP B 1 227 ? 14.344 -29.469 5.641 1 98 227 TRP B O 1
ATOM 6269 N N . ALA B 1 228 ? 13.195 -30.203 3.914 1 97.94 228 ALA B N 1
ATOM 6270 C CA . ALA B 1 228 ? 11.898 -29.844 4.469 1 97.94 228 ALA B CA 1
ATOM 6271 C C . ALA B 1 228 ? 11.602 -30.641 5.734 1 97.94 228 ALA B C 1
ATOM 6273 O O . ALA B 1 228 ? 11.062 -30.109 6.703 1 97.94 228 ALA B O 1
ATOM 6274 N N . THR B 1 229 ? 11.984 -31.922 5.715 1 97 229 THR B N 1
ATOM 6275 C CA . THR B 1 229 ? 11.703 -32.812 6.844 1 97 229 THR B CA 1
ATOM 6276 C C . THR B 1 229 ? 12.664 -32.531 7.996 1 97 229 THR B C 1
ATOM 6278 O O . THR B 1 229 ? 12.25 -32.438 9.156 1 97 229 THR B O 1
ATOM 6281 N N . LYS B 1 230 ? 13.875 -32.375 7.637 1 96.94 230 LYS B N 1
ATOM 6282 C CA . LYS B 1 230 ? 14.914 -32.156 8.641 1 96.94 230 LYS B CA 1
ATOM 6283 C C . LYS B 1 230 ? 14.633 -30.906 9.461 1 96.94 230 LYS B C 1
ATOM 6285 O O . LYS B 1 230 ? 14.766 -30.906 10.688 1 96.94 230 LYS B O 1
ATOM 6290 N N . TYR B 1 231 ? 14.289 -29.891 8.797 1 97.5 231 TYR B N 1
ATOM 6291 C CA . TYR B 1 231 ? 14.109 -28.609 9.477 1 97.5 231 TYR B CA 1
ATOM 6292 C C . TYR B 1 231 ? 12.641 -28.344 9.758 1 97.5 231 TYR B C 1
ATOM 6294 O O . TYR B 1 231 ? 12.273 -27.25 10.219 1 97.5 231 TYR B O 1
ATOM 6302 N N . LYS B 1 232 ? 11.75 -29.234 9.422 1 96.62 232 LYS B N 1
ATOM 6303 C CA . LYS B 1 232 ? 10.32 -29.141 9.688 1 96.62 232 LYS B CA 1
ATOM 6304 C C . LYS B 1 232 ? 9.719 -27.875 9.094 1 96.62 232 LYS B C 1
ATOM 6306 O O . LYS B 1 232 ? 9.055 -27.109 9.797 1 96.62 232 LYS B O 1
ATOM 6311 N N . VAL B 1 233 ? 10.062 -27.688 7.871 1 96.88 233 VAL B N 1
ATOM 6312 C CA . VAL B 1 233 ? 9.547 -26.516 7.172 1 96.88 233 VAL B CA 1
ATOM 6313 C C . VAL B 1 233 ? 8.094 -26.75 6.75 1 96.88 233 VAL B C 1
ATOM 6315 O O . VAL B 1 233 ? 7.824 -27.047 5.586 1 96.88 233 VAL B O 1
ATOM 6318 N N . TYR B 1 234 ? 7.195 -26.594 7.711 1 94.31 234 TYR B N 1
ATOM 6319 C CA . TYR B 1 234 ? 5.781 -26.906 7.52 1 94.31 234 TYR B CA 1
ATOM 6320 C C . TYR B 1 234 ? 4.898 -25.906 8.258 1 94.31 234 TYR B C 1
ATOM 6322 O O . TYR B 1 234 ? 5.262 -25.422 9.328 1 94.31 234 TYR B O 1
ATOM 6330 N N . SER B 1 235 ? 3.826 -25.594 7.629 1 96.94 235 SER B N 1
ATOM 6331 C CA . SER B 1 235 ? 2.76 -24.812 8.227 1 96.94 235 SER B CA 1
ATOM 6332 C C . SER B 1 235 ? 1.403 -25.156 7.629 1 96.94 235 SER B C 1
ATOM 6334 O O . SER B 1 235 ? 1.303 -25.438 6.434 1 96.94 235 SER B O 1
ATOM 6336 N N . ASP B 1 236 ? 0.329 -25.062 8.453 1 95.88 236 ASP B N 1
ATOM 6337 C CA . ASP B 1 236 ? -1.025 -25.281 7.953 1 95.88 236 ASP B CA 1
ATOM 6338 C C . ASP B 1 236 ? -1.435 -24.172 6.984 1 95.88 236 ASP B C 1
ATOM 6340 O O . ASP B 1 236 ? -2.375 -24.344 6.203 1 95.88 236 ASP B O 1
ATOM 6344 N N . ASN B 1 237 ? -0.725 -23.094 7.039 1 97.75 237 ASN B N 1
ATOM 6345 C CA . ASN B 1 237 ? -1.072 -21.938 6.211 1 97.75 237 ASN B CA 1
ATOM 6346 C C . ASN B 1 237 ? -0.299 -21.953 4.895 1 97.75 237 ASN B C 1
ATOM 6348 O O . ASN B 1 237 ? -0.429 -21.016 4.09 1 97.75 237 ASN B O 1
ATOM 6352 N N . VAL B 1 238 ? 0.469 -23.047 4.656 1 98.31 238 VAL B N 1
ATOM 6353 C CA . VAL B 1 238 ? 1.331 -23.016 3.479 1 98.31 238 VAL B CA 1
ATOM 6354 C C . VAL B 1 238 ? 1.234 -24.344 2.729 1 98.31 238 VAL B C 1
ATOM 6356 O O . VAL B 1 238 ? 1.111 -25.391 3.348 1 98.31 238 VAL B O 1
ATOM 6359 N N . ARG B 1 239 ? 1.146 -24.312 1.474 1 98.5 239 ARG B N 1
ATOM 6360 C CA . ARG B 1 239 ? 1.345 -25.422 0.555 1 98.5 239 ARG B CA 1
ATOM 6361 C C . ARG B 1 239 ? 2.449 -25.109 -0.45 1 98.5 239 ARG B C 1
ATOM 6363 O O . ARG B 1 239 ? 2.867 -23.969 -0.587 1 98.5 239 ARG B O 1
ATOM 6370 N N . TRP B 1 240 ? 2.936 -26.141 -1.105 1 98.5 240 TRP B N 1
ATOM 6371 C CA . TRP B 1 240 ? 4.109 -25.953 -1.951 1 98.5 240 TRP B CA 1
ATOM 6372 C C . TRP B 1 240 ? 3.76 -26.141 -3.422 1 98.5 240 TRP B C 1
ATOM 6374 O O . TRP B 1 240 ? 2.967 -27.031 -3.764 1 98.5 240 TRP B O 1
ATOM 6384 N N . LEU B 1 241 ? 4.297 -25.344 -4.262 1 98.38 241 LEU B N 1
ATOM 6385 C CA . LEU B 1 241 ? 4.402 -25.547 -5.703 1 98.38 241 LEU B CA 1
ATOM 6386 C C . LEU B 1 241 ? 5.855 -25.766 -6.113 1 98.38 241 LEU B C 1
ATOM 6388 O O . LEU B 1 241 ? 6.762 -25.141 -5.555 1 98.38 241 LEU B O 1
ATOM 6392 N N . ILE B 1 242 ? 6.012 -26.609 -7.008 1 98.62 242 ILE B N 1
ATOM 6393 C CA . ILE B 1 242 ? 7.375 -26.859 -7.473 1 98.62 242 ILE B CA 1
ATOM 6394 C C . ILE B 1 242 ? 7.555 -26.297 -8.875 1 98.62 242 ILE B C 1
ATOM 6396 O O . ILE B 1 242 ? 6.801 -26.625 -9.789 1 98.62 242 ILE B O 1
ATOM 6400 N N . GLN B 1 243 ? 8.492 -25.453 -8.969 1 97.88 243 GLN B N 1
ATOM 6401 C CA . GLN B 1 243 ? 8.688 -24.812 -10.266 1 97.88 243 GLN B CA 1
ATOM 6402 C C . GLN B 1 243 ? 9.859 -25.438 -11.016 1 97.88 243 GLN B C 1
ATOM 6404 O O . GLN B 1 243 ? 10.875 -25.797 -10.406 1 97.88 243 GLN B O 1
ATOM 6409 N N . LEU B 1 244 ? 9.727 -25.703 -12.273 1 97.88 244 LEU B N 1
ATOM 6410 C CA . LEU B 1 244 ? 10.75 -26.156 -13.211 1 97.88 244 LEU B CA 1
ATOM 6411 C C . LEU B 1 244 ? 11.141 -25.031 -14.164 1 97.88 244 LEU B C 1
ATOM 6413 O O . LEU B 1 244 ? 10.398 -24.703 -15.086 1 97.88 244 LEU B O 1
ATOM 6417 N N . PRO B 1 245 ? 12.32 -24.438 -13.938 1 96.06 245 PRO B N 1
ATOM 6418 C CA . PRO B 1 245 ? 12.766 -23.406 -14.875 1 96.06 245 PRO B CA 1
ATOM 6419 C C . PRO B 1 245 ? 13.078 -23.953 -16.266 1 96.06 245 PRO B C 1
ATOM 6421 O O . PRO B 1 245 ? 13.641 -25.047 -16.391 1 96.06 245 PRO B O 1
ATOM 6424 N N . ARG B 1 246 ? 12.75 -23.266 -17.297 1 95.56 246 ARG B N 1
ATOM 6425 C CA . ARG B 1 246 ? 13.016 -23.688 -18.672 1 95.56 246 ARG B CA 1
ATOM 6426 C C . ARG B 1 246 ? 14.43 -23.312 -19.094 1 95.56 246 ARG B C 1
ATOM 6428 O O . ARG B 1 246 ? 14.617 -22.406 -19.906 1 95.56 246 ARG B O 1
ATOM 6435 N N . LEU B 1 247 ? 15.359 -24.109 -18.594 1 94.25 247 LEU B N 1
ATOM 6436 C CA . LEU B 1 247 ? 16.766 -23.766 -18.75 1 94.25 247 LEU B CA 1
ATOM 6437 C C . LEU B 1 247 ? 17.531 -24.891 -19.406 1 94.25 247 LEU B C 1
ATOM 6439 O O . LEU B 1 247 ? 18.719 -25.125 -19.094 1 94.25 247 LEU B O 1
ATOM 6443 N N . TYR B 1 248 ? 16.984 -25.656 -20.266 1 95 248 TYR B N 1
ATOM 6444 C CA . TYR B 1 248 ? 17.641 -26.766 -20.938 1 95 248 TYR B CA 1
ATOM 6445 C C . TYR B 1 248 ? 18.891 -26.297 -21.688 1 95 248 TYR B C 1
ATOM 6447 O O . TYR B 1 248 ? 19.953 -26.906 -21.578 1 95 248 TYR B O 1
ATOM 6455 N N . ASP B 1 249 ? 18.75 -25.25 -22.406 1 93.25 249 ASP B N 1
ATOM 6456 C CA . ASP B 1 249 ? 19.859 -24.75 -23.234 1 93.25 249 ASP B CA 1
ATOM 6457 C C . ASP B 1 249 ? 21.078 -24.406 -22.391 1 93.25 249 ASP B C 1
ATOM 6459 O O . ASP B 1 249 ? 22.203 -24.688 -22.781 1 93.25 249 ASP B O 1
ATOM 6463 N N . ILE B 1 250 ? 20.859 -23.891 -21.25 1 92.88 250 ILE B N 1
ATOM 6464 C CA . ILE B 1 250 ? 21.938 -23.5 -20.359 1 92.88 250 ILE B CA 1
ATOM 6465 C C . ILE B 1 250 ? 22.641 -24.766 -19.828 1 92.88 250 ILE B C 1
ATOM 6467 O O . ILE B 1 250 ? 23.875 -24.844 -19.828 1 92.88 250 ILE B O 1
ATOM 6471 N N . TYR B 1 251 ? 21.906 -25.766 -19.438 1 94.94 251 TYR B N 1
ATOM 6472 C CA . TYR B 1 251 ? 22.469 -26.984 -18.875 1 94.94 251 TYR B CA 1
ATOM 6473 C C . TYR B 1 251 ? 23.141 -27.828 -19.969 1 94.94 251 TYR B C 1
ATOM 6475 O O . TYR B 1 251 ? 24.156 -28.469 -19.719 1 94.94 251 TYR B O 1
ATOM 6483 N N . LYS B 1 252 ? 22.516 -27.797 -21.109 1 94.62 252 LYS B N 1
ATOM 6484 C CA . LYS B 1 252 ? 23.125 -28.484 -22.25 1 94.62 252 LYS B CA 1
ATOM 6485 C C . LYS B 1 252 ? 24.469 -27.859 -22.609 1 94.62 252 LYS B C 1
ATOM 6487 O O . LYS B 1 252 ? 25.453 -28.578 -22.844 1 94.62 252 LYS B O 1
ATOM 6492 N N . ALA B 1 253 ? 24.516 -26.594 -22.688 1 94.69 253 ALA B N 1
ATOM 6493 C CA . ALA B 1 253 ? 25.75 -25.875 -23 1 94.69 253 ALA B CA 1
ATOM 6494 C C . ALA B 1 253 ? 26.844 -26.172 -21.969 1 94.69 253 ALA B C 1
ATOM 6496 O O . ALA B 1 253 ? 28.016 -26.219 -22.312 1 94.69 253 ALA B O 1
ATOM 6497 N N . LYS B 1 254 ? 26.469 -26.453 -20.75 1 94.5 254 LYS B N 1
ATOM 6498 C CA . LYS B 1 254 ? 27.422 -26.734 -19.672 1 94.5 254 LYS B CA 1
ATOM 6499 C C . LYS B 1 254 ? 27.781 -28.219 -19.641 1 94.5 254 LYS B C 1
ATOM 6501 O O . LYS B 1 254 ? 28.562 -28.641 -18.781 1 94.5 254 LYS B O 1
ATOM 6506 N N . GLY B 1 255 ? 27.141 -28.984 -20.438 1 93.19 255 GLY B N 1
ATOM 6507 C CA . GLY B 1 255 ? 27.453 -30.406 -20.547 1 93.19 255 GLY B CA 1
ATOM 6508 C C . GLY B 1 255 ? 26.812 -31.234 -19.453 1 93.19 255 GLY B C 1
ATOM 6509 O O . GLY B 1 255 ? 27.25 -32.375 -19.203 1 93.19 255 GLY B O 1
ATOM 6510 N N . LYS B 1 256 ? 25.797 -30.75 -18.891 1 93.88 256 LYS B N 1
ATOM 6511 C CA . LYS B 1 256 ? 25.156 -31.438 -17.781 1 93.88 256 LYS B CA 1
ATOM 6512 C C . LYS B 1 256 ? 24.094 -32.406 -18.281 1 93.88 256 LYS B C 1
ATOM 6514 O O . LYS B 1 256 ? 23.734 -33.375 -17.594 1 93.88 256 LYS B O 1
ATOM 6519 N N . LEU B 1 257 ? 23.562 -32.094 -19.469 1 95.25 257 LEU B N 1
ATOM 6520 C CA . LEU B 1 257 ? 22.5 -32.875 -20.047 1 95.25 257 LEU B CA 1
ATOM 6521 C C . LEU B 1 257 ? 22.812 -33.281 -21.484 1 95.25 257 LEU B C 1
ATOM 6523 O O . LEU B 1 257 ? 23.406 -32.5 -22.234 1 95.25 257 LEU B O 1
ATOM 6527 N N . ASP B 1 258 ? 22.359 -34.375 -21.828 1 94.69 258 ASP B N 1
ATOM 6528 C CA . ASP B 1 258 ? 22.578 -34.844 -23.188 1 94.69 258 ASP B CA 1
ATOM 6529 C C . ASP B 1 258 ? 21.375 -34.531 -24.078 1 94.69 258 ASP B C 1
ATOM 6531 O O . ASP B 1 258 ? 21.531 -34.312 -25.297 1 94.69 258 ASP B O 1
ATOM 6535 N N . ASN B 1 259 ? 20.297 -34.594 -23.547 1 96 259 ASN B N 1
ATOM 6536 C CA . ASN B 1 259 ? 19.047 -34.344 -24.266 1 96 259 ASN B CA 1
ATOM 6537 C C . ASN B 1 259 ? 17.953 -33.844 -23.328 1 96 259 ASN B C 1
ATOM 6539 O O . ASN B 1 259 ? 18.125 -33.844 -22.109 1 96 259 ASN B O 1
ATOM 6543 N N . PHE B 1 260 ? 16.844 -33.406 -23.875 1 96.5 260 PHE B N 1
ATOM 6544 C CA . PHE B 1 260 ? 15.75 -32.844 -23.094 1 96.5 260 PHE B CA 1
ATOM 6545 C C . PHE B 1 260 ? 15.062 -33.906 -22.266 1 96.5 260 PHE B C 1
ATOM 6547 O O . PHE B 1 260 ? 14.531 -33.625 -21.188 1 96.5 260 PHE B O 1
ATOM 6554 N N . GLY B 1 261 ? 14.992 -35.125 -22.719 1 97 261 GLY B N 1
ATOM 6555 C CA . GLY B 1 261 ? 14.383 -36.219 -21.984 1 97 261 GLY B CA 1
ATOM 6556 C C . GLY B 1 261 ? 14.953 -36.406 -20.594 1 97 261 GLY B C 1
ATOM 6557 O O . GLY B 1 261 ? 14.25 -36.812 -19.672 1 97 261 GLY B O 1
ATOM 6558 N N . GLU B 1 262 ? 16.188 -36.031 -20.422 1 97.06 262 GLU B N 1
ATOM 6559 C CA . GLU B 1 262 ? 16.844 -36.188 -19.141 1 97.06 262 GLU B CA 1
ATOM 6560 C C . GLU B 1 262 ? 16.25 -35.219 -18.094 1 97.06 262 GLU B C 1
ATOM 6562 O O . GLU B 1 262 ? 16.156 -35.562 -16.922 1 97.06 262 GLU B O 1
ATOM 6567 N N . ILE B 1 263 ? 15.906 -34.062 -18.516 1 97.06 263 ILE B N 1
ATOM 6568 C CA . ILE B 1 263 ? 15.266 -33.125 -17.594 1 97.06 263 ILE B CA 1
ATOM 6569 C C . ILE B 1 263 ? 13.961 -33.719 -17.078 1 97.06 263 ILE B C 1
ATOM 6571 O O . ILE B 1 263 ? 13.68 -33.656 -15.883 1 97.06 263 ILE B O 1
ATOM 6575 N N . LEU B 1 264 ? 13.172 -34.281 -17.984 1 97.5 264 LEU B N 1
ATOM 6576 C CA . LEU B 1 264 ? 11.883 -34.844 -17.625 1 97.5 264 LEU B CA 1
ATOM 6577 C C . LEU B 1 264 ? 12.07 -36.062 -16.719 1 97.5 264 LEU B C 1
ATOM 6579 O O . LEU B 1 264 ? 11.32 -36.25 -15.758 1 97.5 264 LEU B O 1
ATOM 6583 N N . GLU B 1 265 ? 13.039 -36.812 -17.062 1 97.38 265 GLU B N 1
ATOM 6584 C CA . GLU B 1 265 ? 13.328 -38 -16.25 1 97.38 265 GLU B CA 1
ATOM 6585 C C . GLU B 1 265 ? 13.742 -37.594 -14.836 1 97.38 265 GLU B C 1
ATOM 6587 O O . GLU B 1 265 ? 13.258 -38.188 -13.859 1 97.38 265 GLU B O 1
ATOM 6592 N N . ASN B 1 266 ? 14.68 -36.688 -14.812 1 97.62 266 ASN B N 1
ATOM 6593 C CA . ASN B 1 266 ? 15.156 -36.219 -13.516 1 97.62 266 ASN B CA 1
ATOM 6594 C C . ASN B 1 266 ? 14.023 -35.625 -12.68 1 97.62 266 ASN B C 1
ATOM 6596 O O . ASN B 1 266 ? 14.023 -35.75 -11.453 1 97.62 266 ASN B O 1
ATOM 6600 N N . PHE B 1 267 ? 13.102 -35 -13.32 1 98.06 267 PHE B N 1
ATOM 6601 C CA . PHE B 1 267 ? 12.008 -34.344 -12.625 1 98.06 267 PHE B CA 1
ATOM 6602 C C . PHE B 1 267 ? 10.93 -35.344 -12.227 1 98.06 267 PHE B C 1
ATOM 6604 O O . PHE B 1 267 ? 10.406 -35.281 -11.109 1 98.06 267 PHE B O 1
ATOM 6611 N N . PHE B 1 268 ? 10.578 -36.344 -13.039 1 98.31 268 PHE B N 1
ATOM 6612 C CA . PHE B 1 268 ? 9.367 -37.125 -12.805 1 98.31 268 PHE B CA 1
ATOM 6613 C C . PHE B 1 268 ? 9.703 -38.531 -12.297 1 98.31 268 PHE B C 1
ATOM 6615 O O . PHE B 1 268 ? 8.906 -39.125 -11.586 1 98.31 268 PHE B O 1
ATOM 6622 N N . ARG B 1 269 ? 10.844 -39.062 -12.641 1 97.94 269 ARG B N 1
ATOM 6623 C CA . ARG B 1 269 ? 11.156 -40.438 -12.273 1 97.94 269 ARG B CA 1
ATOM 6624 C C . ARG B 1 269 ? 11.102 -40.625 -10.766 1 97.94 269 ARG B C 1
ATOM 6626 O O . ARG B 1 269 ? 10.5 -41.594 -10.281 1 97.94 269 ARG B O 1
ATOM 6633 N N . PRO B 1 270 ? 11.766 -39.75 -9.992 1 98.19 270 PRO B N 1
ATOM 6634 C CA . PRO B 1 270 ? 11.648 -39.906 -8.547 1 98.19 270 PRO B CA 1
ATOM 6635 C C . PRO B 1 270 ? 10.203 -39.938 -8.062 1 98.19 270 PRO B C 1
ATOM 6637 O O . PRO B 1 270 ? 9.875 -40.625 -7.102 1 98.19 270 PRO B O 1
ATOM 6640 N N . LEU B 1 271 ? 9.336 -39.188 -8.672 1 98.56 271 LEU B N 1
ATOM 6641 C CA . LEU B 1 271 ? 7.93 -39.125 -8.289 1 98.56 271 LEU B CA 1
ATOM 6642 C C . LEU B 1 271 ? 7.215 -40.438 -8.609 1 98.56 271 LEU B C 1
ATOM 6644 O O . LEU B 1 271 ? 6.367 -40.875 -7.84 1 98.56 271 LEU B O 1
ATOM 6648 N N . PHE B 1 272 ? 7.539 -41.031 -9.758 1 98.25 272 PHE B N 1
ATOM 6649 C CA . PHE B 1 272 ? 6.988 -42.312 -10.102 1 98.25 272 PHE B CA 1
ATOM 6650 C C . PHE B 1 272 ? 7.48 -43.406 -9.133 1 98.25 272 PHE B C 1
ATOM 6652 O O . PHE B 1 272 ? 6.711 -44.25 -8.711 1 98.25 272 PHE B O 1
ATOM 6659 N N . GLU B 1 273 ? 8.781 -43.312 -8.828 1 98.19 273 GLU B N 1
ATOM 6660 C CA . GLU B 1 273 ? 9.375 -44.312 -7.938 1 98.19 273 GLU B CA 1
ATOM 6661 C C . GLU B 1 273 ? 8.719 -44.281 -6.559 1 98.19 273 GLU B C 1
ATOM 6663 O O . GLU B 1 273 ? 8.375 -45.312 -6.004 1 98.19 273 GLU B O 1
ATOM 6668 N N . VAL B 1 274 ? 8.57 -43.062 -6.035 1 98.19 274 VAL B N 1
ATOM 6669 C CA . VAL B 1 274 ? 8.016 -42.938 -4.691 1 98.19 274 VAL B CA 1
ATOM 6670 C C . VAL B 1 274 ? 6.543 -43.344 -4.703 1 98.19 274 VAL B C 1
ATOM 6672 O O . VAL B 1 274 ? 6.016 -43.844 -3.709 1 98.19 274 VAL B O 1
ATOM 6675 N N . THR B 1 275 ? 5.805 -43.062 -5.809 1 98.12 275 THR B N 1
ATOM 6676 C CA . THR B 1 275 ? 4.41 -43.469 -5.945 1 98.12 275 THR B CA 1
ATOM 6677 C C . THR B 1 275 ? 4.289 -45 -5.957 1 98.12 275 THR B C 1
ATOM 6679 O O . THR B 1 275 ? 3.385 -45.562 -5.34 1 98.12 275 THR B O 1
ATOM 6682 N N . LYS B 1 276 ? 5.254 -45.625 -6.641 1 97.38 276 LYS B N 1
ATOM 6683 C CA . LYS B 1 276 ? 5.273 -47.094 -6.719 1 97.38 276 LYS B CA 1
ATOM 6684 C C . LYS B 1 276 ? 5.609 -47.719 -5.367 1 97.38 276 LYS B C 1
ATOM 6686 O O . LYS B 1 276 ? 4.961 -48.656 -4.938 1 97.38 276 LYS B O 1
ATOM 6691 N N . ALA B 1 277 ? 6.711 -47.156 -4.793 1 97.44 277 ALA B N 1
ATOM 6692 C CA . ALA B 1 277 ? 7.203 -47.688 -3.523 1 97.44 277 ALA B CA 1
ATOM 6693 C C . ALA B 1 277 ? 7.672 -46.562 -2.609 1 97.44 277 ALA B C 1
ATOM 6695 O O . ALA B 1 277 ? 8.852 -46.219 -2.598 1 97.44 277 ALA B O 1
ATOM 6696 N N . PRO B 1 278 ? 6.781 -46.094 -1.731 1 95.94 278 PRO B N 1
ATOM 6697 C CA . PRO B 1 278 ? 7.074 -44.969 -0.852 1 95.94 278 PRO B CA 1
ATOM 6698 C C . PRO B 1 278 ? 8.344 -45.156 -0.03 1 95.94 278 PRO B C 1
ATOM 6700 O O . PRO B 1 278 ? 9.086 -44.219 0.208 1 95.94 278 PRO B O 1
ATOM 6703 N N . PRO B 1 279 ? 8.727 -46.375 0.374 1 96.19 279 PRO B N 1
ATOM 6704 C CA . PRO B 1 279 ? 9.93 -46.531 1.19 1 96.19 279 PRO B CA 1
ATOM 6705 C C . PRO B 1 279 ? 11.211 -46.219 0.426 1 96.19 279 PRO B C 1
ATOM 6707 O O . PRO B 1 279 ? 12.273 -46.031 1.035 1 96.19 279 PRO B O 1
ATOM 6710 N N . THR B 1 280 ? 11.133 -46.188 -0.888 1 95.88 280 THR B N 1
ATOM 6711 C CA . THR B 1 280 ? 12.312 -45.844 -1.68 1 95.88 280 THR B CA 1
ATOM 6712 C C . THR B 1 280 ? 12.742 -44.406 -1.418 1 95.88 280 THR B C 1
ATOM 6714 O O . THR B 1 280 ? 13.922 -44.094 -1.55 1 95.88 280 THR B O 1
ATOM 6717 N N . HIS B 1 281 ? 11.766 -43.531 -1.165 1 96.94 281 HIS B N 1
ATOM 6718 C CA . HIS B 1 281 ? 11.969 -42.125 -0.858 1 96.94 281 HIS B CA 1
ATOM 6719 C C . HIS B 1 281 ? 11.078 -41.688 0.294 1 96.94 281 HIS B C 1
ATOM 6721 O O . HIS B 1 281 ? 10.172 -40.875 0.101 1 96.94 281 HIS B O 1
ATOM 6727 N N . PRO B 1 282 ? 11.312 -42.062 1.476 1 96.56 282 PRO B N 1
ATOM 6728 C CA . PRO B 1 282 ? 10.383 -41.844 2.582 1 96.56 282 PRO B CA 1
ATOM 6729 C C . PRO B 1 282 ? 10.133 -40.344 2.844 1 96.56 282 PRO B C 1
ATOM 6731 O O . PRO B 1 282 ? 8.984 -39.938 3.033 1 96.56 282 PRO B O 1
ATOM 6734 N N . GLU B 1 283 ? 11.234 -39.531 2.898 1 97.5 283 GLU B N 1
ATOM 6735 C CA . GLU B 1 283 ? 11.062 -38.125 3.133 1 97.5 283 GLU B CA 1
ATOM 6736 C C . GLU B 1 283 ? 10.289 -37.469 1.993 1 97.5 283 GLU B C 1
ATOM 6738 O O . GLU B 1 283 ? 9.477 -36.562 2.225 1 97.5 283 GLU B O 1
ATOM 6743 N N . LEU B 1 284 ? 10.57 -37.906 0.794 1 98.06 284 LEU B N 1
ATOM 6744 C CA . LEU B 1 284 ? 9.867 -37.375 -0.368 1 98.06 284 LEU B CA 1
ATOM 6745 C C . LEU B 1 284 ? 8.383 -37.688 -0.31 1 98.06 284 LEU B C 1
ATOM 6747 O O . LEU B 1 284 ? 7.547 -36.844 -0.671 1 98.06 284 LEU B O 1
ATOM 6751 N N . HIS B 1 285 ? 8.078 -38.906 0.103 1 97.81 285 HIS B N 1
ATOM 6752 C CA . HIS B 1 285 ? 6.68 -39.281 0.257 1 97.81 285 HIS B CA 1
ATOM 6753 C C . HIS B 1 285 ? 5.945 -38.344 1.199 1 97.81 285 HIS B C 1
ATOM 6755 O O . HIS B 1 285 ? 4.828 -37.906 0.903 1 97.81 285 HIS B O 1
ATOM 6761 N N . GLY B 1 286 ? 6.586 -38.062 2.318 1 97.12 286 GLY B N 1
ATOM 6762 C CA . GLY B 1 286 ? 5.996 -37.156 3.27 1 97.12 286 GLY B CA 1
ATOM 6763 C C . GLY B 1 286 ? 5.859 -35.75 2.723 1 97.12 286 GLY B C 1
ATOM 6764 O O . GLY B 1 286 ? 4.836 -35.094 2.922 1 97.12 286 GLY B O 1
ATOM 6765 N N . PHE B 1 287 ? 6.863 -35.281 2.062 1 97.94 287 PHE B N 1
ATOM 6766 C CA . PHE B 1 287 ? 6.906 -33.938 1.521 1 97.94 287 PHE B CA 1
ATOM 6767 C C . PHE B 1 287 ? 5.824 -33.719 0.467 1 97.94 287 PHE B C 1
ATOM 6769 O O . PHE B 1 287 ? 5.172 -32.688 0.426 1 97.94 287 PHE B O 1
ATOM 6776 N N . LEU B 1 288 ? 5.566 -34.75 -0.345 1 97.88 288 LEU B N 1
ATOM 6777 C CA . LEU B 1 288 ? 4.648 -34.656 -1.476 1 97.88 288 LEU B CA 1
ATOM 6778 C C . LEU B 1 288 ? 3.209 -34.5 -0.998 1 97.88 288 LEU B C 1
ATOM 6780 O O . LEU B 1 288 ? 2.336 -34.094 -1.765 1 97.88 288 LEU B O 1
ATOM 6784 N N . GLN B 1 289 ? 2.963 -34.781 0.219 1 95.69 289 GLN B N 1
ATOM 6785 C CA . GLN B 1 289 ? 1.625 -34.594 0.771 1 95.69 289 GLN B CA 1
ATOM 6786 C C . GLN B 1 289 ? 1.271 -33.125 0.869 1 95.69 289 GLN B C 1
ATOM 6788 O O . GLN B 1 289 ? 0.094 -32.781 0.958 1 95.69 289 GLN B O 1
ATOM 6793 N N . HIS B 1 290 ? 2.305 -32.312 0.811 1 97.19 290 HIS B N 1
ATOM 6794 C CA . HIS B 1 290 ? 2.102 -30.875 0.963 1 97.19 290 HIS B CA 1
ATOM 6795 C C . HIS B 1 290 ? 2.316 -30.141 -0.358 1 97.19 290 HIS B C 1
ATOM 6797 O O . HIS B 1 290 ? 2.254 -28.906 -0.409 1 97.19 290 HIS B O 1
ATOM 6803 N N . VAL B 1 291 ? 2.58 -30.875 -1.403 1 98.31 291 VAL B N 1
ATOM 6804 C CA . VAL B 1 291 ? 2.791 -30.297 -2.725 1 98.31 291 VAL B CA 1
ATOM 6805 C C . VAL B 1 291 ? 1.486 -30.312 -3.518 1 98.31 291 VAL B C 1
ATOM 6807 O O . VAL B 1 291 ? 0.809 -31.344 -3.57 1 98.31 291 VAL B O 1
ATOM 6810 N N . VAL B 1 292 ? 1.207 -29.188 -4.176 1 97.94 292 VAL B N 1
ATOM 6811 C CA . VAL B 1 292 ? -0.119 -29.109 -4.781 1 97.94 292 VAL B CA 1
ATOM 6812 C C . VAL B 1 292 ? 0.008 -29.094 -6.305 1 97.94 292 VAL B C 1
ATOM 6814 O O . VAL B 1 292 ? -0.965 -29.344 -7.02 1 97.94 292 VAL B O 1
ATOM 6817 N N . GLY B 1 293 ? 1.135 -28.797 -6.758 1 98.19 293 GLY B N 1
ATOM 6818 C CA . GLY B 1 293 ? 1.226 -28.734 -8.211 1 98.19 293 GLY B CA 1
ATOM 6819 C C . GLY B 1 293 ? 2.596 -28.312 -8.703 1 98.19 293 GLY B C 1
ATOM 6820 O O . GLY B 1 293 ? 3.553 -28.266 -7.93 1 98.19 293 GLY B O 1
ATOM 6821 N N . PHE B 1 294 ? 2.705 -28.141 -10.047 1 98.56 294 PHE B N 1
ATOM 6822 C CA . PHE B 1 294 ? 3.953 -27.797 -10.719 1 98.56 294 PHE B CA 1
ATOM 6823 C C . PHE B 1 294 ? 3.812 -26.484 -11.484 1 98.56 294 PHE B C 1
ATOM 6825 O O . PHE B 1 294 ? 2.725 -26.156 -11.953 1 98.56 294 PHE B O 1
ATOM 6832 N N . ASP B 1 295 ? 4.875 -25.797 -11.5 1 97.81 295 ASP B N 1
ATOM 6833 C CA . ASP B 1 295 ? 4.988 -24.531 -12.227 1 97.81 295 ASP B CA 1
ATOM 6834 C C . ASP B 1 295 ? 6.121 -24.578 -13.25 1 97.81 295 ASP B C 1
ATOM 6836 O O . ASP B 1 295 ? 7.105 -25.297 -13.055 1 97.81 295 ASP B O 1
ATOM 6840 N N . SER B 1 296 ? 5.941 -24.031 -14.383 1 97.12 296 SER B N 1
ATOM 6841 C CA . SER B 1 296 ? 6.977 -23.812 -15.391 1 97.12 296 SER B CA 1
ATOM 6842 C C . SER B 1 296 ? 7.297 -22.328 -15.531 1 97.12 296 SER B C 1
ATOM 6844 O O . SER B 1 296 ? 6.402 -21.5 -15.766 1 97.12 296 SER B O 1
ATOM 6846 N N . VAL B 1 297 ? 8.602 -22 -15.414 1 92.81 297 VAL B N 1
ATOM 6847 C CA . VAL B 1 297 ? 8.906 -20.578 -15.336 1 92.81 297 VAL B CA 1
ATOM 6848 C C . VAL B 1 297 ? 10.148 -20.266 -16.156 1 92.81 297 VAL B C 1
ATOM 6850 O O . VAL B 1 297 ? 11.008 -21.141 -16.359 1 92.81 297 VAL B O 1
ATOM 6853 N N . ASP B 1 298 ? 10.289 -19.094 -16.719 1 87.75 298 ASP B N 1
ATOM 6854 C CA . ASP B 1 298 ? 11.43 -18.438 -17.359 1 87.75 298 ASP B CA 1
ATOM 6855 C C . ASP B 1 298 ? 10.984 -17.25 -18.203 1 87.75 298 ASP B C 1
ATOM 6857 O O . ASP B 1 298 ? 9.797 -16.938 -18.25 1 87.75 298 ASP B O 1
ATOM 6861 N N . ASP B 1 299 ? 11.953 -16.625 -18.734 1 85.06 299 ASP B N 1
ATOM 6862 C CA . ASP B 1 299 ? 11.711 -15.438 -19.547 1 85.06 299 ASP B CA 1
ATOM 6863 C C . ASP B 1 299 ? 10.945 -15.797 -20.828 1 85.06 299 ASP B C 1
ATOM 6865 O O . ASP B 1 299 ? 11.5 -16.422 -21.734 1 85.06 299 ASP B O 1
ATOM 6869 N N . GLU B 1 300 ? 9.742 -15.398 -20.875 1 89.5 300 GLU B N 1
ATOM 6870 C CA . GLU B 1 300 ? 8.867 -15.734 -22 1 89.5 300 GLU B CA 1
ATOM 6871 C C . GLU B 1 300 ? 9.18 -14.875 -23.219 1 89.5 300 GLU B C 1
ATOM 6873 O O . GLU B 1 300 ? 8.711 -15.156 -24.312 1 89.5 300 GLU B O 1
ATOM 6878 N N . SER B 1 301 ? 9.977 -13.898 -23 1 85.69 301 SER B N 1
ATOM 6879 C CA . SER B 1 301 ? 10.266 -12.984 -24.094 1 85.69 301 SER B CA 1
ATOM 6880 C C . SER B 1 301 ? 11.352 -13.539 -25 1 85.69 301 SER B C 1
ATOM 6882 O O . SER B 1 301 ? 11.555 -13.039 -26.109 1 85.69 301 SER B O 1
ATOM 6884 N N . LYS B 1 302 ? 11.977 -14.547 -24.578 1 86.12 302 LYS B N 1
ATOM 6885 C CA . LYS B 1 302 ? 13.031 -15.148 -25.391 1 86.12 302 LYS B CA 1
ATOM 6886 C C . LYS B 1 302 ? 12.469 -15.734 -26.672 1 86.12 302 LYS B C 1
ATOM 6888 O O . LYS B 1 302 ? 11.383 -16.312 -26.672 1 86.12 302 LYS B O 1
ATOM 6893 N N . PRO B 1 303 ? 13.164 -15.523 -27.719 1 84.38 303 PRO B N 1
ATOM 6894 C CA . PRO B 1 303 ? 12.672 -16.062 -28.984 1 84.38 303 PRO B CA 1
ATOM 6895 C C . PRO B 1 303 ? 12.656 -17.594 -29.016 1 84.38 303 PRO B C 1
ATOM 6897 O O . PRO B 1 303 ? 13.562 -18.234 -28.469 1 84.38 303 PRO B O 1
ATOM 6900 N N . GLU B 1 304 ? 11.602 -18.094 -29.609 1 86.56 304 GLU B N 1
ATOM 6901 C CA . GLU B 1 304 ? 11.469 -19.531 -29.828 1 86.56 304 GLU B CA 1
ATOM 6902 C C . GLU B 1 304 ? 11.617 -19.875 -31.312 1 86.56 304 GLU B C 1
ATOM 6904 O O . GLU B 1 304 ? 10.859 -19.375 -32.156 1 86.56 304 GLU B O 1
ATOM 6909 N N . HIS B 1 305 ? 12.602 -20.562 -31.672 1 77.88 305 HIS B N 1
ATOM 6910 C CA . HIS B 1 305 ? 12.898 -20.812 -33.062 1 77.88 305 HIS B CA 1
ATOM 6911 C C . HIS B 1 305 ? 12.203 -22.078 -33.562 1 77.88 305 HIS B C 1
ATOM 6913 O O . HIS B 1 305 ? 11.797 -22.156 -34.719 1 77.88 305 HIS B O 1
ATOM 6919 N N . ILE B 1 306 ? 12.164 -23.031 -32.75 1 73.38 306 ILE B N 1
ATOM 6920 C CA . ILE B 1 306 ? 11.523 -24.297 -33.125 1 73.38 306 ILE B CA 1
ATOM 6921 C C . ILE B 1 306 ? 10.203 -24.438 -32.375 1 73.38 306 ILE B C 1
ATOM 6923 O O . ILE B 1 306 ? 10.188 -24.547 -31.141 1 73.38 306 ILE B O 1
ATOM 6927 N N . GLY B 1 307 ? 9.141 -24.297 -33.062 1 75 307 GLY B N 1
ATOM 6928 C CA . GLY B 1 307 ? 7.832 -24.484 -32.469 1 75 307 GLY B CA 1
ATOM 6929 C C . GLY B 1 307 ? 7.461 -25.938 -32.25 1 75 307 GLY B C 1
ATOM 6930 O O . GLY B 1 307 ? 8.258 -26.828 -32.562 1 75 307 GLY B O 1
ATOM 6931 N N . PHE B 1 308 ? 6.359 -26.109 -31.625 1 77.38 308 PHE B N 1
ATOM 6932 C CA . PHE B 1 308 ? 5.859 -27.469 -31.469 1 77.38 308 PHE B CA 1
ATOM 6933 C C . PHE B 1 308 ? 5.223 -27.969 -32.75 1 77.38 308 PHE B C 1
ATOM 6935 O O . PHE B 1 308 ? 4.25 -27.391 -33.25 1 77.38 308 PHE B O 1
ATOM 6942 N N . TYR B 1 309 ? 5.898 -28.875 -33.438 1 73.94 309 TYR B N 1
ATOM 6943 C CA . TYR B 1 309 ? 5.375 -29.484 -34.656 1 73.94 309 TYR B CA 1
ATOM 6944 C C . TYR B 1 309 ? 5.344 -31 -34.531 1 73.94 309 TYR B C 1
ATOM 6946 O O . TYR B 1 309 ? 6.023 -31.578 -33.688 1 73.94 309 TYR B O 1
ATOM 6954 N N . VAL B 1 310 ? 4.465 -31.484 -35.312 1 71.38 310 VAL B N 1
ATOM 6955 C CA . VAL B 1 310 ? 4.27 -32.938 -35.312 1 71.38 310 VAL B CA 1
ATOM 6956 C C . VAL B 1 310 ? 5.609 -33.625 -35.531 1 71.38 310 VAL B C 1
ATOM 6958 O O . VAL B 1 310 ? 5.859 -34.688 -34.969 1 71.38 310 VAL B O 1
ATOM 6961 N N . ASP B 1 311 ? 6.406 -33 -36.219 1 77.19 311 ASP B N 1
ATOM 6962 C CA . ASP B 1 311 ? 7.652 -33.688 -36.531 1 77.19 311 ASP B CA 1
ATOM 6963 C C . ASP B 1 311 ? 8.766 -33.312 -35.562 1 77.19 311 ASP B C 1
ATOM 6965 O O . ASP B 1 311 ? 9.938 -33.594 -35.812 1 77.19 311 ASP B O 1
ATOM 6969 N N . ALA B 1 312 ? 8.328 -32.719 -34.562 1 83.94 312 ALA B N 1
ATOM 6970 C CA . ALA B 1 312 ? 9.344 -32.438 -33.531 1 83.94 312 ALA B CA 1
ATOM 6971 C C . ALA B 1 312 ? 9.836 -33.719 -32.875 1 83.94 312 ALA B C 1
ATOM 6973 O O . ALA B 1 312 ? 9.055 -34.625 -32.625 1 83.94 312 ALA B O 1
ATOM 6974 N N . PRO B 1 313 ? 11.133 -33.75 -32.625 1 89.06 313 PRO B N 1
ATOM 6975 C CA . PRO B 1 313 ? 11.656 -34.969 -32 1 89.06 313 PRO B CA 1
ATOM 6976 C C . PRO B 1 313 ? 11.133 -35.188 -30.594 1 89.06 313 PRO B C 1
ATOM 6978 O O . PRO B 1 313 ? 10.852 -34.219 -29.875 1 89.06 313 PRO B O 1
ATOM 6981 N N . PRO B 1 314 ? 10.93 -36.438 -30.281 1 91.94 314 PRO B N 1
ATOM 6982 C CA . PRO B 1 314 ? 10.602 -36.688 -28.875 1 91.94 314 PRO B CA 1
ATOM 6983 C C . PRO B 1 314 ? 11.688 -36.219 -27.922 1 91.94 314 PRO B C 1
ATOM 6985 O O . PRO B 1 314 ? 12.828 -36 -28.328 1 91.94 314 PRO B O 1
ATOM 6988 N N . PRO B 1 315 ? 11.359 -36.062 -26.703 1 95.25 315 PRO B N 1
ATOM 6989 C CA . PRO B 1 315 ? 12.281 -35.469 -25.734 1 95.25 315 PRO B CA 1
ATOM 6990 C C . PRO B 1 315 ? 13.625 -36.188 -25.672 1 95.25 315 PRO B C 1
ATOM 6992 O O . PRO B 1 315 ? 14.672 -35.531 -25.547 1 95.25 315 PRO B O 1
ATOM 6995 N N . GLN B 1 316 ? 13.656 -37.5 -25.812 1 95 316 GLN B N 1
ATOM 6996 C CA . GLN B 1 316 ? 14.883 -38.281 -25.75 1 95 316 GLN B CA 1
ATOM 6997 C C . GLN B 1 316 ? 15.789 -38 -26.938 1 95 316 GLN B C 1
ATOM 6999 O O . GLN B 1 316 ? 17 -38.219 -26.859 1 95 316 GLN B O 1
ATOM 7004 N N . ASN B 1 317 ? 15.172 -37.5 -27.938 1 94.81 317 ASN B N 1
ATOM 7005 C CA . ASN B 1 317 ? 15.93 -37.219 -29.156 1 94.81 317 ASN B CA 1
ATOM 7006 C C . ASN B 1 317 ? 16.172 -35.719 -29.328 1 94.81 317 ASN B C 1
ATOM 7008 O O . ASN B 1 317 ? 16.719 -35.281 -30.359 1 94.81 317 ASN B O 1
ATOM 7012 N N . TRP B 1 318 ? 15.695 -34.906 -28.422 1 95.31 318 TRP B N 1
ATOM 7013 C CA . TRP B 1 318 ? 16.031 -33.5 -28.469 1 95.31 318 TRP B CA 1
ATOM 7014 C C . TRP B 1 318 ? 17.453 -33.25 -27.969 1 95.31 318 TRP B C 1
ATOM 7016 O O . TRP B 1 318 ? 17.656 -32.906 -26.797 1 95.31 318 TRP B O 1
ATOM 7026 N N . THR B 1 319 ? 18.391 -33.25 -28.812 1 94.19 319 THR B N 1
ATOM 7027 C CA . THR B 1 319 ? 19.797 -33.188 -28.438 1 94.19 319 THR B CA 1
ATOM 7028 C C . THR B 1 319 ? 20.406 -31.859 -28.875 1 94.19 319 THR B C 1
ATOM 7030 O O . THR B 1 319 ? 21.562 -31.578 -28.609 1 94.19 319 THR B O 1
ATOM 7033 N N . MET B 1 320 ? 19.609 -31.078 -29.516 1 91.12 320 MET B N 1
ATOM 7034 C CA . MET B 1 320 ? 20.125 -29.797 -29.984 1 91.12 320 MET B CA 1
ATOM 7035 C C . MET B 1 320 ? 20.328 -28.828 -28.828 1 91.12 320 MET B C 1
ATOM 7037 O O . MET B 1 320 ? 19.766 -29.031 -27.75 1 91.12 320 MET B O 1
ATOM 7041 N N . THR B 1 321 ? 21.078 -27.797 -29.125 1 91.44 321 THR B N 1
ATOM 7042 C CA . THR B 1 321 ? 21.422 -26.812 -28.094 1 91.44 321 THR B CA 1
ATOM 7043 C C . THR B 1 321 ? 20.297 -25.828 -27.891 1 91.44 321 THR B C 1
ATOM 7045 O O . THR B 1 321 ? 20.203 -25.172 -26.844 1 91.44 321 THR B O 1
ATOM 7048 N N . GLU B 1 322 ? 19.469 -25.797 -28.781 1 91.31 322 GLU B N 1
ATOM 7049 C CA . GLU B 1 322 ? 18.359 -24.859 -28.703 1 91.31 322 GLU B CA 1
ATOM 7050 C C . GLU B 1 322 ? 17.359 -25.266 -27.625 1 91.31 322 GLU B C 1
ATOM 7052 O O . GLU B 1 322 ? 17.062 -26.453 -27.469 1 91.31 322 GLU B O 1
ATOM 7057 N N . ASN B 1 323 ? 16.875 -24.297 -26.922 1 93.81 323 ASN B N 1
ATOM 7058 C CA . ASN B 1 323 ? 15.859 -24.562 -25.922 1 93.81 323 ASN B CA 1
ATOM 7059 C C . ASN B 1 323 ? 14.531 -24.938 -26.547 1 93.81 323 ASN B C 1
ATOM 7061 O O . ASN B 1 323 ? 14.086 -24.312 -27.516 1 93.81 323 ASN B O 1
ATOM 7065 N N . PRO B 1 324 ? 13.914 -26.016 -26.078 1 94.12 324 PRO B N 1
ATOM 7066 C CA . PRO B 1 324 ? 12.57 -26.312 -26.578 1 94.12 324 PRO B CA 1
ATOM 7067 C C . PRO B 1 324 ? 11.594 -25.156 -26.344 1 94.12 324 PRO B C 1
ATOM 7069 O O . PRO B 1 324 ? 11.789 -24.344 -25.438 1 94.12 324 PRO B O 1
ATOM 7072 N N . SER B 1 325 ? 10.602 -25.109 -27.141 1 93.25 325 SER B N 1
ATOM 7073 C CA . SER B 1 325 ? 9.625 -24.031 -27.031 1 93.25 325 SER B CA 1
ATOM 7074 C C . SER B 1 325 ? 8.789 -24.156 -25.766 1 93.25 325 SER B C 1
ATOM 7076 O O . SER B 1 325 ? 8.758 -25.219 -25.141 1 93.25 325 SER B O 1
ATOM 7078 N N . TYR B 1 326 ? 8.148 -23.078 -25.391 1 95.38 326 TYR B N 1
ATOM 7079 C CA . TYR B 1 326 ? 7.254 -23.031 -24.234 1 95.38 326 TYR B CA 1
ATOM 7080 C C . TYR B 1 326 ? 6.215 -24.141 -24.312 1 95.38 326 TYR B C 1
ATOM 7082 O O . TYR B 1 326 ? 6.008 -24.875 -23.344 1 95.38 326 TYR B O 1
ATOM 7090 N N . SER B 1 327 ? 5.559 -24.281 -25.453 1 94.19 327 SER B N 1
ATOM 7091 C CA . SER B 1 327 ? 4.496 -25.266 -25.641 1 94.19 327 SER B CA 1
ATOM 7092 C C . SER B 1 327 ? 5.027 -26.688 -25.516 1 94.19 327 SER B C 1
ATOM 7094 O O . SER B 1 327 ? 4.324 -27.578 -25.031 1 94.19 327 SER B O 1
ATOM 7096 N N . TYR B 1 328 ? 6.25 -26.844 -26.016 1 94.38 328 TYR B N 1
ATOM 7097 C CA . TYR B 1 328 ? 6.898 -28.156 -25.922 1 94.38 328 TYR B CA 1
ATOM 7098 C C . TYR B 1 328 ? 7.152 -28.531 -24.469 1 94.38 328 TYR B C 1
ATOM 7100 O O . TYR B 1 328 ? 6.809 -29.641 -24.047 1 94.38 328 TYR B O 1
ATOM 7108 N N . TYR B 1 329 ? 7.734 -27.625 -23.688 1 95.56 329 TYR B N 1
ATOM 7109 C CA . TYR B 1 329 ? 7.961 -27.844 -22.266 1 95.56 329 TYR B CA 1
ATOM 7110 C C . TYR B 1 329 ? 6.664 -28.219 -21.562 1 95.56 329 TYR B C 1
ATOM 7112 O O . TYR B 1 329 ? 6.613 -29.219 -20.828 1 95.56 329 TYR B O 1
ATOM 7120 N N . LEU B 1 330 ? 5.66 -27.438 -21.781 1 96.75 330 LEU B N 1
ATOM 7121 C CA . LEU B 1 330 ? 4.41 -27.578 -21.047 1 96.75 330 LEU B CA 1
ATOM 7122 C C . LEU B 1 330 ? 3.729 -28.906 -21.375 1 96.75 330 LEU B C 1
ATOM 7124 O O . LEU B 1 330 ? 3.154 -29.547 -20.5 1 96.75 330 LEU B O 1
ATOM 7128 N N . TYR B 1 331 ? 3.746 -29.219 -22.641 1 95.62 331 TYR B N 1
ATOM 7129 C CA . TYR B 1 331 ? 3.078 -30.453 -23.047 1 95.62 331 TYR B CA 1
ATOM 7130 C C . TYR B 1 331 ? 3.697 -31.672 -22.344 1 95.62 331 TYR B C 1
ATOM 7132 O O . TYR B 1 331 ? 2.984 -32.5 -21.797 1 95.62 331 TYR B O 1
ATOM 7140 N N . TYR B 1 332 ? 4.973 -31.781 -22.422 1 95.94 332 TYR B N 1
ATOM 7141 C CA . TYR B 1 332 ? 5.605 -32.969 -21.891 1 95.94 332 TYR B CA 1
ATOM 7142 C C . TYR B 1 332 ? 5.57 -32.969 -20.359 1 95.94 332 TYR B C 1
ATOM 7144 O O . TYR B 1 332 ? 5.543 -34.031 -19.734 1 95.94 332 TYR B O 1
ATOM 7152 N N . MET B 1 333 ? 5.586 -31.781 -19.719 1 97.38 333 MET B N 1
ATOM 7153 C CA . MET B 1 333 ? 5.309 -31.75 -18.281 1 97.38 333 MET B CA 1
ATOM 7154 C C . MET B 1 333 ? 3.9 -32.25 -17.984 1 97.38 333 MET B C 1
ATOM 7156 O O . MET B 1 333 ? 3.699 -33.031 -17.078 1 97.38 333 MET B O 1
ATOM 7160 N N . TYR B 1 334 ? 2.994 -31.75 -18.75 1 97.06 334 TYR B N 1
ATOM 7161 C CA . TYR B 1 334 ? 1.596 -32.125 -18.609 1 97.06 334 TYR B CA 1
ATOM 7162 C C . TYR B 1 334 ? 1.419 -33.625 -18.797 1 97.06 334 TYR B C 1
ATOM 7164 O O . TYR B 1 334 ? 0.759 -34.312 -18 1 97.06 334 TYR B O 1
ATOM 7172 N N . ALA B 1 335 ? 1.984 -34.156 -19.859 1 95.81 335 ALA B N 1
ATOM 7173 C CA . ALA B 1 335 ? 1.839 -35.562 -20.203 1 95.81 335 ALA B CA 1
ATOM 7174 C C . ALA B 1 335 ? 2.357 -36.469 -19.062 1 95.81 335 ALA B C 1
ATOM 7176 O O . ALA B 1 335 ? 1.718 -37.438 -18.703 1 95.81 335 ALA B O 1
ATOM 7177 N N . ASN B 1 336 ? 3.516 -36.125 -18.578 1 97.19 336 ASN B N 1
ATOM 7178 C CA . ASN B 1 336 ? 4.082 -36.906 -17.484 1 97.19 336 ASN B CA 1
ATOM 7179 C C . ASN B 1 336 ? 3.256 -36.75 -16.203 1 97.19 336 ASN B C 1
ATOM 7181 O O . ASN B 1 336 ? 3.043 -37.719 -15.477 1 97.19 336 ASN B O 1
ATOM 7185 N N . MET B 1 337 ? 2.775 -35.562 -15.93 1 97.81 337 MET B N 1
ATOM 7186 C CA . MET B 1 337 ? 1.998 -35.312 -14.719 1 97.81 337 MET B CA 1
ATOM 7187 C C . MET B 1 337 ? 0.69 -36.094 -14.734 1 97.81 337 MET B C 1
ATOM 7189 O O . MET B 1 337 ? 0.298 -36.656 -13.719 1 97.81 337 MET B O 1
ATOM 7193 N N . VAL B 1 338 ? -0.009 -36.062 -15.867 1 97.06 338 VAL B N 1
ATOM 7194 C CA . VAL B 1 338 ? -1.293 -36.75 -15.969 1 97.06 338 VAL B CA 1
ATOM 7195 C C . VAL B 1 338 ? -1.101 -38.25 -15.742 1 97.06 338 VAL B C 1
ATOM 7197 O O . VAL B 1 338 ? -1.912 -38.906 -15.07 1 97.06 338 VAL B O 1
ATOM 7200 N N . THR B 1 339 ? -0.03 -38.781 -16.359 1 96.69 339 THR B N 1
ATOM 7201 C CA . THR B 1 339 ? 0.297 -40.188 -16.172 1 96.69 339 THR B CA 1
ATOM 7202 C C . THR B 1 339 ? 0.609 -40.469 -14.695 1 96.69 339 THR B C 1
ATOM 7204 O O . THR B 1 339 ? 0.141 -41.469 -14.141 1 96.69 339 THR B O 1
ATOM 7207 N N . LEU B 1 340 ? 1.393 -39.625 -14.156 1 97.81 340 LEU B N 1
ATOM 7208 C CA . LEU B 1 340 ? 1.729 -39.75 -12.742 1 97.81 340 LEU B CA 1
ATOM 7209 C C . LEU B 1 340 ? 0.474 -39.688 -11.875 1 97.81 340 LEU B C 1
ATOM 7211 O O . LEU B 1 340 ? 0.314 -40.469 -10.938 1 97.81 340 LEU B O 1
ATOM 7215 N N . ASN B 1 341 ? -0.39 -38.75 -12.109 1 97.94 341 ASN B N 1
ATOM 7216 C CA . ASN B 1 341 ? -1.614 -38.562 -11.344 1 97.94 341 ASN B CA 1
ATOM 7217 C C . ASN B 1 341 ? -2.51 -39.812 -11.398 1 97.94 341 ASN B C 1
ATOM 7219 O O . ASN B 1 341 ? -3.133 -40.188 -10.398 1 97.94 341 ASN B O 1
ATOM 7223 N N . ALA B 1 342 ? -2.609 -40.406 -12.617 1 96.5 342 ALA B N 1
ATOM 7224 C CA . ALA B 1 342 ? -3.383 -41.625 -12.75 1 96.5 342 ALA B CA 1
ATOM 7225 C C . ALA B 1 342 ? -2.842 -42.719 -11.82 1 96.5 342 ALA B C 1
ATOM 7227 O O . ALA B 1 342 ? -3.609 -43.406 -11.164 1 96.5 342 ALA B O 1
ATOM 7228 N N . PHE B 1 343 ? -1.552 -42.812 -11.859 1 96.94 343 PHE B N 1
ATOM 7229 C CA . PHE B 1 343 ? -0.883 -43.781 -11.008 1 96.94 343 PHE B CA 1
ATOM 7230 C C . PHE B 1 343 ? -1.118 -43.469 -9.539 1 96.94 343 PHE B C 1
ATOM 7232 O O . PHE B 1 343 ? -1.423 -44.375 -8.742 1 96.94 343 PHE B O 1
ATOM 7239 N N . ARG B 1 344 ? -0.988 -42.281 -9.148 1 97.62 344 ARG B N 1
ATOM 7240 C CA . ARG B 1 344 ? -1.169 -41.844 -7.766 1 97.62 344 ARG B CA 1
ATOM 7241 C C . ARG B 1 344 ? -2.609 -42.062 -7.312 1 97.62 344 ARG B C 1
ATOM 7243 O O . ARG B 1 344 ? -2.854 -42.5 -6.18 1 97.62 344 ARG B O 1
ATOM 7250 N N . LYS B 1 345 ? -3.508 -41.75 -8.195 1 96.19 345 LYS B N 1
ATOM 7251 C CA . LYS B 1 345 ? -4.914 -41.969 -7.883 1 96.19 345 LYS B CA 1
ATOM 7252 C C . LYS B 1 345 ? -5.172 -43.438 -7.594 1 96.19 345 LYS B C 1
ATOM 7254 O O . LYS B 1 345 ? -5.91 -43.781 -6.664 1 96.19 345 LYS B O 1
ATOM 7259 N N . GLU B 1 346 ? -4.621 -44.25 -8.375 1 96.38 346 GLU B N 1
ATOM 7260 C CA . GLU B 1 346 ? -4.75 -45.688 -8.188 1 96.38 346 GLU B CA 1
ATOM 7261 C C . GLU B 1 346 ? -4.234 -46.125 -6.816 1 96.38 346 GLU B C 1
ATOM 7263 O O . GLU B 1 346 ? -4.742 -47.062 -6.227 1 96.38 346 GLU B O 1
ATOM 7268 N N . ARG B 1 347 ? -3.291 -45.406 -6.363 1 96.25 347 ARG B N 1
ATOM 7269 C CA . ARG B 1 347 ? -2.662 -45.75 -5.09 1 96.25 347 ARG B CA 1
ATOM 7270 C C . ARG B 1 347 ? -3.314 -44.969 -3.938 1 96.25 347 ARG B C 1
ATOM 7272 O O . ARG B 1 347 ? -2.887 -45.094 -2.787 1 96.25 347 ARG B O 1
ATOM 7279 N N . GLY B 1 348 ? -4.277 -44.125 -4.246 1 95 348 GLY B N 1
ATOM 7280 C CA . GLY B 1 348 ? -4.977 -43.344 -3.227 1 95 348 GLY B CA 1
ATOM 7281 C C . GLY B 1 348 ? -4.172 -42.156 -2.705 1 95 348 GLY B C 1
ATOM 7282 O O . GLY B 1 348 ? -4.355 -41.75 -1.564 1 95 348 GLY B O 1
ATOM 7283 N N . LEU B 1 349 ? -3.23 -41.688 -3.436 1 96.38 349 LEU B N 1
ATOM 7284 C CA . LEU B 1 349 ? -2.379 -40.562 -3.053 1 96.38 349 LEU B CA 1
ATOM 7285 C C . LEU B 1 349 ? -2.885 -39.281 -3.664 1 96.38 349 LEU B C 1
ATOM 7287 O O . LEU B 1 349 ? -3.746 -39.281 -4.547 1 96.38 349 LEU B O 1
ATOM 7291 N N . ASN B 1 350 ? -2.416 -38.156 -3.158 1 95.88 350 ASN B N 1
ATOM 7292 C CA . ASN B 1 350 ? -2.816 -36.875 -3.707 1 95.88 350 ASN B CA 1
ATOM 7293 C C . ASN B 1 350 ? -2.266 -36.656 -5.117 1 95.88 350 ASN B C 1
ATOM 7295 O O . ASN B 1 350 ? -1.272 -37.281 -5.496 1 95.88 350 ASN B O 1
ATOM 7299 N N . THR B 1 351 ? -2.877 -35.844 -5.887 1 97.25 351 THR B N 1
ATOM 7300 C CA . THR B 1 351 ? -2.482 -35.562 -7.258 1 97.25 351 THR B CA 1
ATOM 7301 C C . THR B 1 351 ? -2.029 -34.094 -7.398 1 97.25 351 THR B C 1
ATOM 7303 O O . THR B 1 351 ? -2.115 -33.312 -6.445 1 97.25 351 THR B O 1
ATOM 7306 N N . PHE B 1 352 ? -1.52 -33.781 -8.547 1 97.94 352 PHE B N 1
ATOM 7307 C CA . PHE B 1 352 ? -0.92 -32.469 -8.789 1 97.94 352 PHE B CA 1
ATOM 7308 C C . PHE B 1 352 ? -1.609 -31.781 -9.953 1 97.94 352 PHE B C 1
ATOM 7310 O O . PHE B 1 352 ? -2.268 -32.406 -10.773 1 97.94 352 PHE B O 1
ATOM 7317 N N . VAL B 1 353 ? -1.473 -30.453 -9.953 1 97.69 353 VAL B N 1
ATOM 7318 C CA . VAL B 1 353 ? -1.979 -29.656 -11.062 1 97.69 353 VAL B CA 1
ATOM 7319 C C . VAL B 1 353 ? -0.834 -28.875 -11.703 1 97.69 353 VAL B C 1
ATOM 7321 O O . VAL B 1 353 ? 0.249 -28.766 -11.125 1 97.69 353 VAL B O 1
ATOM 7324 N N . LEU B 1 354 ? -1.057 -28.438 -12.945 1 98.12 354 LEU B N 1
ATOM 7325 C CA . LEU B 1 354 ? -0.09 -27.609 -13.664 1 98.12 354 LEU B CA 1
ATOM 7326 C C . LEU B 1 354 ? -0.516 -26.141 -13.656 1 98.12 354 LEU B C 1
ATOM 7328 O O . LEU B 1 354 ? -1.587 -25.797 -14.164 1 98.12 354 LEU B O 1
ATOM 7332 N N . ARG B 1 355 ? 0.282 -25.266 -13.055 1 98.38 355 ARG B N 1
ATOM 7333 C CA . ARG B 1 355 ? 0.002 -23.844 -12.953 1 98.38 355 ARG B CA 1
ATOM 7334 C C . ARG B 1 355 ? 1.213 -23.016 -13.375 1 98.38 355 ARG B C 1
ATOM 7336 O O . ARG B 1 355 ? 1.836 -22.344 -12.547 1 98.38 355 ARG B O 1
ATOM 7343 N N . PRO B 1 356 ? 1.453 -22.891 -14.625 1 98.31 356 PRO B N 1
ATOM 7344 C CA . PRO B 1 356 ? 2.67 -22.266 -15.156 1 98.31 356 PRO B CA 1
ATOM 7345 C C . PRO B 1 356 ? 2.594 -20.734 -15.172 1 98.31 356 PRO B C 1
ATOM 7347 O O . PRO B 1 356 ? 1.499 -20.172 -15.188 1 98.31 356 PRO B O 1
ATOM 7350 N N . HIS B 1 357 ? 3.74 -20.094 -15.102 1 97.19 357 HIS B N 1
ATOM 7351 C CA . HIS B 1 357 ? 3.822 -18.734 -15.633 1 97.19 357 HIS B CA 1
ATOM 7352 C C . HIS B 1 357 ? 3.377 -18.672 -17.094 1 97.19 357 HIS B C 1
ATOM 7354 O O . HIS B 1 357 ? 3.779 -19.516 -17.891 1 97.19 357 HIS B O 1
ATOM 7360 N N . CYS B 1 358 ? 2.561 -17.781 -17.375 1 97.5 358 CYS B N 1
ATOM 7361 C CA . CYS B 1 358 ? 1.985 -17.797 -18.719 1 97.5 358 CYS B CA 1
ATOM 7362 C C . CYS B 1 358 ? 1.479 -16.406 -19.109 1 97.5 358 CYS B C 1
ATOM 7364 O O . CYS B 1 358 ? 0.681 -15.812 -18.391 1 97.5 358 CYS B O 1
ATOM 7366 N N . GLY B 1 359 ? 1.925 -15.914 -20.188 1 94.75 359 GLY B N 1
ATOM 7367 C CA . GLY B 1 359 ? 1.369 -14.711 -20.781 1 94.75 359 GLY B CA 1
ATOM 7368 C C . GLY B 1 359 ? 1.858 -13.438 -20.125 1 94.75 359 GLY B C 1
ATOM 7369 O O . GLY B 1 359 ? 1.188 -12.398 -20.172 1 94.75 359 GLY B O 1
ATOM 7370 N N . GLU B 1 360 ? 2.871 -13.523 -19.344 1 90.69 360 GLU B N 1
ATOM 7371 C CA . GLU B 1 360 ? 3.512 -12.305 -18.859 1 90.69 360 GLU B CA 1
ATOM 7372 C C . GLU B 1 360 ? 4.133 -11.508 -20 1 90.69 360 GLU B C 1
ATOM 7374 O O . GLU B 1 360 ? 4.078 -10.273 -20 1 90.69 360 GLU B O 1
ATOM 7379 N N . ALA B 1 361 ? 4.777 -12.242 -20.859 1 88.06 361 ALA B N 1
ATOM 7380 C CA . ALA B 1 361 ? 5.395 -11.766 -22.094 1 88.06 361 ALA B CA 1
ATOM 7381 C C . ALA B 1 361 ? 5.422 -12.867 -23.156 1 88.06 361 ALA B C 1
ATOM 7383 O O . ALA B 1 361 ? 4.77 -13.898 -23 1 88.06 361 ALA B O 1
ATOM 7384 N N . GLY B 1 362 ? 5.914 -12.586 -24.25 1 86.56 362 GLY B N 1
ATOM 7385 C CA . GLY B 1 362 ? 6.137 -13.609 -25.25 1 86.56 362 GLY B CA 1
ATOM 7386 C C . GLY B 1 362 ? 4.992 -13.727 -26.25 1 86.56 362 GLY B C 1
ATOM 7387 O O . GLY B 1 362 ? 4.23 -12.781 -26.438 1 86.56 362 GLY B O 1
ATOM 7388 N N . HIS B 1 363 ? 4.938 -14.883 -26.797 1 88.38 363 HIS B N 1
ATOM 7389 C CA . HIS B 1 363 ? 4.016 -15.125 -27.891 1 88.38 363 HIS B CA 1
ATOM 7390 C C . HIS B 1 363 ? 2.65 -15.578 -27.391 1 88.38 363 HIS B C 1
ATOM 7392 O O . HIS B 1 363 ? 2.553 -16.188 -26.328 1 88.38 363 HIS B O 1
ATOM 7398 N N . VAL B 1 364 ? 1.645 -15.438 -28.141 1 88.94 364 VAL B N 1
ATOM 7399 C CA . VAL B 1 364 ? 0.26 -15.742 -27.797 1 88.94 364 VAL B CA 1
ATOM 7400 C C . VAL B 1 364 ? 0.096 -17.25 -27.625 1 88.94 364 VAL B C 1
ATOM 7402 O O . VAL B 1 364 ? -0.772 -17.703 -26.875 1 88.94 364 VAL B O 1
ATOM 7405 N N . GLN B 1 365 ? 0.973 -17.969 -28.297 1 91.56 365 GLN B N 1
ATOM 7406 C CA . GLN B 1 365 ? 0.902 -19.422 -28.25 1 91.56 365 GLN B CA 1
ATOM 7407 C C . GLN B 1 365 ? 1.079 -19.938 -26.812 1 91.56 365 GLN B C 1
ATOM 7409 O O . GLN B 1 365 ? 0.596 -21.016 -26.469 1 91.56 365 GLN B O 1
ATOM 7414 N N . HIS B 1 366 ? 1.784 -19.188 -26.031 1 95.94 366 HIS B N 1
ATOM 7415 C CA . HIS B 1 366 ? 1.937 -19.578 -24.625 1 95.94 366 HIS B CA 1
ATOM 7416 C C . HIS B 1 366 ? 0.583 -19.672 -23.938 1 95.94 366 HIS B C 1
ATOM 7418 O O . HIS B 1 366 ? 0.336 -20.625 -23.188 1 95.94 366 HIS B O 1
ATOM 7424 N N . LEU B 1 367 ? -0.26 -18.719 -24.25 1 97.06 367 LEU B N 1
ATOM 7425 C CA . LEU B 1 367 ? -1.579 -18.656 -23.641 1 97.06 367 LEU B CA 1
ATOM 7426 C C . LEU B 1 367 ? -2.471 -19.781 -24.141 1 97.06 367 LEU B C 1
ATOM 7428 O O . LEU B 1 367 ? -3.322 -20.281 -23.406 1 97.06 367 LEU B O 1
ATOM 7432 N N . ILE B 1 368 ? -2.256 -20.203 -25.375 1 96.25 368 ILE B N 1
ATOM 7433 C CA . ILE B 1 368 ? -3.01 -21.328 -25.922 1 96.25 368 ILE B CA 1
ATOM 7434 C C . ILE B 1 368 ? -2.604 -22.625 -25.219 1 96.25 368 ILE B C 1
ATOM 7436 O O . ILE B 1 368 ? -3.457 -23.422 -24.844 1 96.25 368 ILE B O 1
ATOM 7440 N N . ALA B 1 369 ? -1.294 -22.812 -25.094 1 96.44 369 ALA B N 1
ATOM 7441 C CA . ALA B 1 369 ? -0.809 -23.984 -24.375 1 96.44 369 ALA B CA 1
ATOM 7442 C C . ALA B 1 369 ? -1.358 -24.016 -22.953 1 96.44 369 ALA B C 1
ATOM 7444 O O . ALA B 1 369 ? -1.776 -25.062 -22.469 1 96.44 369 ALA B O 1
ATOM 7445 N N . GLY B 1 370 ? -1.323 -22.859 -22.266 1 97.19 370 GLY B N 1
ATOM 7446 C CA . GLY B 1 370 ? -1.895 -22.766 -20.938 1 97.19 370 GLY B CA 1
ATOM 7447 C C . GLY B 1 370 ? -3.371 -23.125 -20.891 1 97.19 370 GLY B C 1
ATOM 7448 O O . GLY B 1 370 ? -3.82 -23.828 -19.984 1 97.19 370 GLY B O 1
ATOM 7449 N N . PHE B 1 371 ? -4.078 -22.641 -21.844 1 97.25 371 PHE B N 1
ATOM 7450 C CA . PHE B 1 371 ? -5.512 -22.891 -21.922 1 97.25 371 PHE B CA 1
ATOM 7451 C C . PHE B 1 371 ? -5.793 -24.391 -22.047 1 97.25 371 PHE B C 1
ATOM 7453 O O . PHE B 1 371 ? -6.711 -24.906 -21.406 1 97.25 371 PHE B O 1
ATOM 7460 N N . LEU B 1 372 ? -5.008 -25.062 -22.828 1 96.12 372 LEU B N 1
ATOM 7461 C CA . LEU B 1 372 ? -5.262 -26.453 -23.156 1 96.12 372 LEU B CA 1
ATOM 7462 C C . LEU B 1 372 ? -4.793 -27.375 -22.031 1 96.12 372 LEU B C 1
ATOM 7464 O O . LEU B 1 372 ? -5.383 -28.438 -21.797 1 96.12 372 LEU B O 1
ATOM 7468 N N . LEU B 1 373 ? -3.754 -26.953 -21.344 1 96.81 373 LEU B N 1
ATOM 7469 C CA . LEU B 1 373 ? -3.072 -27.953 -20.531 1 96.81 373 LEU B CA 1
ATOM 7470 C C . LEU B 1 373 ? -3.123 -27.578 -19.062 1 96.81 373 LEU B C 1
ATOM 7472 O O . LEU B 1 373 ? -3.039 -28.438 -18.188 1 96.81 373 LEU B O 1
ATOM 7476 N N . ALA B 1 374 ? -3.186 -26.328 -18.688 1 97.5 374 ALA B N 1
ATOM 7477 C CA . ALA B 1 374 ? -2.967 -25.859 -17.312 1 97.5 374 ALA B CA 1
ATOM 7478 C C . ALA B 1 374 ? -4.273 -25.844 -16.531 1 97.5 374 ALA B C 1
ATOM 7480 O O . ALA B 1 374 ? -5.355 -25.719 -17.109 1 97.5 374 ALA B O 1
ATOM 7481 N N . ASP B 1 375 ? -4.152 -26.047 -15.242 1 97.31 375 ASP B N 1
ATOM 7482 C CA . ASP B 1 375 ? -5.273 -25.844 -14.336 1 97.31 375 ASP B CA 1
ATOM 7483 C C . ASP B 1 375 ? -5.586 -24.359 -14.164 1 97.31 375 ASP B C 1
ATOM 7485 O O . ASP B 1 375 ? -6.754 -23.969 -14.109 1 97.31 375 ASP B O 1
ATOM 7489 N N . SER B 1 376 ? -4.625 -23.594 -13.977 1 98.25 376 SER B N 1
ATOM 7490 C CA . SER B 1 376 ? -4.629 -22.141 -13.914 1 98.25 376 SER B CA 1
ATOM 7491 C C . SER B 1 376 ? -3.281 -21.562 -14.352 1 98.25 376 SER B C 1
ATOM 7493 O O . SER B 1 376 ? -2.318 -22.312 -14.539 1 98.25 376 SER B O 1
ATOM 7495 N N . ILE B 1 377 ? -3.262 -20.297 -14.625 1 98.38 377 ILE B N 1
ATOM 7496 C CA . ILE B 1 377 ? -2.014 -19.672 -15.055 1 98.38 377 ILE B CA 1
ATOM 7497 C C . ILE B 1 377 ? -1.67 -18.5 -14.141 1 98.38 377 ILE B C 1
ATOM 7499 O O . ILE B 1 377 ? -2.539 -17.984 -13.445 1 98.38 377 ILE B O 1
ATOM 7503 N N . ALA B 1 378 ? -0.423 -18.156 -14.102 1 97.94 378 ALA B N 1
ATOM 7504 C CA . ALA B 1 378 ? 0.027 -16.969 -13.375 1 97.94 378 ALA B CA 1
ATOM 7505 C C . ALA B 1 378 ? 0.309 -15.812 -14.328 1 97.94 378 ALA B C 1
ATOM 7507 O O . ALA B 1 378 ? 0.817 -16.016 -15.438 1 97.94 378 ALA B O 1
ATOM 7508 N N . HIS B 1 379 ? -0.04 -14.547 -13.984 1 96.69 379 HIS B N 1
ATOM 7509 C CA . HIS B 1 379 ? 0.139 -13.281 -14.688 1 96.69 379 HIS B CA 1
ATOM 7510 C C . HIS B 1 379 ? -0.937 -13.086 -15.75 1 96.69 379 HIS B C 1
ATOM 7512 O O . HIS B 1 379 ? -1.939 -12.406 -15.508 1 96.69 379 HIS B O 1
ATOM 7518 N N . GLY B 1 380 ? -0.848 -13.766 -16.906 1 97.12 380 GLY B N 1
ATOM 7519 C CA . GLY B 1 380 ? -1.873 -13.703 -17.938 1 97.12 380 GLY B CA 1
ATOM 7520 C C . GLY B 1 380 ? -2.018 -12.32 -18.547 1 97.12 380 GLY B C 1
ATOM 7521 O O . GLY B 1 380 ? -3.084 -11.969 -19.047 1 97.12 380 GLY B O 1
ATOM 7522 N N . LEU B 1 381 ? -1.021 -11.461 -18.578 1 95.62 381 LEU B N 1
ATOM 7523 C CA . LEU B 1 381 ? -1.061 -10.07 -19.016 1 95.62 381 LEU B CA 1
ATOM 7524 C C . LEU B 1 381 ? -1.435 -9.977 -20.5 1 95.62 381 LEU B C 1
ATOM 7526 O O . LEU B 1 381 ? -2.221 -9.109 -20.891 1 95.62 381 LEU B O 1
ATOM 7530 N N . LEU B 1 382 ? -0.959 -10.844 -21.281 1 95.44 382 LEU B N 1
ATOM 7531 C CA . LEU B 1 382 ? -1.063 -10.727 -22.734 1 95.44 382 LEU B CA 1
ATOM 7532 C C . LEU B 1 382 ? -2.463 -11.102 -23.219 1 95.44 382 LEU B C 1
ATOM 7534 O O . LEU B 1 382 ? -2.824 -10.836 -24.359 1 95.44 382 LEU B O 1
ATOM 7538 N N . LEU B 1 383 ? -3.236 -11.648 -22.328 1 96.81 383 LEU B N 1
ATOM 7539 C CA . LEU B 1 383 ? -4.617 -11.938 -22.703 1 96.81 383 LEU B CA 1
ATOM 7540 C C . LEU B 1 383 ? -5.336 -10.672 -23.156 1 96.81 383 LEU B C 1
ATOM 7542 O O . LEU B 1 383 ? -6.285 -10.727 -23.938 1 96.81 383 LEU B O 1
ATOM 7546 N N . ARG B 1 384 ? -4.871 -9.531 -22.625 1 95.25 384 ARG B N 1
ATOM 7547 C CA . ARG B 1 384 ? -5.496 -8.25 -22.938 1 95.25 384 ARG B CA 1
ATOM 7548 C C . ARG B 1 384 ? -5.418 -7.961 -24.438 1 95.25 384 ARG B C 1
ATOM 7550 O O . ARG B 1 384 ? -6.227 -7.199 -24.969 1 95.25 384 ARG B O 1
ATOM 7557 N N . LYS B 1 385 ? -4.496 -8.617 -25.156 1 93.38 385 LYS B N 1
ATOM 7558 C CA . LYS B 1 385 ? -4.262 -8.336 -26.562 1 93.38 385 LYS B CA 1
ATOM 7559 C C . LYS B 1 385 ? -4.988 -9.344 -27.453 1 93.38 385 LYS B C 1
ATOM 7561 O O . LYS B 1 385 ? -5.059 -9.164 -28.672 1 93.38 385 LYS B O 1
ATOM 7566 N N . VAL B 1 386 ? -5.5 -10.367 -26.891 1 94.81 386 VAL B N 1
ATOM 7567 C CA . VAL B 1 386 ? -6.113 -11.438 -27.672 1 94.81 386 VAL B CA 1
ATOM 7568 C C . VAL B 1 386 ? -7.531 -11.688 -27.172 1 94.81 386 VAL B C 1
ATOM 7570 O O . VAL B 1 386 ? -7.781 -12.656 -26.453 1 94.81 386 VAL B O 1
ATOM 7573 N N . PRO B 1 387 ? -8.477 -11.023 -27.703 1 95.56 387 PRO B N 1
ATOM 7574 C CA . PRO B 1 387 ? -9.852 -11.094 -27.203 1 95.56 387 PRO B CA 1
ATOM 7575 C C . PRO B 1 387 ? -10.43 -12.508 -27.266 1 95.56 387 PRO B C 1
ATOM 7577 O O . PRO B 1 387 ? -11.133 -12.93 -26.359 1 95.56 387 PRO B O 1
ATOM 7580 N N . ALA B 1 388 ? -10.141 -13.195 -28.328 1 95.88 388 ALA B N 1
ATOM 7581 C CA . ALA B 1 388 ? -10.688 -14.539 -28.484 1 95.88 388 ALA B CA 1
ATOM 7582 C C . ALA B 1 388 ? -10.227 -15.461 -27.359 1 95.88 388 ALA B C 1
ATOM 7584 O O . ALA B 1 388 ? -11.023 -16.219 -26.812 1 95.88 388 ALA B O 1
ATOM 7585 N N . LEU B 1 389 ? -8.977 -15.414 -27.062 1 97 389 LEU B N 1
ATOM 7586 C CA . LEU B 1 389 ? -8.445 -16.234 -25.984 1 97 389 LEU B CA 1
ATOM 7587 C C . LEU B 1 389 ? -8.969 -15.766 -24.641 1 97 389 LEU B C 1
ATOM 7589 O O . LEU B 1 389 ? -9.25 -16.578 -23.75 1 97 389 LEU B O 1
ATOM 7593 N N . GLN B 1 390 ? -8.984 -14.469 -24.469 1 97.94 390 GLN B N 1
ATOM 7594 C CA . GLN B 1 390 ? -9.539 -13.93 -23.219 1 97.94 390 GLN B CA 1
ATOM 7595 C C . GLN B 1 390 ? -10.953 -14.453 -22.984 1 97.94 390 GLN B C 1
ATOM 7597 O O . GLN B 1 390 ? -11.305 -14.82 -21.859 1 97.94 390 GLN B O 1
ATOM 7602 N N . TYR B 1 391 ? -11.758 -14.492 -24.047 1 97.75 391 TYR B N 1
ATOM 7603 C CA . TYR B 1 391 ? -13.133 -14.977 -23.969 1 97.75 391 TYR B CA 1
ATOM 7604 C C . TYR B 1 391 ? -13.164 -16.469 -23.625 1 97.75 391 TYR B C 1
ATOM 7606 O O . TYR B 1 391 ? -14 -16.906 -22.828 1 97.75 391 TYR B O 1
ATOM 7614 N N . LEU B 1 392 ? -12.258 -17.234 -24.203 1 96.94 392 LEU B N 1
ATOM 7615 C CA . LEU B 1 392 ? -12.18 -18.656 -23.891 1 96.94 392 LEU B CA 1
ATOM 7616 C C . LEU B 1 392 ? -11.836 -18.891 -22.422 1 96.94 392 LEU B C 1
ATOM 7618 O O . LEU B 1 392 ? -12.414 -19.766 -21.766 1 96.94 392 LEU B O 1
ATOM 7622 N N . TYR B 1 393 ? -10.859 -18.094 -21.922 1 98.31 393 TYR B N 1
ATOM 7623 C CA . TYR B 1 393 ? -10.492 -18.188 -20.516 1 98.31 393 TYR B CA 1
ATOM 7624 C C . TYR B 1 393 ? -11.688 -17.844 -19.625 1 98.31 393 TYR B C 1
ATOM 7626 O O . TYR B 1 393 ? -11.867 -18.453 -18.578 1 98.31 393 TYR B O 1
ATOM 7634 N N . TYR B 1 394 ? -12.477 -16.875 -20.047 1 98.38 394 TYR B N 1
ATOM 7635 C CA . TYR B 1 394 ? -13.688 -16.516 -19.328 1 98.38 394 TYR B CA 1
ATOM 7636 C C . TYR B 1 394 ? -14.688 -17.656 -19.328 1 98.38 394 TYR B C 1
ATOM 7638 O O . TYR B 1 394 ? -15.172 -18.078 -18.266 1 98.38 394 TYR B O 1
ATOM 7646 N N . LEU B 1 395 ? -14.953 -18.203 -20.484 1 97.06 395 LEU B N 1
ATOM 7647 C CA . LEU B 1 395 ? -15.953 -19.25 -20.625 1 97.06 395 LEU B CA 1
ATOM 7648 C C . LEU B 1 395 ? -15.57 -20.484 -19.812 1 97.06 395 LEU B C 1
ATOM 7650 O O . LEU B 1 395 ? -16.438 -21.156 -19.234 1 97.06 395 LEU B O 1
ATOM 7654 N N . SER B 1 396 ? -14.289 -20.75 -19.781 1 97.12 396 SER B N 1
ATOM 7655 C CA . SER B 1 396 ? -13.805 -21.953 -19.109 1 97.12 396 SER B CA 1
ATOM 7656 C C . SER B 1 396 ? -13.477 -21.656 -17.641 1 97.12 396 SER B C 1
ATOM 7658 O O . SER B 1 396 ? -13.164 -22.578 -16.875 1 97.12 396 SER B O 1
ATOM 7660 N N . GLN B 1 397 ? -13.484 -20.391 -17.266 1 97.62 397 GLN B N 1
ATOM 7661 C CA . GLN B 1 397 ? -13.203 -19.922 -15.914 1 97.62 397 GLN B CA 1
ATOM 7662 C C . GLN B 1 397 ? -11.859 -20.469 -15.414 1 97.62 397 GLN B C 1
ATOM 7664 O O . GLN B 1 397 ? -11.758 -20.938 -14.281 1 97.62 397 GLN B O 1
ATOM 7669 N N . ILE B 1 398 ? -10.891 -20.469 -16.297 1 98.06 398 ILE B N 1
ATOM 7670 C CA . ILE B 1 398 ? -9.523 -20.812 -15.906 1 98.06 398 ILE B CA 1
ATOM 7671 C C . ILE B 1 398 ? -8.969 -19.734 -14.969 1 98.06 398 ILE B C 1
ATOM 7673 O O . ILE B 1 398 ? -9.086 -18.531 -15.25 1 98.06 398 ILE B O 1
ATOM 7677 N N . GLY B 1 399 ? -8.406 -20.172 -13.883 1 98.44 399 GLY B N 1
ATOM 7678 C CA . GLY B 1 399 ? -7.871 -19.219 -12.93 1 98.44 399 GLY B CA 1
ATOM 7679 C C . GLY B 1 399 ? -6.66 -18.469 -13.445 1 98.44 399 GLY B C 1
ATOM 7680 O O . GLY B 1 399 ? -5.816 -19.031 -14.133 1 98.44 399 GLY B O 1
ATOM 7681 N N . ILE B 1 400 ? -6.582 -17.219 -13.164 1 98.69 400 ILE B N 1
ATOM 7682 C CA . ILE B 1 400 ? -5.453 -16.359 -13.484 1 98.69 400 ILE B CA 1
ATOM 7683 C C . ILE B 1 400 ? -4.969 -15.648 -12.219 1 98.69 400 ILE B C 1
ATOM 7685 O O . ILE B 1 400 ? -5.645 -14.75 -11.711 1 98.69 400 ILE B O 1
ATOM 7689 N N . SER B 1 401 ? -3.855 -16.031 -11.719 1 98.38 401 SER B N 1
ATOM 7690 C CA . SER B 1 401 ? -3.25 -15.367 -10.578 1 98.38 401 SER B CA 1
ATOM 7691 C C . SER B 1 401 ? -2.408 -14.172 -11.023 1 98.38 401 SER B C 1
ATOM 7693 O O . SER B 1 401 ? -1.294 -14.344 -11.516 1 98.38 401 SER B O 1
ATOM 7695 N N . MET B 1 402 ? -2.898 -13.023 -10.789 1 98.06 402 MET B N 1
ATOM 7696 C CA . MET B 1 402 ? -2.23 -11.836 -11.297 1 98.06 402 MET B CA 1
ATOM 7697 C C . MET B 1 402 ? -1.41 -11.156 -10.203 1 98.06 402 MET B C 1
ATOM 7699 O O . MET B 1 402 ? -1.779 -11.203 -9.031 1 98.06 402 MET B O 1
ATOM 7703 N N . SER B 1 403 ? -0.311 -10.594 -10.562 1 97.19 403 SER B N 1
ATOM 7704 C CA . SER B 1 403 ? 0.602 -9.883 -9.672 1 97.19 403 SER B CA 1
ATOM 7705 C C . SER B 1 403 ? 0.869 -8.469 -10.156 1 97.19 403 SER B C 1
ATOM 7707 O O . SER B 1 403 ? 1.941 -8.18 -10.695 1 97.19 403 SER B O 1
ATOM 7709 N N . PRO B 1 404 ? 0.003 -7.543 -9.859 1 96.25 404 PRO B N 1
ATOM 7710 C CA . PRO B 1 404 ? 0.063 -6.207 -10.453 1 96.25 404 PRO B CA 1
ATOM 7711 C C . PRO B 1 404 ? 1.349 -5.461 -10.102 1 96.25 404 PRO B C 1
ATOM 7713 O O . PRO B 1 404 ? 1.926 -4.781 -10.953 1 96.25 404 PRO B O 1
ATOM 7716 N N . LEU B 1 405 ? 1.812 -5.516 -8.93 1 94.5 405 LEU B N 1
ATOM 7717 C CA . LEU B 1 405 ? 3.014 -4.781 -8.547 1 94.5 405 LEU B CA 1
ATOM 7718 C C . LEU B 1 405 ? 4.238 -5.328 -9.273 1 94.5 405 LEU B C 1
ATOM 7720 O O . LEU B 1 405 ? 5.086 -4.562 -9.734 1 94.5 405 LEU B O 1
ATOM 7724 N N . SER B 1 406 ? 4.348 -6.645 -9.328 1 93.88 406 SER B N 1
ATOM 7725 C CA . SER B 1 406 ? 5.43 -7.27 -10.078 1 93.88 406 SER B CA 1
ATOM 7726 C C . SER B 1 406 ? 5.391 -6.859 -11.547 1 93.88 406 SER B C 1
ATOM 7728 O O . SER B 1 406 ? 6.406 -6.445 -12.109 1 93.88 406 SER B O 1
ATOM 7730 N N . 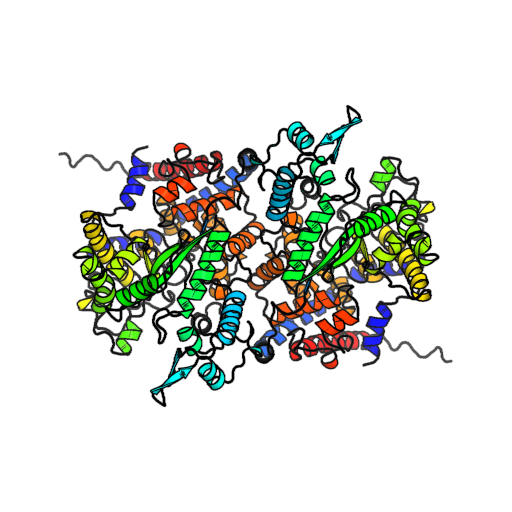ASN B 1 407 ? 4.184 -6.934 -12.125 1 93.44 407 ASN B N 1
ATOM 7731 C CA . ASN B 1 407 ? 4.027 -6.609 -13.539 1 93.44 407 ASN B CA 1
ATOM 7732 C C . ASN B 1 407 ? 4.266 -5.125 -13.805 1 93.44 407 ASN B C 1
ATOM 7734 O O . ASN B 1 407 ? 4.727 -4.75 -14.883 1 93.44 407 ASN B O 1
ATOM 7738 N N . ASN B 1 408 ? 3.926 -4.328 -12.82 1 92.5 408 ASN B N 1
ATOM 7739 C CA . ASN B 1 408 ? 4.18 -2.895 -12.922 1 92.5 408 ASN B CA 1
ATOM 7740 C C . ASN B 1 408 ? 5.672 -2.594 -13.016 1 92.5 408 ASN B C 1
ATOM 7742 O O . ASN B 1 408 ? 6.09 -1.698 -13.75 1 92.5 408 ASN B O 1
ATOM 7746 N N . SER B 1 409 ? 6.457 -3.275 -12.312 1 89.56 409 SER B N 1
ATOM 7747 C CA . SER B 1 409 ? 7.895 -3.041 -12.234 1 89.56 409 SER B CA 1
ATOM 7748 C C . SER B 1 409 ? 8.617 -3.588 -13.469 1 89.56 409 SER B C 1
ATOM 7750 O O . SER B 1 409 ? 9.664 -3.074 -13.859 1 89.56 409 SER B O 1
ATOM 7752 N N . LEU B 1 410 ? 7.973 -4.551 -14.156 1 86.88 410 LEU B N 1
ATOM 7753 C CA . LEU B 1 410 ? 8.75 -5.285 -15.148 1 86.88 410 LEU B CA 1
ATOM 7754 C C . LEU B 1 410 ? 8.164 -5.086 -16.547 1 86.88 410 LEU B C 1
ATOM 7756 O O . LEU B 1 410 ? 8.883 -5.172 -17.547 1 86.88 410 LEU B O 1
ATOM 7760 N N . PHE B 1 411 ? 6.828 -4.789 -16.594 1 85.25 411 PHE B N 1
ATOM 7761 C CA . PHE B 1 411 ? 6.258 -4.934 -17.922 1 85.25 411 PHE B CA 1
ATOM 7762 C C . PHE B 1 411 ? 5.332 -3.766 -18.25 1 85.25 411 PHE B C 1
ATOM 7764 O O . PHE B 1 411 ? 5.379 -3.225 -19.359 1 85.25 411 PHE B O 1
ATOM 7771 N N . LEU B 1 412 ? 4.43 -3.5 -17.234 1 88.88 412 LEU B N 1
ATOM 7772 C CA . LEU B 1 412 ? 3.338 -2.578 -17.531 1 88.88 412 LEU B CA 1
ATOM 7773 C C . LEU B 1 412 ? 3.043 -1.684 -16.328 1 88.88 412 LEU B C 1
ATOM 7775 O O . LEU B 1 412 ? 2.969 -2.162 -15.195 1 88.88 412 LEU B O 1
ATOM 7779 N N . SER B 1 413 ? 2.865 -0.421 -16.625 1 90 413 SER B N 1
ATOM 7780 C CA . SER B 1 413 ? 2.551 0.503 -15.531 1 90 413 SER B CA 1
ATOM 7781 C C . SER B 1 413 ? 1.248 0.118 -14.844 1 90 413 SER B C 1
ATOM 7783 O O . SER B 1 413 ? 0.359 -0.47 -15.461 1 90 413 SER B O 1
ATOM 7785 N N . TYR B 1 414 ? 1.129 0.445 -13.641 1 92 414 TYR B N 1
ATOM 7786 C CA . TYR B 1 414 ? 0.042 -0.019 -12.789 1 92 414 TYR B CA 1
ATOM 7787 C C . TYR B 1 414 ? -1.312 0.395 -13.352 1 92 414 TYR B C 1
ATOM 7789 O O . TYR B 1 414 ? -2.271 -0.377 -13.305 1 92 414 TYR B O 1
ATOM 7797 N N . HIS B 1 415 ? -1.45 1.62 -13.891 1 88.19 415 HIS B N 1
ATOM 7798 C CA . HIS B 1 415 ? -2.73 2.127 -14.367 1 88.19 415 HIS B CA 1
ATOM 7799 C C . HIS B 1 415 ? -3.174 1.401 -15.633 1 88.19 415 HIS B C 1
ATOM 7801 O O . HIS B 1 415 ? -4.355 1.422 -15.984 1 88.19 415 HIS B O 1
ATOM 7807 N N . ARG B 1 416 ? -2.242 0.764 -16.25 1 91 416 ARG B N 1
ATOM 7808 C CA . ARG B 1 416 ? -2.545 0.083 -17.5 1 91 416 ARG B CA 1
ATOM 7809 C C . ARG B 1 416 ? -2.795 -1.403 -17.281 1 91 416 ARG B C 1
ATOM 7811 O O . ARG B 1 416 ? -3.088 -2.143 -18.219 1 91 416 ARG B O 1
ATOM 7818 N N . GLN B 1 417 ? -2.748 -1.846 -16.109 1 94.38 417 GLN B N 1
ATOM 7819 C CA . GLN B 1 417 ? -2.924 -3.262 -15.805 1 94.38 417 GLN B CA 1
ATOM 7820 C C . GLN B 1 417 ? -4.324 -3.736 -16.188 1 94.38 417 GLN B C 1
ATOM 7822 O O . GLN B 1 417 ? -5.305 -3.023 -15.969 1 94.38 417 GLN B O 1
ATOM 7827 N N . PRO B 1 418 ? -4.441 -4.914 -16.703 1 96.69 418 PRO B N 1
ATOM 7828 C CA . PRO B 1 418 ? -5.727 -5.379 -17.234 1 96.69 418 PRO B CA 1
ATOM 7829 C C . PRO B 1 418 ? -6.609 -6.008 -16.156 1 96.69 418 PRO B C 1
ATOM 7831 O O . PRO B 1 418 ? -7.754 -6.379 -16.422 1 96.69 418 PRO B O 1
ATOM 7834 N N . LEU B 1 419 ? -6.188 -6.129 -14.906 1 97.75 419 LEU B N 1
ATOM 7835 C CA . LEU B 1 419 ? -6.918 -6.859 -13.883 1 97.75 419 LEU B CA 1
ATOM 7836 C C . LEU B 1 419 ? -8.32 -6.293 -13.711 1 97.75 419 LEU B C 1
ATOM 7838 O O . LEU B 1 419 ? -9.305 -7.043 -13.68 1 97.75 419 LEU B O 1
ATOM 7842 N N . PRO B 1 420 ? -8.492 -4.93 -13.609 1 96.5 420 PRO B N 1
ATOM 7843 C CA . PRO B 1 420 ? -9.852 -4.422 -13.414 1 96.5 420 PRO B CA 1
ATOM 7844 C C . PRO B 1 420 ? -10.789 -4.789 -14.562 1 96.5 420 PRO B C 1
ATOM 7846 O O . PRO B 1 420 ? -11.961 -5.094 -14.328 1 96.5 420 PRO B O 1
ATOM 7849 N N . ASP B 1 421 ? -10.289 -4.816 -15.766 1 97.31 421 ASP B N 1
ATOM 7850 C CA . ASP B 1 421 ? -11.094 -5.215 -16.906 1 97.31 421 ASP B CA 1
ATOM 7851 C C . ASP B 1 421 ? -11.422 -6.707 -16.859 1 97.31 421 ASP B C 1
ATOM 7853 O O . ASP B 1 421 ? -12.562 -7.105 -17.109 1 97.31 421 ASP B O 1
ATOM 7857 N N . TYR B 1 422 ? -10.352 -7.539 -16.609 1 98.75 422 TYR B N 1
ATOM 7858 C CA . TYR B 1 422 ? -10.578 -8.977 -16.484 1 98.75 422 TYR B CA 1
ATOM 7859 C C . TYR B 1 422 ? -11.656 -9.273 -15.453 1 98.75 422 TYR B C 1
ATOM 7861 O O . TYR B 1 422 ? -12.547 -10.094 -15.688 1 98.75 422 TYR B O 1
ATOM 7869 N N . PHE B 1 423 ? -11.539 -8.562 -14.344 1 98.62 423 PHE B N 1
ATOM 7870 C CA . PHE B 1 423 ? -12.461 -8.766 -13.227 1 98.62 423 PHE B CA 1
ATOM 7871 C C . PHE B 1 423 ? -13.883 -8.359 -13.625 1 98.62 423 PHE B C 1
ATOM 7873 O O . PHE B 1 423 ? -14.836 -9.102 -13.367 1 98.62 423 PHE B O 1
ATOM 7880 N N . ALA B 1 424 ? -14.008 -7.207 -14.227 1 98.12 424 ALA B N 1
ATOM 7881 C CA . ALA B 1 424 ? -15.312 -6.715 -14.656 1 98.12 424 ALA B CA 1
ATOM 7882 C C . ALA B 1 424 ? -15.953 -7.664 -15.664 1 98.12 424 ALA B C 1
ATOM 7884 O O . ALA B 1 424 ? -17.156 -7.926 -15.602 1 98.12 424 ALA B O 1
ATOM 7885 N N . ARG B 1 425 ? -15.18 -8.227 -16.531 1 98.31 425 ARG B N 1
ATOM 7886 C CA . ARG B 1 425 ? -15.664 -9.109 -17.594 1 98.31 425 ARG B CA 1
ATOM 7887 C C . ARG B 1 425 ? -16.031 -10.484 -17.031 1 98.31 425 ARG B C 1
ATOM 7889 O O . ARG B 1 425 ? -16.688 -11.273 -17.703 1 98.31 425 ARG B O 1
ATOM 7896 N N . GLY B 1 426 ? -15.516 -10.75 -15.836 1 98.56 426 GLY B N 1
ATOM 7897 C CA . GLY B 1 426 ? -15.938 -11.969 -15.172 1 98.56 426 GLY B CA 1
ATOM 7898 C C . GLY B 1 426 ? -14.906 -13.07 -15.227 1 98.56 426 GLY B C 1
ATOM 7899 O O . GLY B 1 426 ? -15.203 -14.227 -14.906 1 98.56 426 GLY B O 1
ATOM 7900 N N . LEU B 1 427 ? -13.688 -12.805 -15.688 1 98.69 427 LEU B N 1
ATOM 7901 C CA . LEU B 1 427 ? -12.625 -13.805 -15.633 1 98.69 427 LEU B CA 1
ATOM 7902 C C . LEU B 1 427 ? -12.32 -14.203 -14.195 1 98.69 427 LEU B C 1
ATOM 7904 O O . LEU B 1 427 ? -12.547 -13.414 -13.273 1 98.69 427 LEU B O 1
ATOM 7908 N N . ASN B 1 428 ? -11.883 -15.414 -13.992 1 98.5 428 ASN B N 1
ATOM 7909 C CA . ASN B 1 428 ? -11.484 -15.914 -12.68 1 98.5 428 ASN B CA 1
ATOM 7910 C C . ASN B 1 428 ? -10.086 -15.43 -12.297 1 98.5 428 ASN B C 1
ATOM 7912 O O . ASN B 1 428 ? -9.109 -16.156 -12.477 1 98.5 428 ASN B O 1
ATOM 7916 N N . VAL B 1 429 ? -10.031 -14.195 -11.719 1 98.69 429 VAL B N 1
ATOM 7917 C CA . VAL B 1 429 ? -8.734 -13.586 -11.43 1 98.69 429 VAL B CA 1
ATOM 7918 C C . VAL B 1 429 ? -8.547 -13.461 -9.914 1 98.69 429 VAL B C 1
ATOM 7920 O O . VAL B 1 429 ? -9.531 -13.359 -9.172 1 98.69 429 VAL B O 1
ATOM 7923 N N . SER B 1 430 ? -7.395 -13.547 -9.453 1 98.5 430 SER B N 1
ATOM 7924 C CA . SER B 1 430 ? -7.004 -13.328 -8.07 1 98.5 430 SER B CA 1
ATOM 7925 C C . SER B 1 430 ? -5.719 -12.508 -7.98 1 98.5 430 SER B C 1
ATOM 7927 O O . SER B 1 430 ? -5.066 -12.258 -9 1 98.5 430 SER B O 1
ATOM 7929 N N . LEU B 1 431 ? -5.41 -12.016 -6.781 1 98.31 431 LEU B N 1
ATOM 7930 C CA . LEU B 1 431 ? -4.211 -11.219 -6.555 1 98.31 431 LEU B CA 1
ATOM 7931 C C . LEU B 1 431 ? -3.127 -12.047 -5.879 1 98.31 431 LEU B C 1
ATOM 7933 O O . LEU B 1 431 ? -3.41 -12.812 -4.949 1 98.31 431 LEU B O 1
ATOM 7937 N N . SER B 1 432 ? -1.97 -11.977 -6.391 1 98.19 432 SER B N 1
ATOM 7938 C CA . SER B 1 432 ? -0.792 -12.625 -5.82 1 98.19 432 SER B CA 1
ATOM 7939 C C . SER B 1 432 ? 0.394 -11.664 -5.77 1 98.19 432 SER B C 1
ATOM 7941 O O . SER B 1 432 ? 0.332 -10.562 -6.32 1 98.19 432 SER B O 1
ATOM 7943 N N . THR B 1 433 ? 1.51 -12.039 -5.125 1 97.5 433 THR B N 1
ATOM 7944 C CA . THR B 1 433 ? 2.588 -11.094 -4.859 1 97.5 433 THR B CA 1
ATOM 7945 C C . THR B 1 433 ? 3.799 -11.391 -5.742 1 97.5 433 THR B C 1
ATOM 7947 O O . THR B 1 433 ? 4.617 -10.508 -6 1 97.5 433 THR B O 1
ATOM 7950 N N . ASP B 1 434 ? 4.047 -12.648 -6.207 1 96.38 434 ASP B N 1
ATOM 7951 C CA . ASP B 1 434 ? 5.133 -13.109 -7.066 1 96.38 434 ASP B CA 1
ATOM 7952 C C . ASP B 1 434 ? 6.465 -13.086 -6.324 1 96.38 434 ASP B C 1
ATOM 7954 O O . ASP B 1 434 ? 6.883 -14.102 -5.758 1 96.38 434 ASP B O 1
ATOM 7958 N N . ASP B 1 435 ? 7.125 -11.906 -6.082 1 95.88 435 ASP B N 1
ATOM 7959 C CA . ASP B 1 435 ? 8.414 -11.758 -5.406 1 95.88 435 ASP B CA 1
ATOM 7960 C C . ASP B 1 435 ? 8.383 -10.586 -4.426 1 95.88 435 ASP B C 1
ATOM 7962 O O . ASP B 1 435 ? 9.023 -9.562 -4.664 1 95.88 435 ASP B O 1
ATOM 7966 N N . PRO B 1 436 ? 7.828 -10.773 -3.252 1 95.94 436 PRO B N 1
ATOM 7967 C CA . PRO B 1 436 ? 7.699 -9.688 -2.277 1 95.94 436 PRO B CA 1
ATOM 7968 C C . PRO B 1 436 ? 9.039 -9.047 -1.931 1 95.94 436 PRO B C 1
ATOM 7970 O O . PRO B 1 436 ? 9.094 -7.844 -1.65 1 95.94 436 PRO B O 1
ATOM 7973 N N . LEU B 1 437 ? 10.109 -9.766 -1.931 1 94.38 437 LEU B N 1
ATOM 7974 C CA . LEU B 1 437 ? 11.438 -9.25 -1.617 1 94.38 437 LEU B CA 1
ATOM 7975 C C . LEU B 1 437 ? 11.789 -8.07 -2.514 1 94.38 437 LEU B C 1
ATOM 7977 O O . LEU B 1 437 ? 12.469 -7.137 -2.08 1 94.38 437 LEU B O 1
ATOM 7981 N N . HIS B 1 438 ? 11.273 -8.07 -3.686 1 93.25 438 HIS B N 1
ATOM 7982 C CA . HIS B 1 438 ? 11.688 -7.086 -4.68 1 93.25 438 HIS B CA 1
ATOM 7983 C C . HIS B 1 438 ? 10.648 -5.977 -4.82 1 93.25 438 HIS B C 1
ATOM 7985 O O . HIS B 1 438 ? 10.969 -4.879 -5.281 1 93.25 438 HIS B O 1
ATOM 7991 N N . PHE B 1 439 ? 9.43 -6.227 -4.363 1 93 439 PHE B N 1
ATOM 7992 C CA . PHE B 1 439 ? 8.383 -5.309 -4.812 1 93 439 PHE B CA 1
ATOM 7993 C C . PHE B 1 439 ? 7.625 -4.73 -3.627 1 93 439 PHE B C 1
ATOM 7995 O O . PHE B 1 439 ? 6.898 -3.742 -3.77 1 93 439 PHE B O 1
ATOM 8002 N N . HIS B 1 440 ? 7.719 -5.277 -2.479 1 93.06 440 HIS B N 1
ATOM 8003 C CA . HIS B 1 440 ? 6.832 -4.898 -1.383 1 93.06 440 HIS B CA 1
ATOM 8004 C C . HIS B 1 440 ? 7.613 -4.277 -0.231 1 93.06 440 HIS B C 1
ATOM 8006 O O . HIS B 1 440 ? 8.812 -4.539 -0.074 1 93.06 440 HIS B O 1
ATOM 8012 N N . PHE B 1 441 ? 6.914 -3.412 0.582 1 89.69 441 PHE B N 1
ATOM 8013 C CA . PHE B 1 441 ? 7.566 -2.645 1.636 1 89.69 441 PHE B CA 1
ATOM 8014 C C . PHE B 1 441 ? 7.055 -3.064 3.008 1 89.69 441 PHE B C 1
ATOM 8016 O O . PHE B 1 441 ? 7.762 -2.934 4.008 1 89.69 441 PHE B O 1
ATOM 8023 N N . THR B 1 442 ? 5.793 -3.561 2.988 1 88.12 442 THR B N 1
ATOM 8024 C CA . THR B 1 442 ? 5.176 -3.818 4.285 1 88.12 442 THR B CA 1
ATOM 8025 C C . THR B 1 442 ? 5.387 -5.27 4.703 1 88.12 442 THR B C 1
ATOM 8027 O O . THR B 1 442 ? 5.801 -6.102 3.895 1 88.12 442 THR B O 1
ATOM 8030 N N . LYS B 1 443 ? 4.992 -5.633 5.91 1 86.38 443 LYS B N 1
ATOM 8031 C CA . LYS B 1 443 ? 5.125 -6.977 6.465 1 86.38 443 LYS B CA 1
ATOM 8032 C C . LYS B 1 443 ? 4.066 -7.914 5.895 1 86.38 443 LYS B C 1
ATOM 8034 O O . LYS B 1 443 ? 4.16 -9.133 6.059 1 86.38 443 LYS B O 1
ATOM 8039 N N . GLU B 1 444 ? 3.119 -7.379 5.242 1 90.38 444 GLU B N 1
ATOM 8040 C CA . GLU B 1 444 ? 2.012 -8.148 4.684 1 90.38 444 GLU B CA 1
ATOM 8041 C C . GLU B 1 444 ? 1.873 -7.902 3.182 1 90.38 444 GLU B C 1
ATOM 8043 O O . GLU B 1 444 ? 0.924 -7.254 2.736 1 90.38 444 GLU B O 1
ATOM 8048 N N . PRO B 1 445 ? 2.697 -8.602 2.475 1 94 445 PRO B N 1
ATOM 8049 C CA . PRO B 1 445 ? 2.758 -8.297 1.044 1 94 445 PRO B CA 1
ATOM 8050 C C . PRO B 1 445 ? 1.426 -8.523 0.334 1 94 445 PRO B C 1
ATOM 8052 O O . PRO B 1 445 ? 1.05 -7.742 -0.546 1 94 445 PRO B O 1
ATOM 8055 N N . LEU B 1 446 ? 0.708 -9.609 0.661 1 96.69 446 LEU B N 1
ATOM 8056 C CA . LEU B 1 446 ? -0.555 -9.867 -0.021 1 96.69 446 LEU B CA 1
ATOM 8057 C C . LEU B 1 446 ? -1.57 -8.773 0.28 1 96.69 446 LEU B C 1
ATOM 8059 O O . LEU B 1 446 ? -2.256 -8.289 -0.624 1 96.69 446 LEU B O 1
ATOM 8063 N N . VAL B 1 447 ? -1.711 -8.32 1.559 1 94.31 447 VAL B N 1
ATOM 8064 C CA . VAL B 1 447 ? -2.623 -7.246 1.94 1 94.31 447 VAL B CA 1
ATOM 8065 C C . VAL B 1 447 ? -2.197 -5.945 1.27 1 94.31 447 VAL B C 1
ATOM 8067 O O . VAL B 1 447 ? -3.041 -5.125 0.896 1 94.31 447 VAL B O 1
ATOM 8070 N N . GLU B 1 448 ? -0.88 -5.77 1.152 1 94.06 448 GLU B N 1
ATOM 8071 C CA . GLU B 1 448 ? -0.365 -4.602 0.441 1 94.06 448 GLU B CA 1
ATOM 8072 C C . GLU B 1 448 ? -0.876 -4.562 -0.996 1 94.06 448 GLU B C 1
ATOM 8074 O O . GLU B 1 448 ? -1.245 -3.498 -1.499 1 94.06 448 GLU B O 1
ATOM 8079 N N . GLU B 1 449 ? -0.885 -5.762 -1.657 1 96.5 449 GLU B N 1
ATOM 8080 C CA . GLU B 1 449 ? -1.44 -5.836 -3.006 1 96.5 449 GLU B CA 1
ATOM 8081 C C . GLU B 1 449 ? -2.891 -5.359 -3.031 1 96.5 449 GLU B C 1
ATOM 8083 O O . GLU B 1 449 ? -3.281 -4.59 -3.914 1 96.5 449 GLU B O 1
ATOM 8088 N N . TYR B 1 450 ? -3.689 -5.785 -2.072 1 96.75 450 TYR B N 1
ATOM 8089 C CA . TYR B 1 450 ? -5.098 -5.41 -1.999 1 96.75 450 TYR B CA 1
ATOM 8090 C C . TYR B 1 450 ? -5.25 -3.928 -1.686 1 96.75 450 TYR B C 1
ATOM 8092 O O . TYR B 1 450 ? -6.133 -3.26 -2.23 1 96.75 450 TYR B O 1
ATOM 8100 N N . SER B 1 451 ? -4.383 -3.381 -0.803 1 93.44 451 SER B N 1
ATOM 8101 C CA . SER B 1 451 ? -4.488 -1.997 -0.355 1 93.44 451 SER B CA 1
ATOM 8102 C C . SER B 1 451 ? -4.176 -1.024 -1.487 1 93.44 451 SER B C 1
ATOM 8104 O O . SER B 1 451 ? -4.668 0.106 -1.495 1 93.44 451 SER B O 1
ATOM 8106 N N . ILE B 1 452 ? -3.369 -1.429 -2.389 1 94.69 452 ILE B N 1
ATOM 8107 C CA . ILE B 1 452 ? -3.041 -0.602 -3.545 1 94.69 452 ILE B CA 1
ATOM 8108 C C . ILE B 1 452 ? -4.145 -0.717 -4.594 1 94.69 452 ILE B C 1
ATOM 8110 O O . ILE B 1 452 ? -4.602 0.292 -5.137 1 94.69 452 ILE B O 1
ATOM 8114 N N . ALA B 1 453 ? -4.578 -1.947 -4.82 1 95.62 453 ALA B N 1
ATOM 8115 C CA . ALA B 1 453 ? -5.574 -2.215 -5.855 1 95.62 453 ALA B CA 1
ATOM 8116 C C . ALA B 1 453 ? -6.902 -1.542 -5.523 1 95.62 453 ALA B C 1
ATOM 8118 O O . ALA B 1 453 ? -7.555 -0.979 -6.402 1 95.62 453 ALA B O 1
ATOM 8119 N N . ALA B 1 454 ? -7.32 -1.545 -4.312 1 93.88 454 ALA B N 1
ATOM 8120 C CA . ALA B 1 454 ? -8.633 -1.076 -3.873 1 93.88 454 ALA B CA 1
ATOM 8121 C C . ALA B 1 454 ? -8.836 0.393 -4.23 1 93.88 454 ALA B C 1
ATOM 8123 O O . ALA B 1 454 ? -9.766 0.735 -4.969 1 93.88 454 ALA B O 1
ATOM 8124 N N . PRO B 1 455 ? -7.953 1.269 -3.736 1 90.31 455 PRO B N 1
ATOM 8125 C CA . PRO B 1 455 ? -8.203 2.68 -4.039 1 90.31 455 PRO B CA 1
ATOM 8126 C C . PRO B 1 455 ? -7.898 3.035 -5.492 1 90.31 455 PRO B C 1
ATOM 8128 O O . PRO B 1 455 ? -8.586 3.873 -6.082 1 90.31 455 PRO B O 1
ATOM 8131 N N . ILE B 1 456 ? -6.918 2.41 -6.109 1 91.31 456 ILE B N 1
ATOM 8132 C CA . ILE B 1 456 ? -6.504 2.791 -7.457 1 91.31 456 ILE B CA 1
ATOM 8133 C C . ILE B 1 456 ? -7.574 2.373 -8.461 1 91.31 456 ILE B C 1
ATOM 8135 O O . ILE B 1 456 ? -7.898 3.129 -9.383 1 91.31 456 ILE B O 1
ATOM 8139 N N . TRP B 1 457 ? -8.086 1.19 -8.25 1 93.19 457 TRP B N 1
ATOM 8140 C CA . TRP B 1 457 ? -9.078 0.679 -9.195 1 93.19 457 TRP B CA 1
ATOM 8141 C C . TRP B 1 457 ? -10.492 0.833 -8.633 1 93.19 457 TRP B C 1
ATOM 8143 O O . TRP B 1 457 ? -11.453 0.33 -9.211 1 93.19 457 TRP B O 1
ATOM 8153 N N . LYS B 1 458 ? -10.633 1.514 -7.445 1 90.31 458 LYS B N 1
ATOM 8154 C CA . LYS B 1 458 ? -11.906 1.804 -6.797 1 90.31 458 LYS B CA 1
ATOM 8155 C C . LYS B 1 458 ? -12.727 0.53 -6.598 1 90.31 458 LYS B C 1
ATOM 8157 O O . LYS B 1 458 ? -13.906 0.484 -6.945 1 90.31 458 LYS B O 1
ATOM 8162 N N . LEU B 1 459 ? -12.086 -0.48 -6.109 1 94 459 LEU B N 1
ATOM 8163 C CA . LEU B 1 459 ? -12.742 -1.75 -5.824 1 94 459 LEU B CA 1
ATOM 8164 C C . LEU B 1 459 ? -13.578 -1.655 -4.551 1 94 459 LEU B C 1
ATOM 8166 O O . LEU B 1 459 ? -13.148 -1.055 -3.564 1 94 459 LEU B O 1
ATOM 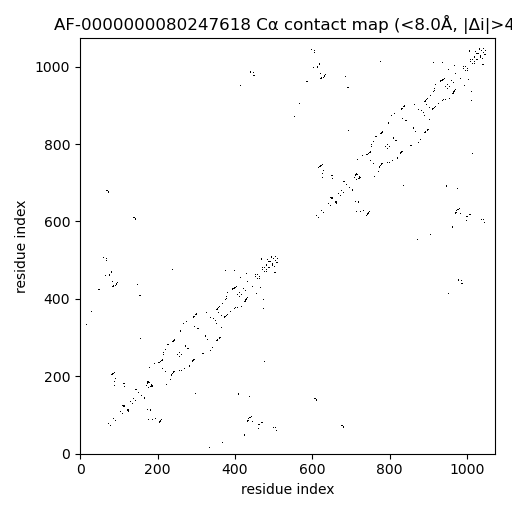8170 N N . SER B 1 460 ? -14.773 -2.164 -4.602 1 92.56 460 SER B N 1
ATOM 8171 C CA . SER B 1 460 ? -15.633 -2.211 -3.424 1 92.56 460 SER B CA 1
ATOM 8172 C C . SER B 1 460 ? -15.219 -3.34 -2.484 1 92.56 460 SER B C 1
ATOM 8174 O O . SER B 1 460 ? -14.391 -4.18 -2.84 1 92.56 460 SER B O 1
ATOM 8176 N N . SER B 1 461 ? -15.773 -3.326 -1.271 1 93.44 461 SER B N 1
ATOM 8177 C CA . SER B 1 461 ? -15.539 -4.422 -0.332 1 93.44 461 SER B CA 1
ATOM 8178 C C . SER B 1 461 ? -15.953 -5.762 -0.932 1 93.44 461 SER B C 1
ATOM 8180 O O . SER B 1 461 ? -15.273 -6.77 -0.74 1 93.44 461 SER B O 1
ATOM 8182 N N . THR B 1 462 ? -17.078 -5.738 -1.636 1 96.44 462 THR B N 1
ATOM 8183 C CA . THR B 1 462 ? -17.547 -6.953 -2.293 1 96.44 462 THR B CA 1
ATOM 8184 C C . THR B 1 462 ? -16.531 -7.445 -3.316 1 96.44 462 THR B C 1
ATOM 8186 O O . THR B 1 462 ? -16.25 -8.648 -3.4 1 96.44 462 THR B O 1
ATOM 8189 N N . ASP B 1 463 ? -15.992 -6.508 -4.094 1 97.31 463 ASP B N 1
ATOM 8190 C CA . ASP B 1 463 ? -14.969 -6.855 -5.082 1 97.31 463 ASP B CA 1
ATOM 8191 C C . ASP B 1 463 ? -13.766 -7.516 -4.418 1 97.31 463 ASP B C 1
ATOM 8193 O O . ASP B 1 463 ? -13.25 -8.523 -4.914 1 97.31 463 ASP B O 1
ATOM 8197 N N . LEU B 1 464 ? -13.336 -6.969 -3.328 1 97.25 464 LEU B N 1
ATOM 8198 C CA . LEU B 1 464 ? -12.18 -7.492 -2.613 1 97.25 464 LEU B CA 1
ATOM 8199 C C . LEU B 1 464 ? -12.438 -8.906 -2.113 1 97.25 464 LEU B C 1
ATOM 8201 O O . LEU B 1 464 ? -11.578 -9.781 -2.232 1 97.25 464 LEU B O 1
ATOM 8205 N N . CYS B 1 465 ? -13.586 -9.102 -1.593 1 97.94 465 CYS B N 1
ATOM 8206 C CA . CYS B 1 465 ? -13.945 -10.422 -1.074 1 97.94 465 CYS B CA 1
ATOM 8207 C C . CYS B 1 465 ? -14.062 -11.438 -2.203 1 97.94 465 CYS B C 1
ATOM 8209 O O . CYS B 1 465 ? -13.711 -12.602 -2.033 1 97.94 465 CYS B O 1
ATOM 8211 N N . GLU B 1 466 ? -14.602 -11 -3.309 1 98.38 466 GLU B N 1
ATOM 8212 C CA . GLU B 1 466 ? -14.688 -11.883 -4.465 1 98.38 466 GLU B CA 1
ATOM 8213 C C . GLU B 1 466 ? -13.305 -12.305 -4.949 1 98.38 466 GLU B C 1
ATOM 8215 O O . GLU B 1 466 ? -13.078 -13.477 -5.258 1 98.38 466 GLU B O 1
ATOM 8220 N N . LEU B 1 467 ? -12.398 -11.359 -5.008 1 98.69 467 LEU B N 1
ATOM 8221 C CA . LEU B 1 467 ? -11.031 -11.664 -5.395 1 98.69 467 LEU B CA 1
ATOM 8222 C C . LEU B 1 467 ? -10.398 -12.656 -4.426 1 98.69 467 LEU B C 1
ATOM 8224 O O . LEU B 1 467 ? -9.688 -13.578 -4.844 1 98.69 467 LEU B O 1
ATOM 8228 N N . ALA B 1 468 ? -10.625 -12.43 -3.168 1 98.5 468 ALA B N 1
ATOM 8229 C CA . ALA B 1 468 ? -10.102 -13.336 -2.145 1 98.5 468 ALA B CA 1
ATOM 8230 C C . ALA B 1 468 ? -10.695 -14.734 -2.297 1 98.5 468 ALA B C 1
ATOM 8232 O O . ALA B 1 468 ? -9.977 -15.727 -2.209 1 98.5 468 ALA B O 1
ATOM 8233 N N . LYS B 1 469 ? -11.992 -14.781 -2.504 1 98.5 469 LYS B N 1
ATOM 8234 C CA . LYS B 1 469 ? -12.656 -16.062 -2.721 1 98.5 469 LYS B CA 1
ATOM 8235 C C . LYS B 1 469 ? -12.047 -16.797 -3.91 1 98.5 469 LYS B C 1
ATOM 8237 O O . LYS B 1 469 ? -11.805 -18.016 -3.842 1 98.5 469 LYS B O 1
ATOM 8242 N N . ASN B 1 470 ? -11.82 -16.078 -4.988 1 98.5 470 ASN B N 1
ATOM 8243 C CA . ASN B 1 470 ? -11.203 -16.672 -6.172 1 98.5 470 ASN B CA 1
ATOM 8244 C C . ASN B 1 470 ? -9.828 -17.266 -5.852 1 98.5 470 ASN B C 1
ATOM 8246 O O . ASN B 1 470 ? -9.461 -18.297 -6.391 1 98.5 470 ASN B O 1
ATOM 8250 N N . SER B 1 471 ? -9.07 -16.562 -5.004 1 98.69 471 SER B N 1
ATOM 8251 C CA . SER B 1 471 ? -7.75 -17.062 -4.637 1 98.69 471 SER B CA 1
ATOM 8252 C C . SER B 1 471 ? -7.852 -18.422 -3.93 1 98.69 471 SER B C 1
ATOM 8254 O O . SER B 1 471 ? -7.012 -19.297 -4.137 1 98.69 471 SER B O 1
ATOM 8256 N N . VAL B 1 472 ? -8.852 -18.594 -3.109 1 98.56 472 VAL B N 1
ATOM 8257 C CA . VAL B 1 472 ? -9.07 -19.844 -2.402 1 98.56 472 VAL B CA 1
ATOM 8258 C C . VAL B 1 472 ? -9.469 -20.938 -3.396 1 98.56 472 VAL B C 1
ATOM 8260 O O . VAL B 1 472 ? -8.945 -22.047 -3.348 1 98.56 472 VAL B O 1
ATOM 8263 N N . LEU B 1 473 ? -10.336 -20.578 -4.309 1 97.81 473 LEU B N 1
ATOM 8264 C CA . LEU B 1 473 ? -10.812 -21.531 -5.301 1 97.81 473 LEU B CA 1
ATOM 8265 C C . LEU B 1 473 ? -9.672 -22 -6.195 1 97.81 473 LEU B C 1
ATOM 8267 O O . LEU B 1 473 ? -9.625 -23.156 -6.59 1 97.81 473 LEU B O 1
ATOM 8271 N N . GLN B 1 474 ? -8.766 -21.125 -6.484 1 97.75 474 GLN B N 1
ATOM 8272 C CA . GLN B 1 474 ? -7.637 -21.422 -7.359 1 97.75 474 GLN B CA 1
ATOM 8273 C C . GLN B 1 474 ? -6.578 -22.25 -6.629 1 97.75 474 GLN B C 1
ATOM 8275 O O . GLN B 1 474 ? -5.715 -22.859 -7.258 1 97.75 474 GLN B O 1
ATOM 8280 N N . SER B 1 475 ? -6.641 -22.234 -5.328 1 98.12 475 SER B N 1
ATOM 8281 C CA . SER B 1 475 ? -5.566 -22.828 -4.527 1 98.12 475 SER B CA 1
ATOM 8282 C C . SER B 1 475 ? -5.668 -24.344 -4.492 1 98.12 475 SER B C 1
ATOM 8284 O O . SER B 1 475 ? -6.707 -24.906 -4.832 1 98.12 475 SER B O 1
ATOM 8286 N N . GLY B 1 476 ? -4.57 -24.984 -4.16 1 97.19 476 GLY B N 1
ATOM 8287 C CA . GLY B 1 476 ? -4.523 -26.422 -4.059 1 97.19 476 GLY B CA 1
ATOM 8288 C C . GLY B 1 476 ? -4.703 -26.938 -2.641 1 97.19 476 GLY B C 1
ATOM 8289 O O . GLY B 1 476 ? -4.309 -28.062 -2.324 1 97.19 476 GLY B O 1
ATOM 8290 N N . PHE B 1 477 ? -5.215 -26.078 -1.729 1 97.5 477 PHE B N 1
ATOM 8291 C CA . PHE B 1 477 ? -5.523 -26.547 -0.386 1 97.5 477 PHE B CA 1
ATOM 8292 C C . PHE B 1 477 ? -6.586 -27.641 -0.427 1 97.5 477 PHE B C 1
ATOM 8294 O O . PHE B 1 477 ? -7.344 -27.734 -1.395 1 97.5 477 PHE B O 1
ATOM 8301 N N . SER B 1 478 ? -6.711 -28.422 0.578 1 96.06 478 SER B N 1
ATOM 8302 C CA . SER B 1 478 ? -7.559 -29.609 0.58 1 96.06 478 SER B CA 1
ATOM 8303 C C . SER B 1 478 ? -9.031 -29.234 0.511 1 96.06 478 SER B C 1
ATOM 8305 O O . SER B 1 478 ? -9.414 -28.109 0.858 1 96.06 478 SER B O 1
ATOM 8307 N N . HIS B 1 479 ? -9.742 -30.141 0.035 1 95.19 479 HIS B N 1
ATOM 8308 C CA . HIS B 1 479 ? -11.188 -29.984 -0.026 1 95.19 479 HIS B CA 1
ATOM 8309 C C . HIS B 1 479 ? -11.766 -29.672 1.35 1 95.19 479 HIS B C 1
ATOM 8311 O O . HIS B 1 479 ? -12.648 -28.812 1.479 1 95.19 479 HIS B O 1
ATOM 8317 N N . GLU B 1 480 ? -11.312 -30.297 2.35 1 95.62 480 GLU B N 1
ATOM 8318 C CA . GLU B 1 480 ? -11.805 -30.094 3.709 1 95.62 480 GLU B CA 1
ATOM 8319 C C . GLU B 1 480 ? -11.57 -28.656 4.176 1 95.62 480 GLU B C 1
ATOM 8321 O O . GLU B 1 480 ? -12.453 -28.047 4.777 1 95.62 480 GLU B O 1
ATOM 8326 N N . LEU B 1 481 ? -10.352 -28.219 3.898 1 96.44 481 LEU B N 1
ATOM 8327 C CA . LEU B 1 481 ? -10.039 -26.844 4.293 1 96.44 481 LEU B CA 1
ATOM 8328 C C . LEU B 1 481 ? -10.883 -25.844 3.512 1 96.44 481 LEU B C 1
ATOM 8330 O O . LEU B 1 481 ? -11.391 -24.875 4.082 1 96.44 481 LEU B O 1
ATOM 8334 N N . LYS B 1 482 ? -11.023 -26.109 2.242 1 97.31 482 LYS B N 1
ATOM 8335 C CA . LYS B 1 482 ? -11.82 -25.188 1.426 1 97.31 482 LYS B CA 1
ATOM 8336 C C . LYS B 1 482 ? -13.281 -25.203 1.854 1 97.31 482 LYS B C 1
ATOM 8338 O O . LYS B 1 482 ? -13.969 -24.188 1.791 1 97.31 482 LYS B O 1
ATOM 8343 N N . CYS B 1 483 ? -13.789 -26.375 2.309 1 96.81 483 CYS B N 1
ATOM 8344 C CA . CYS B 1 483 ? -15.133 -26.453 2.875 1 96.81 483 CYS B CA 1
ATOM 8345 C C . CYS B 1 483 ? -15.266 -25.562 4.102 1 96.81 483 CYS B C 1
ATOM 8347 O O . CYS B 1 483 ? -16.281 -24.891 4.281 1 96.81 483 CYS B O 1
ATOM 8349 N N . SER B 1 484 ? -14.227 -25.594 4.84 1 96.06 484 SER B N 1
ATOM 8350 C CA . SER B 1 484 ? -14.242 -24.781 6.051 1 96.06 484 SER B CA 1
ATOM 8351 C C . SER B 1 484 ? -14.148 -23.297 5.719 1 96.06 484 SER B C 1
ATOM 8353 O O . SER B 1 484 ? -14.703 -22.453 6.43 1 96.06 484 SER B O 1
ATOM 8355 N N . TRP B 1 485 ? -13.438 -22.969 4.672 1 97.19 485 TRP B N 1
ATOM 8356 C CA . TRP B 1 485 ? -13.141 -21.578 4.332 1 97.19 485 TRP B CA 1
ATOM 8357 C C . TRP B 1 485 ? -14.281 -20.953 3.537 1 97.19 485 TRP B C 1
ATOM 8359 O O . TRP B 1 485 ? -14.562 -19.766 3.678 1 97.19 485 TRP B O 1
ATOM 8369 N N . LEU B 1 486 ? -14.969 -21.766 2.658 1 97.44 486 LEU B N 1
ATOM 8370 C CA . LEU B 1 486 ? -15.945 -21.234 1.71 1 97.44 486 LEU B CA 1
ATOM 8371 C C . LEU B 1 486 ? -17.344 -21.781 1.995 1 97.44 486 LEU B C 1
ATOM 8373 O O . LEU B 1 486 ? -18.328 -21.25 1.489 1 97.44 486 LEU B O 1
ATOM 8377 N N . GLY B 1 487 ? -17.422 -22.844 2.742 1 95.81 487 GLY B N 1
ATOM 8378 C CA . GLY B 1 487 ? -18.672 -23.516 3.02 1 95.81 487 GLY B CA 1
ATOM 8379 C C . GLY B 1 487 ? -18.734 -24.938 2.502 1 95.81 487 GLY B C 1
ATOM 8380 O O . GLY B 1 487 ? -17.984 -25.297 1.581 1 95.81 487 GLY B O 1
ATOM 8381 N N . PRO B 1 488 ? -19.578 -25.719 3.016 1 95 488 PRO B N 1
ATOM 8382 C CA . PRO B 1 488 ? -19.625 -27.141 2.684 1 95 488 PRO B CA 1
ATOM 8383 C C . PRO B 1 488 ? -20.047 -27.391 1.239 1 95 488 PRO B C 1
ATOM 8385 O O . PRO B 1 488 ? -19.656 -28.406 0.646 1 95 488 PRO B O 1
ATOM 8388 N N . ASN B 1 489 ? -20.812 -26.484 0.669 1 95.44 489 ASN B N 1
ATOM 8389 C CA . ASN B 1 489 ? -21.328 -26.688 -0.679 1 95.44 489 ASN B CA 1
ATOM 8390 C C . ASN B 1 489 ? -20.609 -25.812 -1.699 1 95.44 489 ASN B C 1
ATOM 8392 O O . ASN B 1 489 ? -21.188 -25.422 -2.711 1 95.44 489 ASN B O 1
ATOM 8396 N N . TYR B 1 490 ? -19.312 -25.531 -1.422 1 96.19 490 TYR B N 1
ATOM 8397 C CA . TYR B 1 490 ? -18.641 -24.516 -2.232 1 96.19 490 TYR B CA 1
ATOM 8398 C C . TYR B 1 490 ? -18.453 -25 -3.668 1 96.19 490 TYR B C 1
ATOM 8400 O O . TYR B 1 490 ? -18.203 -24.203 -4.57 1 96.19 490 TYR B O 1
ATOM 8408 N N . LEU B 1 491 ? -18.688 -26.328 -3.965 1 94 491 LEU B N 1
ATOM 8409 C CA . LEU B 1 491 ? -18.516 -26.875 -5.305 1 94 491 LEU B CA 1
ATOM 8410 C C . LEU B 1 491 ? -19.797 -26.734 -6.117 1 94 491 LEU B C 1
ATOM 8412 O O . LEU B 1 491 ? -19.781 -26.906 -7.34 1 94 491 LEU B O 1
ATOM 8416 N N . GLU B 1 492 ? -20.844 -26.406 -5.457 1 94.56 492 GLU B N 1
ATOM 8417 C CA . GLU B 1 492 ? -22.094 -26.172 -6.18 1 94.56 492 GLU B CA 1
ATOM 8418 C C . GLU B 1 492 ? -22.047 -24.828 -6.922 1 94.56 492 GLU B C 1
ATOM 8420 O O . GLU B 1 492 ? -21.406 -23.875 -6.469 1 94.56 492 GLU B O 1
ATOM 8425 N N . GLU B 1 493 ? -22.719 -24.797 -7.996 1 92.62 493 GLU B N 1
ATOM 8426 C CA . GLU B 1 493 ? -22.719 -23.578 -8.812 1 92.62 493 GLU B CA 1
ATOM 8427 C C . GLU B 1 493 ? -23.734 -22.562 -8.305 1 92.62 493 GLU B C 1
ATOM 8429 O O . GLU B 1 493 ? -24.766 -22.938 -7.73 1 92.62 493 GLU B O 1
ATOM 8434 N N . GLY B 1 494 ? -23.391 -21.406 -8.508 1 94.25 494 GLY B N 1
ATOM 8435 C CA . GLY B 1 494 ? -24.328 -20.344 -8.195 1 94.25 494 GLY B CA 1
ATOM 8436 C C . GLY B 1 494 ? -24.516 -20.125 -6.703 1 94.25 494 GLY B C 1
ATOM 8437 O O . GLY B 1 494 ? -23.594 -20.359 -5.918 1 94.25 494 GLY B O 1
ATOM 8438 N N . VAL B 1 495 ? -25.641 -19.656 -6.312 1 96.44 495 VAL B N 1
ATOM 8439 C CA . VAL B 1 495 ? -25.953 -19.203 -4.961 1 96.44 495 VAL B CA 1
ATOM 8440 C C . VAL B 1 495 ? -25.938 -20.406 -4.004 1 96.44 495 VAL B C 1
ATOM 8442 O O . VAL B 1 495 ? -25.484 -20.281 -2.867 1 96.44 495 VAL B O 1
ATOM 8445 N N . PRO B 1 496 ? -26.375 -21.578 -4.465 1 95.88 496 PRO B N 1
ATOM 8446 C CA . PRO B 1 496 ? -26.328 -22.719 -3.555 1 95.88 496 PRO B CA 1
ATOM 8447 C C . PRO B 1 496 ? -24.922 -23.047 -3.076 1 95.88 496 PRO B C 1
ATOM 8449 O O . PRO B 1 496 ? -24.75 -23.594 -1.983 1 95.88 496 PRO B O 1
ATOM 8452 N N . GLY B 1 497 ? -23.953 -22.734 -3.854 1 96.56 497 GLY B N 1
ATOM 8453 C CA . GLY B 1 497 ? -22.578 -23.016 -3.482 1 96.56 497 GLY B CA 1
ATOM 8454 C C . GLY B 1 497 ? -21.922 -21.875 -2.717 1 96.56 497 GLY B C 1
ATOM 8455 O O . GLY B 1 497 ? -20.734 -21.938 -2.4 1 96.56 497 GLY B O 1
ATOM 8456 N N . ASN B 1 498 ? -22.688 -20.812 -2.402 1 97.44 498 ASN B N 1
ATOM 8457 C CA . ASN B 1 498 ? -22.125 -19.625 -1.75 1 97.44 498 ASN B CA 1
ATOM 8458 C C . ASN B 1 498 ? -22.531 -19.562 -0.281 1 97.44 498 ASN B C 1
ATOM 8460 O O . ASN B 1 498 ? -23.672 -19.859 0.07 1 97.44 498 ASN B O 1
ATOM 8464 N N . ASP B 1 499 ? -21.594 -19.312 0.576 1 97.44 499 ASP B N 1
ATOM 8465 C CA . ASP B 1 499 ? -21.828 -19.062 1.991 1 97.44 499 ASP B CA 1
ATOM 8466 C C . ASP B 1 499 ? -21.25 -17.719 2.414 1 97.44 499 ASP B C 1
ATOM 8468 O O . ASP B 1 499 ? -20.078 -17.641 2.814 1 97.44 499 ASP B O 1
ATOM 8472 N N . ILE B 1 500 ? -22.016 -16.672 2.406 1 96.25 500 ILE B N 1
ATOM 8473 C CA . ILE B 1 500 ? -21.578 -15.305 2.676 1 96.25 500 ILE B CA 1
ATOM 8474 C C . ILE B 1 500 ? -21 -15.219 4.086 1 96.25 500 ILE B C 1
ATOM 8476 O O . ILE B 1 500 ? -20.125 -14.391 4.355 1 96.25 500 ILE B O 1
ATOM 8480 N N . SER B 1 501 ? -21.391 -16.078 4.98 1 94.88 501 SER B N 1
ATOM 8481 C CA . SER B 1 501 ? -20.906 -16.062 6.355 1 94.88 501 SER B CA 1
ATOM 8482 C C . SER B 1 501 ? -19.453 -16.5 6.438 1 94.88 501 SER B C 1
ATOM 8484 O O . SER B 1 501 ? -18.781 -16.297 7.457 1 94.88 501 SER B O 1
ATOM 8486 N N . ARG B 1 502 ? -18.938 -17.016 5.34 1 96.06 502 ARG B N 1
ATOM 8487 C CA . ARG B 1 502 ? -17.562 -17.5 5.332 1 96.06 502 ARG B CA 1
ATOM 8488 C C . ARG B 1 502 ? -16.688 -16.641 4.43 1 96.06 502 ARG B C 1
ATOM 8490 O O . ARG B 1 502 ? -15.539 -16.359 4.762 1 96.06 502 ARG B O 1
ATOM 8497 N N . ASN B 1 503 ? -17.25 -16.25 3.293 1 96.44 503 ASN B N 1
ATOM 8498 C CA . ASN B 1 503 ? -16.422 -15.562 2.322 1 96.44 503 ASN B CA 1
ATOM 8499 C C . ASN B 1 503 ? -16.859 -14.117 2.127 1 96.44 503 ASN B C 1
ATOM 8501 O O . ASN B 1 503 ? -16.188 -13.344 1.441 1 96.44 503 ASN B O 1
ATOM 8505 N N . ASN B 1 504 ? -17.969 -13.703 2.727 1 96.81 504 ASN B N 1
ATOM 8506 C CA . ASN B 1 504 ? -18.5 -12.336 2.762 1 96.81 504 ASN B CA 1
ATOM 8507 C C . ASN B 1 504 ? -18.812 -11.82 1.36 1 96.81 504 ASN B C 1
ATOM 8509 O O . ASN B 1 504 ? -18.844 -10.617 1.133 1 96.81 504 ASN B O 1
ATOM 8513 N N . VAL B 1 505 ? -19.016 -12.719 0.292 1 98 505 VAL B N 1
ATOM 8514 C CA . VAL B 1 505 ? -19.5 -12.336 -1.032 1 98 505 VAL B CA 1
ATOM 8515 C C . VAL B 1 505 ? -21.016 -12.461 -1.09 1 98 505 VAL B C 1
ATOM 8517 O O . VAL B 1 505 ? -21.562 -13.555 -0.9 1 98 505 VAL B O 1
ATOM 8520 N N . PRO B 1 506 ? -21.688 -11.406 -1.346 1 98 506 PRO B N 1
ATOM 8521 C CA . PRO B 1 506 ? -23.156 -11.445 -1.37 1 98 506 PRO B CA 1
ATOM 8522 C C . PRO B 1 506 ? -23.703 -12.406 -2.426 1 98 506 PRO B C 1
ATOM 8524 O O . PRO B 1 506 ? -23.141 -12.516 -3.518 1 98 506 PRO B O 1
ATOM 8527 N N . ASP B 1 507 ? -24.828 -12.969 -2.15 1 97.88 507 ASP B N 1
ATOM 8528 C CA . ASP B 1 507 ? -25.484 -13.898 -3.068 1 97.88 507 ASP B CA 1
ATOM 8529 C C . ASP B 1 507 ? -25.828 -13.211 -4.387 1 97.88 507 ASP B C 1
ATOM 8531 O O . ASP B 1 507 ? -25.797 -13.844 -5.449 1 97.88 507 ASP B O 1
ATOM 8535 N N . ILE B 1 508 ? -26.219 -12 -4.297 1 97.56 508 ILE B N 1
ATOM 8536 C CA . ILE B 1 508 ? -26.609 -11.266 -5.492 1 97.56 508 ILE B CA 1
ATOM 8537 C C . ILE B 1 508 ? -25.453 -11.227 -6.484 1 97.56 508 ILE B C 1
ATOM 8539 O O . ILE B 1 508 ? -25.656 -11.336 -7.695 1 97.56 508 ILE B O 1
ATOM 8543 N N . ARG B 1 509 ? -24.203 -11.008 -6.012 1 98.25 509 ARG B N 1
ATOM 8544 C CA . ARG B 1 509 ? -23.016 -11.016 -6.855 1 98.25 509 ARG B CA 1
ATOM 8545 C C . ARG B 1 509 ? -22.781 -12.391 -7.469 1 98.25 509 ARG B C 1
ATOM 8547 O O . ARG B 1 509 ? -22.5 -12.508 -8.664 1 98.25 509 ARG B O 1
ATOM 8554 N N . VAL B 1 510 ? -22.891 -13.422 -6.672 1 98.25 510 VAL B N 1
ATOM 8555 C CA . VAL B 1 510 ? -22.672 -14.789 -7.125 1 98.25 510 VAL B CA 1
ATOM 8556 C C . VAL B 1 510 ? -23.703 -15.172 -8.172 1 98.25 510 VAL B C 1
ATOM 8558 O O . VAL B 1 510 ? -23.391 -15.805 -9.18 1 98.25 510 VAL B O 1
ATOM 8561 N N . ALA B 1 511 ? -24.969 -14.766 -7.91 1 97.69 511 ALA B N 1
ATOM 8562 C CA . ALA B 1 511 ? -26.047 -15.031 -8.867 1 97.69 511 ALA B CA 1
ATOM 8563 C C . ALA B 1 511 ? -25.781 -14.336 -10.195 1 97.69 511 ALA B C 1
ATOM 8565 O O . ALA B 1 511 ? -25.938 -14.938 -11.258 1 97.69 511 ALA B O 1
ATOM 8566 N N . TYR B 1 512 ? -25.453 -13.094 -10.141 1 97.94 512 TYR B N 1
ATOM 8567 C CA . TYR B 1 512 ? -25.141 -12.336 -11.344 1 97.94 512 TYR B CA 1
ATOM 8568 C C . TYR B 1 512 ? -24.062 -13.023 -12.172 1 97.94 512 TYR B C 1
ATOM 8570 O O . TYR B 1 512 ? -24.219 -13.195 -13.383 1 97.94 512 TYR B O 1
ATOM 8578 N N . ARG B 1 513 ? -22.859 -13.391 -11.453 1 98.56 513 ARG B N 1
ATOM 8579 C CA . ARG B 1 513 ? -21.75 -14.016 -12.141 1 98.56 513 ARG B CA 1
ATOM 8580 C C . ARG B 1 513 ? -22.172 -15.328 -12.797 1 98.56 513 ARG B C 1
ATOM 8582 O O . ARG B 1 513 ? -21.844 -15.586 -13.953 1 98.56 513 ARG B O 1
ATOM 8589 N N . HIS B 1 514 ? -22.891 -16.156 -12.094 1 97.62 514 HIS B N 1
ATOM 8590 C CA . HIS B 1 514 ? -23.328 -17.469 -12.57 1 97.62 514 HIS B CA 1
ATOM 8591 C C . HIS B 1 514 ? -24.297 -17.344 -13.734 1 97.62 514 HIS B C 1
ATOM 8593 O O . HIS B 1 514 ? -24.141 -18.016 -14.75 1 97.62 514 HIS B O 1
ATOM 8599 N N . GLU B 1 515 ? -25.266 -16.484 -13.578 1 96.81 515 GLU B N 1
ATOM 8600 C CA . GLU B 1 515 ? -26.281 -16.312 -14.617 1 96.81 515 GLU B CA 1
ATOM 8601 C C . GLU B 1 515 ? -25.672 -15.742 -15.898 1 96.81 515 GLU B C 1
ATOM 8603 O O . GLU B 1 515 ? -26.047 -16.156 -17 1 96.81 515 GLU B O 1
ATOM 8608 N N . THR B 1 516 ? -24.828 -14.812 -15.695 1 97.38 516 THR B N 1
ATOM 8609 C CA . THR B 1 516 ? -24.188 -14.211 -16.859 1 97.38 516 THR B CA 1
ATOM 8610 C C . THR B 1 516 ? -23.375 -15.258 -17.625 1 97.38 516 THR B C 1
ATOM 8612 O O . THR B 1 516 ? -23.438 -15.312 -18.859 1 97.38 516 THR B O 1
ATOM 8615 N N . LEU B 1 517 ? -22.625 -16.047 -16.938 1 97.31 517 LEU B N 1
ATOM 8616 C CA . LEU B 1 517 ? -21.828 -17.094 -17.562 1 97.31 517 LEU B CA 1
ATOM 8617 C C . LEU B 1 517 ? -22.719 -18.125 -18.25 1 97.31 517 LEU B C 1
ATOM 8619 O O . LEU B 1 517 ? -22.438 -18.547 -19.375 1 97.31 517 LEU B O 1
ATOM 8623 N N . LEU B 1 518 ? -23.766 -18.516 -17.578 1 95.88 518 LEU B N 1
ATOM 8624 C CA . LEU B 1 518 ? -24.703 -19.484 -18.125 1 95.88 518 LEU B CA 1
ATOM 8625 C C . LEU B 1 518 ? -25.344 -18.969 -19.406 1 95.88 518 LEU B C 1
ATOM 8627 O O . LEU B 1 518 ? -25.547 -19.719 -20.359 1 95.88 518 LEU B O 1
ATOM 8631 N N . ASP B 1 519 ? -25.703 -17.719 -19.359 1 94.5 519 ASP B N 1
ATOM 8632 C CA . ASP B 1 519 ? -26.297 -17.094 -20.547 1 94.5 519 ASP B CA 1
ATOM 8633 C C . ASP B 1 519 ? -25.328 -17.141 -21.734 1 94.5 519 ASP B C 1
ATOM 8635 O O . ASP B 1 519 ? -25.734 -17.406 -22.859 1 94.5 519 ASP B O 1
ATOM 8639 N N . GLU B 1 520 ? -24.094 -16.812 -21.469 1 94.75 520 GLU B N 1
ATOM 8640 C CA . GLU B 1 520 ? -23.094 -16.844 -22.516 1 94.75 520 GLU B CA 1
ATOM 8641 C C . GLU B 1 520 ? -22.922 -18.25 -23.078 1 94.75 520 GLU B C 1
ATOM 8643 O O . GLU B 1 520 ? -22.844 -18.438 -24.297 1 94.75 520 GLU B O 1
ATOM 8648 N N . LEU B 1 521 ? -22.859 -19.25 -22.25 1 94.62 521 LEU B N 1
ATOM 8649 C CA . LEU B 1 521 ? -22.688 -20.625 -22.672 1 94.62 521 LEU B CA 1
ATOM 8650 C C . LEU B 1 521 ? -23.891 -21.125 -23.453 1 94.62 521 LEU B C 1
ATOM 8652 O O . LEU B 1 521 ? -23.734 -21.828 -24.453 1 94.62 521 LEU B O 1
ATOM 8656 N N . THR B 1 522 ? -25.016 -20.75 -22.984 1 92.94 522 THR B N 1
ATOM 8657 C CA . THR B 1 522 ? -26.25 -21.172 -23.656 1 92.94 522 THR B CA 1
ATOM 8658 C C . THR B 1 522 ? -26.328 -20.547 -25.047 1 92.94 522 THR B C 1
ATOM 8660 O O . THR B 1 522 ? -26.766 -21.203 -26 1 92.94 522 THR B O 1
ATOM 8663 N N . THR B 1 523 ? -25.953 -19.312 -25.109 1 89 523 THR B N 1
ATOM 8664 C CA . THR B 1 523 ? -25.969 -18.641 -26.391 1 89 523 THR B CA 1
ATOM 8665 C C . THR B 1 523 ? -25.016 -19.312 -27.375 1 89 523 THR B C 1
ATOM 8667 O O . 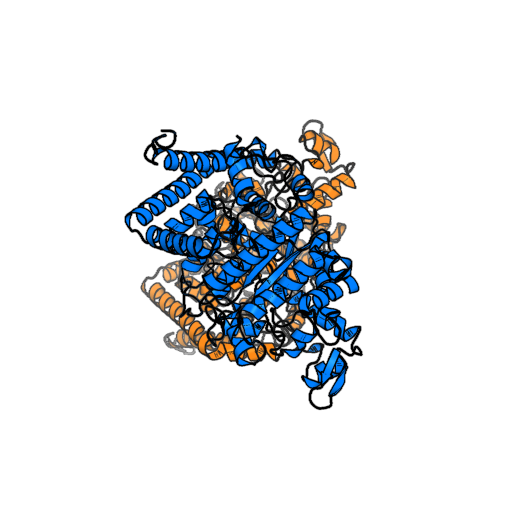THR B 1 523 ? -25.328 -19.469 -28.562 1 89 523 THR B O 1
ATOM 8670 N N . LEU B 1 524 ? -23.875 -19.719 -26.953 1 89.62 524 LEU B N 1
ATOM 8671 C CA . LEU B 1 524 ? -22.875 -20.375 -27.812 1 89.62 524 LEU B CA 1
ATOM 8672 C C . LEU B 1 524 ? -23.359 -21.766 -28.219 1 89.62 524 LEU B C 1
ATOM 8674 O O . LEU B 1 524 ? -23.141 -22.188 -29.359 1 89.62 524 LEU B O 1
ATOM 8678 N N . LEU B 1 525 ? -24 -22.453 -27.344 1 88.25 525 LEU B N 1
ATOM 8679 C CA . LEU B 1 525 ? -24.5 -23.797 -27.625 1 88.25 525 LEU B CA 1
ATOM 8680 C C . LEU B 1 525 ? -25.672 -23.734 -28.609 1 88.25 525 LEU B C 1
ATOM 8682 O O . LEU B 1 525 ? -25.812 -24.641 -29.453 1 88.25 525 LEU B O 1
ATOM 8686 N N . ALA B 1 526 ? -26.422 -22.734 -28.484 1 84.12 526 ALA B N 1
ATOM 8687 C CA . ALA B 1 526 ? -27.578 -22.562 -29.375 1 84.12 526 ALA B CA 1
ATOM 8688 C C . ALA B 1 526 ? -27.109 -22.281 -30.812 1 84.12 526 ALA B C 1
ATOM 8690 O O . ALA B 1 526 ? -27.828 -22.594 -31.766 1 84.12 526 ALA B O 1
ATOM 8691 N N . ALA B 1 527 ? -26 -21.672 -30.891 1 75.56 527 ALA B N 1
ATOM 8692 C CA . ALA B 1 527 ? -25.484 -21.328 -32.219 1 75.56 527 ALA B CA 1
ATOM 8693 C C . ALA B 1 527 ? -24.875 -22.547 -32.906 1 75.56 527 ALA B C 1
ATOM 8695 O O . ALA B 1 527 ? -24.609 -22.516 -34.094 1 75.56 527 ALA B O 1
ATOM 8696 N N . LEU B 1 528 ? -24.547 -23.562 -32.188 1 69.06 528 LEU B N 1
ATOM 8697 C CA . LEU B 1 528 ? -24 -24.781 -32.781 1 69.06 528 LEU B CA 1
ATOM 8698 C C . LEU B 1 528 ? -25.062 -25.469 -33.625 1 69.06 528 LEU B C 1
ATOM 8700 O O . LEU B 1 528 ? -26.203 -25.609 -33.219 1 69.06 528 LEU B O 1
ATOM 8704 N N . PRO B 1 529 ? -24.891 -25.453 -35 1 58.75 529 PRO B N 1
ATOM 8705 C CA . PRO B 1 529 ? -25.875 -26.188 -35.812 1 58.75 529 PRO B CA 1
ATOM 8706 C C . PRO B 1 529 ? -26.234 -27.531 -35.219 1 58.75 529 PRO B C 1
ATOM 8708 O O . PRO B 1 529 ? -25.438 -28.141 -34.5 1 58.75 529 PRO B O 1
ATOM 8711 N N . SER B 1 530 ? -27.469 -27.859 -35.094 1 47.75 530 SER B N 1
ATOM 8712 C CA . SER B 1 530 ? -27.938 -29.188 -34.688 1 47.75 530 SER B CA 1
ATOM 8713 C C . SER B 1 530 ? -27.016 -30.281 -35.188 1 47.75 530 SER B C 1
ATOM 8715 O O . SER B 1 530 ? -26.859 -30.469 -36.406 1 47.75 530 SER B O 1
ATOM 8717 N N . TRP B 1 531 ? -25.922 -30.578 -34.75 1 41.28 531 TRP B N 1
ATOM 8718 C CA . TRP B 1 531 ? -25.297 -31.859 -35.062 1 41.28 531 TRP B CA 1
ATOM 8719 C C . TRP B 1 531 ? -26.344 -32.969 -35.094 1 41.28 531 TRP B C 1
ATOM 8721 O O . TRP B 1 531 ? -27.047 -33.219 -34.125 1 41.28 531 TRP B O 1
ATOM 8731 N N . ARG B 1 532 ? -26.938 -33.375 -36.188 1 39.88 532 ARG B N 1
ATOM 8732 C CA . ARG B 1 532 ? -27.797 -34.5 -36.531 1 39.88 532 ARG B CA 1
ATOM 8733 C C . ARG B 1 532 ? -27.344 -35.75 -35.812 1 39.88 532 ARG B C 1
ATOM 8735 O O . ARG B 1 532 ? -26.156 -36.094 -35.781 1 39.88 532 ARG B O 1
ATOM 8742 N N . ARG B 1 533 ? -28.125 -36.344 -34.781 1 40 533 ARG B N 1
ATOM 8743 C CA . ARG B 1 533 ? -28.359 -37.75 -34.406 1 40 533 ARG B CA 1
ATOM 8744 C C . ARG B 1 533 ? -28.141 -38.688 -35.594 1 40 533 ARG B C 1
ATOM 8746 O O . ARG B 1 533 ? -29.109 -39.188 -36.156 1 40 533 ARG B O 1
ATOM 8753 N N . THR B 1 534 ? -27.406 -38.281 -36.594 1 34.31 534 THR B N 1
ATOM 8754 C CA . THR B 1 534 ? -27.312 -39.312 -37.594 1 34.31 534 THR B CA 1
ATOM 8755 C C . THR B 1 534 ? -26.641 -40.562 -37.031 1 34.31 534 THR B C 1
ATOM 8757 O O . THR B 1 534 ? -26.438 -41.562 -37.719 1 34.31 534 THR B O 1
ATOM 8760 N N . SER B 1 535 ? -25.875 -40.469 -35.938 1 31.8 535 SER B N 1
ATOM 8761 C CA . SER B 1 535 ? -25.281 -41.812 -35.812 1 31.8 535 SER B CA 1
ATOM 8762 C C . SER B 1 535 ? -26.344 -42.875 -35.531 1 31.8 535 SER B C 1
ATOM 8764 O O . SER B 1 535 ? -26.031 -44.062 -35.406 1 31.8 535 SER B O 1
ATOM 8766 N N . ALA B 1 536 ? -27.469 -42.562 -34.781 1 31.02 536 ALA B N 1
ATOM 8767 C CA . ALA B 1 536 ? -28.188 -43.812 -34.531 1 31.02 536 ALA B CA 1
ATOM 8768 C C . ALA B 1 536 ? -28.875 -44.312 -35.781 1 31.02 536 ALA B C 1
ATOM 8770 O O . ALA B 1 536 ? -29.609 -45.312 -35.75 1 31.02 536 ALA B O 1
ATOM 8771 N N . ASN B 1 537 ? -28.75 -43.75 -37.094 1 23.55 537 ASN B N 1
ATOM 8772 C CA . ASN B 1 537 ? -29.047 -44.812 -38.062 1 23.55 537 ASN B CA 1
ATOM 8773 C C . ASN B 1 537 ? -27.797 -45.625 -38.406 1 23.55 537 ASN B C 1
ATOM 8775 O O . ASN B 1 537 ? -26.719 -45.062 -38.594 1 23.55 537 ASN B O 1
#

pLDDT: mean 90.97, std 13.16, range [23.31, 98.75]

InterPro domains:
  IPR006329 AMP deaminase [PF19326] (36-524)
  IPR006329 AMP deaminase [PIRSF001251] (36-527)
  IPR006329 AMP deaminase [PTHR11359] (40-528)
  IPR006329 AMP deaminase [TIGR01429] (32-523)
  IPR006650 Adenosine/AMP deaminase active site [PS00485] (430-436)
  IPR032466 Metal-dependent hydrolase [SSF51556] (39-522)

Organism: Ramazzottius varieornatus (NCBI:txid947166)

Radius of gyration: 32.21 Å; Cα contacts (8 Å, |Δi|>4): 1825; chains: 2; bounding box: 77×110×75 Å

Secondary structure (DSSP, 8-state):
-HHHHHHHHHHHT--S---HHHHHHHHHHHHHHHH-HHHHHHHHHHHHHHHHHHHHHHHHHHHHHHHHHHTSSS--STTS-EEEEEEEGGG-S-HHHHHHHHHHHHHH-TT-EEEE-TTT--EEEHHHHHHHTT--GGG--HHHHT-S--GGGTT-HHHHHHTTSGGG-HHHHHHHS-SSSTTTTHHHHHHHHHHHHHHHHHSSEEEEEEEE--SS-TTHHHHHHHHHHHTT---TTEEEEEEEE--HHHHHHTTS-SSTHHHHHHHHHHHHHHHH-GGGSHHHHHHHTTEEEEEEES-TTS---S---TTPPPGGG--SSSPPPHHHHHHHHHHHHHHHHHHHHHTT----EE--EESSSS-THHHHHHHHH-SEEEE-GGGGG-HHHHHHHHHHT-EEEE-HHHHHHHTS-GGG-SHHHHHHHT--EEE--B-HHHH--SS-HHHHHHHHHHHHHT--HHHHHHHHHHHHHHS---HHHHHHHH-TTTTSSSGGG--HHHH---HHHHHHHHHHHHHHHHHHHHHS----S-TT-/-HHHHHHHHHHHT--S---HHHHHHHHHHHHHHHH-HHHHHHHHHHHHHHHHHHHHHHHHHHHHHHHHHHTSTT--STTS-EEEEEEEGGG-S-HHHHHHHHHHHHHH-TT-EEEE-TTT--EEEHHHHHHHTT--GGG--HHHHT-S--GGGTT-HHHHHHTTSGGG-HHHHHHHS-SSSTTTTHHHHHHHHHHHHHHHHHSSEEEEEEEE--SS-TTHHHHHHHHHHHTT---TTEEEEEEEE--HHHHHHTTS-SSHHHHHHHHHHHHHHHHH-GGGSHHHHHHHTTEEEEEEES-TTS---S---TTPPPGGG--SSSPPPHHHHHHHHHHHHHHHHHHHHHTT----EE--EESSSS-THHHHHHHHH-SEEEE-GGGGG-HHHHHHHHHHT-EEEE-HHHHHHHTS-GGG-SHHHHHHHT--E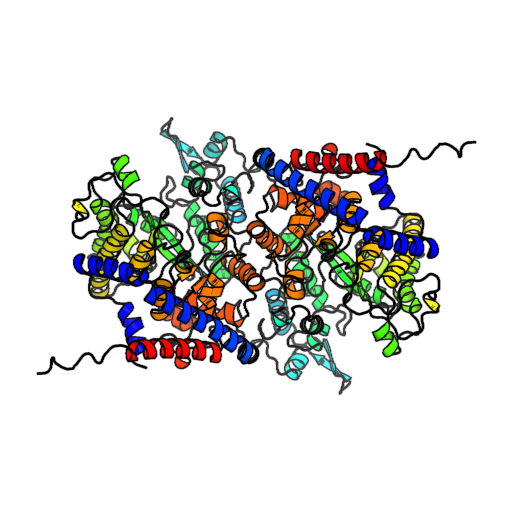EE--B-HHHH--SS-HHHHHHHHHHHHHT--HHHHHHHHHHHHHHS---HHHHHHHH-TTTTSSSGGG--HHHH---HHHHHHHHHHHHHHHHHHHHHS------TT-

Solvent-accessible surface area (backbone atoms only — not comparable to full-atom values): 55410 Å² total; per-residue (Å²): 123,68,65,64,49,44,48,58,55,46,61,67,52,60,75,66,80,77,48,69,65,60,45,46,50,48,52,50,50,51,50,53,50,45,66,30,65,68,48,28,53,50,29,40,51,50,46,50,47,34,33,51,50,37,54,50,47,47,74,72,38,43,67,60,43,51,49,48,34,38,69,30,51,46,31,28,77,76,64,20,54,31,26,31,65,40,28,33,51,76,26,60,48,27,44,68,57,55,51,52,49,53,51,48,42,52,70,76,45,30,74,44,63,43,41,66,37,88,86,76,68,39,78,30,27,45,49,53,50,34,52,75,66,75,48,53,73,64,40,52,24,60,48,32,31,45,33,59,66,47,77,75,21,48,76,24,63,71,58,46,59,52,26,67,14,43,63,71,30,59,65,54,27,43,50,47,52,22,59,82,40,76,53,48,14,51,53,25,42,52,55,48,47,51,54,46,48,52,32,55,70,61,66,26,45,31,36,29,33,32,44,81,48,75,27,77,44,58,57,52,58,51,52,52,16,44,37,36,60,73,66,56,63,73,49,97,44,49,38,32,28,40,27,36,53,77,49,58,31,61,39,36,74,71,64,66,42,74,29,52,31,52,33,53,43,26,59,43,46,58,55,52,48,26,66,76,38,39,81,81,33,53,49,36,48,60,48,51,75,46,40,32,30,38,25,41,40,69,76,47,65,58,84,66,87,54,70,78,48,88,82,48,66,56,47,75,63,34,56,66,65,67,56,77,21,69,53,44,54,50,47,56,51,46,52,52,47,50,54,47,32,54,54,21,49,74,71,71,46,83,57,68,42,40,43,26,61,30,21,71,48,53,56,70,61,43,44,52,43,42,67,75,65,33,62,28,33,28,46,44,56,51,40,79,78,34,40,31,54,39,44,49,37,35,76,66,49,39,32,29,41,23,27,61,67,52,38,31,46,36,77,41,54,62,91,70,51,57,60,68,57,42,48,43,44,56,34,40,44,22,66,25,44,41,41,24,29,34,69,36,80,54,99,45,45,62,60,51,53,49,54,48,45,28,69,72,68,58,49,49,72,53,52,52,18,44,29,26,45,41,17,49,70,64,38,69,69,50,69,68,58,46,26,70,43,33,29,84,43,46,81,42,72,43,47,78,13,57,34,41,75,36,38,40,38,37,54,69,59,40,37,51,56,40,51,51,51,49,49,54,52,49,54,56,57,68,64,48,72,81,76,74,78,53,76,85,106,123,67,62,64,46,44,49,58,56,46,62,67,51,59,76,68,81,75,47,70,65,58,46,47,51,49,52,51,49,52,50,53,50,46,64,31,65,67,48,27,52,50,29,40,50,50,47,50,48,34,33,51,51,38,53,51,47,47,75,72,37,44,67,58,42,51,49,48,33,39,70,29,52,45,30,29,76,77,64,20,53,30,26,32,64,40,29,32,51,76,26,57,48,28,45,68,56,53,50,51,49,54,48,47,42,52,70,74,44,32,75,44,64,44,42,66,38,88,86,76,69,40,77,29,29,45,49,53,51,35,53,74,67,74,50,53,73,64,40,51,24,60,50,33,31,45,32,60,66,48,77,74,20,48,75,25,63,70,58,45,60,51,25,67,13,44,62,71,30,59,64,54,26,43,51,46,52,23,59,82,40,77,53,48,13,52,53,24,42,52,55,48,48,52,54,46,48,52,31,55,71,61,64,28,43,31,35,29,34,31,44,83,47,74,27,78,44,60,57,52,58,51,52,51,17,42,38,36,60,75,66,56,61,73,48,96,43,48,39,33,29,38,27,36,53,77,50,60,31,63,38,36,74,71,66,69,42,74,27,50,32,52,33,53,42,26,59,44,45,58,56,49,48,26,66,74,39,40,80,81,32,53,49,35,48,61,48,52,75,46,40,33,30,38,26,40,42,70,77,46,66,58,85,67,87,53,70,77,46,88,83,50,66,55,47,76,64,35,55,65,66,66,54,75,21,70,53,43,53,50,48,56,52,46,53,51,46,50,54,47,30,54,53,22,50,74,70,71,45,82,57,65,43,40,42,25,61,29,20,71,48,53,57,70,60,42,46,52,42,42,67,77,65,34,63,28,35,29,44,43,56,52,39,78,77,34,39,31,54,40,45,49,38,34,77,67,49,40,31,30,41,24,27,61,67,51,38,30,46,35,76,40,52,62,90,70,51,58,61,69,58,42,50,42,44,55,34,38,44,22,65,23,46,41,40,22,27,33,68,34,80,53,97,46,44,63,61,51,53,50,55,47,46,28,70,71,68,58,49,48,72,52,52,53,20,45,29,25,46,41,18,48,69,64,37,69,69,51,68,68,56,46,25,70,43,32,28,85,42,46,78,43,72,41,47,78,13,57,34,41,76,36,39,40,38,38,54,68,59,41,37,52,55,41,51,51,52,50,50,54,52,50,54,54,57,66,65,47,71,81,75,73,79,52,73,83,104

Foldseek 3Di:
DPVVLCLLVCVVQVLDAQDLVNVVVLLVVLVVQLPDPVLQVVLVVLLVVLLVLLVVCCVVCVVVLVVLLVPQPPDFLLQFAFEQEFAALLFNFALVLLLVLLLVCCVPFQQDFQAQDPPVRHTDGNVRVCVVVVHDNVPDDSVQQQLAQDLVQAQPVVVNVQSCGGSSHVVVSQRQRDCPGPVNCQNNLVSLVVLLVVQVVSVRYAYAHEDEDALLALCSLLSNLCSCVVSVSDHPRYAYEYEYEQCQLVCLVVVSDQWQVSSVCSVQVVLLVCLVPVVVRVSSLVNVLRYAAYEYDDDQADDADDASDPPDDDGVPHRDSGGHHLLNVQSSNQSSQSVSQVSNVVSVHHGYFYEYAACLDHDCSRLSSCLVRGQAYEANQNCVVRSSSLSSQQLSLHEYEHAQQVSCSYYNNNLPGCVLSSVSSQRLYAYHHNRNHHGPDDRDRRVVRVVVCCVSVVADSLSSLSRRLSSLVSHRNDPVVNCVQANVQCSDAALVNGDCNRSVHDSSVSNSSRVSSVVVVVVVVVVPPPPDPVVVD/DPVVLCLLVCVVQVLDADDLVNVVVLLVVLVVQLPDPVLQVVLVVLLVVLLVLLVVLCVVCVVVLVVLLVPQPPDFLLQFAFEQEFAALLQNFALVLLLVLLLVCCVPFQQDFQAQDPPPRHTDGNVRVCVVVVHDNVPDDSVQQQLAQDLVQAQPVVVNVQSCGGSSHVVVSQRQRDCPGPVNCQNSLVSLVVLLVVQVVSVRYAYAHEDEDALLALCSLLSNLCSCVVSVSDHPRYAYEYEYEQCQLVCLVVVSDQWQVSSVCSVQVVLLVCLVPVVVRVSSLVNVLRYAAYEYDDDQADDADDASDPPDDDRVPHRDSGGHHLLNVQSSNQSSQSVSQVSNVVSVHHGYFYEYAACLDHDCSRLSSCLVRGQAYEANQNCVVRSSSLSSQQLSLHEYEHAQQVSCSYYNNNLPGCVLSSVSSQRLYAYHHNRNHHGPDDRDRRVVRVVVCCVSVVADSLRSLSRRLSSLVSHRNDPVVNCVQANVQCSDAALVNGDCNRSVHDSSVRNSSRVSSVVVVVVVVVPPPPPDPVVVD